Protein AF-A0A3M1SZU3-F1 (afdb_monomer)

Secondary structure (DSSP, 8-state):
--EEEETTTS-HHHHHHHHHHTT--EEEEEEETTEEEEEEEETTEEEEE-SS-SS-HHHHHHHTTSS-HHHHHHHHHHHHHSTT--HHHHHHHTTSS-HHHHHHHHHHHHHHHHHHHTT-SS-EEEEEET---HHHHHHTTS-STT-EEHHHHHHHHHHHHHHHHHHHHH---TT-EEEE--STTHHHHHHHHHHHTT-SS-HHHHSEEEEETTTHHHHHTS-HHHHHHHHHHHHHTTSEEEPPHHHHHHHHHHHHHH-HHHHHHHHHHHHH-GGGGGGHHHHHHHHHH-HHHHHHHHTT--EEEEE--HHHHHHHHHHHHHHT--EEEEEEETTEEEEEEE-SSEEEEEPPTTPPPP-HHHHHHHHS---HHHHHHHHHHHHHH---HHHHHTTTTSS-HHHHHHHHHHHHHHHHHHHHHHS--EEEEEE-GGGSPPPTTTSEEEE--HHHHHHHHHHHHHHHHHHHH---TT-EEEE-HHHHTT--STT-GGGGTEEEEEHHHHHHT-TT--HHHHHHHHHHHHHTTSEEEPPHHHHHHHHHHHHHTT-HHHHHHHHHHHHHTTSSHHHHHHHHHHHHHHHHHHHTTTS--EEEEETTTS-HHHHHHHHHHTT--EEEEEEEE-SS-EEEEEEEEETTEEEEETT-S-S-S-HHHHHHHHHHTTSS-HHHHHHHHHHHHHHHHHHHTT-TT-EEEEEET---GGGGS--GGGEEEE-HHHHHHHHHHHHHHHHHHHHH---TT-BEEES-HHHHHHHHHHH--HHHHTT--SSSBHHHHHHHHT--HHHHHHHHHHHHHTTSEEE--GGG--TTSSTTS---SS--EEE--SSHHHHHHHHHHHHHHHHTT--EEEEEE-SS-EEEEEEETTEEEESS-----------S--------HHHHHHHHHHSS-GGGS-TTTHHHHHHHHHHHHHHHHHHHHHHHHHSS--HHHHHHHHHHTS-GGGS-HHHHHHHHHHHHHHHHHHHHHHHHHHHHHHHHHHHHHHHHHHHHHHGGGGSTT-EEEEEET---GGGSSHHHHGGGB--HHHHHHHHHHHHHHHHHHHHH--TTSEEEESSTTHHHHHHTTSTT-GGGGGGTTSS--HHHHHHHTS-HHHHHHHHHHHHHTTSEEEEPPPPPTTS-S-------

Mean predicted aligned error: 22.35 Å

Foldseek 3Di:
DWWKFWCLQQNPLLVLVLCLVVQFWFWKWKDDPPDIWIWTRDRQFIFTDDPDFPADLLLLLVLVVQADPVLLVVLVVVPVVDPPDDSLVSCVVVVSHDPVSSLVSVLVSRLVVLLVSRPDNGMMMITDTPDDDPVVVVVPVPDPSNTDRSVVSSVVSVVLVVLVVLLCVQCVDQLWAKAFAPDPCLQVVLVVLLVVSSFQDRNCVRRVRQAGLNRRCVRGSHDNSSSSSSVSVSVVVVRMDTQDDVRLVVVLLVCLVPPVVSNQSSLQNLQADPNNQVCLLVSLCSQLVRPVNLVCLQVQNDKHKHFHAQLSVLSNVLSCLVSQFFKWKWWDDDPDIWIWTTGPWKIKTADDVPDAQDDLVVQLCVVAVDDPVNVVVLVVVCVVPVDASCCSCCVVVVDPPVSSLVSLLCSSVVVVCVRRAADGIIMMMTGYDVRHDDDPRGMRMRTCDVVNSVVSSVVSVVSSLLCVQDLHQQFQKAFDPQLVVPAPPPLRLCNVSHSPDGNVRSVVSDPDDDPVRSSSVVSVCVVVVRMDTDALVRLVVVLVVCVVVVVLVVNLSSLVNCCSVVRPNVVSVVVNVVSVVVVVVCVLQDDQIKIKDWCVSPPPLSVLQSCLVVQFFFKKKKWFDDPPDIDIDIWTGHRSWIKDFLPPPDPDDPCVVVVVVCVVVVVDPLVRVLVVSLVVVLVVVLVSSVRDGMMMMTGTNDDPPSVVDPPPRGIDTDPSVVSSVVSVVLVVLVVLLCVQVVDQQWQKAFPDPVLLVVLCVPVVLCLQSVPRHRPGGNVVSCVRSVDDSSVSSSSQSVCVVVVRMDGDDPVPDDPPVVPPPDDDPADQKDWQDADPVSLVVVLVSLQVCLVVQFWFWKWKDLPPDIDIWTGGRSFIFRLDADDDPDDPPDPDDPPPPPDDPLVVVLVVLVPDDLVPDPPVCSVVSVVSNVVSVVVVVVVVVVVVVVPDDDVLVVVLVVLVPDDLVPDDPVVSVVSVVSNVVSVVVVVVVVVVVVVVVLVVLQLVLLLVSLLVVLLSSLRPRMMMGTGTPDDNPQCVDPVSRSSRTHDPVSNSVNNSVNNNLNSLLNVQFDQQFAKAFQDPCLLVVLCVLLPPCSVLSVRHPPRDGLVRSLVVSVPNSSSSSSVSVCSVVVRIDTHHRDDDPDDDPPDDDDDD

Structure (mmCIF, N/CA/C/O backbone):
data_AF-A0A3M1SZU3-F1
#
_entry.id   AF-A0A3M1SZU3-F1
#
loop_
_atom_site.group_PDB
_atom_site.id
_atom_site.type_symbol
_atom_site.label_atom_id
_atom_site.label_alt_id
_atom_site.label_comp_id
_atom_site.label_asym_id
_atom_site.label_entity_id
_atom_site.label_seq_id
_atom_site.pdbx_PDB_ins_code
_atom_site.Cartn_x
_atom_site.Cartn_y
_atom_site.Cartn_z
_atom_site.occupancy
_atom_site.B_iso_or_equiv
_atom_site.auth_seq_id
_atom_site.auth_comp_id
_atom_site.auth_asym_id
_atom_site.auth_atom_id
_atom_site.pdbx_PDB_model_num
ATOM 1 N N . MET A 1 1 ? -16.114 15.194 6.927 1.00 52.69 1 MET A N 1
ATOM 2 C CA . MET A 1 1 ? -14.897 14.607 6.323 1.00 52.69 1 MET A CA 1
ATOM 3 C C . MET A 1 1 ? -14.739 13.181 6.834 1.00 52.69 1 MET A C 1
ATOM 5 O O . MET A 1 1 ? -15.475 12.809 7.739 1.00 52.69 1 MET A O 1
ATOM 9 N N . GLY A 1 2 ? -13.919 12.352 6.185 1.00 68.94 2 GLY A N 1
ATOM 10 C CA . GLY A 1 2 ? -14.044 10.893 6.243 1.00 68.94 2 GLY A CA 1
ATOM 11 C C . GLY A 1 2 ? -12.735 10.120 6.419 1.00 68.94 2 GLY A C 1
ATOM 12 O O . GLY A 1 2 ? -11.657 10.683 6.263 1.00 68.94 2 GLY A O 1
ATOM 13 N N . LEU A 1 3 ? -12.833 8.819 6.711 1.00 82.88 3 LEU A N 1
ATOM 14 C CA . LEU A 1 3 ? -11.688 7.900 6.800 1.00 82.88 3 LEU A CA 1
ATOM 15 C C . LEU A 1 3 ? -11.158 7.600 5.394 1.00 82.88 3 LEU A C 1
ATOM 17 O O . LEU A 1 3 ? -11.923 7.137 4.548 1.00 82.88 3 LEU A O 1
ATOM 21 N N . LYS A 1 4 ? -9.864 7.805 5.143 1.00 84.75 4 LYS A N 1
ATOM 22 C CA . LYS A 1 4 ? -9.240 7.551 3.834 1.00 84.75 4 LYS A CA 1
ATOM 23 C C . LYS A 1 4 ? -8.076 6.580 3.957 1.00 84.75 4 LYS A C 1
ATOM 25 O O . LYS A 1 4 ? -7.320 6.612 4.926 1.00 84.75 4 LYS A O 1
ATOM 30 N N . GLY A 1 5 ? -7.905 5.731 2.950 1.00 80.38 5 GLY A N 1
ATOM 31 C CA . GLY A 1 5 ? -6.787 4.793 2.920 1.00 80.38 5 GLY A CA 1
ATOM 32 C C . GLY A 1 5 ? -6.651 4.041 1.604 1.00 80.38 5 GLY A C 1
ATOM 33 O O . GLY A 1 5 ? -7.530 4.060 0.743 1.00 80.38 5 GLY A O 1
ATOM 34 N N . SER A 1 6 ? -5.517 3.364 1.439 1.00 75.50 6 SER A N 1
ATOM 35 C CA . SER A 1 6 ? -5.307 2.423 0.336 1.00 75.50 6 SER A CA 1
ATOM 36 C C . SER A 1 6 ? -5.769 1.021 0.734 1.00 75.50 6 SER A C 1
ATOM 38 O O . SER A 1 6 ? -5.505 0.578 1.848 1.00 75.50 6 SER A O 1
ATOM 40 N N . VAL A 1 7 ? -6.377 0.276 -0.191 1.00 78.44 7 VAL A N 1
ATOM 41 C CA . VAL A 1 7 ? -6.744 -1.137 0.018 1.00 78.44 7 VAL A CA 1
ATOM 42 C C . VAL A 1 7 ? -5.506 -2.020 0.232 1.00 78.44 7 VAL A C 1
ATOM 44 O O . VAL A 1 7 ? -5.590 -3.030 0.924 1.00 78.44 7 VAL A O 1
ATOM 47 N N . LYS A 1 8 ? -4.329 -1.618 -0.273 1.00 67.44 8 LYS A N 1
ATOM 48 C CA . LYS A 1 8 ? -3.057 -2.292 0.053 1.00 67.44 8 LYS A CA 1
ATOM 49 C C . LYS A 1 8 ? -2.685 -2.168 1.524 1.00 67.44 8 LYS A C 1
ATOM 51 O O . LYS A 1 8 ? -2.041 -3.059 2.066 1.00 67.44 8 LYS A O 1
ATOM 56 N N . ALA A 1 9 ? -3.044 -1.038 2.126 1.00 62.22 9 ALA A N 1
ATOM 57 C CA . ALA A 1 9 ? -2.696 -0.682 3.489 1.00 62.22 9 ALA A CA 1
ATOM 58 C C . ALA A 1 9 ? -3.666 -1.276 4.499 1.00 62.22 9 ALA A C 1
ATOM 60 O O . ALA A 1 9 ? -3.283 -1.934 5.463 1.00 62.22 9 ALA A O 1
ATOM 61 N N . PHE A 1 10 ? -4.941 -1.036 4.232 1.00 68.56 10 PHE A N 1
ATOM 62 C CA . PHE A 1 10 ? -6.050 -1.486 5.035 1.00 68.56 10 PHE A CA 1
ATOM 63 C C . PHE A 1 10 ? -7.023 -2.152 4.076 1.00 68.56 10 PHE A C 1
ATOM 65 O O . PHE A 1 10 ? -7.728 -1.487 3.314 1.00 68.56 10 PHE A O 1
ATOM 72 N N . SER A 1 11 ? -6.979 -3.483 4.033 1.00 76.19 11 SER A N 1
ATOM 73 C CA . SER A 1 11 ? -7.774 -4.241 3.073 1.00 76.19 11 SER A CA 1
ATOM 74 C C . SER A 1 11 ? -9.261 -3.994 3.305 1.00 76.19 11 SER A C 1
ATOM 76 O O . SER A 1 11 ? -9.701 -3.717 4.422 1.00 76.19 11 SER A O 1
ATOM 78 N N . LEU A 1 12 ? -10.066 -4.104 2.249 1.00 81.38 12 LEU A N 1
ATOM 79 C CA . LEU A 1 12 ? -11.485 -3.757 2.322 1.00 81.38 12 LEU A CA 1
ATOM 80 C C . LEU A 1 12 ? -12.243 -4.568 3.391 1.00 81.38 12 LEU A C 1
ATOM 82 O O . LEU A 1 12 ? -13.181 -4.063 4.007 1.00 81.38 12 LEU A O 1
ATOM 86 N N . ASP A 1 13 ? -11.815 -5.806 3.663 1.00 79.81 13 ASP A N 1
ATOM 87 C CA . ASP A 1 13 ? -12.358 -6.616 4.754 1.00 79.81 13 ASP A CA 1
ATOM 88 C C . ASP A 1 13 ? -12.041 -6.035 6.132 1.00 79.81 13 ASP A C 1
ATOM 90 O O . ASP A 1 13 ? -12.888 -6.094 7.018 1.00 79.81 13 ASP A O 1
ATOM 94 N N . GLN A 1 14 ? -10.872 -5.426 6.312 1.00 76.69 14 GLN A N 1
ATOM 95 C CA . GLN A 1 14 ? -10.496 -4.741 7.545 1.00 76.69 14 GLN A CA 1
ATOM 96 C C . GLN A 1 14 ? -11.270 -3.434 7.694 1.00 76.69 14 GLN A C 1
ATOM 98 O O . GLN A 1 14 ? -11.813 -3.190 8.768 1.00 76.69 14 GLN A O 1
ATOM 103 N N . THR A 1 15 ? -11.413 -2.653 6.616 1.00 82.19 15 THR A N 1
ATOM 104 C CA . THR A 1 15 ? -12.234 -1.431 6.597 1.00 82.19 15 THR A CA 1
ATOM 105 C C . THR A 1 15 ? -13.668 -1.728 7.004 1.00 82.19 15 THR A C 1
ATOM 107 O O . THR A 1 15 ? -14.202 -1.104 7.916 1.00 82.19 15 THR A O 1
ATOM 110 N N . LEU A 1 16 ? -14.290 -2.735 6.395 1.00 82.69 16 LEU A N 1
ATOM 111 C CA . LEU A 1 16 ? -15.663 -3.108 6.724 1.00 82.69 16 LEU A CA 1
ATOM 112 C C . LEU A 1 16 ? -15.787 -3.706 8.133 1.00 82.69 16 LEU A C 1
ATOM 114 O O . LEU A 1 16 ? -16.755 -3.397 8.827 1.00 82.69 16 LEU A O 1
ATOM 118 N N . LYS A 1 17 ? -14.807 -4.499 8.600 1.00 80.12 17 LYS A N 1
ATOM 119 C CA . LYS A 1 17 ? -14.748 -4.963 10.000 1.00 80.12 17 LYS A CA 1
ATOM 120 C C . LYS A 1 17 ? -14.693 -3.782 10.965 1.00 80.12 17 LYS A C 1
ATOM 122 O O . LYS A 1 17 ? -15.516 -3.740 11.873 1.00 80.12 17 LYS A O 1
ATOM 127 N N . PHE A 1 18 ? -13.796 -2.822 10.733 1.00 79.88 18 PHE A N 1
ATOM 128 C CA . PHE A 1 18 ? -13.636 -1.614 11.545 1.00 79.88 18 PHE A CA 1
ATOM 129 C C . PHE A 1 18 ? -14.938 -0.816 11.631 1.00 79.88 18 PHE A C 1
ATOM 131 O O . PHE A 1 18 ? -15.455 -0.581 12.721 1.00 79.88 18 PHE A O 1
ATOM 138 N N . LEU A 1 19 ? -15.526 -0.483 10.480 1.00 83.00 19 LEU A N 1
ATOM 139 C CA . LEU A 1 19 ? -16.761 0.296 10.434 1.00 83.00 19 LEU A CA 1
ATOM 140 C C . LEU A 1 19 ? -17.938 -0.445 11.091 1.00 83.00 19 LEU A C 1
ATOM 142 O O . LEU A 1 19 ? -18.744 0.171 11.788 1.00 83.00 19 LEU A O 1
ATOM 146 N N . SER A 1 20 ? -18.021 -1.770 10.919 1.00 79.50 20 SER A N 1
ATOM 147 C CA . SER A 1 20 ? -19.086 -2.582 11.523 1.00 79.50 20 SER A CA 1
ATOM 148 C C . SER A 1 20 ? -18.938 -2.770 13.037 1.00 79.50 20 SER A C 1
ATOM 150 O O . SER A 1 20 ? -19.947 -2.738 13.740 1.00 79.50 20 SER A O 1
ATOM 152 N N . ALA A 1 21 ? -17.712 -2.928 13.551 1.00 74.69 21 ALA A N 1
ATOM 153 C CA . ALA A 1 21 ? -17.445 -3.127 14.977 1.00 74.69 21 ALA A CA 1
ATOM 154 C C . ALA A 1 21 ? -17.828 -1.890 15.800 1.00 74.69 21 ALA A C 1
ATOM 156 O O . ALA A 1 21 ? -18.447 -2.018 16.855 1.00 74.69 21 ALA A O 1
ATOM 157 N N . SER A 1 22 ? -17.549 -0.701 15.267 1.00 71.00 22 SER A N 1
ATOM 158 C CA . SER A 1 22 ? -17.905 0.577 15.889 1.00 71.00 22 SER A CA 1
ATOM 159 C C . SER A 1 22 ? -19.323 1.057 15.538 1.00 71.00 22 SER A C 1
ATOM 161 O O . SER A 1 22 ? -19.704 2.166 15.891 1.00 71.00 22 SER A O 1
ATOM 163 N N . SER A 1 23 ? -20.132 0.237 14.848 1.00 76.75 23 SER A N 1
ATOM 164 C CA . SER A 1 23 ? -21.509 0.566 14.425 1.00 76.75 23 SER A CA 1
ATOM 165 C C . SER A 1 23 ? -21.648 1.872 13.623 1.00 76.75 23 SER A C 1
ATOM 167 O O . SER A 1 23 ? -22.714 2.494 13.628 1.00 76.75 23 SER A O 1
ATOM 169 N N . HIS A 1 24 ? -20.597 2.267 12.900 1.00 82.56 24 HIS A N 1
ATOM 170 C CA . HIS A 1 24 ? -20.600 3.465 12.068 1.00 82.56 24 HIS A CA 1
ATOM 171 C C . HIS A 1 24 ? -21.554 3.317 10.878 1.00 82.56 24 HIS A C 1
ATOM 173 O O . HIS A 1 24 ? -21.651 2.255 10.254 1.00 82.56 24 HIS A O 1
ATOM 179 N N . GLN A 1 25 ? -22.250 4.404 10.553 1.00 85.50 25 GLN A N 1
ATOM 180 C CA . GLN A 1 25 ? -23.119 4.510 9.384 1.00 85.50 25 GLN A CA 1
ATOM 181 C C . GLN A 1 25 ? -22.547 5.547 8.423 1.00 85.50 25 GLN A C 1
ATOM 183 O O . GLN A 1 25 ? -21.846 6.460 8.852 1.00 85.50 25 GLN A O 1
ATOM 188 N N . GLY A 1 26 ? -22.797 5.386 7.125 1.00 87.25 26 GLY A N 1
ATOM 189 C CA . GLY A 1 26 ? -22.259 6.296 6.117 1.00 87.25 26 GLY A CA 1
ATOM 190 C C . GLY A 1 26 ? -21.983 5.648 4.766 1.00 87.25 26 GLY A C 1
ATOM 191 O O . GLY A 1 26 ? -22.403 4.517 4.499 1.00 87.25 26 GLY A O 1
ATOM 192 N N . SER A 1 27 ? -21.256 6.376 3.922 1.00 89.00 27 SER A N 1
ATOM 193 C CA . SER A 1 27 ? -20.952 6.001 2.539 1.00 89.00 27 SER A CA 1
ATOM 194 C C . SER A 1 27 ? -19.467 5.681 2.373 1.00 89.00 27 SER A C 1
ATOM 196 O O . SER A 1 27 ? -18.618 6.545 2.552 1.00 89.00 27 SER A O 1
ATOM 198 N N . LEU A 1 28 ? -19.145 4.438 2.015 1.00 89.94 28 LEU A N 1
ATOM 199 C CA . LEU A 1 28 ? -17.804 3.974 1.664 1.00 89.94 28 LEU A CA 1
ATOM 200 C C . LEU A 1 28 ? -17.629 3.997 0.142 1.00 89.94 28 LEU A C 1
ATOM 202 O O . LEU A 1 28 ? -18.172 3.159 -0.577 1.00 89.94 28 LEU A O 1
ATOM 206 N N . HIS A 1 29 ? -16.840 4.938 -0.350 1.00 88.69 29 HIS A N 1
ATOM 207 C CA . HIS A 1 29 ? -16.441 5.051 -1.744 1.00 88.69 29 HIS A CA 1
ATOM 208 C C . HIS A 1 29 ? -15.130 4.308 -1.988 1.00 88.69 29 HIS A C 1
ATOM 210 O O . HIS A 1 29 ? -14.193 4.414 -1.205 1.00 88.69 29 HIS A O 1
ATOM 216 N N . ILE A 1 30 ? -15.060 3.565 -3.087 1.00 87.88 30 ILE A N 1
ATOM 217 C CA . ILE A 1 30 ? -13.883 2.820 -3.532 1.00 87.88 30 ILE A CA 1
ATOM 218 C C . ILE A 1 30 ? -13.540 3.290 -4.943 1.00 87.88 30 ILE A C 1
ATOM 220 O O . ILE A 1 30 ? -14.397 3.280 -5.832 1.00 87.88 30 ILE A O 1
ATOM 224 N N . PHE A 1 31 ? -12.286 3.671 -5.145 1.00 80.38 31 PHE A N 1
ATOM 225 C CA . PHE A 1 31 ? -11.748 4.215 -6.383 1.00 80.38 31 PHE A CA 1
ATOM 226 C C . PHE A 1 31 ? -10.690 3.272 -6.958 1.00 80.38 31 PHE A C 1
ATOM 228 O O . PHE A 1 31 ? -9.724 2.922 -6.278 1.00 80.38 31 PHE A O 1
ATOM 235 N N . GLN A 1 32 ? -10.860 2.884 -8.222 1.00 79.31 32 GLN A N 1
ATOM 236 C CA . GLN A 1 32 ? -9.873 2.142 -9.007 1.00 79.31 32 GLN A CA 1
ATOM 237 C C . GLN A 1 32 ? -9.762 2.782 -10.398 1.00 79.31 32 GLN A C 1
ATOM 239 O O . GLN A 1 32 ? -10.664 2.638 -11.229 1.00 79.31 32 GLN A O 1
ATOM 244 N N . GLY A 1 33 ? -8.663 3.497 -10.661 1.00 74.50 33 GLY A N 1
ATOM 245 C CA . GLY A 1 33 ? -8.521 4.308 -11.877 1.00 74.50 33 GLY A CA 1
ATOM 246 C C . GLY A 1 33 ? -9.655 5.334 -11.991 1.00 74.50 33 GLY A C 1
ATOM 247 O O . GLY A 1 33 ? -9.897 6.089 -11.056 1.00 74.50 33 GLY A O 1
ATOM 248 N N . GLU A 1 34 ? -10.390 5.319 -13.105 1.00 69.75 34 GLU A N 1
ATOM 249 C CA . GLU A 1 34 ? -11.572 6.174 -13.321 1.00 69.75 34 GLU A CA 1
ATOM 250 C C . GLU A 1 34 ? -12.875 5.592 -12.738 1.00 69.75 34 GLU A C 1
ATOM 252 O O . GLU A 1 34 ? -13.921 6.242 -12.759 1.00 69.75 34 GLU A O 1
ATOM 257 N N . THR A 1 35 ? -12.855 4.358 -12.223 1.00 73.31 35 THR A N 1
ATOM 258 C CA . THR A 1 35 ? -14.066 3.702 -11.713 1.00 73.31 35 THR A CA 1
ATOM 259 C C . THR A 1 35 ? -14.283 3.989 -10.229 1.00 73.31 35 THR A C 1
ATOM 261 O O . THR A 1 35 ? -13.411 3.727 -9.400 1.00 73.31 35 THR A O 1
ATOM 264 N N . ARG A 1 36 ? -15.476 4.495 -9.888 1.00 82.00 36 ARG A N 1
ATOM 265 C CA . ARG A 1 36 ? -15.950 4.709 -8.510 1.00 82.00 36 ARG A CA 1
ATOM 266 C C . ARG A 1 36 ? -17.075 3.728 -8.190 1.00 82.00 36 ARG A C 1
ATOM 268 O O . ARG A 1 36 ? -18.025 3.604 -8.962 1.00 82.00 36 ARG A O 1
ATOM 275 N N . ARG A 1 37 ? -16.985 3.055 -7.046 1.00 85.88 37 ARG A N 1
ATOM 276 C CA . ARG A 1 37 ? -18.027 2.166 -6.508 1.00 85.88 37 ARG A CA 1
ATOM 277 C C . ARG A 1 37 ? -18.370 2.593 -5.082 1.00 85.88 37 ARG A C 1
ATOM 279 O O . ARG A 1 37 ? -17.464 2.945 -4.335 1.00 85.88 37 ARG A O 1
ATOM 286 N N . THR A 1 38 ? -19.644 2.548 -4.700 1.00 87.19 38 THR A N 1
ATOM 287 C CA . THR A 1 38 ? -20.100 3.010 -3.378 1.00 87.19 38 THR A CA 1
ATOM 288 C C . THR A 1 38 ? -20.814 1.895 -2.618 1.00 87.19 38 THR A C 1
ATOM 290 O O . THR A 1 38 ? -21.712 1.236 -3.143 1.00 87.19 38 THR A O 1
ATOM 293 N N . LEU A 1 39 ? -20.426 1.700 -1.362 1.00 87.56 39 LEU A N 1
ATOM 294 C CA . LEU A 1 39 ? -21.086 0.851 -0.377 1.00 87.56 39 LEU A CA 1
ATOM 295 C C . LEU A 1 39 ? -21.707 1.744 0.701 1.00 87.56 39 LEU A C 1
ATOM 297 O O . LEU A 1 39 ? -21.039 2.633 1.213 1.00 87.56 39 LEU A O 1
ATOM 301 N N . TYR A 1 40 ? -22.949 1.491 1.097 1.00 87.62 40 TYR A N 1
ATOM 302 C CA . TYR A 1 40 ? -23.577 2.173 2.228 1.00 87.62 40 TYR A CA 1
ATOM 303 C C . TYR A 1 40 ? -23.635 1.251 3.436 1.00 87.62 40 TYR A C 1
ATOM 305 O O . TYR A 1 40 ? -24.065 0.099 3.335 1.00 87.62 40 TYR A O 1
ATOM 313 N N . LEU A 1 41 ? -23.244 1.775 4.592 1.00 86.19 41 LEU A N 1
ATOM 314 C CA . LEU A 1 41 ? -23.407 1.118 5.878 1.00 86.19 41 LEU A CA 1
ATOM 315 C C . LEU A 1 41 ? -24.563 1.787 6.618 1.00 86.19 41 LEU A C 1
ATOM 317 O O . LEU A 1 41 ? -24.518 2.979 6.912 1.00 86.19 41 LEU A O 1
ATOM 321 N N . TYR A 1 42 ? -25.610 1.020 6.918 1.00 85.12 42 TYR A N 1
ATOM 322 C CA . TYR A 1 42 ? -26.792 1.530 7.612 1.00 85.12 42 TYR A CA 1
ATOM 323 C C . TYR A 1 42 ? -27.402 0.464 8.525 1.00 85.12 42 TYR A C 1
ATOM 325 O O . TYR A 1 42 ? -27.680 -0.656 8.089 1.00 85.12 42 TYR A O 1
ATOM 333 N N . LYS A 1 43 ? -27.608 0.798 9.810 1.00 77.94 43 LYS A N 1
ATOM 334 C CA . LYS A 1 43 ? -28.153 -0.104 10.850 1.00 77.94 43 LYS A CA 1
ATOM 335 C C . LYS A 1 43 ? -27.491 -1.497 10.880 1.00 77.94 43 LYS A C 1
ATOM 337 O O . LYS A 1 43 ? -28.172 -2.514 10.993 1.00 77.94 43 LYS A O 1
ATOM 342 N N . GLY A 1 44 ? -26.165 -1.566 10.737 1.00 71.81 44 GLY A N 1
ATOM 343 C CA . GLY A 1 44 ? -25.408 -2.831 10.725 1.00 71.81 44 GLY A CA 1
ATOM 344 C C . GLY A 1 44 ? -25.628 -3.699 9.477 1.00 71.81 44 GLY A C 1
ATOM 345 O O . GLY A 1 44 ? -25.275 -4.875 9.471 1.00 71.81 44 GLY A O 1
ATOM 346 N N . GLY A 1 45 ? -26.260 -3.151 8.439 1.00 80.75 45 GLY A N 1
ATOM 347 C CA . GLY A 1 45 ? -26.376 -3.747 7.115 1.00 80.75 45 GLY A CA 1
ATOM 348 C C . GLY A 1 45 ? -25.462 -3.064 6.105 1.00 80.75 45 GLY A C 1
ATOM 349 O O . GLY A 1 45 ? -25.260 -1.851 6.172 1.00 80.75 45 GLY A O 1
ATOM 350 N N . LEU A 1 46 ? -24.948 -3.848 5.165 1.00 84.06 46 LEU A N 1
ATOM 351 C CA . LEU A 1 46 ? -24.232 -3.377 3.988 1.00 84.06 46 LEU A CA 1
ATOM 352 C C . LEU A 1 46 ? -25.205 -3.302 2.810 1.00 84.06 46 LEU A C 1
ATOM 354 O O . LEU A 1 46 ? -25.933 -4.259 2.550 1.00 84.06 46 LEU A O 1
ATOM 358 N N . TYR A 1 47 ? -25.191 -2.184 2.097 1.00 84.38 47 TYR A N 1
ATOM 359 C CA . TYR A 1 47 ? -25.932 -1.964 0.860 1.00 84.38 47 TYR A CA 1
ATOM 360 C C . TYR A 1 47 ? -24.942 -1.539 -0.219 1.00 84.38 47 TYR A C 1
ATOM 362 O O . TYR A 1 47 ? -23.939 -0.895 0.075 1.00 84.38 47 TYR A O 1
ATOM 370 N N . PHE A 1 48 ? -25.208 -1.885 -1.472 1.00 80.56 48 PHE A N 1
ATOM 371 C CA . PHE A 1 48 ? -24.304 -1.575 -2.575 1.00 80.56 48 PHE A CA 1
ATOM 372 C C . PHE A 1 48 ? -25.027 -0.748 -3.633 1.00 80.56 48 PHE A C 1
ATOM 374 O O . PHE A 1 48 ? -26.140 -1.083 -4.050 1.00 80.56 48 PHE A O 1
ATOM 381 N N . GLU A 1 49 ? -24.405 0.355 -4.038 1.00 73.69 49 GLU A N 1
ATOM 382 C CA . GLU A 1 49 ? -24.888 1.200 -5.121 1.00 73.69 49 GLU A CA 1
ATOM 383 C C . GLU A 1 49 ? -24.336 0.669 -6.445 1.00 73.69 49 GLU A C 1
ATOM 385 O O . GLU A 1 49 ? -23.129 0.706 -6.690 1.00 73.69 49 GLU A O 1
ATOM 390 N N . VAL A 1 50 ? -25.216 0.146 -7.303 1.00 64.50 50 VAL A N 1
ATOM 391 C CA . VAL A 1 50 ? -24.795 -0.464 -8.571 1.00 64.50 50 VAL A CA 1
ATOM 392 C C . VAL A 1 50 ? -25.208 0.405 -9.743 1.00 64.50 50 VAL A C 1
ATOM 394 O O . VAL A 1 50 ? -26.388 0.495 -10.072 1.00 64.50 50 VAL A O 1
ATOM 397 N N . SER A 1 51 ? -24.220 0.997 -10.410 1.00 58.06 51 SER A N 1
ATOM 398 C CA . SER A 1 51 ? -24.401 1.739 -11.661 1.00 58.06 51 SER A CA 1
ATOM 399 C C . SER A 1 51 ? -24.176 0.870 -12.905 1.00 58.06 51 SER A C 1
ATOM 401 O O . SER A 1 51 ? -24.691 1.172 -13.978 1.00 58.06 51 SER A O 1
ATOM 403 N N . THR A 1 52 ? -23.415 -0.227 -12.799 1.00 60.22 52 THR A N 1
ATOM 404 C CA . THR A 1 52 ? -23.129 -1.157 -13.906 1.00 60.22 52 THR A CA 1
ATOM 405 C C . THR A 1 52 ? -22.960 -2.583 -13.384 1.00 60.22 52 THR A C 1
ATOM 407 O O . THR A 1 52 ? -22.168 -2.824 -12.477 1.00 60.22 52 THR A O 1
ATOM 410 N N . TRP A 1 53 ? -23.685 -3.533 -13.977 1.00 66.88 53 TRP A N 1
ATOM 411 C CA . TRP A 1 53 ? -23.666 -4.948 -13.592 1.00 66.88 53 TRP A CA 1
ATOM 412 C C . TRP A 1 53 ? -22.729 -5.752 -14.493 1.00 66.88 53 TRP A C 1
ATOM 414 O O . TRP A 1 53 ? -22.877 -5.720 -15.716 1.00 66.88 53 TRP A O 1
ATOM 424 N N . SER A 1 54 ? -21.801 -6.517 -13.914 1.00 62.66 54 SER A N 1
ATOM 425 C CA . SER A 1 54 ? -20.943 -7.431 -14.680 1.00 62.66 54 SER A CA 1
ATOM 426 C C . SER A 1 54 ? -21.576 -8.810 -14.905 1.00 62.66 54 SER A C 1
ATOM 428 O O . SER A 1 54 ? -21.271 -9.472 -15.898 1.00 62.66 54 SER A O 1
ATOM 430 N N . PHE A 1 55 ? -22.509 -9.215 -14.040 1.00 65.50 55 PHE A N 1
ATOM 431 C CA . PHE A 1 55 ? -23.302 -10.442 -14.161 1.00 65.50 55 PHE A CA 1
ATOM 432 C C . PHE A 1 55 ? -24.738 -10.109 -14.596 1.00 65.50 55 PHE A C 1
ATOM 434 O O . PHE A 1 55 ? -25.331 -9.173 -14.064 1.00 65.50 55 PHE A O 1
ATOM 441 N N . ARG A 1 56 ? -25.324 -10.829 -15.566 1.00 75.56 56 ARG A N 1
ATOM 442 C CA . ARG A 1 56 ? -26.643 -10.483 -16.147 1.00 75.56 56 ARG A CA 1
ATOM 443 C C . ARG A 1 56 ? -27.808 -11.019 -15.303 1.00 75.56 56 ARG A C 1
ATOM 445 O O . ARG A 1 56 ? -27.728 -12.111 -14.752 1.00 75.56 56 ARG A O 1
ATOM 452 N N . LEU A 1 57 ? -28.936 -10.299 -15.273 1.00 79.50 57 LEU A N 1
ATOM 453 C CA . LEU A 1 57 ? -30.109 -10.682 -14.461 1.00 79.50 57 LEU A CA 1
ATOM 454 C C . LEU A 1 57 ? -30.740 -11.987 -14.957 1.00 79.50 57 LEU A C 1
ATOM 456 O O . LEU A 1 57 ? -31.072 -12.864 -14.163 1.00 79.50 57 LEU A O 1
ATOM 460 N N . GLY A 1 58 ? -30.838 -12.139 -16.281 1.00 77.62 58 GLY A N 1
ATOM 461 C CA . GLY A 1 58 ? -31.257 -13.396 -16.896 1.00 77.62 58 GLY A CA 1
ATOM 462 C C . GLY A 1 58 ? -30.358 -14.561 -16.481 1.00 77.62 58 GLY A C 1
ATOM 463 O O . GLY A 1 58 ? -30.857 -15.666 -16.284 1.00 77.62 58 GLY A O 1
ATOM 464 N N . ASP A 1 59 ? -29.059 -14.311 -16.257 1.00 74.06 59 ASP A N 1
ATOM 465 C CA . ASP A 1 59 ? -28.086 -15.305 -15.792 1.00 74.06 59 ASP A CA 1
ATOM 466 C C . ASP A 1 59 ? -28.363 -15.772 -14.351 1.00 74.06 59 ASP A C 1
ATOM 468 O O . ASP A 1 59 ? -28.476 -16.973 -14.076 1.00 74.06 59 ASP A O 1
ATOM 472 N N . ALA A 1 60 ? -28.641 -14.818 -13.465 1.00 75.56 60 ALA A N 1
ATOM 473 C CA . ALA A 1 60 ? -29.050 -15.087 -12.091 1.00 75.56 60 ALA A CA 1
ATOM 474 C C . ALA A 1 60 ? -30.384 -15.859 -11.990 1.00 75.56 60 ALA A C 1
ATOM 476 O O . ALA A 1 60 ? -30.497 -16.785 -11.183 1.00 75.56 60 ALA A O 1
ATOM 477 N N . LEU A 1 61 ? -31.380 -15.532 -12.822 1.00 80.06 61 LEU A N 1
ATOM 478 C CA . LEU A 1 61 ? -32.727 -16.114 -12.735 1.00 80.06 61 LEU A CA 1
ATOM 479 C C . LEU A 1 61 ? -32.798 -17.594 -13.144 1.00 80.06 61 LEU A C 1
ATOM 481 O O . LEU A 1 61 ? -33.411 -18.391 -12.428 1.00 80.06 61 LEU A O 1
ATOM 485 N N . VAL A 1 62 ? -32.147 -18.018 -14.236 1.00 76.44 62 VAL A N 1
ATOM 486 C CA . VAL A 1 62 ? -32.115 -19.468 -14.554 1.00 76.44 62 VAL A CA 1
ATOM 487 C C . VAL A 1 62 ? -31.226 -20.209 -13.557 1.00 76.44 62 VAL A C 1
ATOM 489 O O . VAL A 1 62 ? -31.531 -21.349 -13.227 1.00 76.44 62 VAL A O 1
ATOM 492 N N . ARG A 1 63 ? -30.162 -19.586 -13.015 1.00 68.38 63 ARG A N 1
ATOM 493 C CA . ARG A 1 63 ? -29.338 -20.209 -11.958 1.00 68.38 63 ARG A CA 1
ATOM 494 C C . ARG A 1 63 ? -30.175 -20.488 -10.710 1.00 68.38 63 ARG A C 1
ATOM 496 O O . ARG A 1 63 ? -30.052 -21.537 -10.084 1.00 68.38 63 ARG A O 1
ATOM 503 N N . ALA A 1 64 ? -31.082 -19.581 -10.364 1.00 72.00 64 ALA A N 1
ATOM 504 C CA . ALA A 1 64 ? -32.054 -19.802 -9.299 1.00 72.00 64 ALA A CA 1
ATOM 505 C C . ALA A 1 64 ? -33.122 -20.863 -9.661 1.00 72.00 64 ALA A C 1
ATOM 507 O O . ALA A 1 64 ? -33.867 -21.299 -8.782 1.00 72.00 64 ALA A O 1
ATOM 508 N N . GLY A 1 65 ? -33.159 -21.333 -10.914 1.00 71.12 65 GLY A N 1
ATOM 509 C CA . GLY A 1 65 ? -34.127 -22.298 -11.436 1.00 71.12 65 GLY A CA 1
ATOM 510 C C . GLY A 1 65 ? -35.516 -21.701 -11.650 1.00 71.12 65 GLY A C 1
ATOM 511 O O . GLY A 1 65 ? -36.492 -22.444 -11.632 1.00 71.12 65 GLY A O 1
ATOM 512 N N . LYS A 1 66 ? -35.612 -20.370 -11.771 1.00 81.19 66 LYS A N 1
ATOM 513 C CA . LYS A 1 66 ? -36.888 -19.639 -11.819 1.00 81.19 66 LYS A CA 1
ATOM 514 C C . LYS A 1 66 ? -37.433 -19.480 -13.228 1.00 81.19 66 LYS A C 1
ATOM 516 O O . LYS A 1 66 ? -38.629 -19.601 -13.435 1.00 81.19 66 LYS A O 1
ATOM 521 N N . VAL A 1 67 ? -36.538 -19.287 -14.188 1.00 82.62 67 VAL A N 1
ATOM 522 C CA . VAL A 1 67 ? -36.857 -19.164 -15.616 1.00 82.62 67 VAL A CA 1
ATOM 523 C C . VAL A 1 67 ? -35.979 -20.120 -16.416 1.00 82.62 67 VAL A C 1
ATOM 525 O O . VAL A 1 67 ? -34.889 -20.473 -15.967 1.00 82.62 67 VAL A O 1
ATOM 528 N N . SER A 1 68 ? -36.429 -20.551 -17.590 1.00 79.00 68 SER A N 1
ATOM 529 C CA . SER A 1 68 ? -35.615 -21.308 -18.543 1.00 79.00 68 SER A CA 1
ATOM 530 C C . SER A 1 68 ? -34.799 -20.369 -19.448 1.00 79.00 68 SER A C 1
ATOM 532 O O . SER A 1 68 ? -35.141 -19.193 -19.585 1.00 79.00 68 SER A O 1
ATOM 534 N N . PRO A 1 69 ? -33.721 -20.856 -20.092 1.00 73.56 69 PRO A N 1
ATOM 535 C CA . PRO A 1 69 ? -32.970 -20.067 -21.070 1.00 73.56 69 PRO A CA 1
ATOM 536 C C . PRO A 1 69 ? -33.854 -19.530 -22.206 1.00 73.56 69 PRO A C 1
ATOM 538 O O . PRO A 1 69 ? -33.775 -18.347 -22.526 1.00 73.56 69 PRO A O 1
ATOM 541 N N . ASP A 1 70 ? -34.751 -20.368 -22.734 1.00 77.75 70 ASP A N 1
ATOM 542 C CA . ASP A 1 70 ? -35.676 -20.003 -23.817 1.00 77.75 70 ASP A CA 1
ATOM 543 C C . ASP A 1 70 ? -36.636 -18.877 -23.389 1.00 77.75 70 ASP A C 1
ATOM 545 O O . ASP A 1 70 ? -36.901 -17.951 -24.151 1.00 77.75 70 ASP A O 1
ATOM 549 N N . GLN A 1 71 ? -37.103 -18.908 -22.135 1.00 83.69 71 GLN A N 1
ATOM 550 C CA . GLN A 1 71 ? -37.959 -17.863 -21.558 1.00 83.69 71 GLN A CA 1
ATOM 551 C C . GLN A 1 71 ? -37.227 -16.523 -21.411 1.00 83.69 71 GLN A C 1
ATOM 553 O O . GLN A 1 71 ? -37.832 -15.462 -21.568 1.00 83.69 71 GLN A O 1
ATOM 558 N N . VAL A 1 72 ? -35.921 -16.551 -21.118 1.00 83.38 72 VAL A N 1
ATOM 559 C CA . VAL A 1 72 ? -35.089 -15.338 -21.074 1.00 83.38 72 VAL A CA 1
ATOM 560 C C . VAL A 1 72 ? -34.885 -14.768 -22.475 1.00 83.38 72 VAL A C 1
ATOM 562 O O . VAL A 1 72 ? -34.932 -13.550 -22.637 1.00 83.38 72 VAL A O 1
ATOM 565 N N . GLU A 1 73 ? -34.672 -15.615 -23.482 1.00 81.81 73 GLU A N 1
ATOM 566 C CA . GLU A 1 73 ? -34.496 -15.176 -24.869 1.00 81.81 73 GLU A CA 1
ATOM 567 C C . GLU A 1 73 ? -35.773 -14.537 -25.430 1.00 81.81 73 GLU A C 1
ATOM 569 O O . GLU A 1 73 ? -35.712 -13.431 -25.968 1.00 81.81 73 GLU A O 1
ATOM 574 N N . GLU A 1 74 ? -36.937 -15.140 -25.186 1.00 84.62 74 GLU A N 1
ATOM 575 C CA . GLU A 1 74 ? -38.235 -14.560 -25.551 1.00 84.62 74 GLU A CA 1
ATOM 576 C C . GLU A 1 74 ? -38.475 -13.206 -24.858 1.00 84.62 74 GLU A C 1
ATOM 578 O O . GLU A 1 74 ? -38.866 -12.225 -25.495 1.00 84.62 74 GLU A O 1
ATOM 583 N N . ALA A 1 75 ? -38.159 -13.097 -23.563 1.00 85.06 75 ALA A N 1
ATOM 584 C CA . ALA A 1 75 ? -38.267 -11.829 -22.842 1.00 85.06 75 ALA A CA 1
ATOM 585 C C . ALA A 1 75 ? -37.291 -10.755 -23.361 1.00 85.06 75 ALA A C 1
ATOM 587 O O . ALA A 1 75 ? -37.632 -9.569 -23.382 1.00 85.06 75 ALA A O 1
ATOM 588 N N . LEU A 1 76 ? -36.094 -11.149 -23.815 1.00 84.12 76 LEU A N 1
ATOM 589 C CA . LEU A 1 76 ? -35.129 -10.255 -24.464 1.00 84.12 76 LEU A CA 1
ATOM 590 C C . LEU A 1 76 ? -35.615 -9.787 -25.841 1.00 84.12 76 LEU A C 1
ATOM 592 O O . LEU A 1 76 ? -35.370 -8.637 -26.204 1.00 84.12 76 LEU A O 1
ATOM 596 N N . GLU A 1 77 ? -36.301 -10.629 -26.613 1.00 84.12 77 GLU A N 1
ATOM 597 C CA . GLU A 1 77 ? -36.922 -10.222 -27.880 1.00 84.12 77 GLU A CA 1
ATOM 598 C C . GLU A 1 77 ? -38.028 -9.186 -27.652 1.00 84.12 77 GLU A C 1
ATOM 600 O O . GLU A 1 77 ? -38.048 -8.143 -28.315 1.00 84.12 77 GLU A O 1
ATOM 605 N N . VAL A 1 78 ? -38.881 -9.408 -26.646 1.00 82.56 78 VAL A N 1
ATOM 606 C CA . VAL A 1 78 ? -39.898 -8.435 -26.220 1.00 82.56 78 VAL A CA 1
ATOM 607 C C . VAL A 1 78 ? -39.240 -7.125 -25.780 1.00 82.56 78 VAL A C 1
ATOM 609 O O . VAL A 1 78 ? -39.663 -6.051 -26.216 1.00 82.56 78 VAL A O 1
ATOM 612 N N . GLN A 1 79 ? -38.153 -7.194 -25.008 1.00 84.44 79 GLN A N 1
ATOM 613 C CA . GLN A 1 79 ? -37.384 -6.017 -24.600 1.00 84.44 79 GLN A CA 1
ATOM 614 C C . GLN A 1 79 ? -36.787 -5.264 -25.800 1.00 84.44 79 GLN A C 1
ATOM 616 O O . GLN A 1 79 ? -36.883 -4.045 -25.865 1.00 84.44 79 GLN A O 1
ATOM 621 N N . ARG A 1 80 ? -36.202 -5.960 -26.785 1.00 82.31 80 ARG A N 1
ATOM 622 C CA . ARG A 1 80 ? -35.647 -5.322 -27.996 1.00 82.31 80 ARG A CA 1
ATOM 623 C C . ARG A 1 80 ? -36.721 -4.661 -28.857 1.00 82.31 80 ARG A C 1
ATOM 625 O O . ARG A 1 80 ? -36.430 -3.686 -29.541 1.00 82.31 80 ARG A O 1
ATOM 632 N N . SER A 1 81 ? -37.940 -5.196 -28.840 1.00 79.50 81 SER A N 1
ATOM 633 C CA . SER A 1 81 ? -39.081 -4.637 -29.575 1.00 79.50 81 SER A CA 1
ATOM 634 C C . SER A 1 81 ? -39.729 -3.423 -28.892 1.00 79.50 81 SER A C 1
ATOM 636 O O . SER A 1 81 ? -40.515 -2.722 -29.526 1.00 79.50 81 SER A O 1
ATOM 638 N N . SER A 1 82 ? -39.395 -3.158 -27.623 1.00 74.38 82 SER A N 1
ATOM 639 C CA . SER A 1 82 ? -39.988 -2.099 -26.801 1.00 74.38 82 SER A CA 1
ATOM 640 C C . SER A 1 82 ? -38.902 -1.229 -26.156 1.00 74.38 82 SER A C 1
ATOM 642 O O . SER A 1 82 ? -38.251 -1.646 -25.200 1.00 74.38 82 SER A O 1
ATOM 644 N N . GLU A 1 83 ? -38.710 0.000 -26.639 1.00 61.28 83 GLU A N 1
ATOM 645 C CA . GLU A 1 83 ? -37.706 0.915 -26.075 1.00 61.28 83 GLU A CA 1
ATOM 646 C C . GLU A 1 83 ? -37.982 1.245 -24.595 1.00 61.28 83 GLU A C 1
ATOM 648 O O . GLU A 1 83 ? -39.087 1.635 -24.221 1.00 61.28 83 GLU A O 1
ATOM 653 N N . GLY A 1 84 ? -36.952 1.099 -23.753 1.00 66.62 84 GLY A N 1
ATOM 654 C CA . GLY A 1 84 ? -36.955 1.530 -22.348 1.00 66.62 84 GLY A CA 1
ATOM 655 C C . GLY A 1 84 ? -37.470 0.519 -21.316 1.00 66.62 84 GLY A C 1
ATOM 656 O O . GLY A 1 84 ? -37.467 0.833 -20.129 1.00 66.62 84 GLY A O 1
ATOM 657 N N . ARG A 1 85 ? -37.886 -0.691 -21.716 1.00 78.38 85 ARG A N 1
ATOM 658 C CA . ARG A 1 85 ? -38.389 -1.711 -20.775 1.00 78.38 85 ARG A CA 1
ATOM 659 C C . ARG A 1 85 ? -37.265 -2.485 -20.073 1.00 78.38 85 ARG A C 1
ATOM 661 O O . ARG A 1 85 ? -36.244 -2.811 -20.686 1.00 78.38 85 ARG A O 1
ATOM 668 N N . LEU A 1 86 ? -37.459 -2.831 -18.797 1.00 82.12 86 LEU A N 1
ATOM 669 C CA . LEU A 1 86 ? -36.537 -3.686 -18.041 1.00 82.12 86 LEU A CA 1
ATOM 670 C C . LEU A 1 86 ? -36.844 -5.169 -18.299 1.00 82.12 86 LEU A C 1
ATOM 672 O O . LEU A 1 86 ? -38.001 -5.572 -18.371 1.00 82.12 86 LEU A O 1
ATOM 676 N N . LEU A 1 87 ? -35.800 -6.001 -18.387 1.00 83.31 87 LEU A N 1
ATOM 677 C CA . LEU A 1 87 ? -35.937 -7.450 -18.605 1.00 83.31 87 LEU A CA 1
ATOM 678 C C . LEU A 1 87 ? -36.789 -8.132 -17.518 1.00 83.31 87 LEU A C 1
ATOM 680 O O . LEU A 1 87 ? -37.522 -9.068 -17.819 1.00 83.31 87 LEU A O 1
ATOM 684 N N . GLY A 1 88 ? -36.697 -7.658 -16.271 1.00 82.50 88 GLY A N 1
ATOM 685 C CA . GLY A 1 88 ? -37.495 -8.170 -15.155 1.00 82.50 88 GLY A CA 1
ATOM 686 C C . GLY A 1 88 ? -38.996 -8.011 -15.401 1.00 82.50 88 GLY A C 1
ATOM 687 O O . GLY A 1 88 ? -39.726 -8.995 -15.348 1.00 82.50 88 GLY A O 1
ATOM 688 N N . ASP A 1 89 ? -39.435 -6.811 -15.776 1.00 83.88 89 ASP A N 1
ATOM 689 C CA . ASP A 1 89 ? -40.847 -6.513 -16.040 1.00 83.88 89 ASP A CA 1
ATOM 690 C C . ASP A 1 89 ? -41.385 -7.359 -17.201 1.00 83.88 89 ASP A C 1
ATOM 692 O O . ASP A 1 89 ? -42.493 -7.884 -17.134 1.00 83.88 89 ASP A O 1
ATOM 696 N N . CYS A 1 90 ? -40.575 -7.550 -18.251 1.00 84.81 90 CYS A N 1
ATOM 697 C CA . CYS A 1 90 ? -40.923 -8.442 -19.357 1.00 84.81 90 CYS A CA 1
ATOM 698 C C . CYS A 1 90 ? -41.128 -9.890 -18.877 1.00 84.81 90 CYS A C 1
ATOM 700 O O . CYS A 1 90 ? -42.082 -10.541 -19.293 1.00 84.81 90 CYS A O 1
ATOM 702 N N . LEU A 1 91 ? -40.266 -10.398 -17.990 1.00 85.81 91 LEU A N 1
ATOM 703 C CA . LEU A 1 91 ? -40.373 -11.764 -17.461 1.00 85.81 91 LEU A CA 1
ATOM 704 C C . LEU A 1 91 ? -41.589 -11.952 -16.537 1.00 85.81 91 LEU A C 1
ATOM 706 O O . LEU A 1 91 ? -42.180 -13.034 -16.537 1.00 85.81 91 LEU A O 1
ATOM 710 N N . VAL A 1 92 ? -41.983 -10.918 -15.783 1.00 88.00 92 VAL A N 1
ATOM 711 C CA . VAL A 1 92 ? -43.195 -10.939 -14.941 1.00 88.00 92 VAL A CA 1
ATOM 712 C C . VAL A 1 92 ? -44.455 -10.881 -15.794 1.00 88.00 92 VAL A C 1
ATOM 714 O O . VAL A 1 92 ? -45.368 -11.679 -15.593 1.00 88.00 92 VAL A O 1
ATOM 717 N N . GLU A 1 93 ? -44.508 -9.984 -16.781 1.00 85.81 93 GLU A N 1
ATOM 718 C CA . GLU A 1 93 ? -45.670 -9.850 -17.669 1.00 85.81 93 GLU A CA 1
ATOM 719 C C . GLU A 1 93 ? -45.921 -11.102 -18.513 1.00 85.81 93 GLU A C 1
ATOM 721 O O . GLU A 1 93 ? -47.074 -11.476 -18.732 1.00 85.81 93 GLU A O 1
ATOM 726 N N . LEU A 1 94 ? -44.853 -11.772 -18.956 1.00 87.25 94 LEU A N 1
ATOM 727 C CA . LEU A 1 94 ? -44.942 -13.056 -19.656 1.00 87.25 94 LEU A CA 1
ATOM 728 C C . LEU A 1 94 ? -45.334 -14.217 -18.722 1.00 87.25 94 LEU A C 1
ATOM 730 O O . LEU A 1 94 ? -45.609 -15.320 -19.190 1.00 87.25 94 LEU A O 1
ATOM 734 N N . GLY A 1 95 ? -45.396 -13.981 -17.406 1.00 85.31 95 GLY A N 1
ATOM 735 C CA . GLY A 1 95 ? -45.774 -14.976 -16.404 1.00 85.31 95 GLY A CA 1
ATOM 736 C C . GLY A 1 95 ? -44.699 -16.032 -16.142 1.00 85.31 95 GLY A C 1
ATOM 737 O O . GLY A 1 95 ? -45.019 -17.111 -15.644 1.00 85.31 95 GLY A O 1
ATOM 738 N N . TYR A 1 96 ? -43.440 -15.751 -16.493 1.00 86.62 96 TYR A N 1
ATOM 739 C CA . TYR A 1 96 ? -42.322 -16.687 -16.340 1.00 86.62 96 TYR A CA 1
ATOM 740 C C . TYR A 1 96 ? -41.662 -16.626 -14.963 1.00 86.62 96 TYR A C 1
ATOM 742 O O . TYR A 1 96 ? -41.080 -17.615 -14.534 1.00 86.62 96 TYR A O 1
ATOM 750 N N . THR A 1 97 ? -41.763 -15.499 -14.260 1.00 88.12 97 THR A N 1
ATOM 751 C CA . THR A 1 97 ? -41.207 -15.306 -12.913 1.00 88.12 97 THR A CA 1
ATOM 752 C C . THR A 1 97 ? -42.088 -14.352 -12.107 1.00 88.12 97 THR A C 1
ATOM 754 O O . THR A 1 97 ? -42.919 -13.645 -12.679 1.00 88.12 97 THR A O 1
ATOM 757 N N . THR A 1 98 ? -41.913 -14.305 -10.789 1.00 86.25 98 THR A N 1
ATOM 758 C CA . THR A 1 98 ? -42.531 -13.280 -9.932 1.00 86.25 98 THR A CA 1
ATOM 759 C C . THR A 1 98 ? -41.567 -12.131 -9.617 1.00 86.25 98 THR A C 1
ATOM 761 O O . THR A 1 98 ? -40.348 -12.268 -9.729 1.00 86.25 98 THR A O 1
ATOM 764 N N . GLU A 1 99 ? -42.099 -10.988 -9.172 1.00 81.12 99 GLU A N 1
ATOM 765 C CA . GLU A 1 99 ? -41.276 -9.872 -8.677 1.00 81.12 99 GLU A CA 1
ATOM 766 C C . GLU A 1 99 ? -40.357 -10.306 -7.519 1.00 81.12 99 GLU A C 1
ATOM 768 O O . GLU A 1 99 ? -39.176 -9.964 -7.511 1.00 81.12 99 GLU A O 1
ATOM 773 N N . GLU A 1 100 ? -40.847 -11.151 -6.604 1.00 79.62 100 GLU A N 1
ATOM 774 C CA . GLU A 1 100 ? -40.056 -11.720 -5.497 1.00 79.62 100 GLU A CA 1
ATOM 775 C C . GLU A 1 100 ? -38.835 -12.517 -5.990 1.00 79.62 100 GLU A C 1
ATOM 777 O O . GLU A 1 100 ? -37.746 -12.459 -5.416 1.00 79.62 100 GLU A O 1
ATOM 782 N N . GLU A 1 101 ? -38.991 -13.265 -7.082 1.00 81.25 101 GLU A N 1
ATOM 783 C CA . GLU A 1 101 ? -37.917 -14.067 -7.667 1.00 81.25 101 GLU A CA 1
ATOM 784 C C . GLU A 1 101 ? -36.884 -13.209 -8.399 1.00 81.25 101 GLU A C 1
ATOM 786 O O . GLU A 1 101 ? -35.685 -13.502 -8.344 1.00 81.25 101 GLU A O 1
ATOM 791 N N . ILE A 1 102 ? -37.327 -12.116 -9.023 1.00 82.50 102 ILE A N 1
ATOM 792 C CA . ILE A 1 102 ? -36.439 -11.096 -9.586 1.00 82.50 102 ILE A CA 1
ATOM 793 C C . ILE A 1 102 ? -35.638 -10.415 -8.486 1.00 82.50 102 ILE A C 1
ATOM 795 O O . ILE A 1 102 ? -34.430 -10.232 -8.650 1.00 82.50 102 ILE A O 1
ATOM 799 N N . LEU A 1 103 ? -36.268 -10.075 -7.363 1.00 79.56 103 LEU A N 1
ATOM 800 C CA . LEU A 1 103 ? -35.590 -9.482 -6.212 1.00 79.56 103 LEU A CA 1
ATOM 801 C C . LEU A 1 103 ? -34.525 -10.430 -5.644 1.00 79.56 103 LEU A C 1
ATOM 803 O O . LEU A 1 103 ? -33.376 -10.024 -5.459 1.00 79.56 103 LEU A O 1
ATOM 807 N N . ALA A 1 104 ? -34.848 -11.716 -5.475 1.00 77.88 104 ALA A N 1
ATOM 808 C CA . ALA A 1 104 ? -33.882 -12.726 -5.039 1.00 77.88 104 ALA A CA 1
ATOM 809 C C . ALA A 1 104 ? -32.703 -12.885 -6.021 1.00 77.88 104 ALA A C 1
ATOM 811 O O . ALA A 1 104 ? -31.548 -13.002 -5.605 1.00 77.88 104 ALA A O 1
ATOM 812 N N . ALA A 1 105 ? -32.966 -12.853 -7.331 1.00 78.88 105 ALA A N 1
ATOM 813 C CA . ALA A 1 105 ? -31.919 -12.906 -8.348 1.00 78.88 105 ALA A CA 1
ATOM 814 C C . ALA A 1 105 ? -31.039 -11.646 -8.350 1.00 78.88 105 ALA A C 1
ATOM 816 O O . ALA A 1 105 ? -29.819 -11.758 -8.464 1.00 78.88 105 ALA A O 1
ATOM 817 N N . ARG A 1 106 ? -31.628 -10.459 -8.161 1.00 79.44 106 ARG A N 1
ATOM 818 C CA . ARG A 1 106 ? -30.880 -9.203 -7.999 1.00 79.44 106 ARG A CA 1
ATOM 819 C C . ARG A 1 106 ? -29.994 -9.232 -6.762 1.00 79.44 106 ARG A C 1
ATOM 821 O O . ARG A 1 106 ? -28.851 -8.803 -6.845 1.00 79.44 106 ARG A O 1
ATOM 828 N N . ARG A 1 107 ? -30.473 -9.783 -5.643 1.00 79.25 107 ARG A N 1
ATOM 829 C CA . ARG A 1 107 ? -29.675 -9.940 -4.419 1.00 79.25 107 ARG A CA 1
ATOM 830 C C . ARG A 1 107 ? -28.390 -10.730 -4.686 1.00 79.25 107 ARG A C 1
ATOM 832 O O . ARG A 1 107 ? -27.312 -10.272 -4.325 1.00 79.25 107 ARG A O 1
ATOM 839 N N . LEU A 1 108 ? -28.499 -11.849 -5.404 1.00 77.06 108 LEU A N 1
ATOM 840 C CA . LEU A 1 108 ? -27.347 -12.655 -5.821 1.00 77.06 108 LEU A CA 1
ATOM 841 C C . LEU A 1 108 ? -26.387 -11.894 -6.751 1.00 77.06 108 LEU A C 1
ATOM 843 O O . LEU A 1 108 ? -25.176 -12.054 -6.633 1.00 77.06 108 LEU A O 1
ATOM 847 N N . GLN A 1 109 ? -26.900 -11.072 -7.676 1.00 78.31 109 GLN A N 1
ATOM 848 C CA . GLN A 1 109 ? -26.035 -10.220 -8.502 1.00 78.31 109 GLN A CA 1
ATOM 849 C C . GLN A 1 109 ? -25.256 -9.220 -7.641 1.00 78.31 109 GLN A C 1
ATOM 851 O O . GLN A 1 109 ? -24.073 -8.993 -7.888 1.00 78.31 109 GLN A O 1
ATOM 856 N N . THR A 1 110 ? -25.913 -8.624 -6.642 1.00 80.25 110 THR A N 1
ATOM 857 C CA . THR A 1 110 ? -25.289 -7.651 -5.741 1.00 80.25 110 THR A CA 1
ATOM 858 C C . THR A 1 110 ? -24.181 -8.298 -4.915 1.00 80.25 110 THR A C 1
ATOM 860 O O . THR A 1 110 ? -23.111 -7.712 -4.788 1.00 80.25 110 THR A O 1
ATOM 863 N N . GLU A 1 111 ? -24.393 -9.517 -4.409 1.00 80.38 111 GLU A N 1
ATOM 864 C CA . GLU A 1 111 ? -23.368 -10.273 -3.672 1.00 80.38 111 GLU A CA 1
ATOM 865 C C . GLU A 1 111 ? -22.120 -10.525 -4.524 1.00 80.38 111 GLU A C 1
ATOM 867 O O . GLU A 1 111 ? -21.010 -10.257 -4.070 1.00 80.38 111 GLU A O 1
ATOM 872 N N . GLU A 1 112 ? -22.279 -10.963 -5.778 1.00 77.81 112 GLU A N 1
ATOM 873 C CA . GLU A 1 112 ? -21.141 -11.181 -6.683 1.00 77.81 112 GLU A CA 1
ATOM 874 C C . GLU A 1 112 ? -20.344 -9.893 -6.949 1.00 77.81 112 GLU A C 1
ATOM 876 O O . GLU A 1 112 ? -19.111 -9.926 -6.985 1.00 77.81 112 GLU A O 1
ATOM 881 N N . GLU A 1 113 ? -21.019 -8.748 -7.094 1.00 79.94 113 GLU A N 1
ATOM 882 C CA . GLU A 1 113 ? -20.331 -7.462 -7.245 1.00 79.94 113 GLU A CA 1
ATOM 883 C C . GLU A 1 113 ? -19.605 -7.031 -5.970 1.00 79.94 113 GLU A C 1
ATOM 885 O O . GLU A 1 113 ? -18.488 -6.520 -6.059 1.00 79.94 113 GLU A O 1
ATOM 890 N N . ILE A 1 114 ? -20.203 -7.264 -4.797 1.00 83.62 114 ILE A N 1
ATOM 891 C CA . ILE A 1 114 ? -19.566 -6.994 -3.506 1.00 83.62 114 ILE A CA 1
ATOM 892 C C . ILE A 1 114 ? -18.309 -7.858 -3.356 1.00 83.62 114 ILE A C 1
ATOM 894 O O . ILE A 1 114 ? -17.243 -7.325 -3.057 1.00 83.62 114 ILE A O 1
ATOM 898 N N . TYR A 1 115 ? -18.383 -9.168 -3.620 1.00 81.62 115 TYR A N 1
ATOM 899 C CA . TYR A 1 115 ? -17.226 -10.067 -3.510 1.00 81.62 115 TYR A CA 1
ATOM 900 C C . TYR A 1 115 ? -16.087 -9.683 -4.449 1.00 81.62 115 TYR A C 1
ATOM 902 O O . TYR A 1 115 ? -14.917 -9.802 -4.087 1.00 81.62 115 TYR A O 1
ATOM 910 N N . ARG A 1 116 ? -16.411 -9.160 -5.633 1.00 77.62 116 ARG A N 1
ATOM 911 C CA . ARG A 1 116 ? -15.416 -8.670 -6.588 1.00 77.62 116 ARG A CA 1
ATOM 912 C C . ARG A 1 116 ? -14.584 -7.506 -6.039 1.00 77.62 116 ARG A C 1
ATOM 914 O O . ARG A 1 116 ? -13.414 -7.399 -6.401 1.00 77.62 116 ARG A O 1
ATOM 921 N N . LEU A 1 117 ? -15.146 -6.666 -5.163 1.00 82.25 117 LEU A N 1
ATOM 922 C CA . LEU A 1 117 ? -14.428 -5.542 -4.542 1.00 82.25 117 LEU A CA 1
ATOM 923 C C . LEU A 1 117 ? -13.254 -5.998 -3.667 1.00 82.25 117 LEU A C 1
ATOM 925 O O . LEU A 1 117 ? -12.261 -5.285 -3.558 1.00 82.25 117 LEU A O 1
ATOM 929 N N . PHE A 1 118 ? -13.343 -7.183 -3.061 1.00 79.38 118 PHE A N 1
ATOM 930 C CA . PHE A 1 118 ? -12.295 -7.711 -2.182 1.00 79.38 118 PHE A CA 1
ATOM 931 C C . PHE A 1 118 ? -11.068 -8.233 -2.941 1.00 79.38 118 PHE A C 1
ATOM 933 O O . PHE A 1 118 ? -10.033 -8.462 -2.327 1.00 79.38 118 PHE A O 1
ATOM 940 N N . GLY A 1 119 ? -11.161 -8.407 -4.264 1.00 71.88 119 GLY A N 1
ATOM 941 C CA . GLY A 1 119 ? -10.034 -8.793 -5.121 1.00 71.88 119 GLY A CA 1
ATOM 942 C C . GLY A 1 119 ? -9.242 -7.613 -5.697 1.00 71.88 119 GLY A C 1
ATOM 943 O O . GLY A 1 119 ? -8.437 -7.815 -6.602 1.00 71.88 119 GLY A O 1
ATOM 944 N N . LEU A 1 120 ? -9.510 -6.380 -5.257 1.00 73.62 120 LEU A N 1
ATOM 945 C CA . LEU A 1 120 ? -8.840 -5.183 -5.763 1.00 73.62 120 LEU A CA 1
ATOM 946 C C . LEU A 1 120 ? -7.499 -4.967 -5.047 1.00 73.62 120 LEU A C 1
ATOM 948 O O . LEU A 1 120 ? -7.477 -4.716 -3.847 1.00 73.62 120 LEU A O 1
ATOM 952 N N . GLU A 1 121 ? -6.388 -5.023 -5.786 1.00 62.88 121 GLU A N 1
ATOM 953 C CA . GLU A 1 121 ? -5.042 -4.796 -5.230 1.00 62.88 121 GLU A CA 1
ATOM 954 C C . GLU A 1 121 ? -4.605 -3.320 -5.302 1.00 62.88 121 GLU A C 1
ATOM 956 O O . GLU A 1 121 ? -3.905 -2.851 -4.415 1.00 62.88 121 GLU A O 1
ATOM 961 N N . ASP A 1 122 ? -5.046 -2.559 -6.310 1.00 69.94 122 ASP A N 1
ATOM 962 C CA . ASP A 1 122 ? -4.684 -1.146 -6.535 1.00 69.94 122 ASP A CA 1
ATOM 963 C C . ASP A 1 122 ? -5.910 -0.225 -6.418 1.00 69.94 122 ASP A C 1
ATOM 965 O O . ASP A 1 122 ? -6.359 0.368 -7.402 1.00 69.94 122 ASP A O 1
ATOM 969 N N . ALA A 1 123 ? -6.500 -0.140 -5.226 1.00 77.25 123 ALA A N 1
ATOM 970 C CA . ALA A 1 123 ? -7.664 0.710 -4.975 1.00 77.25 123 ALA A CA 1
ATOM 971 C C . ALA A 1 123 ? -7.473 1.617 -3.753 1.00 77.25 123 ALA A C 1
ATOM 973 O O . ALA A 1 123 ? -6.751 1.282 -2.811 1.00 77.25 123 ALA A O 1
ATOM 974 N N . PHE A 1 124 ? -8.149 2.763 -3.772 1.00 80.19 124 PHE A N 1
ATOM 975 C CA . PHE A 1 124 ? -8.255 3.694 -2.648 1.00 80.19 124 PHE A CA 1
ATOM 976 C C . PHE A 1 124 ? -9.689 3.710 -2.139 1.00 80.19 124 PHE A C 1
ATOM 978 O O . PHE A 1 124 ? -10.620 3.543 -2.926 1.00 80.19 124 PHE A O 1
ATOM 985 N N . PHE A 1 125 ? -9.878 3.915 -0.842 1.00 87.25 125 PHE A N 1
ATOM 986 C CA . PHE A 1 125 ? -11.199 4.067 -0.256 1.00 87.25 125 PHE A CA 1
ATOM 987 C C . PHE A 1 125 ? -11.319 5.370 0.535 1.00 87.25 125 PHE A C 1
ATOM 989 O O . PHE A 1 125 ? -10.347 5.866 1.104 1.00 87.25 125 PHE A O 1
ATOM 996 N N . GLU A 1 126 ? -12.536 5.898 0.575 1.00 87.31 126 GLU A N 1
ATOM 997 C CA . GLU A 1 126 ? -12.939 7.064 1.354 1.00 87.31 126 GLU A CA 1
ATOM 998 C C . GLU A 1 126 ? -14.294 6.772 1.992 1.00 87.31 126 GLU A C 1
ATOM 1000 O O . GLU A 1 126 ? -15.245 6.426 1.296 1.00 87.31 126 GLU A O 1
ATOM 1005 N N . PHE A 1 127 ? -14.389 6.878 3.311 1.00 88.00 127 PHE A N 1
ATOM 1006 C CA . PHE A 1 127 ? -15.626 6.667 4.048 1.00 88.00 127 PHE A CA 1
ATOM 1007 C C . PHE A 1 127 ? -16.122 7.965 4.663 1.00 88.00 127 PHE A C 1
ATOM 1009 O O . PHE A 1 127 ? -15.485 8.512 5.558 1.00 88.00 127 PHE A O 1
ATOM 1016 N N . GLU A 1 128 ? -17.296 8.408 4.241 1.00 86.50 128 GLU A N 1
ATOM 1017 C CA . GLU A 1 128 ? -17.982 9.567 4.794 1.00 86.50 128 GLU A CA 1
ATOM 1018 C C . GLU A 1 128 ? -18.957 9.125 5.891 1.00 86.50 128 GLU A C 1
ATOM 1020 O O . GLU A 1 128 ? -19.972 8.478 5.614 1.00 86.50 128 GLU A O 1
ATOM 1025 N N . LYS A 1 129 ? -18.642 9.470 7.146 1.00 83.06 129 LYS A N 1
ATOM 1026 C CA . LYS A 1 129 ? -19.465 9.153 8.320 1.00 83.06 129 LYS A CA 1
ATOM 1027 C C . LYS A 1 129 ? -20.774 9.942 8.298 1.00 83.06 129 LYS A C 1
ATOM 1029 O O . LYS A 1 129 ? -20.774 11.133 8.011 1.00 83.06 129 LYS A O 1
ATOM 1034 N N . ASP A 1 130 ? -21.874 9.257 8.594 1.00 82.06 130 ASP A N 1
ATOM 1035 C CA . ASP A 1 130 ? -23.245 9.777 8.684 1.00 82.06 130 ASP A CA 1
ATOM 1036 C C . ASP A 1 130 ? -23.770 10.484 7.416 1.00 82.06 130 ASP A C 1
ATOM 1038 O O . ASP A 1 130 ? -24.871 11.037 7.411 1.00 82.06 130 ASP A O 1
ATOM 1042 N N . VAL A 1 131 ? -23.035 10.399 6.302 1.00 83.50 131 VAL A N 1
ATOM 1043 C CA . VAL A 1 131 ? -23.478 10.869 4.989 1.00 83.50 131 VAL A CA 1
ATOM 1044 C C . VAL A 1 131 ? -24.126 9.709 4.247 1.00 83.50 131 VAL A C 1
ATOM 1046 O O . VAL A 1 131 ? -23.471 8.741 3.857 1.00 83.50 131 VAL A O 1
ATOM 1049 N N . LEU A 1 132 ? -25.436 9.812 4.044 1.00 82.31 132 LEU A N 1
ATOM 1050 C CA . LEU A 1 132 ? -26.230 8.889 3.241 1.00 82.31 132 LEU A CA 1
ATOM 1051 C C . LEU A 1 132 ? -27.083 9.714 2.267 1.00 82.31 132 LEU A C 1
ATOM 1053 O O . LEU A 1 132 ? -27.714 10.681 2.703 1.00 82.31 132 LEU A O 1
ATOM 1057 N N . PRO A 1 133 ? -27.136 9.367 0.970 1.00 80.94 133 PRO A N 1
ATOM 1058 C CA . PRO A 1 133 ? -27.954 10.105 0.014 1.00 80.94 133 PRO A CA 1
ATOM 1059 C C . PRO A 1 133 ? -29.438 10.134 0.429 1.00 80.94 133 PRO A C 1
ATOM 1061 O O . PRO A 1 133 ? -29.961 9.104 0.866 1.00 80.94 133 PRO A O 1
ATOM 1064 N N . PRO A 1 134 ? -30.159 11.258 0.249 1.00 75.00 134 PRO A N 1
ATOM 1065 C CA . PRO A 1 134 ? -31.592 11.336 0.553 1.00 75.00 134 PRO A CA 1
ATOM 1066 C C . PRO A 1 134 ? -32.409 10.264 -0.182 1.00 75.00 134 PRO A C 1
ATOM 1068 O O . PRO A 1 134 ? -33.252 9.602 0.416 1.00 75.00 134 PRO A O 1
ATOM 1071 N N . GLU A 1 135 ? -32.065 10.010 -1.448 1.00 72.38 135 GLU A N 1
ATOM 1072 C CA . GLU A 1 135 ? -32.655 8.964 -2.296 1.00 72.38 135 GLU A CA 1
ATOM 1073 C C . GLU A 1 135 ? -32.480 7.554 -1.701 1.00 72.38 135 GLU A C 1
ATOM 1075 O O . GLU A 1 135 ? -33.353 6.694 -1.828 1.00 72.38 135 GLU A O 1
ATOM 1080 N N . PHE A 1 136 ? -31.360 7.303 -1.010 1.00 73.75 136 PHE A N 1
ATOM 1081 C CA . PHE A 1 136 ? -31.132 6.045 -0.302 1.00 73.75 136 PHE A CA 1
ATOM 1082 C C . PHE A 1 136 ? -32.053 5.926 0.919 1.00 73.75 136 PHE A C 1
ATOM 1084 O O . PHE A 1 136 ? -32.672 4.880 1.101 1.00 73.75 136 PHE A O 1
ATOM 1091 N N . LEU A 1 137 ? -32.190 6.984 1.725 1.00 71.19 137 LEU A N 1
ATOM 1092 C CA . LEU A 1 137 ? -33.051 6.984 2.917 1.00 71.19 137 LEU A CA 1
ATOM 1093 C C . LEU A 1 137 ? -34.538 6.817 2.571 1.00 71.19 137 LEU A C 1
ATOM 1095 O O . LEU A 1 137 ? -35.251 6.122 3.295 1.00 71.19 137 LEU A O 1
ATOM 1099 N N . GLU A 1 138 ? -34.989 7.390 1.454 1.00 67.06 138 GLU A N 1
ATOM 1100 C CA . GLU A 1 138 ? -36.345 7.191 0.926 1.00 67.06 138 GLU A CA 1
ATOM 1101 C C . GLU A 1 138 ? -36.583 5.734 0.501 1.00 67.06 138 GLU A C 1
ATOM 1103 O O . GLU A 1 138 ? -37.624 5.158 0.815 1.00 67.06 138 GLU A O 1
ATOM 1108 N N . ARG A 1 139 ? -35.588 5.101 -0.135 1.00 64.88 139 ARG A N 1
ATOM 1109 C CA . ARG A 1 139 ? -35.662 3.703 -0.587 1.00 64.88 139 ARG A CA 1
ATOM 1110 C C . ARG A 1 139 ? -35.600 2.685 0.555 1.00 64.88 139 ARG A C 1
ATOM 1112 O O . ARG A 1 139 ? -36.225 1.639 0.463 1.00 64.88 139 ARG A O 1
ATOM 1119 N N . VAL A 1 140 ? -34.875 2.986 1.634 1.00 58.75 140 VAL A N 1
ATOM 1120 C CA . VAL A 1 140 ? -34.765 2.130 2.836 1.00 58.75 140 VAL A CA 1
ATOM 1121 C C . VAL A 1 140 ? -36.074 2.077 3.646 1.00 58.75 140 VAL A C 1
ATOM 1123 O O . VAL A 1 140 ? -36.232 1.217 4.514 1.00 58.75 140 VAL A O 1
ATOM 1126 N N . GLY A 1 141 ? -37.029 2.976 3.369 1.00 53.25 141 GLY A N 1
ATOM 1127 C CA . GLY A 1 141 ? -38.397 2.909 3.895 1.00 53.25 141 GLY A CA 1
ATOM 1128 C C . GLY A 1 141 ? -39.199 1.699 3.393 1.00 53.25 141 GLY A C 1
ATOM 1129 O O . GLY A 1 141 ? -40.126 1.265 4.079 1.00 53.25 141 GLY A O 1
ATOM 1130 N N . GLU A 1 142 ? -38.811 1.122 2.253 1.00 49.19 142 GLU A N 1
ATOM 1131 C CA . GLU A 1 142 ? -39.240 -0.197 1.777 1.00 49.19 142 GLU A CA 1
ATOM 1132 C C . GLU A 1 142 ? -38.148 -1.242 2.124 1.00 49.19 142 GLU A C 1
ATOM 1134 O O . GLU A 1 142 ? -36.970 -0.899 2.220 1.00 49.19 142 GLU A O 1
ATOM 1139 N N . PRO A 1 143 ? -38.532 -2.486 2.461 1.00 49.41 143 PRO A N 1
ATOM 1140 C CA . PRO A 1 143 ? -37.922 -3.287 3.527 1.00 49.41 143 PRO A CA 1
ATOM 1141 C C . PRO A 1 143 ? -36.527 -3.858 3.206 1.00 49.41 143 PRO A C 1
ATOM 1143 O O . PRO A 1 143 ? -35.969 -3.674 2.135 1.00 49.41 143 PRO A O 1
ATOM 1146 N N . GLU A 1 144 ? -35.981 -4.585 4.185 1.00 54.84 144 GLU A N 1
ATOM 1147 C CA . GLU A 1 144 ? -34.713 -5.332 4.339 1.00 54.84 144 GLU A CA 1
ATOM 1148 C C . GLU A 1 144 ? -34.151 -6.148 3.134 1.00 54.84 144 GLU A C 1
ATOM 1150 O O . GLU A 1 144 ? -33.198 -6.917 3.287 1.00 54.84 144 GLU A O 1
ATOM 1155 N N . GLU A 1 145 ? -34.690 -5.996 1.927 1.00 59.81 145 GLU A N 1
ATOM 1156 C CA . GLU A 1 145 ? -34.477 -6.824 0.735 1.00 59.81 145 GLU A CA 1
ATOM 1157 C C . GLU A 1 145 ? -33.025 -6.850 0.236 1.00 59.81 145 GLU A C 1
ATOM 1159 O O . GLU A 1 145 ? -32.530 -7.908 -0.168 1.00 59.81 145 GLU A O 1
ATOM 1164 N N . PHE A 1 146 ? -32.303 -5.729 0.346 1.00 68.88 146 PHE A N 1
ATOM 1165 C CA . PHE A 1 146 ? -30.889 -5.604 -0.046 1.00 68.88 146 PHE A CA 1
ATOM 1166 C C . PHE A 1 146 ? -29.940 -5.399 1.136 1.00 68.88 146 PHE A C 1
ATOM 1168 O O . PHE A 1 146 ? -28.810 -4.946 0.958 1.00 68.88 146 PHE A O 1
ATOM 1175 N N . ARG A 1 147 ? -30.383 -5.744 2.350 1.00 78.19 147 ARG A N 1
ATOM 1176 C CA . ARG A 1 147 ? -29.520 -5.727 3.527 1.00 78.19 147 ARG A CA 1
ATOM 1177 C C . ARG A 1 147 ? -28.616 -6.959 3.519 1.00 78.19 147 ARG A C 1
ATOM 1179 O O . ARG A 1 147 ? -29.089 -8.083 3.717 1.00 78.19 147 ARG A O 1
ATOM 1186 N N . PHE A 1 148 ? -27.316 -6.748 3.339 1.00 82.25 148 PHE A N 1
ATOM 1187 C CA . PHE A 1 148 ? -26.306 -7.791 3.504 1.00 82.25 148 PHE A CA 1
ATOM 1188 C C . PHE A 1 148 ? -25.694 -7.717 4.899 1.00 82.25 148 PHE A C 1
ATOM 1190 O O . PHE A 1 148 ? -25.311 -6.647 5.373 1.00 82.25 148 PHE A O 1
ATOM 1197 N N . GLU A 1 149 ? -25.601 -8.858 5.577 1.00 83.56 149 GLU A N 1
ATOM 1198 C CA . GLU A 1 149 ? -24.885 -8.937 6.847 1.00 83.56 149 GLU A CA 1
ATOM 1199 C C . GLU A 1 149 ? -23.382 -8.879 6.583 1.00 83.56 149 GLU A C 1
ATOM 1201 O O . GLU A 1 149 ? -22.832 -9.735 5.885 1.00 83.56 149 GLU A O 1
ATOM 1206 N N . VAL A 1 150 ? -22.716 -7.882 7.170 1.00 83.50 150 VAL A N 1
ATOM 1207 C CA . VAL A 1 150 ? -21.281 -7.636 6.965 1.00 83.50 150 VAL A CA 1
ATOM 1208 C C . VAL A 1 150 ? -20.462 -8.893 7.285 1.00 83.50 150 VAL A C 1
ATOM 1210 O O . VAL A 1 150 ? -19.601 -9.277 6.501 1.00 83.50 150 VAL A O 1
ATOM 1213 N N . GLY A 1 151 ? -20.778 -9.599 8.377 1.00 81.88 151 GLY A N 1
ATOM 1214 C CA . GLY A 1 151 ? -20.076 -10.826 8.774 1.00 81.88 151 GLY A CA 1
ATOM 1215 C C . GLY A 1 151 ? -20.110 -11.938 7.717 1.00 81.88 151 GLY A C 1
ATOM 1216 O O . GLY A 1 151 ? -19.073 -12.536 7.429 1.00 81.88 151 GLY A O 1
ATOM 1217 N N . ASN A 1 152 ? -21.265 -12.175 7.087 1.00 84.19 152 ASN A N 1
ATOM 1218 C CA . ASN A 1 152 ? -21.408 -13.205 6.050 1.00 84.19 152 ASN A CA 1
ATOM 1219 C C . ASN A 1 152 ? -20.638 -12.824 4.784 1.00 84.19 152 ASN A C 1
ATOM 1221 O O . ASN A 1 152 ? -19.969 -13.668 4.188 1.00 84.19 152 ASN A O 1
ATOM 1225 N N . VAL A 1 153 ? -20.689 -11.542 4.407 1.00 84.19 153 VAL A N 1
ATOM 1226 C CA . VAL A 1 153 ? -19.927 -11.019 3.269 1.00 84.19 153 VAL A CA 1
ATOM 1227 C C . VAL A 1 153 ? -18.427 -11.208 3.495 1.00 84.19 153 VAL A C 1
ATOM 1229 O O . VAL A 1 153 ? -17.733 -11.707 2.614 1.00 84.19 153 VAL A O 1
ATOM 1232 N N . LEU A 1 154 ? -17.932 -10.864 4.685 1.00 82.56 154 LEU A N 1
ATOM 1233 C CA . LEU A 1 154 ? -16.517 -10.983 5.036 1.00 82.56 154 LEU A CA 1
ATOM 1234 C C . LEU A 1 154 ? -16.030 -12.436 5.047 1.00 82.56 154 LEU A C 1
ATOM 1236 O O . LEU A 1 154 ? -14.940 -12.720 4.553 1.00 82.56 154 LEU A O 1
ATOM 1240 N N . MET A 1 155 ? -16.824 -13.354 5.602 1.00 80.12 155 MET A N 1
ATOM 1241 C CA . MET A 1 155 ? -16.473 -14.775 5.657 1.00 80.12 155 MET A CA 1
ATOM 1242 C C . MET A 1 155 ? -16.386 -15.385 4.253 1.00 80.12 155 MET A C 1
ATOM 1244 O O . MET A 1 155 ? -15.432 -16.097 3.942 1.00 80.12 155 MET A O 1
ATOM 1248 N N . GLU A 1 156 ? -17.358 -15.082 3.393 1.00 80.06 156 GLU A N 1
ATOM 1249 C CA . GLU A 1 156 ? -17.371 -15.581 2.019 1.00 80.06 156 GLU A CA 1
ATOM 1250 C C . GLU A 1 156 ? -16.272 -14.931 1.163 1.00 80.06 156 GLU A C 1
ATOM 1252 O O . GLU A 1 156 ? -15.618 -15.624 0.384 1.00 80.06 156 GLU A O 1
ATOM 1257 N N . ALA A 1 157 ? -15.987 -13.639 1.356 1.00 77.06 157 ALA A N 1
ATOM 1258 C CA . ALA A 1 157 ? -14.869 -12.963 0.700 1.00 77.06 157 ALA A CA 1
ATOM 1259 C C . ALA A 1 157 ? -13.518 -13.614 1.048 1.00 77.06 157 ALA A C 1
ATOM 1261 O O . ALA A 1 157 ? -12.744 -13.926 0.145 1.00 77.06 157 ALA A O 1
ATOM 1262 N N . ALA A 1 158 ? -13.262 -13.896 2.332 1.00 73.00 158 ALA A N 1
ATOM 1263 C CA . ALA A 1 158 ? -12.038 -14.570 2.773 1.00 73.00 158 ALA A CA 1
ATOM 1264 C C . ALA A 1 158 ? -11.893 -15.967 2.145 1.00 73.00 158 ALA A C 1
ATOM 1266 O O . ALA A 1 158 ? -10.847 -16.299 1.587 1.00 73.00 158 ALA A O 1
ATOM 1267 N N . ARG A 1 159 ? -12.977 -16.756 2.143 1.00 80.50 159 ARG A N 1
ATOM 1268 C CA . ARG A 1 159 ? -13.007 -18.083 1.510 1.00 80.50 159 ARG A CA 1
ATOM 1269 C C . ARG A 1 159 ? -12.651 -18.016 0.021 1.00 80.50 159 ARG A C 1
ATOM 1271 O O . ARG A 1 159 ? -11.896 -18.858 -0.463 1.00 80.50 159 ARG A O 1
ATOM 1278 N N . ARG A 1 160 ? -13.188 -17.028 -0.704 1.00 77.94 160 ARG A N 1
ATOM 1279 C CA . ARG A 1 160 ? -12.932 -16.844 -2.141 1.00 77.94 160 ARG A CA 1
ATOM 1280 C C . ARG A 1 160 ? -11.493 -16.425 -2.430 1.00 77.94 160 ARG A C 1
ATOM 1282 O O . ARG A 1 160 ? -10.928 -16.922 -3.398 1.00 77.94 160 ARG A O 1
ATOM 1289 N N . ILE A 1 161 ? -10.898 -15.566 -1.601 1.00 71.62 161 ILE A N 1
ATOM 1290 C CA . ILE A 1 161 ? -9.490 -15.157 -1.739 1.00 71.62 161 ILE A CA 1
ATOM 1291 C C . ILE A 1 161 ? -8.564 -16.377 -1.622 1.00 71.62 161 ILE A C 1
ATOM 1293 O O . ILE A 1 161 ? -7.738 -16.610 -2.507 1.00 71.62 161 ILE A O 1
ATOM 1297 N N . ASP A 1 162 ? -8.757 -17.209 -0.596 1.00 72.06 162 ASP A N 1
ATOM 1298 C CA . ASP A 1 162 ? -7.947 -18.417 -0.382 1.00 72.06 162 ASP A CA 1
ATOM 1299 C C . ASP A 1 162 ? -8.119 -19.451 -1.508 1.00 72.06 162 ASP A C 1
ATOM 1301 O O . ASP A 1 162 ? -7.169 -20.120 -1.929 1.00 72.06 162 ASP A O 1
ATOM 1305 N N . GLU A 1 163 ? -9.348 -19.610 -2.003 1.00 77.56 163 GLU A N 1
ATOM 1306 C CA . GLU A 1 163 ? -9.665 -20.536 -3.091 1.00 77.56 163 GLU A CA 1
ATOM 1307 C C . GLU A 1 163 ? -9.100 -20.040 -4.434 1.00 77.56 163 GLU A C 1
ATOM 1309 O O . GLU A 1 163 ? -8.609 -20.843 -5.229 1.00 77.56 163 GLU A O 1
ATOM 1314 N N . TRP A 1 164 ? -9.069 -18.725 -4.665 1.00 77.06 164 TRP A N 1
ATOM 1315 C CA . TRP A 1 164 ? -8.557 -18.127 -5.899 1.00 77.06 164 TRP A CA 1
ATOM 1316 C C . TRP A 1 164 ? -7.080 -18.441 -6.150 1.00 77.06 164 TRP A C 1
ATOM 1318 O O . TRP A 1 164 ? -6.709 -18.794 -7.271 1.00 77.06 164 TRP A O 1
ATOM 1328 N N . ALA A 1 165 ? -6.244 -18.399 -5.110 1.00 68.75 165 ALA A N 1
ATOM 1329 C CA . ALA A 1 165 ? -4.824 -18.735 -5.229 1.00 68.75 165 ALA A CA 1
ATOM 1330 C C . ALA A 1 165 ? -4.604 -20.187 -5.702 1.00 68.75 165 ALA A C 1
ATOM 1332 O O . ALA A 1 165 ? -3.714 -20.458 -6.513 1.00 68.75 165 ALA A O 1
ATOM 1333 N N . LYS A 1 166 ? -5.448 -21.122 -5.242 1.00 75.88 166 LYS A N 1
ATOM 1334 C CA . LYS A 1 166 ? -5.425 -22.533 -5.672 1.00 75.88 166 LYS A CA 1
ATOM 1335 C C . LYS A 1 166 ? -5.964 -22.703 -7.090 1.00 75.88 166 LYS A C 1
ATOM 1337 O O . LYS A 1 166 ? -5.407 -23.456 -7.881 1.00 75.88 166 LYS A O 1
ATOM 1342 N N . ILE A 1 167 ? -7.027 -21.980 -7.435 1.00 80.62 167 ILE A N 1
ATOM 1343 C CA . ILE A 1 167 ? -7.594 -21.994 -8.786 1.00 80.62 167 ILE A CA 1
ATOM 1344 C C . ILE A 1 167 ? -6.553 -21.514 -9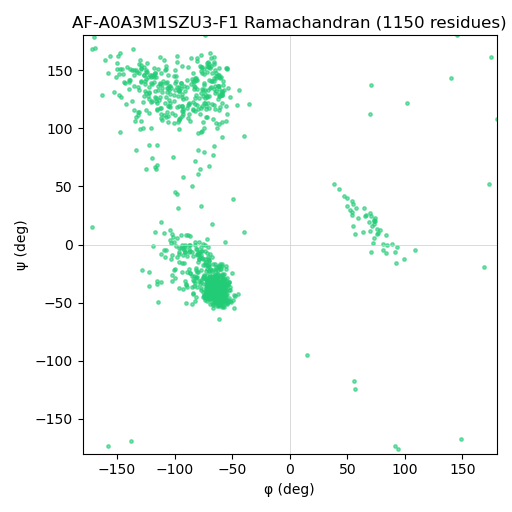.805 1.00 80.62 167 ILE A C 1
ATOM 1346 O O . ILE A 1 167 ? -6.365 -22.164 -10.831 1.00 80.62 167 ILE A O 1
ATOM 1350 N N . GLN A 1 168 ? -5.834 -20.425 -9.518 1.00 77.06 168 GLN A N 1
ATOM 1351 C CA . GLN A 1 168 ? -4.830 -19.871 -10.430 1.00 77.06 168 GLN A CA 1
ATOM 1352 C C . GLN A 1 168 ? -3.635 -20.802 -10.667 1.00 77.06 168 GLN A C 1
ATOM 1354 O O . GLN A 1 168 ? -3.084 -20.805 -11.770 1.00 77.06 168 GLN A O 1
ATOM 1359 N N . SER A 1 169 ? -3.236 -21.608 -9.677 1.00 75.38 169 SER A N 1
ATOM 1360 C CA . SER A 1 169 ? -2.146 -22.575 -9.867 1.00 75.38 169 SER A CA 1
ATOM 1361 C C . SER A 1 169 ? -2.549 -23.727 -10.798 1.00 75.38 169 SER A C 1
ATOM 1363 O O . SER A 1 169 ? -1.726 -24.211 -11.574 1.00 75.38 169 SER A O 1
ATOM 1365 N N . LEU A 1 170 ? -3.823 -24.128 -10.782 1.00 81.44 170 LEU A N 1
ATOM 1366 C CA . LEU A 1 170 ? -4.372 -25.177 -11.649 1.00 81.44 170 LEU A CA 1
ATOM 1367 C C . LEU A 1 170 ? -4.788 -24.661 -13.035 1.00 81.44 170 LEU A C 1
ATOM 1369 O O . LEU A 1 170 ? -4.738 -25.400 -14.023 1.00 81.44 170 LEU A O 1
ATOM 1373 N N . LEU A 1 171 ? -5.209 -23.397 -13.113 1.00 85.88 171 LEU A N 1
ATOM 1374 C CA . LEU A 1 171 ? -5.728 -22.733 -14.309 1.00 85.88 171 LEU A CA 1
ATOM 1375 C C . LEU A 1 171 ? -4.848 -21.525 -14.680 1.00 85.88 171 LEU A C 1
ATOM 1377 O O . LEU A 1 171 ? -5.257 -20.378 -14.501 1.00 85.88 171 LEU A O 1
ATOM 1381 N N . PRO A 1 172 ? -3.646 -21.752 -15.240 1.00 71.69 172 PRO A N 1
ATOM 1382 C CA . PRO A 1 172 ? -2.661 -20.689 -15.449 1.00 71.69 172 PRO A CA 1
ATOM 1383 C C . PRO A 1 172 ? -3.027 -19.693 -16.561 1.00 71.69 172 PRO A C 1
ATOM 1385 O O . PRO A 1 172 ? -2.435 -18.618 -16.634 1.00 71.69 172 PRO A O 1
ATOM 1388 N N . SER A 1 173 ? -3.959 -20.043 -17.456 1.00 83.19 173 SER A N 1
ATOM 1389 C CA . SER A 1 173 ? -4.367 -19.193 -18.580 1.00 83.19 173 SER A CA 1
ATOM 1390 C C . SER A 1 173 ? -5.885 -19.249 -18.805 1.00 83.19 173 SER A C 1
ATOM 1392 O O . SER A 1 173 ? -6.447 -20.347 -18.889 1.00 83.19 173 SER A O 1
ATOM 1394 N N . PRO A 1 174 ? -6.547 -18.089 -18.988 1.00 84.88 174 PRO A N 1
ATOM 1395 C CA . PRO A 1 174 ? -7.966 -18.016 -19.339 1.00 84.88 174 PRO A CA 1
ATOM 1396 C C . PRO A 1 174 ? -8.247 -18.487 -20.777 1.00 84.88 174 PRO A C 1
ATOM 1398 O O . PRO A 1 174 ? -9.374 -18.857 -21.105 1.00 84.88 174 PRO A O 1
ATOM 1401 N N . LYS A 1 175 ? -7.229 -18.545 -21.644 1.00 89.31 175 LYS A N 1
ATOM 1402 C CA . LYS A 1 175 ? -7.367 -18.983 -23.043 1.00 89.31 175 LYS A CA 1
ATOM 1403 C C . LYS A 1 175 ? -7.221 -20.488 -23.232 1.00 89.31 175 LYS A C 1
ATOM 1405 O O . LYS A 1 175 ? -7.321 -20.992 -24.352 1.00 89.31 175 LYS A O 1
ATOM 1410 N N . ARG A 1 176 ? -6.983 -21.231 -22.150 1.00 89.44 176 ARG A N 1
ATOM 1411 C CA . ARG A 1 176 ? -6.768 -22.674 -22.217 1.00 89.44 176 ARG A CA 1
ATOM 1412 C C . ARG A 1 176 ? -8.058 -23.420 -22.570 1.00 89.44 176 ARG A C 1
ATOM 1414 O O . ARG A 1 176 ? -9.152 -23.066 -22.130 1.00 89.44 176 ARG A O 1
ATOM 1421 N N . LEU A 1 177 ? -7.909 -24.460 -23.391 1.00 91.50 177 LEU A N 1
ATOM 1422 C CA . LEU A 1 177 ? -8.993 -25.311 -23.886 1.00 91.50 177 LEU A CA 1
ATOM 1423 C C . LEU A 1 177 ? -8.993 -26.659 -23.159 1.00 91.50 177 LEU A C 1
ATOM 1425 O O . LEU A 1 177 ? -7.942 -27.293 -23.010 1.00 91.50 177 LEU A O 1
ATOM 1429 N N . TYR A 1 178 ? -10.181 -27.125 -22.774 1.00 91.56 178 TYR A N 1
ATOM 1430 C CA . TYR A 1 178 ? -10.357 -28.349 -21.991 1.00 91.56 178 TYR A CA 1
ATOM 1431 C C . TYR A 1 178 ? -11.192 -29.394 -22.731 1.00 91.56 178 TYR A C 1
ATOM 1433 O O . TYR A 1 178 ? -12.103 -29.079 -23.500 1.00 91.56 178 TYR A O 1
ATOM 1441 N N . LEU A 1 179 ? -10.847 -30.658 -22.498 1.00 92.00 179 LEU A N 1
ATOM 1442 C CA . LEU A 1 179 ? -11.514 -31.840 -23.021 1.00 92.00 179 LEU A CA 1
ATOM 1443 C C . LEU A 1 179 ? -11.995 -32.726 -21.882 1.00 92.00 179 LEU A C 1
ATOM 1445 O O . LEU A 1 179 ? -11.309 -32.881 -20.870 1.00 92.00 179 LEU A O 1
ATOM 1449 N N . MET A 1 180 ? -13.127 -33.387 -22.097 1.00 90.88 180 MET A N 1
ATOM 1450 C CA . MET A 1 180 ? -13.567 -34.446 -21.201 1.00 90.88 180 MET A CA 1
ATOM 1451 C C . MET A 1 180 ? -12.551 -35.598 -21.208 1.00 90.88 180 MET A C 1
ATOM 1453 O O . MET A 1 180 ? -12.037 -36.012 -22.256 1.00 90.88 180 MET A O 1
ATOM 1457 N N . SER A 1 181 ? -12.240 -36.112 -20.021 1.00 88.44 181 SER A N 1
ATOM 1458 C CA . SER A 1 181 ? -11.338 -37.243 -19.861 1.00 88.44 181 SER A CA 1
ATOM 1459 C C . SER A 1 181 ? -11.980 -38.535 -20.372 1.00 88.44 181 SER A C 1
ATOM 1461 O O . SER A 1 181 ? -13.200 -38.696 -20.390 1.00 88.44 181 SER A O 1
ATOM 1463 N N . ARG A 1 182 ? -11.146 -39.487 -20.806 1.00 81.75 182 ARG A N 1
ATOM 1464 C CA . ARG A 1 182 ? -11.601 -40.805 -21.294 1.00 81.75 182 ARG A CA 1
ATOM 1465 C C . ARG A 1 182 ? -11.723 -41.836 -20.166 1.00 81.75 182 ARG A C 1
ATOM 1467 O O . ARG A 1 182 ? -11.892 -43.020 -20.446 1.00 81.75 182 ARG A O 1
ATOM 1474 N N . THR A 1 183 ? -11.579 -41.404 -18.915 1.00 81.56 183 THR A N 1
ATOM 1475 C CA . THR A 1 183 ? -11.726 -42.233 -17.717 1.00 81.56 183 THR A CA 1
ATOM 1476 C C . THR A 1 183 ? -13.167 -42.708 -17.553 1.00 81.56 183 THR A C 1
ATOM 1478 O O . THR A 1 183 ? -14.128 -41.995 -17.856 1.00 81.56 183 THR A O 1
ATOM 1481 N N . ASP A 1 184 ? -13.329 -43.943 -17.074 1.00 75.31 184 ASP A N 1
ATOM 1482 C CA . ASP A 1 184 ? -14.653 -44.541 -16.939 1.00 75.31 184 ASP A CA 1
ATOM 1483 C C . ASP A 1 184 ? -15.500 -43.765 -15.911 1.00 75.31 184 ASP A C 1
ATOM 1485 O O . ASP A 1 184 ? -15.043 -43.380 -14.825 1.00 75.31 184 ASP A O 1
ATOM 1489 N N . GLY A 1 185 ? -16.736 -43.458 -16.294 1.00 80.69 185 GLY A N 1
ATOM 1490 C CA . GLY A 1 185 ? -17.657 -42.638 -15.506 1.00 80.69 185 GLY A CA 1
ATOM 1491 C C . GLY A 1 185 ? -17.352 -41.133 -15.417 1.00 80.69 185 GLY A C 1
ATOM 1492 O O . GLY A 1 185 ? -18.143 -40.448 -14.772 1.00 80.69 185 GLY A O 1
ATOM 1493 N N . ALA A 1 186 ? -16.301 -40.599 -16.061 1.00 85.06 186 ALA A N 1
ATOM 1494 C CA . ALA A 1 186 ? -15.977 -39.161 -16.015 1.00 85.06 186 ALA A CA 1
ATOM 1495 C C . ALA A 1 186 ? -17.143 -38.296 -16.489 1.00 85.06 186 ALA A C 1
ATOM 1497 O O . ALA A 1 186 ? -17.584 -37.402 -15.780 1.00 85.06 186 ALA A O 1
ATOM 1498 N N . ARG A 1 187 ? -17.743 -38.660 -17.628 1.00 87.19 187 ARG A N 1
ATOM 1499 C CA . ARG A 1 187 ? -18.943 -37.999 -18.153 1.00 87.19 187 ARG A CA 1
ATOM 1500 C C . ARG A 1 187 ? -20.052 -37.878 -17.110 1.00 87.19 187 ARG A C 1
ATOM 1502 O O . ARG A 1 187 ? -20.578 -36.796 -16.909 1.00 87.19 187 ARG A O 1
ATOM 1509 N N . LYS A 1 188 ? -20.384 -38.974 -16.421 1.00 86.25 188 LYS A N 1
ATOM 1510 C CA . LYS A 1 188 ? -21.459 -38.984 -15.418 1.00 86.25 188 LYS A CA 1
ATOM 1511 C C . LYS A 1 188 ? -21.121 -38.122 -14.201 1.00 86.25 188 LYS A C 1
ATOM 1513 O O . LYS A 1 188 ? -22.021 -37.532 -13.616 1.00 86.25 188 LYS A O 1
ATOM 1518 N N . ARG A 1 189 ? -19.845 -38.071 -13.802 1.00 87.94 189 ARG A N 1
ATOM 1519 C CA . ARG A 1 189 ? -19.384 -37.205 -12.708 1.00 87.94 189 ARG A CA 1
ATOM 1520 C C . ARG A 1 189 ? -19.450 -35.735 -13.110 1.00 87.94 189 ARG A C 1
ATOM 1522 O O . ARG A 1 189 ? -20.037 -34.963 -12.369 1.00 87.94 189 ARG A O 1
ATOM 1529 N N . VAL A 1 190 ? -18.987 -35.384 -14.310 1.00 87.19 190 VAL A N 1
ATOM 1530 C CA . VAL A 1 190 ? -19.117 -34.023 -14.855 1.00 87.19 190 VAL A CA 1
ATOM 1531 C C . VAL A 1 190 ? -20.590 -33.619 -14.991 1.00 87.19 190 VAL A C 1
ATOM 1533 O O . VAL A 1 190 ? -20.949 -32.525 -14.581 1.00 87.19 190 VAL A O 1
ATOM 1536 N N . GLU A 1 191 ? -21.462 -34.496 -15.505 1.00 87.62 191 GLU A N 1
ATOM 1537 C CA . GLU A 1 191 ? -22.915 -34.251 -15.574 1.00 87.62 191 GLU A CA 1
ATOM 1538 C C . GLU A 1 191 ? -23.510 -33.983 -14.188 1.00 87.62 191 GLU A C 1
ATOM 1540 O O . GLU A 1 191 ? -24.329 -33.080 -14.036 1.00 87.62 191 GLU A O 1
ATOM 1545 N N . ARG A 1 192 ? -23.079 -34.736 -13.169 1.00 87.00 192 ARG A N 1
ATOM 1546 C CA . ARG A 1 192 ? -23.514 -34.530 -11.785 1.00 87.00 192 ARG A CA 1
ATOM 1547 C C . ARG A 1 192 ? -23.028 -33.190 -11.231 1.00 87.00 192 ARG A C 1
ATOM 1549 O O . ARG A 1 192 ? -23.845 -32.447 -10.708 1.00 87.00 192 ARG A O 1
ATOM 1556 N N . GLU A 1 193 ? -21.745 -32.869 -11.373 1.00 86.00 193 GLU A N 1
ATOM 1557 C CA . GLU A 1 193 ? -21.163 -31.609 -10.883 1.00 86.00 193 GLU A CA 1
ATOM 1558 C C . GLU A 1 193 ? -21.791 -30.388 -11.578 1.00 86.00 193 GLU A C 1
ATOM 1560 O O . GLU A 1 193 ? -22.120 -29.399 -10.928 1.00 86.00 193 GLU A O 1
ATOM 1565 N N . LEU A 1 194 ? -22.040 -30.468 -12.892 1.00 86.12 194 LEU A N 1
ATOM 1566 C CA . LEU A 1 194 ? -22.754 -29.426 -13.640 1.00 86.12 194 LEU A CA 1
ATOM 1567 C C . LEU A 1 194 ? -24.208 -29.277 -13.170 1.00 86.12 194 LEU A C 1
ATOM 1569 O O . LEU A 1 194 ? -24.697 -28.154 -13.057 1.00 86.12 194 LEU A O 1
ATOM 1573 N N . ALA A 1 195 ? -24.895 -30.385 -12.875 1.00 83.69 195 ALA A N 1
ATOM 1574 C CA . ALA A 1 195 ? -26.259 -30.359 -12.352 1.00 83.69 195 ALA A CA 1
ATOM 1575 C C . ALA A 1 195 ? -26.325 -29.780 -10.929 1.00 83.69 195 ALA A C 1
ATOM 1577 O O . ALA A 1 195 ? -27.219 -28.987 -10.636 1.00 83.69 195 ALA A O 1
ATOM 1578 N N . GLU A 1 196 ? -25.367 -30.124 -10.064 1.00 84.75 196 GLU A N 1
ATOM 1579 C CA . GLU A 1 196 ? -25.225 -29.552 -8.719 1.00 84.75 196 GLU A CA 1
ATOM 1580 C C . GLU A 1 196 ? -24.951 -28.042 -8.781 1.00 84.75 196 GLU A C 1
ATOM 1582 O O . GLU A 1 196 ? -25.560 -27.273 -8.036 1.00 84.75 196 GLU A O 1
ATOM 1587 N N . ALA A 1 197 ? -24.120 -27.605 -9.731 1.00 78.12 197 ALA A N 1
ATOM 1588 C CA . ALA A 1 197 ? -23.843 -26.195 -9.997 1.00 78.12 197 ALA A CA 1
ATOM 1589 C C . ALA A 1 197 ? -24.967 -25.464 -10.761 1.00 78.12 197 ALA A C 1
ATOM 1591 O O . ALA A 1 197 ? -24.878 -24.253 -10.953 1.00 78.12 197 ALA A O 1
ATOM 1592 N N . LYS A 1 198 ? -26.022 -26.166 -11.203 1.00 77.00 198 LYS A N 1
ATOM 1593 C CA . LYS A 1 198 ? -27.120 -25.625 -12.033 1.00 77.00 198 LYS A CA 1
ATOM 1594 C C . LYS A 1 198 ? -26.634 -24.938 -13.322 1.00 77.00 198 LYS A C 1
ATOM 1596 O O . LYS A 1 198 ? -27.181 -23.920 -13.746 1.00 77.00 198 LYS A O 1
ATOM 1601 N N . ALA A 1 199 ? -25.599 -25.500 -13.940 1.00 77.88 199 ALA A N 1
ATOM 1602 C CA . ALA A 1 199 ? -24.992 -24.986 -15.161 1.00 77.88 199 ALA A CA 1
ATOM 1603 C C . ALA A 1 199 ? -25.867 -25.187 -16.415 1.00 77.88 199 ALA A C 1
ATOM 1605 O O . ALA A 1 199 ? -26.573 -26.187 -16.548 1.00 77.88 199 ALA A O 1
ATOM 1606 N N . ARG A 1 200 ? -25.761 -24.264 -17.380 1.00 71.62 200 ARG A N 1
ATOM 1607 C CA . ARG A 1 200 ? -26.564 -24.210 -18.621 1.00 71.62 200 ARG A CA 1
ATOM 1608 C C . ARG A 1 200 ? -25.901 -24.830 -19.856 1.00 71.62 200 ARG A C 1
ATOM 1610 O O . ARG A 1 200 ? -26.133 -24.376 -20.971 1.00 71.62 200 ARG A O 1
ATOM 1617 N N . ALA A 1 201 ? -25.073 -25.853 -19.681 1.00 76.44 201 ALA A N 1
ATOM 1618 C CA . ALA A 1 201 ? -24.392 -26.491 -20.804 1.00 76.44 201 ALA A CA 1
ATOM 1619 C C . ALA A 1 201 ? -24.242 -27.993 -20.586 1.00 76.44 201 ALA A C 1
ATOM 1621 O O . ALA A 1 201 ? -24.042 -28.455 -19.460 1.00 76.44 201 ALA A O 1
ATOM 1622 N N . GLN A 1 202 ? -24.291 -28.760 -21.676 1.00 81.50 202 GLN A N 1
ATOM 1623 C CA . GLN A 1 202 ? -23.926 -30.169 -21.608 1.00 81.50 202 GLN A CA 1
ATOM 1624 C C . GLN A 1 202 ? -22.399 -30.327 -21.505 1.00 81.50 202 GLN A C 1
ATOM 1626 O O . GLN A 1 202 ? -21.658 -29.562 -22.131 1.00 81.50 202 GLN A O 1
ATOM 1631 N N . PRO A 1 203 ? -21.901 -31.358 -20.791 1.00 84.38 203 PRO A N 1
ATOM 1632 C CA . PRO A 1 203 ? -20.466 -31.626 -20.697 1.00 84.38 203 PRO A CA 1
ATOM 1633 C C . PRO A 1 203 ? -19.773 -31.715 -22.059 1.00 84.38 203 PRO A C 1
ATOM 1635 O O . PRO A 1 203 ? -18.659 -31.220 -22.215 1.00 84.38 203 PRO A O 1
ATOM 1638 N N . ASP A 1 204 ? -20.435 -32.331 -23.045 1.00 83.06 204 ASP A N 1
ATOM 1639 C CA . ASP A 1 204 ? -19.881 -32.535 -24.386 1.00 83.06 204 ASP A CA 1
ATOM 1640 C C . ASP A 1 204 ? -19.750 -31.228 -25.177 1.00 83.06 204 ASP A C 1
ATOM 1642 O O . ASP A 1 204 ? -18.882 -31.130 -26.036 1.00 83.06 204 ASP A O 1
ATOM 1646 N N . GLU A 1 205 ? -20.594 -30.230 -24.910 1.00 83.94 205 GLU A N 1
ATOM 1647 C CA . GLU A 1 205 ? -20.557 -28.920 -25.573 1.00 83.94 205 GLU A CA 1
ATOM 1648 C C . GLU A 1 205 ? -19.508 -28.004 -24.938 1.00 83.94 205 GLU A C 1
ATOM 1650 O O . GLU A 1 205 ? -18.861 -27.212 -25.624 1.00 83.94 205 GLU A O 1
ATOM 1655 N N . LEU A 1 206 ? -19.306 -28.142 -23.629 1.00 84.88 206 LEU A N 1
ATOM 1656 C CA . LEU A 1 206 ? -18.376 -27.325 -22.865 1.00 84.88 206 LEU A CA 1
ATOM 1657 C C . LEU A 1 206 ? -16.933 -27.833 -22.975 1.00 84.88 206 LEU A C 1
ATOM 1659 O O . LEU A 1 206 ? -16.017 -27.070 -23.276 1.00 84.88 206 LEU A O 1
ATOM 1663 N N . PHE A 1 207 ? -16.731 -29.139 -22.781 1.00 89.94 207 PHE A N 1
ATOM 1664 C CA . PHE A 1 207 ? -15.420 -29.791 -22.781 1.00 89.94 207 PHE A CA 1
ATOM 1665 C C . PHE A 1 207 ? -15.129 -30.485 -24.121 1.00 89.94 207 PHE A C 1
ATOM 1667 O O . PHE A 1 207 ? -14.662 -31.628 -24.177 1.00 89.94 207 PHE A O 1
ATOM 1674 N N . ASN A 1 208 ? -15.405 -29.779 -25.222 1.00 87.06 208 ASN A N 1
ATOM 1675 C CA . ASN A 1 208 ? -15.144 -30.215 -26.602 1.00 87.06 208 ASN A CA 1
ATOM 1676 C C . ASN A 1 208 ? -13.767 -29.791 -27.141 1.00 87.06 208 ASN A C 1
ATOM 1678 O O . ASN A 1 208 ? -13.382 -30.196 -28.246 1.00 87.06 208 ASN A O 1
ATOM 1682 N N . GLY A 1 209 ? -13.015 -28.977 -26.394 1.00 87.81 209 GLY A N 1
ATOM 1683 C CA . GLY A 1 209 ? -11.755 -28.378 -26.833 1.00 87.81 209 GLY A CA 1
ATOM 1684 C C . GLY A 1 209 ? -11.918 -27.229 -27.836 1.00 87.81 209 GLY A C 1
ATOM 1685 O O . GLY A 1 209 ? -10.991 -26.983 -28.609 1.00 87.81 209 GLY A O 1
ATOM 1686 N N . ARG A 1 210 ? -13.085 -26.570 -27.873 1.00 89.12 210 ARG A N 1
ATOM 1687 C CA . ARG A 1 210 ? -13.374 -25.340 -28.641 1.00 89.12 210 ARG A CA 1
ATOM 1688 C C . ARG A 1 210 ? -13.680 -24.142 -27.743 1.00 89.12 210 ARG A C 1
ATOM 1690 O O . ARG A 1 210 ? -13.305 -23.021 -28.084 1.00 89.12 210 ARG A O 1
ATOM 1697 N N . THR A 1 211 ? -14.323 -24.386 -26.606 1.00 88.00 211 THR A N 1
ATOM 1698 C CA . THR A 1 211 ? -14.665 -23.356 -25.620 1.00 88.00 211 THR A CA 1
ATOM 1699 C C . THR A 1 211 ? -13.459 -23.062 -24.727 1.00 88.00 211 THR A C 1
ATOM 1701 O O . THR A 1 211 ? -12.922 -23.972 -24.089 1.00 88.00 211 THR A O 1
ATOM 1704 N N . THR A 1 212 ? -13.002 -21.808 -24.713 1.00 89.50 212 THR A N 1
ATOM 1705 C CA . THR A 1 212 ? -11.928 -21.327 -23.827 1.00 89.50 212 THR A CA 1
ATOM 1706 C C . THR A 1 212 ? -12.466 -21.129 -22.419 1.00 89.50 212 THR A C 1
ATOM 1708 O O . THR A 1 212 ? -13.651 -20.850 -22.247 1.00 89.50 212 THR A O 1
ATOM 1711 N N . LEU A 1 213 ? -11.603 -21.243 -21.407 1.00 89.12 213 LEU A N 1
ATOM 1712 C CA . LEU A 1 213 ? -11.983 -20.996 -20.012 1.00 89.12 213 LEU A CA 1
ATOM 1713 C C . LEU A 1 213 ? -12.599 -19.599 -19.800 1.00 89.12 213 LEU A C 1
ATOM 1715 O O . LEU A 1 213 ? -13.489 -19.453 -18.973 1.00 89.12 213 LEU A O 1
ATOM 1719 N N . GLU A 1 214 ? -12.178 -18.600 -20.574 1.00 85.75 214 GLU A N 1
ATOM 1720 C CA . GLU A 1 214 ? -12.746 -17.244 -20.595 1.00 85.75 214 GLU A CA 1
ATOM 1721 C C . GLU A 1 214 ? -14.201 -17.187 -21.093 1.00 85.75 214 GLU A C 1
ATOM 1723 O O . GLU A 1 214 ? -14.994 -16.384 -20.603 1.00 85.75 214 GLU A O 1
ATOM 1728 N N . ASP A 1 215 ? -14.569 -18.055 -22.038 1.00 85.81 215 ASP A N 1
ATOM 1729 C CA . ASP A 1 215 ? -15.916 -18.110 -22.615 1.00 85.81 215 ASP A CA 1
ATOM 1730 C C . ASP A 1 215 ? -16.870 -19.008 -21.812 1.00 85.81 215 ASP A C 1
ATOM 1732 O O . ASP A 1 215 ? -18.094 -18.855 -21.893 1.00 85.81 215 ASP A O 1
ATOM 1736 N N . MET A 1 216 ? -16.328 -19.932 -21.011 1.00 87.81 216 MET A N 1
ATOM 1737 C CA . MET A 1 216 ? -17.112 -20.878 -20.211 1.00 87.81 216 MET A CA 1
ATOM 1738 C C . MET A 1 216 ? -18.130 -20.222 -19.262 1.00 87.81 216 MET A C 1
ATOM 1740 O O . MET A 1 216 ? -19.231 -20.761 -19.186 1.00 87.81 216 MET A O 1
ATOM 1744 N N . PRO A 1 217 ? -17.869 -19.081 -18.589 1.00 83.75 217 PRO A N 1
ATOM 1745 C CA . PRO A 1 217 ? -18.844 -18.465 -17.688 1.00 83.75 217 PRO A CA 1
ATOM 1746 C C . PRO A 1 217 ? -20.157 -18.112 -18.385 1.00 83.75 217 PRO A C 1
ATOM 1748 O O . PRO A 1 217 ? -21.235 -18.394 -17.864 1.00 83.75 217 PRO A O 1
ATOM 1751 N N . LYS A 1 218 ? -20.077 -17.580 -19.612 1.00 77.62 218 LYS A N 1
ATOM 1752 C CA . LYS A 1 218 ? -21.260 -17.248 -20.422 1.00 77.62 218 LYS A CA 1
ATOM 1753 C C . LYS A 1 218 ? -22.022 -18.502 -20.844 1.00 77.62 218 LYS A C 1
ATOM 1755 O O . LYS A 1 218 ? -23.246 -18.500 -20.806 1.00 77.62 218 LYS A O 1
ATOM 1760 N N . ALA A 1 219 ? -21.308 -19.560 -21.228 1.00 80.94 219 ALA A N 1
ATOM 1761 C CA . ALA A 1 219 ? -21.921 -20.829 -21.619 1.00 80.94 219 ALA A CA 1
ATOM 1762 C C . ALA A 1 219 ? -22.569 -21.555 -20.426 1.00 80.94 219 ALA A C 1
ATOM 1764 O O . ALA A 1 219 ? -23.634 -22.148 -20.554 1.00 80.94 219 ALA A O 1
ATOM 1765 N N . LEU A 1 220 ? -21.939 -21.492 -19.252 1.00 80.44 220 LEU A N 1
ATOM 1766 C CA . LEU A 1 220 ? -22.411 -22.125 -18.024 1.00 80.44 220 LEU A CA 1
ATOM 1767 C C . LEU A 1 220 ? -23.513 -21.320 -17.321 1.00 80.44 220 LEU A C 1
ATOM 1769 O O . LEU A 1 220 ? -24.288 -21.907 -16.568 1.00 80.44 220 LEU A O 1
ATOM 1773 N N . GLY A 1 221 ? -23.596 -20.005 -17.550 1.00 73.38 221 GLY A N 1
ATOM 1774 C CA . GLY A 1 221 ? -24.461 -19.103 -16.782 1.00 73.38 221 GLY A CA 1
ATOM 1775 C C . GLY A 1 221 ? -23.984 -18.905 -15.337 1.00 73.38 221 GLY A C 1
ATOM 1776 O O . GLY A 1 221 ? -24.801 -18.656 -14.452 1.00 73.38 221 GLY A O 1
ATOM 1777 N N . LEU A 1 222 ? -22.679 -19.060 -15.099 1.00 78.94 222 LEU A N 1
ATOM 1778 C CA . LEU A 1 222 ? -22.030 -18.970 -13.788 1.00 78.94 222 LEU A CA 1
ATOM 1779 C C . LEU A 1 222 ? -21.111 -17.749 -13.727 1.00 78.94 222 LEU A C 1
ATOM 1781 O O . LEU A 1 222 ? -20.702 -17.215 -14.763 1.00 78.94 222 LEU A O 1
ATOM 1785 N N . SER A 1 223 ? -20.748 -17.312 -12.519 1.00 76.38 223 SER A N 1
ATOM 1786 C CA . SER A 1 223 ? -19.726 -16.272 -12.376 1.00 76.38 223 SER A CA 1
ATOM 1787 C C . SER A 1 223 ? -18.355 -16.782 -12.851 1.00 76.38 223 SER A C 1
ATOM 1789 O O . SER A 1 223 ? -18.116 -17.990 -12.971 1.00 76.38 223 SER A O 1
ATOM 1791 N N . SER A 1 224 ? -17.430 -15.860 -13.149 1.00 80.19 224 SER A N 1
ATOM 1792 C CA . SER A 1 224 ? -16.063 -16.227 -13.561 1.00 80.19 224 SER A CA 1
ATOM 1793 C C . SER A 1 224 ? -15.373 -17.084 -12.493 1.00 80.19 224 SER A C 1
ATOM 1795 O O . SER A 1 224 ? -14.782 -18.117 -12.805 1.00 80.19 224 SER A O 1
ATOM 1797 N N . PHE A 1 225 ? -15.539 -16.705 -11.223 1.00 82.00 225 PHE A N 1
ATOM 1798 C CA . PHE A 1 225 ? -15.002 -17.441 -10.084 1.00 82.00 225 PHE A CA 1
ATOM 1799 C C . PHE A 1 225 ? -15.599 -18.849 -9.981 1.00 82.00 225 PHE A C 1
ATOM 1801 O O . PHE A 1 225 ? -14.859 -19.827 -9.939 1.00 82.00 225 PHE A O 1
ATOM 1808 N N . GLU A 1 226 ? -16.930 -18.968 -10.009 1.00 81.31 226 GLU A N 1
ATOM 1809 C CA . GLU A 1 226 ? -17.627 -20.258 -9.912 1.00 81.31 226 GLU A CA 1
ATOM 1810 C C . GLU A 1 226 ? -17.235 -21.209 -11.047 1.00 81.31 226 GLU A C 1
ATOM 1812 O O . GLU A 1 226 ? -17.002 -22.397 -10.826 1.00 81.31 226 GLU A O 1
ATOM 1817 N N . THR A 1 227 ? -17.122 -20.672 -12.262 1.00 87.38 227 THR A N 1
ATOM 1818 C CA . THR A 1 227 ? -16.700 -21.427 -13.444 1.00 87.38 227 THR A CA 1
ATOM 1819 C C . THR A 1 227 ? -15.296 -21.984 -13.269 1.00 87.38 227 THR A C 1
ATOM 1821 O O . THR A 1 227 ? -15.065 -23.173 -13.481 1.00 87.38 227 THR A O 1
ATOM 1824 N N . GLN A 1 228 ? -14.352 -21.139 -12.861 1.00 89.12 228 GLN A N 1
ATOM 1825 C CA . GLN A 1 228 ? -12.970 -21.556 -12.674 1.00 89.12 228 GLN A CA 1
ATOM 1826 C C . GLN A 1 228 ? -12.828 -22.528 -11.496 1.00 89.12 228 GLN A C 1
ATOM 1828 O O . GLN A 1 228 ? -12.122 -23.524 -11.627 1.00 89.12 228 GLN A O 1
ATOM 1833 N N . ALA A 1 229 ? -13.562 -22.327 -10.399 1.00 88.31 229 ALA A N 1
ATOM 1834 C CA . ALA A 1 229 ? -13.609 -23.264 -9.276 1.00 88.31 229 ALA A CA 1
ATOM 1835 C C . ALA A 1 229 ? -14.133 -24.645 -9.705 1.00 88.31 229 ALA A C 1
ATOM 1837 O O . ALA A 1 229 ? -13.538 -25.673 -9.379 1.00 88.31 229 ALA A O 1
ATOM 1838 N N . LEU A 1 230 ? -15.216 -24.681 -10.489 1.00 89.81 230 LEU A N 1
ATOM 1839 C CA . LEU A 1 230 ? -15.776 -25.918 -11.030 1.00 89.81 230 LEU A CA 1
ATOM 1840 C C . LEU A 1 230 ? -14.768 -26.640 -11.934 1.00 89.81 230 LEU A C 1
ATOM 1842 O O . LEU A 1 230 ? -14.518 -27.830 -11.752 1.00 89.81 230 LEU A O 1
ATOM 1846 N N . VAL A 1 231 ? -14.164 -25.928 -12.891 1.00 91.06 231 VAL A N 1
ATOM 1847 C CA . VAL A 1 231 ? -13.188 -26.518 -13.821 1.00 91.06 231 VAL A CA 1
ATOM 1848 C C . VAL A 1 231 ? -11.933 -26.992 -13.080 1.00 91.06 231 VAL A C 1
ATOM 1850 O O . VAL A 1 231 ? -11.424 -28.067 -13.395 1.00 91.06 231 VAL A O 1
ATOM 1853 N N . ALA A 1 232 ? -11.466 -26.252 -12.070 1.00 89.88 232 ALA A N 1
ATOM 1854 C CA . ALA A 1 232 ? -10.341 -26.645 -11.223 1.00 89.88 232 ALA A CA 1
ATOM 1855 C C . ALA A 1 232 ? -10.626 -27.957 -10.472 1.00 89.88 232 ALA A C 1
ATOM 1857 O O . ALA A 1 232 ? -9.829 -28.890 -10.567 1.00 89.88 232 ALA A O 1
ATOM 1858 N N . ARG A 1 233 ? -11.796 -28.088 -9.826 1.00 90.25 233 ARG A N 1
ATOM 1859 C CA . ARG A 1 233 ? -12.203 -29.343 -9.164 1.00 90.25 233 ARG A CA 1
ATOM 1860 C C . ARG A 1 233 ? -12.264 -30.517 -10.142 1.00 90.25 233 ARG A C 1
ATOM 1862 O O . ARG A 1 233 ? -11.760 -31.598 -9.843 1.00 90.25 233 ARG A O 1
ATOM 1869 N N . LEU A 1 234 ? -12.841 -30.312 -11.328 1.00 91.62 234 LEU A N 1
ATOM 1870 C CA . LEU A 1 234 ? -12.926 -31.351 -12.361 1.00 91.62 234 LEU A CA 1
ATOM 1871 C C . LEU A 1 234 ? -11.543 -31.768 -12.898 1.00 91.62 234 LEU A C 1
ATOM 1873 O O . LEU A 1 234 ? -11.354 -32.930 -13.272 1.00 91.62 234 LEU A O 1
ATOM 1877 N N . LEU A 1 235 ? -10.580 -30.840 -12.950 1.00 91.00 235 LEU A N 1
ATOM 1878 C CA . LEU A 1 235 ? -9.189 -31.122 -13.320 1.00 91.00 235 LEU A CA 1
ATOM 1879 C C . LEU A 1 235 ? -8.472 -31.941 -12.252 1.00 91.00 235 LEU A C 1
ATOM 1881 O O . LEU A 1 235 ? -7.829 -32.932 -12.593 1.00 91.00 235 LEU A O 1
ATOM 1885 N N . GLU A 1 236 ? -8.598 -31.561 -10.979 1.00 89.44 236 GLU A N 1
ATOM 1886 C CA . GLU A 1 236 ? -8.004 -32.297 -9.854 1.00 89.44 236 GLU A CA 1
ATOM 1887 C C . GLU A 1 236 ? -8.537 -33.732 -9.772 1.00 89.44 236 GLU A C 1
ATOM 1889 O O . GLU A 1 236 ? -7.779 -34.673 -9.541 1.00 89.44 236 GLU A O 1
ATOM 1894 N N . GLN A 1 237 ? -9.836 -33.916 -10.026 1.00 88.94 237 GLN A N 1
ATOM 1895 C CA . GLN A 1 237 ? -10.478 -35.232 -10.085 1.00 88.94 237 GLN A CA 1
ATOM 1896 C C . GLN A 1 237 ? -10.081 -36.047 -11.334 1.00 88.94 237 GLN A C 1
ATOM 1898 O O . GLN A 1 237 ? -10.347 -37.249 -11.398 1.00 88.94 237 GLN A O 1
ATOM 1903 N N . GLY A 1 238 ? -9.445 -35.421 -12.331 1.00 88.12 238 GLY A N 1
ATOM 1904 C CA . GLY A 1 238 ? -9.044 -36.056 -13.590 1.00 88.12 238 GLY A CA 1
ATOM 1905 C C . GLY A 1 238 ?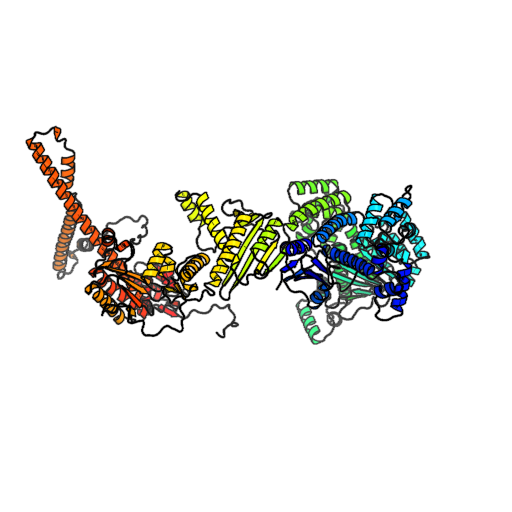 -10.205 -36.352 -14.549 1.00 88.12 238 GLY A C 1
ATOM 1906 O O . GLY A 1 238 ? -10.057 -37.168 -15.468 1.00 88.12 238 GLY A O 1
ATOM 1907 N N . ASP A 1 239 ? -11.357 -35.712 -14.338 1.00 90.75 239 ASP A N 1
ATOM 1908 C CA . ASP A 1 239 ? -12.572 -35.872 -15.142 1.00 90.75 239 ASP A CA 1
ATOM 1909 C C . ASP A 1 239 ? -12.572 -34.984 -16.389 1.00 90.75 239 ASP A C 1
ATOM 1911 O O . ASP A 1 239 ? -13.131 -35.352 -17.428 1.00 90.75 239 ASP A O 1
ATOM 1915 N N . VAL A 1 240 ? -11.857 -33.863 -16.328 1.00 92.31 240 VAL A N 1
ATOM 1916 C CA . VAL A 1 240 ? -11.494 -33.052 -17.491 1.00 92.31 240 VAL A CA 1
ATOM 1917 C C . VAL A 1 240 ? -9.980 -32.893 -17.544 1.00 92.31 240 VAL A C 1
ATOM 1919 O O . VAL A 1 240 ? -9.277 -33.045 -16.549 1.00 92.31 240 VAL A O 1
ATOM 1922 N N . ARG A 1 241 ? -9.452 -32.624 -18.734 1.00 91.06 241 ARG A N 1
ATOM 1923 C CA . ARG A 1 241 ? -8.019 -32.437 -18.967 1.00 91.06 241 ARG A CA 1
ATOM 1924 C C . ARG A 1 241 ? -7.782 -31.319 -19.975 1.00 91.06 241 ARG A C 1
ATOM 1926 O O . ARG A 1 241 ? -8.627 -31.103 -20.845 1.00 91.06 241 ARG A O 1
ATOM 1933 N N . PRO A 1 242 ? -6.635 -30.633 -19.930 1.00 91.19 242 PRO A N 1
ATOM 1934 C CA . PRO A 1 242 ? -6.286 -29.695 -20.984 1.00 91.19 242 PRO A CA 1
ATOM 1935 C C . PRO A 1 242 ? -6.056 -30.418 -22.320 1.00 91.19 242 PRO A C 1
ATOM 1937 O O . PRO A 1 242 ? -5.707 -31.606 -22.370 1.00 91.19 242 PRO A O 1
ATOM 1940 N N . LEU A 1 243 ? -6.233 -29.682 -23.416 1.00 90.12 243 LEU A N 1
ATOM 1941 C CA . LEU A 1 243 ? -5.889 -30.146 -24.757 1.00 90.12 243 LEU A CA 1
ATOM 1942 C C . LEU A 1 243 ? -4.379 -30.416 -24.847 1.00 90.12 243 LEU A C 1
ATOM 1944 O O . LEU A 1 243 ? -3.562 -29.544 -24.548 1.00 90.12 243 LEU A O 1
ATOM 1948 N N . TYR A 1 244 ? -3.993 -31.626 -25.259 1.00 88.62 244 TYR A N 1
ATOM 1949 C CA . TYR A 1 244 ? -2.578 -31.978 -25.367 1.00 88.62 244 TYR A CA 1
ATOM 1950 C C . TYR A 1 244 ? -1.957 -31.461 -26.657 1.00 88.62 244 TYR A C 1
ATOM 1952 O O . TYR A 1 244 ? -2.631 -31.235 -27.664 1.00 88.62 244 TYR A O 1
ATOM 1960 N N . ARG A 1 245 ? -0.624 -31.371 -26.657 1.00 84.88 245 ARG A N 1
ATOM 1961 C CA . ARG A 1 245 ? 0.124 -30.775 -27.760 1.00 84.88 245 ARG A CA 1
ATOM 1962 C C . ARG A 1 245 ? -0.169 -31.372 -29.135 1.00 84.88 245 ARG A C 1
ATOM 1964 O O . ARG A 1 245 ? -0.446 -30.635 -30.075 1.00 84.88 245 ARG A O 1
ATOM 1971 N N . GLY A 1 246 ? -0.124 -32.699 -29.251 1.00 84.62 246 GLY A N 1
ATOM 1972 C CA . GLY A 1 246 ? -0.387 -33.376 -30.525 1.00 84.62 246 GLY A CA 1
ATOM 1973 C C . GLY A 1 246 ? -1.821 -33.183 -31.027 1.00 84.62 246 GLY A C 1
ATOM 1974 O O . GLY A 1 246 ? -2.042 -33.089 -32.232 1.00 84.62 246 GLY A O 1
ATOM 1975 N N . GLU A 1 247 ? -2.786 -33.077 -30.109 1.00 88.94 247 GLU A N 1
ATOM 1976 C CA . GLU A 1 247 ? -4.198 -32.864 -30.438 1.00 88.94 247 GLU A CA 1
ATOM 1977 C C . GLU A 1 247 ? -4.443 -31.430 -30.918 1.00 88.94 247 GLU A C 1
ATOM 1979 O O . GLU A 1 247 ? -5.117 -31.244 -31.930 1.00 88.94 247 GLU A O 1
ATOM 1984 N N . LEU A 1 248 ? -3.853 -30.433 -30.246 1.00 90.56 248 LEU A N 1
ATOM 1985 C CA . LEU A 1 248 ? -3.922 -29.033 -30.670 1.00 90.56 248 LEU A CA 1
ATOM 1986 C C . LEU A 1 248 ? -3.291 -28.853 -32.049 1.00 90.56 248 LEU A C 1
ATOM 1988 O O . LEU A 1 248 ? -3.933 -28.289 -32.925 1.00 90.56 248 LEU A O 1
ATOM 1992 N N . GLU A 1 249 ? -2.078 -29.372 -32.279 1.00 87.44 249 GLU A N 1
ATOM 1993 C CA . GLU A 1 249 ? -1.396 -29.247 -33.577 1.00 87.44 249 GLU A CA 1
ATOM 1994 C C . GLU A 1 249 ? -2.212 -29.867 -34.727 1.00 87.44 249 GLU A C 1
ATOM 1996 O O . GLU A 1 249 ? -2.244 -29.312 -35.828 1.00 87.44 249 GLU A O 1
ATOM 2001 N N . SER A 1 250 ? -2.875 -31.004 -34.482 1.00 88.38 250 SER A N 1
ATOM 2002 C CA . SER A 1 250 ? -3.755 -31.637 -35.471 1.00 88.38 250 SER A CA 1
ATOM 2003 C C . SER A 1 250 ? -4.984 -30.775 -35.745 1.00 88.38 250 SER A C 1
ATOM 2005 O O . SER A 1 250 ? -5.217 -30.394 -36.888 1.00 88.38 250 SER A O 1
ATOM 2007 N N . ARG A 1 251 ? -5.727 -30.409 -34.693 1.00 91.38 251 ARG A N 1
ATOM 2008 C CA . ARG A 1 251 ? -6.959 -29.616 -34.814 1.00 91.38 251 ARG A CA 1
ATOM 2009 C C . ARG A 1 251 ? -6.707 -28.238 -35.405 1.00 91.38 251 ARG A C 1
ATOM 2011 O O . ARG A 1 251 ? -7.532 -27.750 -36.159 1.00 91.38 251 ARG A O 1
ATOM 2018 N N . PHE A 1 252 ? -5.567 -27.630 -35.095 1.00 90.06 252 PHE A N 1
ATOM 2019 C CA . PHE A 1 252 ? -5.161 -26.338 -35.634 1.00 90.06 252 PHE A CA 1
ATOM 2020 C C . PHE A 1 252 ? -4.953 -26.397 -37.148 1.00 90.06 252 PHE A C 1
ATOM 2022 O O . PHE A 1 252 ? -5.397 -25.508 -37.871 1.00 90.06 252 PHE A O 1
ATOM 2029 N N . ARG A 1 253 ? -4.326 -27.470 -37.646 1.00 86.50 253 ARG A N 1
ATOM 2030 C CA . ARG A 1 253 ? -4.148 -27.677 -39.088 1.00 86.50 253 ARG A CA 1
ATOM 2031 C C . ARG A 1 253 ? -5.486 -27.841 -39.805 1.00 86.50 253 ARG A C 1
ATOM 2033 O O . ARG A 1 253 ? -5.651 -27.270 -40.878 1.00 86.50 253 ARG A O 1
ATOM 2040 N N . ASP A 1 254 ? -6.406 -28.592 -39.208 1.00 88.75 254 ASP A N 1
ATOM 2041 C CA . ASP A 1 254 ? -7.736 -28.828 -39.774 1.00 88.75 254 ASP A CA 1
ATOM 2042 C C . ASP A 1 254 ? -8.580 -27.536 -39.734 1.00 88.75 254 ASP A C 1
ATOM 2044 O O . ASP A 1 254 ? -9.151 -27.122 -40.741 1.00 88.75 254 ASP A O 1
ATOM 2048 N N . ALA A 1 255 ? -8.569 -26.819 -38.605 1.00 90.31 255 ALA A N 1
ATOM 2049 C CA . ALA A 1 255 ? -9.297 -25.563 -38.420 1.00 90.31 255 ALA A CA 1
ATOM 2050 C C . ALA A 1 255 ? -8.829 -24.457 -39.376 1.00 90.31 255 ALA A C 1
ATOM 2052 O O . ALA A 1 255 ? -9.652 -23.730 -39.915 1.00 90.31 255 ALA A O 1
ATOM 2053 N N . LEU A 1 256 ? -7.531 -24.361 -39.681 1.00 87.38 256 LEU A N 1
ATOM 2054 C CA . LEU A 1 256 ? -7.030 -23.383 -40.657 1.00 87.38 256 LEU A CA 1
ATOM 2055 C C . LEU A 1 256 ? -7.652 -23.532 -42.055 1.00 87.38 256 LEU A C 1
ATOM 2057 O O . LEU A 1 256 ? -7.680 -22.561 -42.817 1.00 87.38 256 LEU A O 1
ATOM 2061 N N . ALA A 1 257 ? -8.118 -24.734 -42.406 1.00 83.38 257 ALA A N 1
ATOM 2062 C CA . ALA A 1 257 ? -8.809 -24.983 -43.661 1.00 83.38 257 ALA A CA 1
ATOM 2063 C C . ALA A 1 257 ? -10.307 -24.662 -43.574 1.00 83.38 257 ALA A C 1
ATOM 2065 O O . ALA A 1 257 ? -10.844 -24.126 -44.543 1.00 83.38 257 ALA A O 1
ATOM 2066 N N . ASP A 1 258 ? -10.960 -24.921 -42.441 1.00 85.31 258 ASP A N 1
ATOM 2067 C CA . ASP A 1 258 ? -12.427 -24.966 -42.362 1.00 85.31 258 ASP A CA 1
ATOM 2068 C C . ASP A 1 258 ? -13.062 -23.879 -41.472 1.00 85.31 258 ASP A C 1
ATOM 2070 O O . ASP A 1 258 ? -14.159 -23.417 -41.778 1.00 85.31 258 ASP A O 1
ATOM 2074 N N . ASP A 1 259 ? -12.386 -23.441 -40.406 1.00 89.56 259 ASP A N 1
ATOM 2075 C CA . ASP A 1 259 ? -12.917 -22.565 -39.350 1.00 89.56 259 ASP A CA 1
ATOM 2076 C C . ASP A 1 259 ? -11.812 -21.639 -38.795 1.00 89.56 259 ASP A C 1
ATOM 2078 O O . ASP A 1 259 ? -11.005 -22.026 -37.940 1.00 89.56 259 ASP A O 1
ATOM 2082 N N . LEU A 1 260 ? -11.765 -20.405 -39.312 1.00 87.62 260 LEU A N 1
ATOM 2083 C CA . LEU A 1 260 ? -10.735 -19.420 -38.965 1.00 87.62 260 LEU A CA 1
ATOM 2084 C C . LEU A 1 260 ? -10.827 -18.958 -37.506 1.00 87.62 260 LEU A C 1
ATOM 2086 O O . LEU A 1 260 ? -9.788 -18.846 -36.856 1.00 87.62 260 LEU A O 1
ATOM 2090 N N . ASP A 1 261 ? -12.032 -18.759 -36.971 1.00 87.44 261 ASP A N 1
ATOM 2091 C CA . ASP A 1 261 ? -12.228 -18.323 -35.583 1.00 87.44 261 ASP A CA 1
ATOM 2092 C C . ASP A 1 261 ? -11.722 -19.386 -34.606 1.00 87.44 261 ASP A C 1
ATOM 2094 O O . ASP A 1 261 ? -11.034 -19.086 -33.625 1.00 87.44 261 ASP A O 1
ATOM 2098 N N . TYR A 1 262 ? -11.992 -20.662 -34.899 1.00 91.12 262 TYR A N 1
ATOM 2099 C CA . TYR A 1 262 ? -11.451 -21.751 -34.097 1.00 91.12 262 TYR A CA 1
ATOM 2100 C C . TYR A 1 262 ? -9.928 -21.879 -34.233 1.00 91.12 262 TYR A C 1
ATOM 2102 O O . TYR A 1 262 ? -9.242 -22.138 -33.240 1.00 91.12 262 TYR A O 1
ATOM 2110 N N . ALA A 1 263 ? -9.376 -21.653 -35.428 1.00 91.25 263 ALA A N 1
ATOM 2111 C CA . ALA A 1 263 ? -7.929 -21.634 -35.631 1.00 91.25 263 ALA A CA 1
ATOM 2112 C C . ALA A 1 263 ? -7.250 -20.519 -34.817 1.00 91.25 263 ALA A C 1
ATOM 2114 O O . ALA A 1 263 ? -6.203 -20.766 -34.216 1.00 91.25 263 ALA A O 1
ATOM 2115 N N . VAL A 1 264 ? -7.858 -19.328 -34.744 1.00 90.69 264 VAL A N 1
ATOM 2116 C CA . VAL A 1 264 ? -7.387 -18.212 -33.908 1.00 90.69 264 VAL A CA 1
ATOM 2117 C C . VAL A 1 264 ? -7.403 -18.601 -32.429 1.00 90.69 264 VAL A C 1
ATOM 2119 O O . VAL A 1 264 ? -6.374 -18.490 -31.770 1.00 90.69 264 VAL A O 1
ATOM 2122 N N . ARG A 1 265 ? -8.508 -19.159 -31.916 1.00 90.56 265 ARG A N 1
ATOM 2123 C CA . ARG A 1 265 ? -8.609 -19.615 -30.512 1.00 90.56 265 ARG A CA 1
ATOM 2124 C C . ARG A 1 265 ? -7.541 -20.652 -30.147 1.00 90.56 265 ARG A C 1
ATOM 2126 O O . ARG A 1 265 ? -6.927 -20.576 -29.085 1.00 90.56 265 ARG A O 1
ATOM 2133 N N . LEU A 1 266 ? -7.291 -21.622 -31.031 1.00 90.88 266 LEU A N 1
ATOM 2134 C CA . LEU A 1 266 ? -6.230 -22.620 -30.841 1.00 90.88 266 LEU A CA 1
ATOM 2135 C C . LEU A 1 266 ? -4.836 -21.984 -30.848 1.00 90.88 266 LEU A C 1
ATOM 2137 O O . LEU A 1 266 ? -3.965 -22.409 -30.087 1.00 90.88 266 LEU A O 1
ATOM 2141 N N . TYR A 1 267 ? -4.624 -20.975 -31.694 1.00 90.94 267 TYR A N 1
ATOM 2142 C CA . TYR A 1 267 ? -3.372 -20.232 -31.753 1.00 90.94 267 TYR A CA 1
ATOM 2143 C C . TYR A 1 267 ? -3.134 -19.421 -30.475 1.00 90.94 267 TYR A C 1
ATOM 2145 O O . TYR A 1 267 ? -2.053 -19.510 -29.899 1.00 90.94 267 TYR A O 1
ATOM 2153 N N . GLU A 1 268 ? -4.149 -18.720 -29.969 1.00 90.31 268 GLU A N 1
ATOM 2154 C CA . GLU A 1 268 ? -4.073 -17.993 -28.698 1.00 90.31 268 GLU A CA 1
ATOM 2155 C C . GLU A 1 268 ? -3.811 -18.921 -27.507 1.00 90.31 268 GLU A C 1
ATOM 2157 O O . GLU A 1 268 ? -2.934 -18.648 -26.687 1.00 90.31 268 GLU A O 1
ATOM 2162 N N . CYS A 1 269 ? -4.503 -20.065 -27.451 1.00 89.94 269 CYS A N 1
ATOM 2163 C CA . CYS A 1 269 ? -4.240 -21.094 -26.447 1.00 89.94 269 CYS A CA 1
ATOM 2164 C C . CYS A 1 269 ? -2.773 -21.546 -26.495 1.00 89.94 269 CYS A C 1
ATOM 2166 O O . CYS A 1 269 ? -2.148 -21.697 -25.448 1.00 89.94 269 CYS A O 1
ATOM 2168 N N . ALA A 1 270 ? -2.211 -21.759 -27.689 1.00 89.19 270 ALA A N 1
ATOM 2169 C CA . ALA A 1 270 ? -0.815 -22.160 -27.847 1.00 89.19 270 ALA A CA 1
ATOM 2170 C C . ALA A 1 270 ? 0.181 -21.043 -27.493 1.00 89.19 270 ALA A C 1
ATOM 2172 O O . ALA A 1 270 ? 1.298 -21.343 -27.086 1.00 89.19 270 ALA A O 1
ATOM 2173 N N . LEU A 1 271 ? -0.200 -19.772 -27.644 1.00 87.62 271 LEU A N 1
ATOM 2174 C CA . LEU A 1 271 ? 0.641 -18.628 -27.294 1.00 87.62 271 LEU A CA 1
ATOM 2175 C C . LEU A 1 271 ? 0.780 -18.433 -25.778 1.00 87.62 271 LEU A C 1
ATOM 2177 O O . LEU A 1 271 ? 1.866 -18.094 -25.320 1.00 87.62 271 LEU A O 1
ATOM 2181 N N . GLU A 1 272 ? -0.281 -18.671 -25.003 1.00 84.38 272 GLU A N 1
ATOM 2182 C CA . GLU A 1 272 ? -0.252 -18.519 -23.535 1.00 84.38 272 GLU A CA 1
ATOM 2183 C C . GLU A 1 272 ? 0.206 -19.776 -22.787 1.00 84.38 272 GLU A C 1
ATOM 2185 O O . GLU A 1 272 ? 0.327 -19.773 -21.560 1.00 84.38 272 GLU A O 1
ATOM 2190 N N . THR A 1 273 ? 0.445 -20.867 -23.513 1.00 81.94 273 THR A N 1
ATOM 2191 C CA . THR A 1 273 ? 0.701 -22.175 -22.922 1.00 81.94 273 THR A CA 1
ATOM 2192 C C . THR A 1 273 ? 2.156 -22.613 -23.163 1.00 81.94 273 THR A C 1
ATOM 2194 O O . THR A 1 273 ? 2.498 -22.980 -24.293 1.00 81.94 273 THR A O 1
ATOM 2197 N N . PRO A 1 274 ? 3.017 -22.641 -22.123 1.00 75.50 274 PRO A N 1
ATOM 2198 C CA . PRO A 1 274 ? 4.453 -22.917 -22.266 1.00 75.50 274 PRO A CA 1
ATOM 2199 C C . PRO A 1 274 ? 4.786 -24.252 -22.949 1.00 75.50 274 PRO A C 1
ATOM 2201 O O . PRO A 1 274 ? 5.796 -24.376 -23.641 1.00 75.50 274 PRO A O 1
ATOM 2204 N N . GLU A 1 275 ? 3.922 -25.265 -22.820 1.00 77.25 275 GLU A N 1
ATOM 2205 C CA . GLU A 1 275 ? 4.099 -26.584 -23.444 1.00 77.25 275 GLU A CA 1
ATOM 2206 C C . GLU A 1 275 ? 4.217 -26.524 -24.984 1.00 77.25 275 GLU A C 1
ATOM 2208 O O . GLU A 1 275 ? 4.717 -27.468 -25.615 1.00 77.25 275 GLU A O 1
ATOM 2213 N N . PHE A 1 276 ? 3.778 -25.422 -25.602 1.00 80.88 276 PHE A N 1
ATOM 2214 C CA . PHE A 1 276 ? 3.798 -25.208 -27.049 1.00 80.88 276 PHE A CA 1
ATOM 2215 C C . PHE A 1 276 ? 4.987 -24.379 -27.551 1.00 80.88 276 PHE A C 1
ATOM 2217 O O . PHE A 1 276 ? 5.258 -24.393 -28.758 1.00 80.88 276 PHE A O 1
ATOM 2224 N N . ASP A 1 277 ? 5.761 -23.743 -26.667 1.00 78.00 277 ASP A N 1
ATOM 2225 C CA . ASP A 1 277 ? 6.844 -22.820 -27.043 1.00 78.00 277 ASP A CA 1
ATOM 2226 C C . ASP A 1 277 ? 7.906 -23.478 -27.931 1.00 78.00 277 ASP A C 1
ATOM 2228 O O . ASP A 1 277 ? 8.357 -22.901 -28.925 1.00 78.00 277 ASP A O 1
ATOM 2232 N N . ALA A 1 278 ? 8.246 -24.742 -27.652 1.00 74.62 278 ALA A N 1
ATOM 2233 C CA . ALA A 1 278 ? 9.232 -25.505 -28.420 1.00 74.62 278 ALA A CA 1
ATOM 2234 C C . ALA A 1 278 ? 8.896 -25.612 -29.923 1.00 74.62 278 ALA A C 1
ATOM 2236 O O . ALA A 1 278 ? 9.792 -25.801 -30.750 1.00 74.62 278 ALA A O 1
ATOM 2237 N N . ARG A 1 279 ? 7.612 -25.505 -30.297 1.00 76.06 279 ARG A N 1
ATOM 2238 C CA . ARG A 1 279 ? 7.145 -25.495 -31.695 1.00 76.06 279 ARG A CA 1
ATOM 2239 C C . ARG A 1 279 ? 6.453 -24.202 -32.107 1.00 76.06 279 ARG A C 1
ATOM 2241 O O . ARG A 1 279 ? 5.952 -24.142 -33.231 1.00 76.06 279 ARG A O 1
ATOM 2248 N N . GLY A 1 280 ? 6.516 -23.155 -31.290 1.00 82.06 280 GLY A N 1
ATOM 2249 C CA . GLY A 1 280 ? 5.890 -21.866 -31.570 1.00 82.06 280 GLY A CA 1
ATOM 2250 C C . GLY A 1 280 ? 6.215 -21.328 -32.969 1.00 82.06 280 GLY A C 1
ATOM 2251 O O . GLY A 1 280 ? 5.312 -21.047 -33.746 1.00 82.06 280 GLY A O 1
ATOM 2252 N N . ARG A 1 281 ? 7.495 -21.346 -33.374 1.00 83.12 281 ARG A N 1
ATOM 2253 C CA . ARG A 1 281 ? 7.929 -20.924 -34.727 1.00 83.12 281 ARG A CA 1
ATOM 2254 C C . ARG A 1 281 ? 7.261 -21.695 -35.875 1.00 83.12 281 ARG A C 1
ATOM 2256 O O . ARG A 1 281 ? 7.133 -21.166 -36.980 1.00 83.12 281 ARG A O 1
ATOM 2263 N N . ILE A 1 282 ? 6.928 -22.970 -35.662 1.00 83.94 282 ILE A N 1
ATOM 2264 C CA . ILE A 1 282 ? 6.234 -23.789 -36.665 1.00 83.94 282 ILE A CA 1
ATOM 2265 C C . ILE A 1 282 ? 4.775 -23.352 -36.738 1.00 83.94 282 ILE A C 1
ATOM 2267 O O . ILE A 1 282 ? 4.282 -23.138 -37.842 1.00 83.94 282 ILE A O 1
ATOM 2271 N N . LEU A 1 283 ? 4.122 -23.175 -35.586 1.00 85.56 283 LEU A N 1
ATOM 2272 C CA . LEU A 1 283 ? 2.748 -22.680 -35.513 1.00 85.56 283 LEU A CA 1
ATOM 2273 C C . LEU A 1 283 ? 2.623 -21.301 -36.168 1.00 85.56 283 LEU A C 1
ATOM 2275 O O . LEU A 1 283 ? 1.771 -21.141 -37.032 1.00 85.56 283 LEU A O 1
ATOM 2279 N N . ASP A 1 284 ? 3.535 -20.367 -35.882 1.00 88.62 284 ASP A N 1
ATOM 2280 C CA . ASP A 1 284 ? 3.551 -19.031 -36.501 1.00 88.62 284 ASP A CA 1
ATOM 2281 C C . ASP A 1 284 ? 3.659 -19.113 -38.022 1.00 88.62 284 ASP A C 1
ATOM 2283 O O . ASP A 1 284 ? 2.915 -18.474 -38.763 1.00 88.62 284 ASP A O 1
ATOM 2287 N N . ARG A 1 285 ? 4.593 -19.936 -38.512 1.00 85.06 285 ARG A N 1
ATOM 2288 C CA . ARG A 1 285 ? 4.804 -20.111 -39.950 1.00 85.06 285 ARG A CA 1
ATOM 2289 C C . ARG A 1 285 ? 3.566 -20.685 -40.630 1.00 85.06 285 ARG A C 1
ATOM 2291 O O . ARG A 1 285 ? 3.266 -20.286 -41.749 1.00 85.06 285 ARG A O 1
ATOM 2298 N N . VAL A 1 286 ? 2.899 -21.639 -39.988 1.00 86.88 286 VAL A N 1
ATOM 2299 C CA . VAL A 1 286 ? 1.692 -22.277 -40.521 1.00 86.88 286 VAL A CA 1
ATOM 2300 C C . VAL A 1 286 ? 0.506 -21.309 -40.474 1.00 86.88 286 VAL A C 1
ATOM 2302 O O . VAL A 1 286 ? -0.208 -21.205 -41.466 1.00 86.88 286 VAL A O 1
ATOM 2305 N N . PHE A 1 287 ? 0.348 -20.555 -39.382 1.00 88.69 287 PHE A N 1
ATOM 2306 C CA . PHE A 1 287 ? -0.706 -19.555 -39.207 1.00 88.69 287 PHE A CA 1
ATOM 2307 C C . PHE A 1 287 ? -0.594 -18.439 -40.251 1.00 88.69 287 PHE A C 1
ATOM 2309 O O . PHE A 1 287 ? -1.434 -18.326 -41.141 1.00 88.69 287 PHE A O 1
ATOM 2316 N N . PHE A 1 288 ? 0.501 -17.674 -40.224 1.00 86.25 288 PHE A N 1
ATOM 2317 C CA . PHE A 1 288 ? 0.699 -16.535 -41.125 1.00 86.25 288 PHE A CA 1
ATOM 2318 C C . PHE A 1 288 ? 1.012 -16.949 -42.568 1.00 86.25 288 PHE A C 1
ATOM 2320 O O . PHE A 1 288 ? 0.911 -16.141 -43.488 1.00 86.25 288 PHE A O 1
ATOM 2327 N N . GLY A 1 289 ? 1.425 -18.200 -42.787 1.00 83.62 289 GLY A N 1
ATOM 2328 C CA . GLY A 1 289 ? 1.641 -18.760 -44.119 1.00 83.62 289 GLY A CA 1
ATOM 2329 C C . GLY A 1 289 ? 0.356 -19.203 -44.822 1.00 83.62 289 GLY A C 1
ATOM 2330 O O . GLY A 1 289 ? 0.395 -19.424 -46.032 1.00 83.62 289 GLY A O 1
ATOM 2331 N N . SER A 1 290 ? -0.764 -19.334 -44.101 1.00 87.31 290 SER A N 1
ATOM 2332 C CA . SER A 1 290 ? -2.044 -19.757 -44.676 1.00 87.31 290 SER A CA 1
ATOM 2333 C C . SER A 1 290 ? -2.631 -18.667 -45.585 1.00 87.31 290 SER A C 1
ATOM 2335 O O . SER A 1 290 ? -2.792 -17.534 -45.130 1.00 87.31 290 SER A O 1
ATOM 2337 N N . PRO A 1 291 ? -3.010 -18.974 -46.843 1.00 84.75 291 PRO A N 1
ATOM 2338 C CA . PRO A 1 291 ? -3.580 -17.982 -47.756 1.00 84.75 291 PRO A CA 1
ATOM 2339 C C . PRO A 1 291 ? -4.876 -17.367 -47.211 1.00 84.75 291 PRO A C 1
ATOM 2341 O O . PRO A 1 291 ? -5.056 -16.159 -47.313 1.00 84.75 291 PRO A O 1
ATOM 2344 N N . LYS A 1 292 ? -5.721 -18.158 -46.532 1.00 85.25 292 LYS A N 1
ATOM 2345 C CA . LYS A 1 292 ? -6.953 -17.659 -45.901 1.00 85.25 292 LYS A CA 1
ATOM 2346 C C . LYS A 1 292 ? -6.681 -16.626 -44.808 1.00 85.25 292 LYS A C 1
ATOM 2348 O O . LYS A 1 292 ? -7.397 -15.638 -44.718 1.00 85.25 292 LYS A O 1
ATOM 2353 N N . ILE A 1 293 ? -5.637 -16.838 -44.001 1.00 85.62 293 ILE A N 1
ATOM 2354 C CA . ILE A 1 293 ? -5.239 -15.884 -42.957 1.00 85.62 293 ILE A CA 1
ATOM 2355 C C . ILE A 1 293 ? -4.709 -14.598 -43.585 1.00 85.62 293 ILE A C 1
ATOM 2357 O O . ILE A 1 293 ? -5.032 -13.523 -43.096 1.00 85.62 293 ILE A O 1
ATOM 2361 N N . LYS A 1 294 ? -3.946 -14.683 -44.682 1.00 83.50 294 LYS A N 1
ATOM 2362 C CA . LYS A 1 294 ? -3.469 -13.488 -45.394 1.00 83.50 294 LYS A CA 1
ATOM 2363 C C . LYS A 1 294 ? -4.628 -12.666 -45.959 1.00 83.50 294 LYS A C 1
ATOM 2365 O O . LYS A 1 294 ? -4.699 -11.472 -45.697 1.00 83.50 294 LYS A O 1
ATOM 2370 N N . GLU A 1 295 ? -5.566 -13.313 -46.647 1.00 84.31 295 GLU A N 1
ATOM 2371 C CA . GLU A 1 295 ? -6.755 -12.652 -47.203 1.00 84.31 295 GLU A CA 1
ATOM 2372 C C . GLU A 1 295 ? -7.664 -12.045 -46.120 1.00 84.31 295 GLU A C 1
ATOM 2374 O O . GLU A 1 295 ? -8.226 -10.968 -46.321 1.00 84.31 295 GLU A O 1
ATOM 2379 N N . ALA A 1 296 ? -7.829 -12.726 -44.981 1.00 84.44 296 ALA A N 1
ATOM 2380 C CA . ALA A 1 296 ? -8.599 -12.217 -43.845 1.00 84.44 296 ALA A CA 1
ATOM 2381 C C . ALA A 1 296 ? -7.869 -11.060 -43.138 1.00 84.44 296 ALA A C 1
ATOM 2383 O O . ALA A 1 296 ? -8.491 -10.076 -42.740 1.00 84.44 296 ALA A O 1
ATOM 2384 N N . ALA A 1 297 ? -6.539 -11.131 -43.029 1.00 81.94 297 ALA A N 1
ATOM 2385 C CA . ALA A 1 297 ? -5.724 -10.073 -42.442 1.00 81.94 297 ALA A CA 1
ATOM 2386 C C . ALA A 1 297 ? -5.717 -8.794 -43.298 1.00 81.94 297 ALA A C 1
ATOM 2388 O O . ALA A 1 297 ? -5.801 -7.693 -42.759 1.00 81.94 297 ALA A O 1
ATOM 2389 N N . GLU A 1 298 ? -5.690 -8.913 -44.628 1.00 79.75 298 GLU A N 1
ATOM 2390 C CA . GLU A 1 298 ? -5.836 -7.767 -45.541 1.00 79.75 298 GLU A CA 1
ATOM 2391 C C . GLU A 1 298 ? -7.186 -7.052 -45.364 1.00 79.75 298 GLU A C 1
ATOM 2393 O O . GLU A 1 298 ? -7.259 -5.825 -45.465 1.00 79.75 298 GLU A O 1
ATOM 2398 N N . ARG A 1 299 ? -8.242 -7.805 -45.031 1.00 81.62 299 ARG A N 1
ATOM 2399 C CA . ARG A 1 299 ? -9.580 -7.283 -44.710 1.00 81.62 299 ARG A CA 1
ATOM 2400 C C . ARG A 1 299 ? -9.723 -6.765 -43.276 1.00 81.62 299 ARG A C 1
ATOM 2402 O O . ARG A 1 299 ? -10.732 -6.142 -42.962 1.00 81.62 299 ARG A O 1
ATOM 2409 N N . GLY A 1 300 ? -8.720 -6.974 -42.422 1.00 80.19 300 GLY A N 1
ATOM 2410 C CA . GLY A 1 300 ? -8.750 -6.590 -41.010 1.00 80.19 300 GLY A CA 1
ATOM 2411 C C . GLY A 1 300 ? -9.633 -7.481 -40.130 1.00 80.19 300 GLY A C 1
ATOM 2412 O O . GLY A 1 300 ? -10.039 -7.059 -39.051 1.00 80.19 300 GLY A O 1
ATOM 2413 N N . GLU A 1 301 ? -9.939 -8.699 -40.583 1.00 82.81 301 GLU A N 1
ATOM 2414 C CA . GLU A 1 301 ? -10.825 -9.658 -39.904 1.00 82.81 301 GLU A CA 1
ATOM 2415 C C . GLU A 1 301 ? -10.077 -10.529 -38.875 1.00 82.81 301 GLU A C 1
ATOM 2417 O O . GLU A 1 301 ? -10.695 -11.301 -38.150 1.00 82.81 301 GLU A O 1
ATOM 2422 N N . VAL A 1 302 ? -8.744 -10.423 -38.791 1.00 84.12 302 VAL A N 1
ATOM 2423 C CA . VAL A 1 302 ? -7.921 -11.223 -37.869 1.00 84.12 302 VAL A CA 1
ATOM 2424 C C . VAL A 1 302 ? -7.437 -10.365 -36.705 1.00 84.12 302 VAL A C 1
ATOM 2426 O O . VAL A 1 302 ? -6.667 -9.414 -36.896 1.00 84.12 302 VAL A O 1
ATOM 2429 N N . SER A 1 303 ? -7.834 -10.747 -35.495 1.00 87.44 303 SER A N 1
ATOM 2430 C CA . SER A 1 303 ? -7.305 -10.219 -34.239 1.00 87.44 303 SER A CA 1
ATOM 2431 C C . SER A 1 303 ? -7.043 -11.353 -33.264 1.00 87.44 303 SER A C 1
ATOM 2433 O O . SER A 1 303 ? -7.881 -12.242 -33.125 1.00 87.44 303 SER A O 1
ATOM 2435 N N . PHE A 1 304 ? -5.908 -11.309 -32.579 1.00 89.31 304 PHE A N 1
ATOM 2436 C CA . PHE A 1 304 ? -5.604 -12.241 -31.502 1.00 89.31 304 PHE A CA 1
ATOM 2437 C C . PHE A 1 304 ? -4.750 -11.562 -30.436 1.00 89.31 304 PHE A C 1
ATOM 2439 O O . PHE A 1 304 ? -3.969 -10.660 -30.736 1.00 89.31 304 PHE A O 1
ATOM 2446 N N . GLY A 1 305 ? -4.879 -12.011 -29.194 1.00 87.12 305 GLY A N 1
ATOM 2447 C CA . GLY A 1 305 ? -4.093 -11.520 -28.069 1.00 87.12 305 GLY A CA 1
ATOM 2448 C C . GLY A 1 305 ? -3.574 -12.651 -27.195 1.00 87.12 305 GLY A C 1
ATOM 2449 O O . GLY A 1 305 ? -4.201 -13.703 -27.092 1.00 87.12 305 GLY A O 1
ATOM 2450 N N . ALA A 1 306 ? -2.425 -12.455 -26.566 1.00 85.25 306 ALA A N 1
ATOM 2451 C CA . ALA A 1 306 ? -1.858 -13.412 -25.629 1.00 85.25 306 ALA A CA 1
ATOM 2452 C C . ALA A 1 306 ? -0.879 -12.733 -24.671 1.00 85.25 306 ALA A C 1
ATOM 2454 O O . ALA A 1 306 ? -0.156 -11.809 -25.044 1.00 85.25 306 ALA A O 1
ATOM 2455 N N . ARG A 1 307 ? -0.802 -13.227 -23.435 1.00 82.38 307 ARG A N 1
ATOM 2456 C CA . ARG A 1 307 ? 0.315 -12.901 -22.535 1.00 82.38 307 ARG A CA 1
ATOM 2457 C C . ARG A 1 307 ? 1.553 -13.701 -22.931 1.00 82.38 307 ARG A C 1
ATOM 2459 O O . ARG A 1 307 ? 1.541 -14.928 -22.879 1.00 82.38 307 ARG A O 1
ATOM 2466 N N . LEU A 1 308 ? 2.620 -13.004 -23.320 1.00 77.56 308 LEU A N 1
ATOM 2467 C CA . LEU A 1 308 ? 3.840 -13.616 -23.853 1.00 77.56 308 LEU A CA 1
ATOM 2468 C C . LEU A 1 308 ? 5.053 -13.312 -22.974 1.00 77.56 308 LEU A C 1
ATOM 2470 O O . LEU A 1 308 ? 5.130 -12.270 -22.332 1.00 77.56 308 LEU A O 1
ATOM 2474 N N . ARG A 1 309 ? 6.033 -14.223 -22.979 1.00 68.88 309 ARG A N 1
ATOM 2475 C CA . ARG A 1 309 ? 7.338 -14.023 -22.329 1.00 68.88 309 ARG A CA 1
ATOM 2476 C C . ARG A 1 309 ? 8.435 -13.811 -23.371 1.00 68.88 309 ARG A C 1
ATOM 2478 O O . ARG A 1 309 ? 8.464 -14.540 -24.366 1.00 68.88 309 ARG A O 1
ATOM 2485 N N . GLY A 1 310 ? 9.345 -12.867 -23.106 1.00 70.75 310 GLY A N 1
ATOM 2486 C CA . GLY A 1 310 ? 10.605 -12.595 -23.817 1.00 70.75 310 GLY A CA 1
ATOM 2487 C C . GLY A 1 310 ? 10.760 -13.236 -25.197 1.00 70.75 310 GLY A C 1
ATOM 2488 O O . GLY A 1 310 ? 10.284 -12.712 -26.207 1.00 70.75 310 GLY A O 1
ATOM 2489 N N . LYS A 1 311 ? 11.412 -14.405 -25.242 1.00 77.56 311 LYS A N 1
ATOM 2490 C CA . LYS A 1 311 ? 11.735 -15.144 -26.475 1.00 77.56 311 LYS A CA 1
ATOM 2491 C C . LYS A 1 311 ? 10.532 -15.373 -27.396 1.00 77.56 311 LYS A C 1
ATOM 2493 O O . LYS A 1 311 ? 10.669 -15.284 -28.618 1.00 77.56 311 LYS A O 1
ATOM 2498 N N . ARG A 1 312 ? 9.352 -15.676 -26.843 1.00 82.56 312 ARG A N 1
ATOM 2499 C CA . ARG A 1 312 ? 8.146 -15.967 -27.630 1.00 82.56 312 ARG A CA 1
ATOM 2500 C C . ARG A 1 312 ? 7.573 -14.708 -28.282 1.00 82.56 312 ARG A C 1
ATOM 2502 O O . ARG A 1 312 ? 7.160 -14.775 -29.439 1.00 82.56 312 ARG A O 1
ATOM 2509 N N . ALA A 1 313 ? 7.629 -13.565 -27.596 1.00 80.81 313 ALA A N 1
ATOM 2510 C CA . ALA A 1 313 ? 7.220 -12.276 -28.154 1.00 80.81 313 ALA A CA 1
ATOM 2511 C C . ALA A 1 313 ? 8.094 -11.881 -29.357 1.00 80.81 313 ALA A C 1
ATOM 2513 O O . ALA A 1 313 ? 7.569 -11.567 -30.426 1.00 80.81 313 ALA A O 1
ATOM 2514 N N . PHE A 1 314 ? 9.423 -12.014 -29.245 1.00 82.31 314 PHE A N 1
ATOM 2515 C CA . PHE A 1 314 ? 10.337 -11.763 -30.369 1.00 82.31 314 PHE A CA 1
ATOM 2516 C C . PHE A 1 314 ? 10.143 -12.745 -31.532 1.00 82.31 314 PHE A C 1
ATOM 2518 O O . PHE A 1 314 ? 10.249 -12.351 -32.694 1.00 82.31 314 PHE A O 1
ATOM 2525 N N . GLN A 1 315 ? 9.822 -14.013 -31.256 1.00 85.19 315 GLN A N 1
ATOM 2526 C CA . GLN A 1 315 ? 9.479 -14.985 -32.301 1.00 85.19 315 GLN A CA 1
ATOM 2527 C C . GLN A 1 315 ? 8.222 -14.598 -33.072 1.00 85.19 315 GLN A C 1
ATOM 2529 O O . GLN A 1 315 ? 8.231 -14.668 -34.304 1.00 85.19 315 GLN A O 1
ATOM 2534 N N . LEU A 1 316 ? 7.174 -14.191 -32.354 1.00 86.38 316 LEU A N 1
ATOM 2535 C CA . LEU A 1 316 ? 5.923 -13.732 -32.942 1.00 86.38 316 LEU A CA 1
ATOM 2536 C C . LEU A 1 316 ? 6.162 -12.489 -33.806 1.00 86.38 316 LEU A C 1
ATOM 2538 O O . LEU A 1 316 ? 5.805 -12.489 -34.983 1.00 86.38 316 LEU A O 1
ATOM 2542 N N . LEU A 1 317 ? 6.849 -11.480 -33.264 1.00 82.44 317 LEU A N 1
ATOM 2543 C CA . LEU A 1 317 ? 7.232 -10.262 -33.986 1.00 82.44 317 LEU A CA 1
ATOM 2544 C C . LEU A 1 317 ? 8.036 -10.569 -35.251 1.00 82.44 317 LEU A C 1
ATOM 2546 O O . LEU A 1 317 ? 7.747 -10.046 -36.323 1.00 82.44 317 LEU A O 1
ATOM 2550 N N . LEU A 1 318 ? 9.021 -11.462 -35.162 1.00 84.50 318 LEU A N 1
ATOM 2551 C CA . LEU A 1 318 ? 9.826 -11.858 -36.313 1.00 84.50 318 LEU A CA 1
ATOM 2552 C C . LEU A 1 318 ? 9.004 -12.622 -37.362 1.00 84.50 318 LEU A C 1
ATOM 2554 O O . LEU A 1 318 ? 9.290 -12.523 -38.557 1.00 84.50 318 LEU A O 1
ATOM 2558 N N . ALA A 1 319 ? 8.021 -13.419 -36.941 1.00 85.00 319 ALA A N 1
ATOM 2559 C CA . ALA A 1 319 ? 7.128 -14.127 -37.851 1.00 85.00 319 ALA A CA 1
ATOM 2560 C C . ALA A 1 319 ? 6.195 -13.161 -38.590 1.00 85.00 319 ALA A C 1
ATOM 2562 O O . ALA A 1 319 ? 6.065 -13.268 -39.809 1.00 85.00 319 ALA A O 1
ATOM 2563 N N . LEU A 1 320 ? 5.633 -12.197 -37.863 1.00 81.75 320 LEU A N 1
ATOM 2564 C CA . LEU A 1 320 ? 4.831 -11.095 -38.378 1.00 81.75 320 LEU A CA 1
ATOM 2565 C C . LEU A 1 320 ? 5.621 -10.259 -39.402 1.00 81.75 320 LEU A C 1
ATOM 2567 O O . LEU A 1 320 ? 5.223 -10.162 -40.565 1.00 81.75 320 LEU A O 1
ATOM 2571 N N . PHE A 1 321 ? 6.815 -9.794 -39.019 1.00 77.31 321 PHE A N 1
ATOM 2572 C CA . PHE A 1 321 ? 7.706 -8.997 -39.868 1.00 77.31 321 PHE A CA 1
ATOM 2573 C C . PHE A 1 321 ? 8.110 -9.729 -41.155 1.00 77.31 321 PHE A C 1
ATOM 2575 O O . PHE A 1 321 ? 8.077 -9.166 -42.244 1.00 77.31 321 PHE A O 1
ATOM 2582 N N . ARG A 1 322 ? 8.437 -11.027 -41.067 1.00 79.44 322 ARG A N 1
ATOM 2583 C CA . ARG A 1 322 ? 8.805 -11.839 -42.244 1.00 79.44 322 ARG A CA 1
ATOM 2584 C C . ARG A 1 322 ? 7.676 -12.010 -43.254 1.00 79.44 322 ARG A C 1
ATOM 2586 O O . ARG A 1 322 ? 7.965 -12.285 -44.415 1.00 79.44 322 ARG A O 1
ATOM 2593 N N . GLN A 1 323 ? 6.424 -11.965 -42.811 1.00 78.81 323 GLN A N 1
ATOM 2594 C CA . GLN A 1 323 ? 5.269 -12.203 -43.677 1.00 78.81 323 GLN A CA 1
ATOM 2595 C C . GLN A 1 323 ? 4.721 -10.911 -44.284 1.00 78.81 323 GLN A C 1
ATOM 2597 O O . GLN A 1 323 ? 3.989 -11.001 -45.268 1.00 78.81 323 GLN A O 1
ATOM 2602 N N . GLY A 1 324 ? 5.101 -9.746 -43.742 1.00 72.88 324 GLY A N 1
ATOM 2603 C CA . GLY A 1 324 ? 4.738 -8.431 -44.275 1.00 72.88 324 GLY A CA 1
ATOM 2604 C C . GLY A 1 324 ? 3.240 -8.124 -44.205 1.00 72.88 324 GLY A C 1
ATOM 2605 O O . GLY A 1 324 ? 2.745 -7.354 -45.022 1.00 72.88 324 GLY A O 1
ATOM 2606 N N . LEU A 1 325 ? 2.510 -8.762 -43.284 1.00 76.81 325 LEU A N 1
ATOM 2607 C CA . LEU A 1 325 ? 1.075 -8.539 -43.108 1.00 76.81 325 LEU A CA 1
ATOM 2608 C C . LEU A 1 325 ? 0.832 -7.178 -42.446 1.00 76.81 325 LEU A C 1
ATOM 2610 O O . LEU A 1 325 ? 1.421 -6.944 -41.399 1.00 76.81 325 LEU A O 1
ATOM 2614 N N . PRO A 1 326 ? -0.040 -6.309 -42.985 1.00 80.88 326 PRO A N 1
ATOM 2615 C CA . PRO A 1 326 ? -0.345 -5.038 -42.345 1.00 80.88 326 PRO A CA 1
ATOM 2616 C C . PRO A 1 326 ? -1.085 -5.286 -41.028 1.00 80.88 326 PRO A C 1
ATOM 2618 O O . PRO A 1 326 ? -2.256 -5.691 -41.031 1.00 80.88 326 PRO A O 1
ATOM 2621 N N . CYS A 1 327 ? -0.421 -5.064 -39.896 1.00 85.69 327 CYS A N 1
ATOM 2622 C CA . CYS A 1 327 ? -1.082 -5.129 -38.602 1.00 85.69 327 CYS A CA 1
ATOM 2623 C C . CYS A 1 327 ? -0.489 -4.190 -37.553 1.00 85.69 327 CYS A C 1
ATOM 2625 O O . CYS A 1 327 ? 0.604 -3.644 -37.675 1.00 85.69 327 CYS A O 1
ATOM 2627 N N . GLU A 1 328 ? -1.300 -3.971 -36.528 1.00 87.44 328 GLU A N 1
ATOM 2628 C CA . GLU A 1 328 ? -0.965 -3.239 -35.324 1.00 87.44 328 GLU A CA 1
ATOM 2629 C C . GLU A 1 328 ? -0.646 -4.246 -34.235 1.00 87.44 328 GLU A C 1
ATOM 2631 O O . GLU A 1 328 ? -1.443 -5.134 -33.930 1.00 87.44 328 GLU A O 1
ATOM 2636 N N . PHE A 1 329 ? 0.545 -4.108 -33.687 1.00 86.12 329 PHE A N 1
ATOM 2637 C CA . PHE A 1 329 ? 1.048 -4.849 -32.560 1.00 86.12 329 PHE A CA 1
ATOM 2638 C C . PHE A 1 329 ? 1.015 -3.914 -31.352 1.00 86.12 329 PHE A C 1
ATOM 2640 O O . PHE A 1 329 ? 1.684 -2.881 -31.340 1.00 86.12 329 PHE A O 1
ATOM 2647 N N . THR A 1 330 ? 0.258 -4.285 -30.331 1.00 86.31 330 THR A N 1
ATOM 2648 C CA . THR A 1 330 ? 0.142 -3.542 -29.080 1.00 86.31 330 THR A CA 1
ATOM 2649 C C . THR A 1 330 ? 0.685 -4.405 -27.953 1.00 86.31 330 THR A C 1
ATOM 2651 O O . THR A 1 330 ? 0.210 -5.518 -27.759 1.00 86.31 330 THR A O 1
ATOM 2654 N N . ALA A 1 331 ? 1.666 -3.911 -27.204 1.00 83.50 331 ALA A N 1
ATOM 2655 C CA . ALA A 1 331 ? 2.112 -4.519 -25.952 1.00 83.50 331 ALA A CA 1
ATOM 2656 C C . ALA A 1 331 ? 1.761 -3.598 -24.784 1.00 83.50 331 ALA A C 1
ATOM 2658 O O . ALA A 1 331 ? 2.123 -2.425 -24.816 1.00 83.50 331 ALA A O 1
ATOM 2659 N N . THR A 1 332 ? 1.076 -4.118 -23.765 1.00 79.06 332 THR A N 1
ATOM 2660 C CA . THR A 1 332 ? 0.689 -3.360 -22.565 1.00 79.06 332 THR A CA 1
ATOM 2661 C C . THR A 1 332 ? 1.154 -4.039 -21.285 1.00 79.06 332 THR A C 1
ATOM 2663 O O . THR A 1 332 ? 1.051 -5.262 -21.141 1.00 79.06 332 THR A O 1
ATOM 2666 N N . GLU A 1 333 ? 1.653 -3.233 -20.343 1.00 69.38 333 GLU A N 1
ATOM 2667 C CA . GLU A 1 333 ? 2.052 -3.684 -19.010 1.00 69.38 333 GLU A CA 1
ATOM 2668 C C . GLU A 1 333 ? 2.194 -2.530 -18.004 1.00 69.38 333 GLU A C 1
ATOM 2670 O O . GLU A 1 333 ? 2.906 -1.569 -18.276 1.00 69.38 333 GLU A O 1
ATOM 2675 N N . GLU A 1 334 ? 1.553 -2.640 -16.829 1.00 60.72 334 GLU A N 1
ATOM 2676 C CA . GLU A 1 334 ? 1.665 -1.689 -15.698 1.00 60.72 334 GLU A CA 1
ATOM 2677 C C . GLU A 1 334 ? 1.640 -0.200 -16.114 1.00 60.72 334 GLU A C 1
ATOM 2679 O O . GLU A 1 334 ? 2.497 0.591 -15.726 1.00 60.72 334 GLU A O 1
ATOM 2684 N N . GLY A 1 335 ? 0.675 0.182 -16.958 1.00 58.72 335 GLY A N 1
ATOM 2685 C CA . GLY A 1 335 ? 0.494 1.569 -17.403 1.00 58.72 335 GLY A CA 1
ATOM 2686 C C . GLY A 1 335 ? 1.420 2.028 -18.535 1.00 58.72 335 GLY A C 1
ATOM 2687 O O . GLY A 1 335 ? 1.227 3.125 -19.040 1.00 58.72 335 GLY A O 1
ATOM 2688 N N . ARG A 1 336 ? 2.376 1.205 -18.988 1.00 67.88 336 ARG A N 1
ATOM 2689 C CA . ARG A 1 336 ? 3.137 1.455 -20.222 1.00 67.88 336 ARG A CA 1
ATOM 2690 C C . ARG A 1 336 ? 2.521 0.691 -21.385 1.00 67.88 336 ARG A C 1
ATOM 2692 O O . ARG A 1 336 ? 2.217 -0.501 -21.269 1.00 67.88 336 ARG A O 1
ATOM 2699 N N . SER A 1 337 ? 2.380 1.358 -22.522 1.00 77.12 337 SER A N 1
ATOM 2700 C CA . SER A 1 337 ? 1.881 0.756 -23.751 1.00 77.12 337 SER A CA 1
ATOM 2701 C C . SER A 1 337 ? 2.826 1.055 -24.917 1.00 77.12 337 SER A C 1
ATOM 2703 O O . SER A 1 337 ? 3.403 2.132 -25.042 1.00 77.12 337 SER A O 1
ATOM 2705 N N . LEU A 1 338 ? 3.018 0.068 -25.785 1.00 82.31 338 LEU A N 1
ATOM 2706 C CA . LEU A 1 338 ? 3.773 0.212 -27.020 1.00 82.31 338 LEU A CA 1
ATOM 2707 C C . LEU A 1 338 ? 2.897 -0.229 -28.175 1.00 82.31 338 LEU A C 1
ATOM 2709 O O . LEU A 1 338 ? 2.535 -1.402 -28.268 1.00 82.31 338 LEU A O 1
ATOM 2713 N N . ARG A 1 339 ? 2.582 0.713 -29.064 1.00 86.56 339 ARG A N 1
ATOM 2714 C CA . ARG A 1 339 ? 1.766 0.478 -30.256 1.00 86.56 339 ARG A CA 1
ATOM 2715 C C . ARG A 1 339 ? 2.610 0.627 -31.510 1.00 86.56 339 ARG A C 1
ATOM 2717 O O . ARG A 1 339 ? 3.062 1.720 -31.848 1.00 86.56 339 ARG A O 1
ATOM 2724 N N . LEU A 1 340 ? 2.812 -0.485 -32.206 1.00 86.06 340 LEU A N 1
ATOM 2725 C CA . LEU A 1 340 ? 3.590 -0.575 -33.433 1.00 86.06 340 LEU A CA 1
ATOM 2726 C C . LEU A 1 340 ? 2.677 -0.966 -34.591 1.00 86.06 340 LEU A C 1
ATOM 2728 O O . LEU A 1 340 ? 2.150 -2.073 -34.622 1.00 86.06 340 LEU A O 1
ATOM 2732 N N . GLY A 1 341 ? 2.517 -0.088 -35.570 1.00 85.56 341 GLY A N 1
ATOM 2733 C CA . GLY A 1 341 ? 2.011 -0.467 -36.883 1.00 85.56 341 GLY A CA 1
ATOM 2734 C C . GLY A 1 341 ? 3.159 -1.003 -37.727 1.00 85.56 341 GLY A C 1
ATOM 2735 O O . GLY A 1 341 ? 4.218 -0.383 -37.781 1.00 85.56 341 GLY A O 1
ATOM 2736 N N . PHE A 1 342 ? 2.979 -2.129 -38.407 1.00 81.00 342 PHE A N 1
ATOM 2737 C CA . PHE A 1 342 ? 3.944 -2.565 -39.412 1.00 81.00 342 PHE A CA 1
ATOM 2738 C C . PHE A 1 342 ? 3.249 -3.054 -40.678 1.00 81.00 342 PHE A C 1
ATOM 2740 O O . PHE A 1 342 ? 2.180 -3.663 -40.626 1.00 81.00 342 PHE A O 1
ATOM 2747 N N . ASP A 1 343 ? 3.894 -2.815 -41.815 1.00 78.94 343 ASP A N 1
ATOM 2748 C CA . ASP A 1 343 ? 3.585 -3.433 -43.099 1.00 78.94 343 ASP A CA 1
ATOM 2749 C C . ASP A 1 343 ? 4.887 -3.827 -43.823 1.00 78.94 343 ASP A C 1
ATOM 2751 O O . ASP A 1 343 ? 5.970 -3.851 -43.237 1.00 78.94 343 ASP A O 1
ATOM 2755 N N . ALA A 1 344 ? 4.800 -4.196 -45.102 1.00 74.62 344 ALA A N 1
ATOM 2756 C CA . ALA A 1 344 ? 5.973 -4.566 -45.896 1.00 74.62 344 ALA A CA 1
ATOM 2757 C C . ALA A 1 344 ? 6.942 -3.393 -46.183 1.00 74.62 344 ALA A C 1
ATOM 2759 O O . ALA A 1 344 ? 8.033 -3.620 -46.706 1.00 74.62 344 ALA A O 1
ATOM 2760 N N . THR A 1 345 ? 6.545 -2.154 -45.894 1.00 79.12 345 THR A N 1
ATOM 2761 C CA . THR A 1 345 ? 7.194 -0.907 -46.324 1.00 79.12 345 THR A CA 1
ATOM 2762 C C . THR A 1 345 ? 7.504 0.080 -45.198 1.00 79.12 345 THR A C 1
ATOM 2764 O O . THR A 1 345 ? 8.421 0.886 -45.362 1.00 79.12 345 THR A O 1
ATOM 2767 N N . SER A 1 346 ? 6.833 0.007 -44.052 1.00 83.69 346 SER A N 1
ATOM 2768 C CA . SER A 1 346 ? 7.044 0.887 -42.903 1.00 83.69 346 SER A CA 1
ATOM 2769 C C . SER A 1 346 ? 6.843 0.164 -41.568 1.00 83.69 346 SER A C 1
ATOM 2771 O O . SER A 1 346 ? 6.092 -0.807 -41.442 1.00 83.69 346 SER A O 1
ATOM 2773 N N . LEU A 1 347 ? 7.566 0.650 -40.561 1.00 86.00 347 LEU A N 1
ATOM 2774 C CA . LEU A 1 347 ? 7.407 0.321 -39.151 1.00 86.00 347 LEU A CA 1
ATOM 2775 C C . LEU A 1 347 ? 7.144 1.634 -38.417 1.00 86.00 347 LEU A C 1
ATOM 2777 O O . LEU A 1 347 ? 8.016 2.494 -38.341 1.00 86.00 347 LEU A O 1
ATOM 2781 N N . VAL A 1 348 ? 5.944 1.780 -37.878 1.00 86.12 348 VAL A N 1
ATOM 2782 C CA . VAL A 1 348 ? 5.464 3.010 -37.260 1.00 86.12 348 VAL A CA 1
ATOM 2783 C C . VAL A 1 348 ? 5.228 2.777 -35.783 1.00 86.12 348 VAL A C 1
ATOM 2785 O O . VAL A 1 348 ? 4.391 1.960 -35.410 1.00 86.12 348 VAL A O 1
ATOM 2788 N N . TRP A 1 349 ? 5.902 3.539 -34.933 1.00 87.00 349 TRP A N 1
ATOM 2789 C CA . TRP A 1 349 ? 5.518 3.641 -33.532 1.00 87.00 349 TRP A CA 1
ATOM 2790 C C . TRP A 1 349 ? 4.503 4.769 -33.351 1.00 87.00 349 TRP A C 1
ATOM 2792 O O . TRP A 1 349 ? 4.802 5.940 -33.592 1.00 87.00 349 TRP A O 1
ATOM 2802 N N . ARG A 1 350 ? 3.303 4.394 -32.901 1.00 84.38 350 ARG A N 1
ATOM 2803 C CA . ARG A 1 350 ? 2.230 5.298 -32.486 1.00 84.38 350 ARG A CA 1
ATOM 2804 C C . ARG A 1 350 ? 2.338 5.693 -31.016 1.00 84.38 350 ARG A C 1
ATOM 2806 O O . ARG A 1 350 ? 2.277 4.835 -30.137 1.00 84.38 350 ARG A O 1
ATOM 2813 N N . VAL A 1 351 ? 2.432 6.994 -30.770 1.00 80.12 351 VAL A N 1
ATOM 2814 C CA . VAL A 1 351 ? 2.444 7.570 -29.415 1.00 80.12 351 VAL A CA 1
ATOM 2815 C C . VAL A 1 351 ? 1.011 7.709 -28.896 1.00 80.12 351 VAL A C 1
ATOM 2817 O O . VAL A 1 351 ? 0.101 8.028 -29.669 1.00 80.12 351 VAL A O 1
ATOM 2820 N N . GLU A 1 352 ? 0.769 7.454 -27.610 1.00 74.25 352 GLU A N 1
ATOM 2821 C CA . GLU A 1 352 ? -0.558 7.672 -27.022 1.00 74.25 352 GLU A CA 1
ATOM 2822 C C . GLU A 1 352 ? -0.927 9.156 -26.935 1.00 74.25 352 GLU A C 1
ATOM 2824 O O . GLU A 1 352 ? -0.067 10.034 -26.935 1.00 74.25 352 GLU A O 1
ATOM 2829 N N . GLU A 1 353 ? -2.228 9.458 -26.944 1.00 63.84 353 GLU A N 1
ATOM 2830 C CA . GLU A 1 353 ? -2.687 10.843 -26.810 1.00 63.84 353 GLU A CA 1
ATOM 2831 C C . GLU A 1 353 ? -2.316 11.367 -25.417 1.00 63.84 353 GLU A C 1
ATOM 2833 O O . GLU A 1 353 ? -2.733 10.801 -24.414 1.00 63.84 353 GLU A O 1
ATOM 2838 N N . GLY A 1 354 ? -1.510 12.433 -25.366 1.00 58.66 354 GLY A N 1
ATOM 2839 C CA . GLY A 1 354 ? -1.005 13.022 -24.119 1.00 58.66 354 GLY A CA 1
ATOM 2840 C C . GLY A 1 354 ? 0.422 12.609 -23.739 1.00 58.66 354 GLY A C 1
ATOM 2841 O O . GLY A 1 354 ? 1.025 13.270 -22.897 1.00 58.66 354 GLY A O 1
ATOM 2842 N N . GLU A 1 355 ? 1.003 11.595 -24.386 1.00 65.12 355 GLU A N 1
ATOM 2843 C CA . GLU A 1 355 ? 2.399 11.200 -24.166 1.00 65.12 355 GLU A CA 1
ATOM 2844 C C . GLU A 1 355 ? 3.362 11.873 -25.157 1.00 65.12 355 GLU A C 1
ATOM 2846 O O . GLU A 1 355 ? 2.998 12.236 -26.279 1.00 65.12 355 GLU A O 1
ATOM 2851 N N . THR A 1 356 ? 4.625 12.042 -24.750 1.00 61.62 356 THR A N 1
ATOM 2852 C CA . THR A 1 356 ? 5.676 12.583 -25.627 1.00 61.62 356 THR A CA 1
ATOM 2853 C C . THR A 1 356 ? 6.459 11.449 -26.299 1.00 61.62 356 THR A C 1
ATOM 2855 O O . THR A 1 356 ? 6.839 10.494 -25.619 1.00 61.62 356 THR A O 1
ATOM 2858 N N . PRO A 1 357 ? 6.732 11.519 -27.620 1.00 66.25 357 PRO A N 1
ATOM 2859 C CA . PRO A 1 357 ? 7.550 10.517 -28.294 1.00 66.25 357 PRO A CA 1
ATOM 2860 C C . PRO A 1 357 ? 8.951 10.451 -27.674 1.00 66.25 357 PRO A C 1
ATOM 2862 O O . PRO A 1 357 ? 9.535 11.495 -27.356 1.00 66.25 357 PRO A O 1
ATOM 2865 N N . PRO A 1 358 ? 9.555 9.257 -27.581 1.00 70.31 358 PRO A N 1
ATOM 2866 C CA . PRO A 1 358 ? 10.923 9.135 -27.116 1.00 70.31 358 PRO A CA 1
ATOM 2867 C C . PRO A 1 358 ? 11.896 9.868 -28.034 1.00 70.31 358 PRO A C 1
ATOM 2869 O O . PRO A 1 358 ? 11.746 9.951 -29.257 1.00 70.31 358 PRO A O 1
ATOM 2872 N N . SER A 1 359 ? 12.938 10.412 -27.413 1.00 74.88 359 SER A N 1
ATOM 2873 C CA . SER A 1 359 ? 13.886 11.281 -28.094 1.00 74.88 359 SER A CA 1
ATOM 2874 C C . SER A 1 359 ? 14.788 10.503 -29.057 1.00 74.88 359 SER A C 1
ATOM 2876 O O . SER A 1 359 ? 15.728 9.817 -28.649 1.00 74.88 359 SER A O 1
ATOM 2878 N N . ILE A 1 360 ? 14.574 10.713 -30.359 1.00 78.69 360 ILE A N 1
ATOM 2879 C CA . ILE A 1 360 ? 15.475 10.249 -31.432 1.00 78.69 360 ILE A CA 1
ATOM 2880 C C . ILE A 1 360 ? 16.877 10.874 -31.278 1.00 78.69 360 ILE A C 1
ATOM 2882 O O . ILE A 1 360 ? 17.884 10.277 -31.660 1.00 78.69 360 ILE A O 1
ATOM 2886 N N . VAL A 1 361 ? 16.967 12.062 -30.662 1.00 74.62 361 VAL A N 1
ATOM 2887 C CA . VAL A 1 361 ? 18.210 12.840 -30.518 1.00 74.62 361 VAL A CA 1
ATOM 2888 C C . VAL A 1 361 ? 19.285 12.066 -29.755 1.00 74.62 361 VAL A C 1
ATOM 2890 O O . VAL A 1 361 ? 20.453 12.149 -30.122 1.00 74.62 361 VAL A O 1
ATOM 2893 N N . LYS A 1 362 ? 18.905 11.261 -28.752 1.00 76.75 362 LYS A N 1
ATOM 2894 C CA . LYS A 1 362 ? 19.851 10.437 -27.980 1.00 76.75 362 LYS A CA 1
ATOM 2895 C C . LYS A 1 362 ? 20.615 9.458 -28.881 1.00 76.75 362 LYS A C 1
ATOM 2897 O O . LYS A 1 362 ? 21.840 9.395 -28.831 1.00 76.75 362 LYS A O 1
ATOM 2902 N N . HIS A 1 363 ? 19.897 8.730 -29.734 1.00 76.50 363 HIS A N 1
ATOM 2903 C CA . HIS A 1 363 ? 20.487 7.749 -30.652 1.00 76.50 363 HIS A CA 1
ATOM 2904 C C . HIS A 1 363 ? 21.190 8.415 -31.837 1.00 76.50 363 HIS A C 1
ATOM 2906 O O . HIS A 1 363 ? 22.164 7.891 -32.376 1.00 76.50 363 HIS A O 1
ATOM 2912 N N . LEU A 1 364 ? 20.729 9.603 -32.219 1.00 78.19 364 LEU A N 1
ATOM 2913 C CA . LEU A 1 364 ? 21.340 10.396 -33.271 1.00 78.19 364 LEU A CA 1
ATOM 2914 C C . LEU A 1 364 ? 22.699 10.974 -32.841 1.00 78.19 364 LEU A C 1
ATOM 2916 O O . LEU A 1 364 ? 23.648 10.875 -33.613 1.00 78.19 364 LEU A O 1
ATOM 2920 N N . LEU A 1 365 ? 22.821 11.478 -31.607 1.00 71.56 365 LEU A N 1
ATOM 2921 C CA . LEU A 1 365 ? 24.081 11.946 -31.010 1.00 71.56 365 LEU A CA 1
ATOM 2922 C C . LEU A 1 365 ? 25.134 10.837 -30.906 1.00 71.56 365 LEU A C 1
ATOM 2924 O O . LEU A 1 365 ? 26.310 11.076 -31.166 1.00 71.56 365 LEU A O 1
ATOM 2928 N N . ALA A 1 366 ? 24.708 9.613 -30.583 1.00 68.94 366 ALA A N 1
ATOM 2929 C CA . ALA A 1 366 ? 25.597 8.453 -30.543 1.00 68.94 366 ALA A CA 1
ATOM 2930 C C . ALA A 1 366 ? 26.164 8.082 -31.930 1.00 68.94 366 ALA A C 1
ATOM 2932 O O . ALA A 1 366 ? 27.241 7.499 -32.025 1.00 68.94 366 ALA A O 1
ATOM 2933 N N . ARG A 1 367 ? 25.448 8.410 -33.018 1.00 68.19 367 ARG A N 1
ATOM 2934 C CA . ARG A 1 367 ? 25.815 8.038 -34.398 1.00 68.19 367 ARG A CA 1
ATOM 2935 C C . ARG A 1 367 ? 26.433 9.167 -35.214 1.00 68.19 367 ARG A C 1
ATOM 2937 O O . ARG A 1 367 ? 27.147 8.896 -36.178 1.00 68.19 367 ARG A O 1
ATOM 2944 N N . SER A 1 368 ? 26.122 10.412 -34.878 1.00 65.94 368 SER A N 1
ATOM 2945 C CA . SER A 1 368 ? 26.565 11.601 -35.593 1.00 65.94 368 SER A CA 1
ATOM 2946 C C . SER A 1 368 ? 26.866 12.697 -34.574 1.00 65.94 368 SER A C 1
ATOM 2948 O O . SER A 1 368 ? 25.958 13.087 -33.838 1.00 65.94 368 SER A O 1
ATOM 2950 N N . PRO A 1 369 ? 28.099 13.230 -34.524 1.00 62.56 369 PRO A N 1
ATOM 2951 C CA . PRO A 1 369 ? 28.450 14.300 -33.604 1.00 62.56 369 PRO A CA 1
ATOM 2952 C C . PRO A 1 369 ? 27.845 15.617 -34.105 1.00 62.56 369 PRO A C 1
ATOM 2954 O O . PRO A 1 369 ? 28.512 16.427 -34.741 1.00 62.56 369 PRO A O 1
ATOM 2957 N N . VAL A 1 370 ? 26.552 15.820 -33.862 1.00 66.06 370 VAL A N 1
ATOM 2958 C CA . VAL A 1 370 ? 25.954 17.157 -33.898 1.00 66.06 370 VAL A CA 1
ATOM 2959 C C . VAL A 1 370 ? 26.392 17.848 -32.610 1.00 66.06 370 VAL A C 1
ATOM 2961 O O . VAL A 1 370 ? 26.254 17.269 -31.531 1.00 66.06 370 VAL A O 1
ATOM 2964 N N . SER A 1 371 ? 26.968 19.049 -32.697 1.00 68.62 371 SER A N 1
ATOM 2965 C CA . SER A 1 371 ? 27.414 19.749 -31.492 1.00 68.62 371 SER A CA 1
ATOM 2966 C C . SER A 1 371 ? 26.213 20.096 -30.600 1.00 68.62 371 SER A C 1
ATOM 2968 O O . SER A 1 371 ? 25.119 20.374 -31.097 1.00 68.62 371 SER A O 1
ATOM 2970 N N . ALA A 1 372 ? 26.403 20.102 -29.277 1.00 65.12 372 ALA A N 1
ATOM 2971 C CA . ALA A 1 372 ? 25.346 20.490 -28.339 1.00 65.12 372 ALA A CA 1
ATOM 2972 C C . ALA A 1 372 ? 24.809 21.905 -28.644 1.00 65.12 372 ALA A C 1
ATOM 2974 O O . ALA A 1 372 ? 23.605 22.135 -28.570 1.00 65.12 372 ALA A O 1
ATOM 2975 N N . SER A 1 373 ? 25.682 22.815 -29.092 1.00 67.88 373 SER A N 1
ATOM 2976 C CA . SER A 1 373 ? 25.322 24.156 -29.569 1.00 67.88 373 SER A CA 1
ATOM 2977 C C . SER A 1 373 ? 24.440 24.151 -30.821 1.00 67.88 373 SER A C 1
ATOM 2979 O O . SER A 1 373 ? 23.499 24.938 -30.905 1.00 67.88 373 SER A O 1
ATOM 2981 N N . ASP A 1 374 ? 24.689 23.255 -31.780 1.00 72.62 374 ASP A N 1
ATOM 2982 C CA . ASP A 1 374 ? 23.866 23.153 -32.992 1.00 72.62 374 ASP A CA 1
ATOM 2983 C C . ASP A 1 374 ? 22.481 22.570 -32.682 1.00 72.62 374 ASP A C 1
ATOM 2985 O O . ASP A 1 374 ? 21.492 22.985 -33.281 1.00 72.62 374 ASP A O 1
ATOM 2989 N N . LEU A 1 375 ? 22.377 21.656 -31.711 1.00 72.31 375 LEU A N 1
ATOM 2990 C CA . LEU A 1 375 ? 21.088 21.118 -31.261 1.00 72.31 375 LEU A CA 1
ATOM 2991 C C . LEU A 1 375 ? 20.227 22.159 -30.538 1.00 72.31 375 LEU A C 1
ATOM 2993 O O . LEU A 1 375 ? 19.013 22.177 -30.749 1.00 72.31 375 LEU A O 1
ATOM 2997 N N . VAL A 1 376 ? 20.835 23.025 -29.718 1.00 75.62 376 VAL A N 1
ATOM 2998 C CA . VAL A 1 376 ? 20.132 24.154 -29.079 1.00 75.62 376 VAL A CA 1
ATOM 2999 C C . VAL A 1 376 ? 19.592 25.097 -30.152 1.00 75.62 376 VAL A C 1
ATOM 3001 O O . VAL A 1 376 ? 18.394 25.368 -30.182 1.00 75.62 376 VAL A O 1
ATOM 3004 N N . ARG A 1 377 ? 20.433 25.472 -31.120 1.00 72.94 377 ARG A N 1
ATOM 3005 C CA . ARG A 1 377 ? 20.047 26.345 -32.234 1.00 72.94 377 ARG A CA 1
ATOM 3006 C C . ARG A 1 377 ? 18.934 25.751 -33.102 1.00 72.94 377 ARG A C 1
ATOM 3008 O O . ARG A 1 377 ? 18.031 26.455 -33.537 1.00 72.94 377 ARG A O 1
ATOM 3015 N N . VAL A 1 378 ? 18.964 24.441 -33.345 1.00 76.00 378 VAL A N 1
ATOM 3016 C CA . VAL A 1 378 ? 17.905 23.741 -34.088 1.00 76.00 378 VAL A CA 1
ATOM 3017 C C . VAL A 1 378 ? 16.589 23.701 -33.303 1.00 76.00 378 VAL A C 1
ATOM 3019 O O . VAL A 1 378 ? 15.530 23.809 -33.918 1.00 76.00 378 VAL A O 1
ATOM 3022 N N . ARG A 1 379 ? 16.628 23.581 -31.968 1.00 75.31 379 ARG A N 1
ATOM 3023 C CA . ARG A 1 379 ? 15.427 23.654 -31.115 1.00 75.31 379 ARG A CA 1
ATOM 3024 C C . ARG A 1 379 ? 14.825 25.059 -31.079 1.00 75.31 379 ARG A C 1
ATOM 3026 O O . ARG A 1 379 ? 13.607 25.181 -31.170 1.00 75.31 379 ARG A O 1
ATOM 3033 N N . GLU A 1 380 ? 15.654 26.098 -31.028 1.00 75.94 380 GLU A N 1
ATOM 3034 C CA . GLU A 1 380 ? 15.213 27.495 -31.167 1.00 75.94 380 GLU A CA 1
ATOM 3035 C C . GLU A 1 380 ? 14.543 27.718 -32.533 1.00 75.94 380 GLU A C 1
ATOM 3037 O O . GLU A 1 380 ? 13.401 28.167 -32.610 1.00 75.94 380 GLU A O 1
ATOM 3042 N N . MET A 1 381 ? 15.178 27.263 -33.620 1.00 71.88 381 MET A N 1
ATOM 3043 C CA . MET A 1 381 ? 14.596 27.328 -34.966 1.00 71.88 381 MET A CA 1
ATOM 3044 C C . MET A 1 381 ? 13.303 26.510 -35.103 1.00 71.88 381 MET A C 1
ATOM 3046 O O . MET A 1 381 ? 12.426 26.874 -35.888 1.00 71.88 381 MET A O 1
ATOM 3050 N N . GLN A 1 382 ? 13.163 25.399 -34.377 1.00 78.31 382 GLN A N 1
ATOM 3051 C CA . GLN A 1 382 ? 11.934 24.605 -34.344 1.00 78.31 382 GLN A CA 1
ATOM 3052 C C . GLN A 1 382 ? 10.787 25.379 -33.687 1.00 78.31 382 GLN A C 1
ATOM 3054 O O . GLN A 1 382 ? 9.689 25.400 -34.246 1.00 78.31 382 GLN A O 1
ATOM 3059 N N . ALA A 1 383 ? 11.053 26.041 -32.557 1.00 73.88 383 ALA A N 1
ATOM 3060 C CA . ALA A 1 383 ? 10.080 26.880 -31.862 1.00 73.88 383 ALA A CA 1
ATOM 3061 C C . ALA A 1 383 ? 9.634 28.080 -32.719 1.00 73.88 383 ALA A C 1
ATOM 3063 O O . ALA A 1 383 ? 8.458 28.431 -32.723 1.00 73.88 383 ALA A O 1
ATOM 3064 N N . GLU A 1 384 ? 10.546 28.660 -33.505 1.00 75.19 384 GLU A N 1
ATOM 3065 C CA . GLU A 1 384 ? 10.259 29.816 -34.366 1.00 75.19 384 GLU A CA 1
ATOM 3066 C C . GLU A 1 384 ? 9.569 29.460 -35.694 1.00 75.19 384 GLU A C 1
ATOM 3068 O O . GLU A 1 384 ? 8.737 30.220 -36.190 1.00 75.19 384 GLU A O 1
ATOM 3073 N N . THR A 1 385 ? 9.920 28.326 -36.316 1.00 72.56 385 THR A N 1
ATOM 3074 C CA . THR A 1 385 ? 9.474 27.992 -37.687 1.00 72.56 385 THR A CA 1
ATOM 3075 C C . THR A 1 385 ? 8.356 26.955 -37.757 1.00 72.56 385 THR A C 1
ATOM 3077 O O . THR A 1 385 ? 7.796 26.750 -38.837 1.00 72.56 385 THR A O 1
ATOM 3080 N N . GLY A 1 386 ? 8.057 26.260 -36.653 1.00 68.38 386 GLY A N 1
ATOM 3081 C CA . GLY A 1 386 ? 7.074 25.171 -36.605 1.00 68.38 386 GLY A CA 1
ATOM 3082 C C . GLY A 1 386 ? 7.431 23.952 -37.471 1.00 68.38 386 GLY A C 1
ATOM 3083 O O . GLY A 1 386 ? 6.591 23.082 -37.696 1.00 68.38 386 GLY A O 1
ATOM 3084 N N . ARG A 1 387 ? 8.660 23.883 -38.003 1.00 75.75 387 ARG A N 1
ATOM 3085 C CA . ARG A 1 387 ? 9.149 22.764 -38.825 1.00 75.75 387 ARG A CA 1
ATOM 3086 C C . ARG A 1 387 ? 9.513 21.565 -37.957 1.00 75.75 387 ARG A C 1
ATOM 3088 O O . ARG A 1 387 ? 9.912 21.718 -36.809 1.00 75.75 387 ARG A O 1
ATOM 3095 N N . THR A 1 388 ? 9.426 20.356 -38.506 1.00 75.69 388 THR A N 1
ATOM 3096 C CA . THR A 1 388 ? 9.794 19.149 -37.749 1.00 75.69 388 THR A CA 1
ATOM 3097 C C . THR A 1 388 ? 11.310 19.044 -37.562 1.00 75.69 388 THR A C 1
ATOM 3099 O O . THR A 1 388 ? 12.093 19.521 -38.388 1.00 75.69 388 THR A O 1
ATOM 3102 N N . LEU A 1 389 ? 11.742 18.358 -36.498 1.00 74.81 389 LEU A N 1
ATOM 3103 C CA . LEU A 1 389 ? 13.164 18.139 -36.200 1.00 74.81 389 LEU A CA 1
ATOM 3104 C C . LEU A 1 389 ? 13.912 17.487 -37.384 1.00 74.81 389 LEU A C 1
ATOM 3106 O O . LEU A 1 389 ? 15.043 17.857 -37.689 1.00 74.81 389 LEU A O 1
ATOM 3110 N N . GLN A 1 390 ? 13.243 16.581 -38.108 1.00 78.69 390 GLN A N 1
ATOM 3111 C CA . GLN A 1 390 ? 13.752 15.966 -39.339 1.00 78.69 390 GLN A CA 1
ATOM 3112 C C . GLN A 1 390 ? 14.020 17.005 -40.438 1.00 78.69 390 GLN A C 1
ATOM 3114 O O . GLN A 1 390 ? 15.072 16.976 -41.076 1.00 78.69 390 GLN A O 1
ATOM 3119 N N . GLN A 1 391 ? 13.084 17.935 -40.665 1.00 78.25 391 GLN A N 1
ATOM 3120 C CA . GLN A 1 391 ? 13.213 18.969 -41.696 1.00 78.25 391 GLN A CA 1
ATOM 3121 C C . GLN A 1 391 ? 14.368 19.930 -41.403 1.00 78.25 391 GLN A C 1
ATOM 3123 O O . GLN A 1 391 ? 15.025 20.384 -42.337 1.00 78.25 391 GLN A O 1
ATOM 3128 N N . LEU A 1 392 ? 14.633 20.227 -40.129 1.00 79.31 392 LEU A N 1
ATOM 3129 C CA . LEU A 1 392 ? 15.706 21.136 -39.724 1.00 79.31 392 LEU A CA 1
ATOM 3130 C C . LEU A 1 392 ? 17.078 20.448 -39.706 1.00 79.31 392 LEU A C 1
ATOM 3132 O O . LEU A 1 392 ? 18.032 20.988 -40.260 1.00 79.31 392 LEU A O 1
ATOM 3136 N N . LEU A 1 393 ? 17.181 19.240 -39.142 1.00 78.25 393 LEU A N 1
ATOM 3137 C CA . LEU A 1 393 ? 18.458 18.523 -39.038 1.00 78.25 393 LEU A CA 1
ATOM 3138 C C . LEU A 1 393 ? 18.916 17.939 -40.372 1.00 78.25 393 LEU A C 1
ATOM 3140 O O . LEU A 1 393 ? 20.086 18.070 -40.733 1.00 78.25 393 LEU A O 1
ATOM 3144 N N . VAL A 1 394 ? 18.004 17.319 -41.123 1.00 79.81 394 VAL A N 1
ATOM 3145 C CA . VAL A 1 394 ? 18.354 16.716 -42.412 1.00 79.81 394 VAL A CA 1
ATOM 3146 C C . VAL A 1 394 ? 18.327 17.758 -43.527 1.00 79.81 394 VAL A C 1
ATOM 3148 O O . VAL A 1 394 ? 19.253 17.825 -44.333 1.00 79.81 394 VAL A O 1
ATOM 3151 N N . GLY A 1 395 ? 17.314 18.630 -43.547 1.00 76.19 395 GLY A N 1
ATOM 3152 C CA . GLY A 1 395 ? 17.230 19.715 -44.530 1.00 76.19 395 GLY A CA 1
ATOM 3153 C C . GLY A 1 395 ? 18.316 20.783 -44.355 1.00 76.19 395 GLY A C 1
ATOM 3154 O O . GLY A 1 395 ? 18.728 21.386 -45.343 1.00 76.19 395 GLY A O 1
ATOM 3155 N N . GLY A 1 396 ? 18.817 20.980 -43.130 1.00 73.19 396 GLY A N 1
ATOM 3156 C CA . GLY A 1 396 ? 19.957 21.851 -42.824 1.00 73.19 396 GLY A CA 1
ATOM 3157 C C . GLY A 1 396 ? 21.333 21.217 -43.064 1.00 73.19 396 GLY A C 1
ATOM 3158 O O . GLY A 1 396 ? 22.341 21.899 -42.913 1.00 73.19 396 GLY A O 1
ATOM 3159 N N . GLY A 1 397 ? 21.397 19.934 -43.443 1.00 74.06 397 GLY A N 1
ATOM 3160 C CA . GLY A 1 397 ? 22.652 19.227 -43.730 1.00 74.06 397 GLY A CA 1
ATOM 3161 C C . GLY A 1 397 ? 23.469 18.817 -42.499 1.00 74.06 397 GLY A C 1
ATOM 3162 O O . GLY A 1 397 ? 24.595 18.351 -42.658 1.00 74.06 397 GLY A O 1
ATOM 3163 N N . TYR A 1 398 ? 22.917 18.952 -41.290 1.00 74.81 398 TYR A N 1
ATOM 3164 C CA . TYR A 1 398 ? 23.566 18.541 -40.040 1.00 74.81 398 TYR A CA 1
ATOM 3165 C C . TYR A 1 398 ? 23.637 17.013 -39.895 1.00 74.81 398 TYR A C 1
ATOM 3167 O O . TYR A 1 398 ? 24.550 16.490 -39.258 1.00 74.81 398 TYR A O 1
ATOM 3175 N N . VAL A 1 399 ? 22.675 16.288 -40.480 1.00 81.06 399 VAL A N 1
ATOM 3176 C CA . VAL A 1 399 ? 22.574 14.822 -40.405 1.00 81.06 399 VAL A CA 1
ATOM 3177 C C . VAL A 1 399 ? 22.151 14.249 -41.758 1.00 81.06 399 VAL A C 1
ATOM 3179 O O . VAL A 1 399 ? 21.301 14.811 -42.445 1.00 81.06 399 VAL A O 1
ATOM 3182 N N . THR A 1 400 ? 22.712 13.102 -42.147 1.00 84.81 400 THR A N 1
ATOM 3183 C CA . THR A 1 400 ? 22.273 12.370 -43.346 1.00 84.81 400 THR A CA 1
ATOM 3184 C C . THR A 1 400 ? 20.937 11.656 -43.111 1.00 84.81 400 THR A C 1
ATOM 3186 O O . THR A 1 400 ? 20.645 11.216 -41.998 1.00 84.81 400 THR A O 1
ATOM 3189 N N . MET A 1 401 ? 20.139 11.469 -44.170 1.00 83.38 401 MET A N 1
ATOM 3190 C CA . MET A 1 401 ? 18.888 10.692 -44.085 1.00 83.38 401 MET A CA 1
ATOM 3191 C C . MET A 1 401 ? 19.117 9.261 -43.567 1.00 83.38 401 MET A C 1
ATOM 3193 O O . MET A 1 401 ? 18.318 8.764 -42.780 1.00 83.38 401 MET A O 1
ATOM 3197 N N . ASP A 1 402 ? 20.228 8.617 -43.934 1.00 84.00 402 ASP A N 1
ATOM 3198 C CA . ASP A 1 402 ? 20.546 7.258 -43.472 1.00 84.00 402 ASP A CA 1
ATOM 3199 C C . ASP A 1 402 ? 20.807 7.201 -41.957 1.00 84.00 402 ASP A C 1
ATOM 3201 O O . ASP A 1 402 ? 20.338 6.285 -41.277 1.00 84.00 402 ASP A O 1
ATOM 3205 N N . ASN A 1 403 ? 21.522 8.192 -41.407 1.00 83.56 403 ASN A N 1
ATOM 3206 C CA . ASN A 1 403 ? 21.756 8.288 -39.963 1.00 83.56 403 ASN A CA 1
ATOM 3207 C C . ASN A 1 403 ? 20.465 8.619 -39.207 1.00 83.56 403 ASN A C 1
ATOM 3209 O O . ASN A 1 403 ? 20.257 8.097 -38.113 1.00 83.56 403 ASN A O 1
ATOM 3213 N N . TRP A 1 404 ? 19.585 9.427 -39.805 1.00 85.25 404 TRP A N 1
ATOM 3214 C CA . TRP A 1 404 ? 18.254 9.704 -39.269 1.00 85.25 404 TRP A CA 1
ATOM 3215 C C . TRP A 1 404 ? 17.406 8.427 -39.171 1.00 85.25 404 TRP A C 1
ATOM 3217 O O . TRP A 1 404 ? 16.916 8.102 -38.091 1.00 85.25 404 TRP A O 1
ATOM 3227 N N . PHE A 1 405 ? 17.308 7.649 -40.255 1.00 86.00 405 PHE A N 1
ATOM 3228 C CA . PHE A 1 405 ? 16.547 6.393 -40.259 1.00 86.00 405 PHE A CA 1
ATOM 3229 C C . PHE A 1 405 ? 17.103 5.357 -39.279 1.00 86.00 405 PHE A C 1
ATOM 3231 O O . PHE A 1 405 ? 16.333 4.677 -38.600 1.00 86.00 405 PHE A O 1
ATOM 3238 N N . ARG A 1 406 ? 18.431 5.252 -39.145 1.00 84.25 406 ARG A N 1
ATOM 3239 C CA . ARG A 1 406 ? 19.047 4.380 -38.132 1.00 84.25 406 ARG A CA 1
ATOM 3240 C C . ARG A 1 406 ? 18.764 4.838 -36.705 1.00 84.25 406 ARG A C 1
ATOM 3242 O O . ARG A 1 406 ? 18.519 3.988 -35.859 1.00 84.25 406 ARG A O 1
ATOM 3249 N N . ALA A 1 407 ? 18.761 6.144 -36.443 1.00 83.31 407 ALA A N 1
ATOM 3250 C CA . ALA A 1 407 ? 18.409 6.671 -35.128 1.00 83.31 407 ALA A CA 1
ATOM 3251 C C . ALA A 1 407 ? 16.940 6.380 -34.781 1.00 83.31 407 ALA A C 1
ATOM 3253 O O . ALA A 1 407 ? 16.669 5.903 -33.685 1.00 83.31 407 ALA A O 1
ATOM 3254 N N . GLN A 1 408 ? 16.007 6.570 -35.725 1.00 85.88 408 GLN A N 1
ATOM 3255 C CA . GLN A 1 408 ? 14.598 6.201 -35.527 1.00 85.88 408 GLN A CA 1
ATOM 3256 C C . GLN A 1 408 ? 14.433 4.697 -35.264 1.00 85.88 408 GLN A C 1
ATOM 3258 O O . GLN A 1 408 ? 13.731 4.310 -34.332 1.00 85.88 408 GLN A O 1
ATOM 3263 N N . LYS A 1 409 ? 15.121 3.850 -36.047 1.00 86.81 409 LYS A N 1
ATOM 3264 C CA . LYS A 1 409 ? 15.164 2.396 -35.833 1.00 86.81 409 LYS A CA 1
ATOM 3265 C C . LYS A 1 409 ? 15.621 2.057 -34.412 1.00 86.81 409 LYS A C 1
ATOM 3267 O O . LYS A 1 409 ? 14.966 1.265 -33.742 1.00 86.81 409 LYS A O 1
ATOM 3272 N N . ASP A 1 410 ? 16.740 2.627 -33.967 1.00 83.69 410 ASP A N 1
ATOM 3273 C CA . ASP A 1 410 ? 17.306 2.333 -32.648 1.00 83.69 410 ASP A CA 1
ATOM 3274 C C . ASP A 1 410 ? 16.373 2.763 -31.515 1.00 83.69 410 ASP A C 1
ATOM 3276 O O . ASP A 1 410 ? 16.237 2.024 -30.545 1.00 83.69 410 ASP A O 1
ATOM 3280 N N . THR A 1 411 ? 15.697 3.909 -31.654 1.00 84.38 411 THR A N 1
ATOM 3281 C CA . THR A 1 411 ? 14.698 4.374 -30.683 1.00 84.38 411 THR A CA 1
ATOM 3282 C C . THR A 1 411 ? 13.548 3.377 -30.547 1.00 84.38 411 THR A C 1
ATOM 3284 O O . THR A 1 411 ? 13.217 2.979 -29.434 1.00 84.38 411 THR A O 1
ATOM 3287 N N . VAL A 1 412 ? 12.970 2.925 -31.668 1.00 81.69 412 VAL A N 1
ATOM 3288 C CA . VAL A 1 412 ? 11.866 1.947 -31.653 1.00 81.69 412 VAL A CA 1
ATOM 3289 C C . VAL A 1 412 ? 12.324 0.613 -31.056 1.00 81.69 412 VAL A C 1
ATOM 3291 O O . VAL A 1 412 ? 11.651 0.048 -30.197 1.00 81.69 412 VAL A O 1
ATOM 3294 N N . LEU A 1 413 ? 13.489 0.108 -31.474 1.00 80.19 413 LEU A N 1
ATOM 3295 C CA . LEU A 1 413 ? 13.991 -1.182 -31.002 1.00 80.19 413 LEU A CA 1
ATOM 3296 C C . LEU A 1 413 ? 14.398 -1.152 -29.526 1.00 80.19 413 LEU A C 1
ATOM 3298 O O . LEU A 1 413 ? 14.142 -2.129 -28.829 1.00 80.19 413 LEU A O 1
ATOM 3302 N N . ALA A 1 414 ? 14.989 -0.062 -29.030 1.00 78.31 414 ALA A N 1
ATOM 3303 C CA . ALA A 1 414 ? 15.365 0.066 -27.621 1.00 78.31 414 ALA A CA 1
ATOM 3304 C C . ALA A 1 414 ? 14.161 -0.091 -26.683 1.00 78.31 414 ALA A C 1
ATOM 3306 O O . ALA A 1 414 ? 14.241 -0.804 -25.683 1.00 78.31 414 ALA A O 1
ATOM 3307 N N . GLU A 1 415 ? 13.039 0.510 -27.053 1.00 77.25 415 GLU A N 1
ATOM 3308 C CA . GLU A 1 415 ? 11.810 0.512 -26.260 1.00 77.25 415 GLU A CA 1
ATOM 3309 C C . GLU A 1 415 ? 11.072 -0.827 -26.360 1.00 77.25 415 GLU A C 1
ATOM 3311 O O . GLU A 1 415 ? 10.621 -1.373 -25.351 1.00 77.25 415 GLU A O 1
ATOM 3316 N N . MET A 1 416 ? 11.082 -1.452 -27.544 1.00 77.75 416 MET A N 1
ATOM 3317 C CA . MET A 1 416 ? 10.670 -2.851 -27.697 1.00 77.75 416 MET A CA 1
ATOM 3318 C C . MET A 1 416 ? 11.467 -3.782 -26.777 1.00 77.75 416 MET A C 1
ATOM 3320 O O . MET A 1 416 ? 10.888 -4.625 -26.094 1.00 77.75 416 MET A O 1
ATOM 3324 N N . ILE A 1 417 ? 12.796 -3.646 -26.747 1.00 75.06 417 ILE A N 1
ATOM 3325 C CA . ILE A 1 417 ? 13.662 -4.492 -25.916 1.00 75.06 417 ILE A CA 1
ATOM 3326 C C . ILE A 1 417 ? 13.330 -4.297 -24.442 1.00 75.06 417 ILE A C 1
ATOM 3328 O O . ILE A 1 417 ? 13.166 -5.285 -23.736 1.00 75.06 417 ILE A O 1
ATOM 3332 N N . HIS A 1 418 ? 13.174 -3.055 -23.989 1.00 72.56 418 HIS A N 1
ATOM 3333 C CA . HIS A 1 418 ? 12.833 -2.772 -22.600 1.00 72.56 418 HIS A CA 1
ATOM 3334 C C . HIS A 1 418 ? 11.528 -3.470 -22.173 1.00 72.56 418 HIS A C 1
ATOM 3336 O O . HIS A 1 418 ? 11.489 -4.109 -21.123 1.00 72.56 418 HIS A O 1
ATOM 3342 N N . LEU A 1 419 ? 10.475 -3.403 -22.995 1.00 71.81 419 LEU A N 1
ATOM 3343 C CA . LEU A 1 419 ? 9.179 -4.027 -22.697 1.00 71.81 419 LEU A CA 1
ATOM 3344 C C . LEU A 1 419 ? 9.209 -5.561 -22.740 1.00 71.81 419 LEU A C 1
ATOM 3346 O O . LEU A 1 419 ? 8.669 -6.206 -21.847 1.00 71.81 419 LEU A O 1
ATOM 3350 N N . PHE A 1 420 ? 9.844 -6.172 -23.746 1.00 70.56 420 PHE A N 1
ATOM 3351 C CA . PHE A 1 420 ? 9.835 -7.637 -23.876 1.00 70.56 420 PHE A CA 1
ATOM 3352 C C . PHE A 1 420 ? 10.887 -8.349 -23.028 1.00 70.56 420 PHE A C 1
ATOM 3354 O O . PHE A 1 420 ? 10.706 -9.524 -22.715 1.00 70.56 420 PHE A O 1
ATOM 3361 N N . PHE A 1 421 ? 12.005 -7.694 -22.708 1.00 65.88 421 PHE A N 1
ATOM 3362 C CA . PHE A 1 421 ? 13.122 -8.332 -22.008 1.00 65.88 421 PHE A CA 1
ATOM 3363 C C . PHE A 1 421 ? 12.930 -8.365 -20.491 1.00 65.88 421 PHE A C 1
ATOM 3365 O O . PHE A 1 421 ? 13.393 -9.295 -19.839 1.00 65.88 421 PHE A O 1
ATOM 3372 N N . LEU A 1 422 ? 12.247 -7.367 -19.924 1.00 57.19 422 LEU A N 1
ATOM 3373 C CA . LEU A 1 422 ? 12.158 -7.210 -18.473 1.00 57.19 422 LEU A CA 1
ATOM 3374 C C . LEU A 1 422 ? 10.914 -7.866 -17.858 1.00 57.19 422 LEU A C 1
ATOM 3376 O O . LEU A 1 422 ? 10.864 -7.993 -16.636 1.00 57.19 422 LEU A O 1
ATOM 3380 N N . ARG A 1 423 ? 9.891 -8.224 -18.654 1.00 62.34 423 ARG A N 1
ATOM 3381 C CA . ARG A 1 423 ? 8.539 -8.448 -18.115 1.00 62.34 423 ARG A CA 1
ATOM 3382 C C . ARG A 1 423 ? 7.607 -9.352 -18.973 1.00 62.34 423 ARG A C 1
ATOM 3384 O O . ARG A 1 423 ? 8.070 -9.989 -19.922 1.00 62.34 423 ARG A O 1
ATOM 3391 N N . ARG A 1 424 ? 6.312 -9.498 -18.612 1.00 67.06 424 ARG A N 1
ATOM 3392 C CA . ARG A 1 424 ? 5.306 -10.374 -19.278 1.00 67.06 424 ARG A CA 1
ATOM 3393 C C . ARG A 1 424 ? 4.166 -9.549 -19.905 1.00 67.06 424 ARG A C 1
ATOM 3395 O O . ARG A 1 424 ? 3.018 -9.662 -19.455 1.00 67.06 424 ARG A O 1
ATOM 3402 N N . PRO A 1 425 ? 4.437 -8.769 -20.962 1.00 73.69 425 PRO A N 1
ATOM 3403 C CA . PRO A 1 425 ? 3.429 -7.892 -21.536 1.00 73.69 425 PRO A CA 1
ATOM 3404 C C . PRO A 1 425 ? 2.253 -8.682 -22.118 1.00 73.69 425 PRO A C 1
ATOM 3406 O O . PRO A 1 425 ? 2.410 -9.768 -22.697 1.00 73.69 425 PRO A O 1
ATOM 3409 N N . HIS A 1 426 ? 1.055 -8.109 -21.997 1.00 80.62 426 HIS A N 1
ATOM 3410 C CA . HIS A 1 426 ? -0.080 -8.562 -22.786 1.00 80.62 426 HIS A CA 1
ATOM 3411 C C . HIS A 1 426 ? 0.084 -8.029 -24.206 1.00 80.62 426 HIS A C 1
ATOM 3413 O O . HIS A 1 426 ? 0.169 -6.821 -24.418 1.00 80.62 426 HIS A O 1
ATOM 3419 N N . VAL A 1 427 ? 0.179 -8.941 -25.167 1.00 83.81 427 VAL A N 1
ATOM 3420 C CA . VAL A 1 427 ? 0.375 -8.614 -26.574 1.00 83.81 427 VAL A CA 1
ATOM 3421 C C . VAL A 1 427 ? -0.932 -8.820 -27.312 1.00 83.81 427 VAL A C 1
ATOM 3423 O O . VAL A 1 427 ? -1.473 -9.921 -27.313 1.00 83.81 427 VAL A O 1
ATOM 3426 N N . GLU A 1 428 ? -1.402 -7.787 -27.993 1.00 85.50 428 GLU A N 1
ATOM 3427 C CA . GLU A 1 428 ? -2.551 -7.834 -28.884 1.00 85.50 428 GLU A CA 1
ATOM 3428 C C . GLU A 1 428 ? -2.111 -7.503 -30.312 1.00 85.50 428 GLU A C 1
ATOM 3430 O O . GLU A 1 428 ? -1.400 -6.530 -30.552 1.00 85.50 428 GLU A O 1
ATOM 3435 N N . VAL A 1 429 ? -2.530 -8.319 -31.275 1.00 85.00 429 VAL A N 1
ATOM 3436 C CA . VAL A 1 429 ? -2.228 -8.140 -32.695 1.00 85.00 429 VAL A CA 1
ATOM 3437 C C . VAL A 1 429 ? -3.534 -7.995 -33.459 1.00 85.00 429 VAL A C 1
ATOM 3439 O O . VAL A 1 429 ? -4.387 -8.883 -33.426 1.00 85.00 429 VAL A O 1
ATOM 3442 N N . ARG A 1 430 ? -3.687 -6.884 -34.182 1.00 84.62 430 ARG A N 1
ATOM 3443 C CA . ARG A 1 430 ? -4.889 -6.564 -34.964 1.00 84.62 430 ARG A CA 1
ATOM 3444 C C . ARG A 1 430 ? -4.530 -6.220 -36.403 1.00 84.62 430 ARG A C 1
ATOM 3446 O O . ARG A 1 430 ? -3.773 -5.287 -36.649 1.00 84.62 430 ARG A O 1
ATOM 3453 N N . SER A 1 431 ? -5.084 -6.944 -37.366 1.00 83.06 431 SER A N 1
ATOM 3454 C CA . SER A 1 431 ? -4.810 -6.731 -38.796 1.00 83.06 431 SER A CA 1
ATOM 3455 C C . SER A 1 431 ? -5.604 -5.566 -39.419 1.00 83.06 431 SER A C 1
ATOM 3457 O O . SER A 1 431 ? -6.636 -5.148 -38.884 1.00 83.06 431 SER A O 1
ATOM 3459 N N . GLY A 1 432 ? -5.108 -5.008 -40.534 1.00 74.62 432 GLY A N 1
ATOM 3460 C CA . GLY A 1 432 ? -5.840 -4.060 -41.391 1.00 74.62 432 GLY A CA 1
ATOM 3461 C C . GLY A 1 432 ? -5.013 -2.884 -41.940 1.00 74.62 432 GLY A C 1
ATOM 3462 O O . GLY A 1 432 ? -4.182 -2.303 -41.244 1.00 74.62 432 GLY A O 1
ATOM 3463 N N . ALA A 1 433 ? -5.295 -2.474 -43.184 1.00 57.41 433 ALA A N 1
ATOM 3464 C CA . ALA A 1 433 ? -4.506 -1.492 -43.948 1.00 57.41 433 ALA A CA 1
ATOM 3465 C C . ALA A 1 433 ? -4.445 -0.065 -43.350 1.00 57.41 433 ALA A C 1
ATOM 3467 O O . ALA A 1 433 ? -3.446 0.628 -43.513 1.00 57.41 433 ALA A O 1
ATOM 3468 N N . GLY A 1 434 ? -5.479 0.389 -42.628 1.00 61.47 434 GLY A N 1
ATOM 3469 C CA . GLY A 1 434 ? -5.500 1.723 -41.993 1.00 61.47 434 GLY A CA 1
ATOM 3470 C C . GLY A 1 434 ? -4.677 1.830 -40.702 1.00 61.47 434 GLY A C 1
ATOM 3471 O O . GLY A 1 434 ? -4.542 2.909 -40.123 1.00 61.47 434 GLY A O 1
ATOM 3472 N N . ARG A 1 435 ? -4.131 0.713 -40.210 1.00 65.19 435 ARG A N 1
ATOM 3473 C CA . ARG A 1 435 ? -3.465 0.660 -38.904 1.00 65.19 435 ARG A CA 1
ATOM 3474 C C . ARG A 1 435 ? -1.960 0.950 -38.944 1.00 65.19 435 ARG A C 1
ATOM 3476 O O . ARG A 1 435 ? -1.336 0.997 -37.893 1.00 65.19 435 ARG A O 1
ATOM 3483 N N . VAL A 1 436 ? -1.391 1.181 -40.126 1.00 65.88 436 VAL A N 1
ATOM 3484 C CA . VAL A 1 436 ? 0.064 1.362 -40.309 1.00 65.88 436 VAL A CA 1
ATOM 3485 C C . VAL A 1 436 ? 0.434 2.795 -40.716 1.00 65.88 436 VAL A C 1
ATOM 3487 O O . VAL A 1 436 ? 1.595 3.175 -40.696 1.00 65.88 436 VAL A O 1
ATOM 3490 N N . THR A 1 437 ? -0.540 3.657 -41.019 1.00 74.31 437 THR A N 1
ATOM 3491 C CA . THR A 1 437 ? -0.262 5.059 -41.369 1.00 74.31 437 THR A CA 1
ATOM 3492 C C . THR A 1 437 ? 0.176 5.869 -40.143 1.00 74.31 437 THR A C 1
ATOM 3494 O O . THR A 1 437 ? -0.542 5.875 -39.135 1.00 74.31 437 THR A O 1
ATOM 3497 N N . ALA A 1 438 ? 1.316 6.563 -40.249 1.00 75.06 438 ALA A N 1
ATOM 3498 C CA . ALA A 1 438 ? 1.873 7.444 -39.218 1.00 75.06 438 ALA A CA 1
ATOM 3499 C C . ALA A 1 438 ? 1.223 8.836 -39.213 1.00 75.06 438 ALA A C 1
ATOM 3501 O O . ALA A 1 438 ? 0.980 9.418 -40.275 1.00 75.06 438 ALA A O 1
ATOM 3502 N N . ARG A 1 439 ? 0.997 9.408 -38.023 1.00 76.38 439 ARG A N 1
ATOM 3503 C CA . ARG A 1 439 ? 0.638 10.822 -37.839 1.00 76.38 439 ARG A CA 1
ATOM 3504 C C . ARG A 1 439 ? 1.901 11.690 -37.922 1.00 76.38 439 ARG A C 1
ATOM 3506 O O . ARG A 1 439 ? 2.783 11.556 -37.068 1.00 76.38 439 ARG A O 1
ATOM 3513 N N . PRO A 1 440 ? 2.011 12.596 -38.912 1.00 65.19 440 PRO A N 1
ATOM 3514 C CA . PRO A 1 440 ? 3.203 13.421 -39.086 1.00 65.19 440 PRO A CA 1
ATOM 3515 C C . PRO A 1 440 ? 3.502 14.270 -37.844 1.00 65.19 440 PRO A C 1
ATOM 3517 O O . PRO A 1 440 ? 2.634 14.993 -37.364 1.00 65.19 440 PRO A O 1
ATOM 3520 N N . GLY A 1 441 ? 4.740 14.208 -37.349 1.00 63.28 441 GLY A N 1
ATOM 3521 C CA . GLY A 1 441 ? 5.213 15.030 -36.227 1.00 63.28 441 GLY A CA 1
ATOM 3522 C C . GLY A 1 441 ? 4.890 14.495 -34.829 1.00 63.28 441 GLY A C 1
ATOM 3523 O O . GLY A 1 441 ? 5.419 15.040 -33.865 1.00 63.28 441 GLY A O 1
ATOM 3524 N N . VAL A 1 442 ? 4.086 13.432 -34.722 1.00 72.62 442 VAL A N 1
ATOM 3525 C CA . VAL A 1 442 ? 3.737 12.773 -33.451 1.00 72.62 442 VAL A CA 1
ATOM 3526 C C . VAL A 1 442 ? 4.294 11.352 -33.413 1.00 72.62 442 VAL A C 1
ATOM 3528 O O . VAL A 1 442 ? 4.975 10.983 -32.462 1.00 72.62 442 VAL A O 1
ATOM 3531 N N . ASP A 1 443 ? 4.059 10.574 -34.471 1.00 81.31 443 ASP A N 1
ATOM 3532 C CA . ASP A 1 443 ? 4.485 9.176 -34.551 1.00 81.31 443 ASP A CA 1
ATOM 3533 C C . ASP A 1 443 ? 5.913 9.056 -35.126 1.00 81.31 443 ASP A C 1
ATOM 3535 O O . ASP A 1 443 ? 6.362 9.893 -35.919 1.00 81.31 443 ASP A O 1
ATOM 3539 N N . ILE A 1 444 ? 6.630 7.989 -34.759 1.00 82.38 444 ILE A N 1
ATOM 3540 C CA . ILE A 1 444 ? 7.956 7.679 -35.315 1.00 82.38 444 ILE A CA 1
ATOM 3541 C C . ILE A 1 444 ? 7.780 6.692 -36.470 1.00 82.38 444 ILE A C 1
ATOM 3543 O O . ILE A 1 444 ? 7.475 5.524 -36.246 1.00 82.38 444 ILE A O 1
ATOM 3547 N N . ASP A 1 445 ? 7.998 7.156 -37.701 1.00 85.75 445 ASP A N 1
ATOM 3548 C CA . ASP A 1 445 ? 7.949 6.330 -38.914 1.00 85.75 445 ASP A CA 1
ATOM 3549 C C . ASP A 1 445 ? 9.358 5.899 -39.349 1.00 85.75 445 ASP A C 1
ATOM 3551 O O . ASP A 1 445 ? 10.212 6.739 -39.653 1.00 85.75 445 ASP A O 1
ATOM 3555 N N . VAL A 1 446 ? 9.595 4.586 -39.358 1.00 85.38 446 VAL A N 1
ATOM 3556 C CA . VAL A 1 446 ? 10.821 3.934 -39.821 1.00 85.38 446 VAL A CA 1
ATOM 3557 C C . VAL A 1 446 ? 10.539 3.273 -41.179 1.00 85.38 446 VAL A C 1
ATOM 3559 O O . VAL A 1 446 ? 9.918 2.206 -41.227 1.00 85.38 446 VAL A O 1
ATOM 3562 N N . PRO A 1 447 ? 11.022 3.836 -42.303 1.00 84.19 447 PRO A N 1
ATOM 3563 C CA . PRO A 1 447 ? 10.771 3.262 -43.621 1.00 84.19 447 PRO A CA 1
ATOM 3564 C C . PRO A 1 447 ? 11.584 1.980 -43.820 1.00 84.19 447 PRO A C 1
ATOM 3566 O O . PRO A 1 447 ? 12.816 2.001 -43.828 1.00 84.19 447 PRO A O 1
ATOM 3569 N N . LEU A 1 448 ? 10.912 0.853 -44.045 1.00 81.88 448 LEU A N 1
ATOM 3570 C CA . LEU A 1 448 ? 11.519 -0.474 -44.179 1.00 81.88 448 LEU A CA 1
ATOM 3571 C C . LEU A 1 448 ? 12.128 -0.698 -45.573 1.00 81.88 448 LEU A C 1
ATOM 3573 O O . LEU A 1 448 ? 11.781 -1.629 -46.299 1.00 81.88 448 LEU A O 1
ATOM 3577 N N . LEU A 1 449 ? 13.101 0.140 -45.942 1.00 86.19 449 LEU A N 1
ATOM 3578 C CA . LEU A 1 449 ? 13.954 -0.078 -47.113 1.00 86.19 449 LEU A CA 1
ATOM 3579 C C . LEU A 1 449 ? 14.638 -1.459 -47.028 1.00 86.19 449 LEU A C 1
ATOM 3581 O O . LEU A 1 449 ? 14.934 -1.909 -45.921 1.00 86.19 449 LEU A O 1
ATOM 3585 N N . PRO A 1 450 ? 14.990 -2.122 -48.151 1.00 83.44 450 PRO A N 1
ATOM 3586 C CA . PRO A 1 450 ? 15.512 -3.496 -48.125 1.00 83.44 450 PRO A CA 1
ATOM 3587 C C . PRO A 1 450 ? 16.694 -3.727 -47.168 1.00 83.44 450 PRO A C 1
ATOM 3589 O O . PRO A 1 450 ? 16.782 -4.776 -46.530 1.00 83.44 450 PRO A O 1
ATOM 3592 N N . TRP A 1 451 ? 17.593 -2.744 -47.041 1.00 86.62 451 TRP A N 1
ATOM 3593 C CA . TRP A 1 451 ? 18.727 -2.814 -46.119 1.00 86.62 451 TRP A CA 1
ATOM 3594 C C . TRP A 1 451 ? 18.316 -2.586 -44.655 1.00 86.62 451 TRP A C 1
ATOM 3596 O O . TRP A 1 451 ? 18.785 -3.318 -43.787 1.00 86.62 451 TRP A O 1
ATOM 3606 N N . LEU A 1 452 ? 17.410 -1.639 -44.379 1.00 84.00 452 LEU A N 1
ATOM 3607 C CA . LEU A 1 452 ? 16.940 -1.332 -43.024 1.00 84.00 452 LEU A CA 1
ATOM 3608 C C . LEU A 1 452 ? 16.048 -2.458 -42.492 1.00 84.00 452 LEU A C 1
ATOM 3610 O O . LEU A 1 452 ? 16.191 -2.878 -41.349 1.00 84.00 452 LEU A O 1
ATOM 3614 N N . HIS A 1 453 ? 15.215 -3.038 -43.357 1.00 84.81 453 HIS A N 1
ATOM 3615 C CA . HIS A 1 453 ? 14.461 -4.254 -43.077 1.00 84.81 453 HIS A CA 1
ATOM 3616 C C . HIS A 1 453 ? 15.393 -5.419 -42.700 1.00 84.81 453 HIS A C 1
ATOM 3618 O O . HIS A 1 453 ? 15.128 -6.150 -41.743 1.00 84.81 453 HIS A O 1
ATOM 3624 N N . ALA A 1 454 ? 16.502 -5.604 -43.428 1.00 84.44 454 ALA A N 1
ATOM 3625 C CA . ALA A 1 454 ? 17.496 -6.625 -43.099 1.00 84.44 454 ALA A CA 1
ATOM 3626 C C . ALA A 1 454 ? 18.195 -6.353 -41.753 1.00 84.44 454 ALA A C 1
ATOM 3628 O O . ALA A 1 454 ? 18.438 -7.303 -41.006 1.00 84.44 454 ALA A O 1
ATOM 3629 N N . GLU A 1 455 ? 18.474 -5.087 -41.432 1.00 84.81 455 GLU A N 1
ATOM 3630 C CA . GLU A 1 455 ? 19.076 -4.647 -40.165 1.00 84.81 455 GLU A CA 1
ATOM 3631 C C . GLU A 1 455 ? 18.129 -4.898 -38.976 1.00 84.81 455 GLU A C 1
ATOM 3633 O O . GLU A 1 455 ? 18.498 -5.624 -38.054 1.00 84.81 455 GLU A O 1
ATOM 3638 N N . VAL A 1 456 ? 16.868 -4.453 -39.059 1.00 83.75 456 VAL A N 1
ATOM 3639 C CA . VAL A 1 456 ? 15.810 -4.726 -38.062 1.00 83.75 456 VAL A CA 1
ATOM 3640 C C . VAL A 1 456 ? 15.616 -6.229 -37.857 1.00 83.75 456 VAL A C 1
ATOM 3642 O O . VAL A 1 456 ? 15.652 -6.730 -36.735 1.00 83.75 456 VAL A O 1
ATOM 3645 N N . SER A 1 457 ? 15.487 -6.991 -38.948 1.00 84.00 457 SER A N 1
ATOM 3646 C CA . SER A 1 457 ? 15.372 -8.454 -38.893 1.00 84.00 457 SER A CA 1
ATOM 3647 C C . SER A 1 457 ? 16.566 -9.135 -38.227 1.00 84.00 457 SER A C 1
ATOM 3649 O O . SER A 1 457 ? 16.406 -10.213 -37.646 1.00 84.00 457 SER A O 1
ATOM 3651 N N . LYS A 1 458 ? 17.772 -8.585 -38.394 1.00 85.38 458 LYS A N 1
ATOM 3652 C CA . LYS A 1 458 ? 18.998 -9.122 -37.801 1.00 85.38 458 LYS A CA 1
ATOM 3653 C C . LYS A 1 458 ? 19.026 -8.835 -36.304 1.00 85.38 458 LYS A C 1
ATOM 3655 O O . LYS A 1 458 ? 19.300 -9.756 -35.543 1.00 85.38 458 LYS A O 1
ATOM 3660 N N . GLU A 1 459 ? 18.692 -7.616 -35.895 1.00 83.50 459 GLU A N 1
ATOM 3661 C CA . GLU A 1 459 ? 18.668 -7.220 -34.486 1.00 83.50 459 GLU A CA 1
ATOM 3662 C C . GLU A 1 459 ? 17.576 -7.955 -33.709 1.00 83.50 459 GLU A C 1
ATOM 3664 O O . GLU A 1 459 ? 17.875 -8.544 -32.677 1.00 83.50 459 GLU A O 1
ATOM 3669 N N . ILE A 1 460 ? 16.353 -8.067 -34.240 1.00 83.00 460 ILE A N 1
ATOM 3670 C CA . ILE A 1 460 ? 15.290 -8.866 -33.603 1.00 83.00 460 ILE A CA 1
ATOM 3671 C C . ILE A 1 460 ? 15.732 -10.329 -33.427 1.00 83.00 460 ILE A C 1
ATOM 3673 O O . ILE A 1 460 ? 15.485 -10.924 -32.383 1.00 83.00 460 ILE A O 1
ATOM 3677 N N . ARG A 1 461 ? 16.425 -10.924 -34.413 1.00 84.81 461 ARG A N 1
ATOM 3678 C CA . ARG A 1 461 ? 16.980 -12.290 -34.283 1.00 84.81 461 ARG A CA 1
ATOM 3679 C C . ARG A 1 461 ? 18.078 -12.383 -33.235 1.00 84.81 461 ARG A C 1
ATOM 3681 O O . ARG A 1 461 ? 18.179 -13.405 -32.564 1.00 84.81 461 ARG A O 1
ATOM 3688 N N . GLN A 1 462 ? 18.918 -11.361 -33.143 1.00 81.81 462 GLN A N 1
ATOM 3689 C CA . GLN A 1 462 ? 19.970 -11.290 -32.143 1.00 81.81 462 GLN A CA 1
ATOM 3690 C C . GLN A 1 462 ? 19.353 -11.231 -30.744 1.00 81.81 462 GLN A C 1
ATOM 3692 O O . GLN A 1 462 ? 19.731 -12.023 -29.892 1.00 81.81 462 GLN A O 1
ATOM 3697 N N . TRP A 1 463 ? 18.316 -10.417 -30.543 1.00 79.25 463 TRP A N 1
ATOM 3698 C CA . TRP A 1 463 ? 17.551 -10.370 -29.295 1.00 79.25 463 TRP A CA 1
ATOM 3699 C C . TRP A 1 463 ? 16.772 -11.654 -29.006 1.00 79.25 463 TRP A C 1
ATOM 3701 O O . TRP A 1 463 ? 16.702 -12.083 -27.857 1.00 79.25 463 TRP A O 1
ATOM 3711 N N . GLU A 1 464 ? 16.268 -12.340 -30.033 1.00 81.56 464 GLU A N 1
ATOM 3712 C CA . GLU A 1 464 ? 15.687 -13.680 -29.889 1.00 81.56 464 GLU A CA 1
ATOM 3713 C C . GLU A 1 464 ? 16.718 -14.716 -29.392 1.00 81.56 464 GLU A C 1
ATOM 3715 O O . GLU A 1 464 ? 16.375 -15.632 -28.644 1.00 81.56 464 GLU A O 1
ATOM 3720 N N . ALA A 1 465 ? 17.982 -14.593 -29.813 1.00 81.12 465 ALA A N 1
ATOM 3721 C CA . ALA A 1 465 ? 19.075 -15.445 -29.343 1.00 81.12 465 ALA A CA 1
ATOM 3722 C C . ALA A 1 465 ? 19.502 -15.074 -27.915 1.00 81.12 465 ALA A C 1
ATOM 3724 O O . ALA A 1 465 ? 19.624 -15.964 -27.073 1.00 81.12 465 ALA A O 1
ATOM 3725 N N . ILE A 1 466 ? 19.619 -13.772 -27.623 1.00 78.69 466 ILE A N 1
ATOM 3726 C CA . ILE A 1 466 ? 19.940 -13.243 -26.290 1.00 78.69 466 ILE A CA 1
ATOM 3727 C C . ILE A 1 466 ? 18.898 -13.695 -25.270 1.00 78.69 466 ILE A C 1
ATOM 3729 O O . ILE A 1 466 ? 19.263 -14.361 -24.312 1.00 78.69 466 ILE A O 1
ATOM 3733 N N . THR A 1 467 ? 17.607 -13.459 -25.519 1.00 73.12 467 THR A N 1
ATOM 3734 C CA . THR A 1 467 ? 16.502 -13.947 -24.662 1.00 73.12 467 THR A CA 1
ATOM 3735 C C . THR A 1 467 ? 16.415 -15.469 -24.574 1.00 73.12 467 THR A C 1
ATOM 3737 O O . THR A 1 467 ? 15.760 -16.012 -23.689 1.00 73.12 467 THR A O 1
ATOM 3740 N N . GLY A 1 468 ? 17.041 -16.182 -25.513 1.00 72.69 468 GLY A N 1
ATOM 3741 C CA . GLY A 1 468 ? 17.131 -17.633 -25.493 1.00 72.69 468 GLY A CA 1
ATOM 3742 C C . GLY A 1 468 ? 18.168 -18.182 -24.515 1.00 72.69 468 GLY A C 1
ATOM 3743 O O . GLY A 1 468 ? 17.958 -19.289 -24.026 1.00 72.69 468 GLY A O 1
ATOM 3744 N N . LEU A 1 469 ? 19.256 -17.447 -24.264 1.00 75.25 469 LEU A N 1
ATOM 3745 C CA . LEU A 1 469 ? 20.336 -17.824 -23.338 1.00 75.25 469 LEU A CA 1
ATOM 3746 C C . LEU A 1 469 ? 20.250 -17.083 -21.999 1.00 75.25 469 LEU A C 1
ATOM 3748 O O . LEU A 1 469 ? 20.622 -17.635 -20.970 1.00 75.25 469 LEU A O 1
ATOM 3752 N N . ILE A 1 470 ? 19.748 -15.850 -22.023 1.00 76.12 470 ILE A N 1
ATOM 3753 C CA . ILE A 1 470 ? 19.514 -14.985 -20.870 1.00 76.12 470 ILE A CA 1
ATOM 3754 C C . ILE A 1 470 ? 18.000 -14.766 -20.789 1.00 76.12 470 ILE A C 1
ATOM 3756 O O . ILE A 1 470 ? 17.477 -13.818 -21.378 1.00 76.12 470 ILE A O 1
ATOM 3760 N N . PRO A 1 471 ? 17.269 -15.677 -20.131 1.00 63.19 471 PRO A N 1
ATOM 3761 C CA . PRO A 1 471 ? 15.815 -15.590 -20.041 1.00 63.19 471 PRO A CA 1
ATOM 3762 C C . PRO A 1 471 ? 15.346 -14.461 -19.111 1.00 63.19 471 PRO A C 1
ATOM 3764 O O . PRO A 1 471 ? 14.212 -14.010 -19.247 1.00 63.19 471 PRO A O 1
ATOM 3767 N N . SER A 1 472 ? 16.207 -13.999 -18.195 1.00 72.81 472 SER A N 1
ATOM 3768 C CA . SER A 1 472 ? 15.921 -12.923 -17.241 1.00 72.81 472 SER A CA 1
ATOM 3769 C C . SER A 1 472 ? 17.176 -12.135 -16.860 1.00 72.81 472 SER A C 1
ATOM 3771 O O . SER A 1 472 ? 18.275 -12.688 -16.809 1.00 72.81 472 SER A O 1
ATOM 3773 N N . VAL A 1 473 ? 16.997 -10.853 -16.520 1.00 73.12 473 VAL A N 1
ATOM 3774 C CA . VAL A 1 473 ? 18.023 -10.003 -15.884 1.00 73.12 473 VAL A CA 1
ATOM 3775 C C . VAL A 1 473 ? 18.380 -10.448 -14.466 1.00 73.12 473 VAL A C 1
ATOM 3777 O O . VAL A 1 473 ? 19.431 -10.084 -13.955 1.00 73.12 473 VAL A O 1
ATOM 3780 N N . ARG A 1 474 ? 17.542 -11.272 -13.836 1.00 74.50 474 ARG A N 1
ATOM 3781 C CA . ARG A 1 474 ? 17.807 -11.850 -12.514 1.00 74.50 474 ARG A CA 1
ATOM 3782 C C . ARG A 1 474 ? 18.614 -13.144 -12.582 1.00 74.50 474 ARG A C 1
ATOM 3784 O O . ARG A 1 474 ? 18.888 -13.742 -11.550 1.00 74.50 474 ARG A O 1
ATOM 3791 N N . ALA A 1 475 ? 18.980 -13.602 -13.780 1.00 78.31 475 ALA A N 1
ATOM 3792 C CA . ALA A 1 475 ? 19.750 -14.825 -13.945 1.00 78.31 475 ALA A CA 1
ATOM 3793 C C . ALA A 1 475 ? 21.125 -14.717 -13.263 1.00 78.31 475 ALA A C 1
ATOM 3795 O O . ALA A 1 475 ? 21.829 -13.718 -13.417 1.00 78.31 475 ALA A O 1
ATOM 3796 N N . PHE A 1 476 ? 21.514 -15.776 -12.552 1.00 84.00 476 PHE A N 1
ATOM 3797 C CA . PHE A 1 476 ? 22.836 -15.916 -11.943 1.00 84.00 476 PHE A CA 1
ATOM 3798 C C . PHE A 1 476 ? 23.764 -16.676 -12.893 1.00 84.00 476 PHE A C 1
ATOM 3800 O O . PHE A 1 476 ? 23.429 -17.769 -13.366 1.00 84.00 476 PHE A O 1
ATOM 3807 N N . LEU A 1 477 ? 24.931 -16.096 -13.175 1.00 85.88 477 LEU A N 1
ATOM 3808 C CA . LEU A 1 477 ? 25.935 -16.659 -14.079 1.00 85.88 477 LEU A CA 1
ATOM 3809 C C . LEU A 1 477 ? 27.294 -16.747 -13.379 1.00 85.88 477 LEU A C 1
ATOM 3811 O O . LEU A 1 477 ? 27.654 -15.873 -12.594 1.00 85.88 477 LEU A O 1
ATOM 3815 N N . VAL A 1 478 ? 28.068 -17.778 -13.718 1.00 87.06 478 VAL A N 1
ATOM 3816 C CA . VAL A 1 478 ? 29.393 -18.061 -13.152 1.00 87.06 478 VAL A CA 1
ATOM 3817 C C . VAL A 1 478 ? 30.455 -18.058 -14.247 1.00 87.06 478 VAL A C 1
ATOM 3819 O O . VAL A 1 478 ? 30.276 -18.629 -15.330 1.00 87.06 478 VAL A O 1
ATOM 3822 N N . LEU A 1 479 ? 31.609 -17.462 -13.950 1.00 87.75 479 LEU A N 1
ATOM 3823 C CA . LEU A 1 479 ? 32.812 -17.555 -14.768 1.00 87.75 479 LEU A CA 1
ATOM 3824 C C . LEU A 1 479 ? 33.394 -18.970 -14.767 1.00 87.75 479 LEU A C 1
ATOM 3826 O O . LEU A 1 479 ? 33.862 -19.490 -13.750 1.00 87.75 479 LEU A O 1
ATOM 3830 N N . THR A 1 480 ? 33.483 -19.542 -15.963 1.00 86.94 480 THR A N 1
ATOM 3831 C CA . THR A 1 480 ? 34.251 -20.765 -16.220 1.00 86.94 480 THR A CA 1
ATOM 3832 C C . THR A 1 480 ? 35.758 -20.507 -16.096 1.00 86.94 480 THR A C 1
ATOM 3834 O O . THR A 1 480 ? 36.218 -19.364 -16.183 1.00 86.94 480 THR A O 1
ATOM 3837 N N . GLU A 1 481 ? 36.572 -21.565 -15.997 1.00 81.56 481 GLU A N 1
ATOM 3838 C CA . GLU A 1 481 ? 38.041 -21.434 -16.005 1.00 81.56 481 GLU A CA 1
ATOM 3839 C C . GLU A 1 481 ? 38.573 -20.665 -17.224 1.00 81.56 481 GLU A C 1
ATOM 3841 O O . GLU A 1 481 ? 39.563 -19.939 -17.129 1.00 81.56 481 GLU A O 1
ATOM 3846 N N . LYS A 1 482 ? 37.909 -20.807 -18.378 1.00 85.06 482 LYS A N 1
ATOM 3847 C CA . LYS A 1 482 ? 38.256 -20.096 -19.612 1.00 85.06 482 LYS A CA 1
ATOM 3848 C C . LYS A 1 482 ? 37.959 -18.600 -19.499 1.00 85.06 482 LYS A C 1
ATOM 3850 O O . LYS A 1 482 ? 38.764 -17.801 -19.960 1.00 85.06 482 LYS A O 1
ATOM 3855 N N . GLY A 1 483 ? 36.840 -18.234 -18.870 1.00 83.00 483 GLY A N 1
ATOM 3856 C CA . GLY A 1 483 ? 36.467 -16.842 -18.613 1.00 83.00 483 GLY A CA 1
ATOM 3857 C C . GLY A 1 483 ? 37.402 -16.153 -17.618 1.00 83.00 483 GLY A C 1
ATOM 3858 O O . GLY A 1 483 ? 37.854 -15.044 -17.884 1.00 83.00 483 GLY A O 1
ATOM 3859 N N . ARG A 1 484 ? 37.783 -16.835 -16.526 1.00 83.19 484 ARG A N 1
ATOM 3860 C CA . ARG A 1 484 ? 38.699 -16.276 -15.508 1.00 83.19 484 ARG A CA 1
ATOM 3861 C C . ARG A 1 484 ? 40.075 -15.906 -16.071 1.00 83.19 484 ARG A C 1
ATOM 3863 O O . ARG A 1 484 ? 40.681 -14.946 -15.616 1.00 83.19 484 ARG A O 1
ATOM 3870 N N . ARG A 1 485 ? 40.567 -16.642 -17.076 1.00 81.88 485 ARG A N 1
ATOM 3871 C CA . ARG A 1 485 ? 41.863 -16.374 -17.732 1.00 81.88 485 ARG A CA 1
ATOM 3872 C C . ARG A 1 485 ? 41.861 -15.149 -18.652 1.00 81.88 485 ARG A C 1
ATOM 3874 O O . ARG A 1 485 ? 42.935 -14.705 -19.040 1.00 81.88 485 ARG A O 1
ATOM 3881 N N . GLU A 1 486 ? 40.691 -14.641 -19.034 1.00 80.38 486 GLU A N 1
ATOM 3882 C CA . GLU A 1 486 ? 40.545 -13.499 -19.947 1.00 80.38 486 GLU A CA 1
ATOM 3883 C C . GLU A 1 486 ? 40.183 -12.185 -19.232 1.00 80.38 486 GLU A C 1
ATOM 3885 O O . GLU A 1 486 ? 40.030 -11.163 -19.902 1.00 80.38 486 GLU A O 1
ATOM 3890 N N . LEU A 1 487 ? 40.058 -12.194 -17.898 1.00 81.00 487 LEU A N 1
ATOM 3891 C CA . LEU A 1 487 ? 39.807 -10.982 -17.116 1.00 81.00 487 LEU A CA 1
ATOM 3892 C C . LEU A 1 487 ? 40.957 -9.983 -17.293 1.00 81.00 487 LEU A C 1
ATOM 3894 O O . LEU A 1 487 ? 42.136 -10.345 -17.220 1.00 81.00 487 LEU A O 1
ATOM 3898 N N . ARG A 1 488 ? 40.622 -8.712 -17.526 1.00 73.81 488 ARG A N 1
ATOM 3899 C CA . ARG A 1 488 ? 41.591 -7.628 -17.760 1.00 73.81 488 ARG A CA 1
ATOM 3900 C C . ARG A 1 488 ? 42.105 -7.011 -16.452 1.00 73.81 488 ARG A C 1
ATOM 3902 O O . ARG A 1 488 ? 42.119 -5.794 -16.310 1.00 73.81 488 ARG A O 1
ATOM 3909 N N . GLY A 1 489 ? 42.563 -7.850 -15.525 1.00 71.69 489 GLY A N 1
ATOM 3910 C CA . GLY A 1 489 ? 43.029 -7.432 -14.197 1.00 71.69 489 GLY A CA 1
ATOM 3911 C C . GLY A 1 489 ? 41.929 -7.443 -13.130 1.00 71.69 489 GLY A C 1
ATOM 3912 O O . GLY A 1 489 ? 40.821 -7.914 -13.383 1.00 71.69 489 GLY A O 1
ATOM 3913 N N . ASP A 1 490 ? 42.259 -6.946 -11.934 1.00 66.00 490 ASP A N 1
ATOM 3914 C CA . ASP A 1 490 ? 41.384 -7.023 -10.753 1.00 66.00 490 ASP A CA 1
ATOM 3915 C C . ASP A 1 490 ? 40.148 -6.111 -10.841 1.00 66.00 490 ASP A C 1
ATOM 3917 O O . ASP A 1 490 ? 39.162 -6.388 -10.162 1.00 66.00 490 ASP A O 1
ATOM 3921 N N . ASP A 1 491 ? 40.163 -5.102 -11.718 1.00 65.75 491 ASP A N 1
ATOM 3922 C CA . ASP A 1 491 ? 39.078 -4.124 -11.908 1.00 65.75 491 ASP A CA 1
ATOM 3923 C C . ASP A 1 491 ? 38.097 -4.495 -13.043 1.00 65.75 491 ASP A C 1
ATOM 3925 O O . ASP A 1 491 ? 37.255 -3.687 -13.429 1.00 65.75 491 ASP A O 1
ATOM 3929 N N . ASP A 1 492 ? 38.187 -5.700 -13.623 1.00 76.69 492 ASP A N 1
ATOM 3930 C CA . ASP A 1 492 ? 37.259 -6.127 -14.680 1.00 76.69 492 ASP A CA 1
ATOM 3931 C C . ASP A 1 492 ? 35.848 -6.372 -14.092 1.00 76.69 492 ASP A C 1
ATOM 3933 O O . ASP A 1 492 ? 35.685 -7.279 -13.268 1.00 76.69 492 ASP A O 1
ATOM 3937 N N . PRO A 1 493 ? 34.804 -5.629 -14.514 1.00 73.69 493 PRO A N 1
ATOM 3938 C CA . PRO A 1 493 ? 33.458 -5.738 -13.945 1.00 73.69 493 PRO A CA 1
ATOM 3939 C C . PRO A 1 493 ? 32.819 -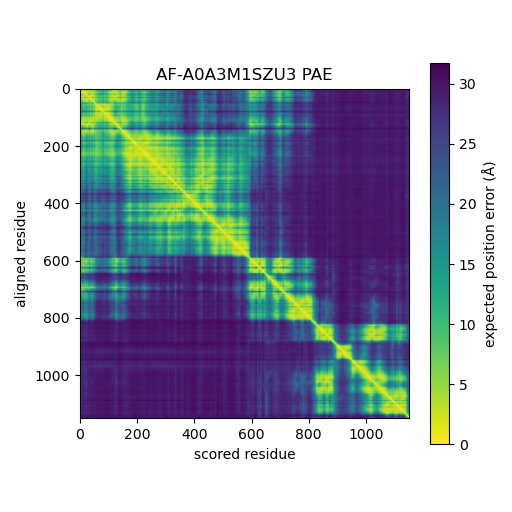7.115 -14.180 1.00 73.69 493 PRO A C 1
ATOM 3941 O O . PRO A 1 493 ? 31.939 -7.536 -13.434 1.00 73.69 493 PRO A O 1
ATOM 3944 N N . PHE A 1 494 ? 33.299 -7.894 -15.154 1.00 80.69 494 PHE A N 1
ATOM 3945 C CA . PHE A 1 494 ? 32.808 -9.254 -15.372 1.00 80.69 494 PHE A CA 1
ATOM 3946 C C . PHE A 1 494 ? 33.304 -10.253 -14.313 1.00 80.69 494 PHE A C 1
ATOM 3948 O O . PHE A 1 494 ? 32.853 -11.399 -14.323 1.00 80.69 494 PHE A O 1
ATOM 3955 N N . ARG A 1 495 ? 34.200 -9.858 -13.392 1.00 81.06 495 ARG A N 1
ATOM 3956 C CA . ARG A 1 495 ? 34.631 -10.694 -12.254 1.00 81.06 495 ARG A CA 1
ATOM 3957 C C . ARG A 1 495 ? 33.490 -11.025 -11.292 1.00 81.06 495 ARG A C 1
ATOM 3959 O O . ARG A 1 495 ? 33.517 -12.088 -10.684 1.00 81.06 495 ARG A O 1
ATOM 3966 N N . TYR A 1 496 ? 32.497 -10.137 -11.208 1.00 82.75 496 TYR A N 1
ATOM 3967 C CA . TYR A 1 496 ? 31.322 -10.274 -10.346 1.00 82.75 496 TYR A CA 1
ATOM 3968 C C . TYR A 1 496 ? 30.325 -11.327 -10.858 1.00 82.75 496 TYR A C 1
ATOM 3970 O O . TYR A 1 496 ? 29.325 -11.594 -10.210 1.00 82.75 496 TYR A O 1
ATOM 3978 N N . PHE A 1 497 ? 30.597 -11.981 -11.996 1.00 83.50 497 PHE A N 1
ATOM 3979 C CA . PHE A 1 497 ? 29.927 -13.228 -12.380 1.00 83.50 497 PHE A CA 1
ATOM 3980 C C . PHE A 1 497 ? 30.512 -14.420 -11.604 1.00 83.50 497 PHE A C 1
ATOM 3982 O O . PHE A 1 497 ? 31.148 -15.324 -12.158 1.00 83.50 497 PHE A O 1
ATOM 3989 N N . ASP A 1 498 ? 30.321 -14.393 -10.294 1.00 78.50 498 ASP A N 1
ATOM 3990 C CA . ASP A 1 498 ? 30.739 -15.396 -9.311 1.00 78.50 498 ASP A CA 1
ATOM 3991 C C . ASP A 1 498 ? 29.622 -16.394 -8.967 1.00 78.50 498 ASP A C 1
ATOM 3993 O O . ASP A 1 498 ? 29.873 -17.395 -8.298 1.00 78.50 498 ASP A O 1
ATOM 3997 N N . GLY A 1 499 ? 28.411 -16.159 -9.481 1.00 75.12 499 GLY A N 1
ATOM 3998 C CA . GLY A 1 499 ? 27.198 -16.876 -9.096 1.00 75.12 499 GLY A CA 1
ATOM 3999 C C . GLY A 1 499 ? 26.530 -16.308 -7.845 1.00 75.12 499 GLY A C 1
ATOM 4000 O O . GLY A 1 499 ? 25.479 -16.814 -7.452 1.00 75.12 499 GLY A O 1
ATOM 4001 N N . GLU A 1 500 ? 27.109 -15.265 -7.245 1.00 74.19 500 GLU A N 1
ATOM 4002 C CA . GLU A 1 500 ? 26.547 -14.520 -6.125 1.00 74.19 500 GLU A CA 1
ATOM 4003 C C . GLU A 1 500 ? 25.733 -13.313 -6.567 1.00 74.19 500 GLU A C 1
ATOM 4005 O O . GLU A 1 500 ? 24.660 -13.074 -6.014 1.00 74.19 500 GLU A O 1
ATOM 4010 N N . HIS A 1 501 ? 26.180 -12.623 -7.607 1.00 80.94 501 HIS A N 1
ATOM 4011 C CA . HIS A 1 501 ? 25.480 -11.455 -8.119 1.00 80.94 501 HIS A CA 1
ATOM 4012 C C . HIS A 1 501 ? 24.539 -11.822 -9.267 1.00 80.94 501 HIS A C 1
ATOM 4014 O O . HIS A 1 501 ? 24.871 -12.620 -10.156 1.00 80.94 501 HIS A O 1
ATOM 4020 N N . SER A 1 502 ? 23.348 -11.226 -9.262 1.00 82.44 502 SER A N 1
ATOM 4021 C CA . SER A 1 502 ? 22.431 -11.325 -10.399 1.00 82.44 502 SER A CA 1
ATOM 4022 C C . SER A 1 502 ? 22.959 -10.520 -11.591 1.00 82.44 502 SER A C 1
ATOM 4024 O O . SER A 1 502 ? 23.741 -9.580 -11.441 1.00 82.44 502 SER A O 1
ATOM 4026 N N . LEU A 1 503 ? 22.528 -10.858 -12.807 1.00 82.06 503 LEU A N 1
ATOM 4027 C CA . LEU A 1 503 ? 22.951 -10.134 -14.008 1.00 82.06 503 LEU A CA 1
ATOM 4028 C C . LEU A 1 503 ? 22.601 -8.629 -13.957 1.00 82.06 503 LEU A C 1
ATOM 4030 O O . LEU A 1 503 ? 23.352 -7.811 -14.488 1.00 82.06 503 LEU A O 1
ATOM 4034 N N . GLU A 1 504 ? 21.517 -8.253 -13.275 1.00 79.88 504 GLU A N 1
ATOM 4035 C CA . GLU A 1 504 ? 21.143 -6.863 -12.992 1.00 79.88 504 GLU A CA 1
ATOM 4036 C C . GLU A 1 504 ? 22.120 -6.169 -12.026 1.00 79.88 504 GLU A C 1
ATOM 4038 O O . GLU A 1 504 ? 22.496 -5.019 -12.249 1.00 79.88 504 GLU A O 1
ATOM 4043 N N . GLU A 1 505 ? 22.554 -6.849 -10.964 1.00 79.44 505 GLU A N 1
ATOM 4044 C CA . GLU A 1 505 ? 23.539 -6.313 -10.014 1.00 79.44 505 GLU A CA 1
ATOM 4045 C C . GLU A 1 505 ? 24.897 -6.116 -10.679 1.00 79.44 505 GLU A C 1
ATOM 4047 O O . GLU A 1 505 ? 25.491 -5.046 -10.557 1.00 79.44 505 GLU A O 1
ATOM 4052 N N . VAL A 1 506 ? 25.350 -7.097 -11.464 1.00 82.38 506 VAL A N 1
ATOM 4053 C CA . VAL A 1 506 ? 26.595 -6.966 -12.230 1.00 82.38 506 VAL A CA 1
ATOM 4054 C C . VAL A 1 506 ? 26.498 -5.808 -13.225 1.00 82.38 506 VAL A C 1
ATOM 4056 O O . VAL A 1 506 ? 27.462 -5.060 -13.385 1.00 82.38 506 VAL A O 1
ATOM 4059 N N . PHE A 1 507 ? 25.334 -5.594 -13.851 1.00 79.81 507 PHE A N 1
ATOM 4060 C CA . PHE A 1 507 ? 25.121 -4.433 -14.716 1.00 79.81 507 PHE A CA 1
ATOM 4061 C C . PHE A 1 507 ? 25.260 -3.108 -13.952 1.00 79.81 507 PHE A C 1
ATOM 4063 O O . PHE A 1 507 ? 25.953 -2.214 -14.427 1.00 79.81 507 PHE A O 1
ATOM 4070 N N . LYS A 1 508 ? 24.663 -2.987 -12.757 1.00 78.75 508 LYS A N 1
ATOM 4071 C CA . LYS A 1 508 ? 24.770 -1.777 -11.915 1.00 78.75 508 LYS A CA 1
ATOM 4072 C C . LYS A 1 508 ? 26.206 -1.487 -11.479 1.00 78.75 508 LYS A C 1
ATOM 4074 O O . LYS A 1 508 ? 26.580 -0.325 -11.374 1.00 78.75 508 LYS A O 1
ATOM 4079 N N . LEU A 1 509 ? 27.001 -2.531 -11.253 1.00 77.62 509 LEU A N 1
ATOM 4080 C CA . LEU A 1 509 ? 28.423 -2.429 -10.914 1.00 77.62 509 LEU A CA 1
ATOM 4081 C C . LEU A 1 509 ? 29.312 -2.124 -12.133 1.00 77.62 509 LEU A C 1
ATOM 4083 O O . LEU A 1 509 ? 30.503 -1.860 -11.978 1.00 77.62 509 LEU A O 1
ATOM 4087 N N . THR A 1 510 ? 28.758 -2.172 -13.347 1.00 75.31 510 THR A N 1
ATOM 4088 C CA . THR A 1 510 ? 29.493 -1.924 -14.588 1.00 75.31 510 THR A CA 1
ATOM 4089 C C . THR A 1 510 ? 29.307 -0.475 -15.036 1.00 75.31 510 THR A C 1
ATOM 4091 O O . THR A 1 510 ? 28.316 -0.125 -15.676 1.00 75.31 510 THR A O 1
ATOM 4094 N N . GLU A 1 511 ? 30.282 0.386 -14.745 1.00 65.44 511 GLU A N 1
ATOM 4095 C CA . GLU A 1 511 ? 30.249 1.778 -15.199 1.00 65.44 511 GLU A CA 1
ATOM 4096 C C . GLU A 1 511 ? 30.539 1.901 -16.709 1.00 65.44 511 GLU A C 1
ATOM 4098 O O . GLU A 1 511 ? 31.500 1.337 -17.235 1.00 65.44 511 GLU A O 1
ATOM 4103 N N . GLY A 1 512 ? 29.713 2.676 -17.422 1.00 64.06 512 GLY A N 1
ATOM 4104 C CA . GLY A 1 512 ? 30.004 3.143 -18.785 1.00 64.06 512 GLY A CA 1
ATOM 4105 C C . GLY A 1 512 ? 29.478 2.299 -19.956 1.00 64.06 512 GLY A C 1
ATOM 4106 O O . GLY A 1 512 ? 29.647 2.725 -21.097 1.00 64.06 512 GLY A O 1
ATOM 4107 N N . LEU A 1 513 ? 28.814 1.159 -19.722 1.00 69.12 513 LEU A N 1
ATOM 4108 C CA . LEU A 1 513 ? 28.148 0.381 -20.781 1.00 69.12 513 LEU A CA 1
ATOM 4109 C C . LEU A 1 513 ? 26.640 0.652 -20.819 1.00 69.12 513 LEU A C 1
ATOM 4111 O O . LEU A 1 513 ? 25.975 0.702 -19.786 1.00 69.12 513 LEU A O 1
ATOM 4115 N N . SER A 1 514 ? 26.066 0.773 -22.019 1.00 67.81 514 SER A N 1
ATOM 4116 C CA . SER A 1 514 ? 24.606 0.771 -22.156 1.00 67.81 514 SER A CA 1
ATOM 4117 C C . SER A 1 514 ? 24.025 -0.627 -21.862 1.00 67.81 514 SER A C 1
ATOM 4119 O O . SER A 1 514 ? 24.712 -1.631 -22.078 1.00 67.81 514 SER A O 1
ATOM 4121 N N . PRO A 1 515 ? 22.745 -0.742 -21.439 1.00 69.12 515 PRO A N 1
ATOM 4122 C CA . PRO A 1 515 ? 22.117 -2.043 -21.173 1.00 69.12 515 PRO A CA 1
ATOM 4123 C C . PRO A 1 515 ? 22.221 -3.020 -22.352 1.00 69.12 515 PRO A C 1
ATOM 4125 O O . PRO A 1 515 ? 22.390 -4.224 -22.174 1.00 69.12 515 PRO A O 1
ATOM 4128 N N . GLN A 1 516 ? 22.150 -2.493 -23.577 1.00 69.38 516 GLN A N 1
ATOM 4129 C CA . GLN A 1 516 ? 22.248 -3.287 -24.797 1.00 69.38 516 GLN A CA 1
ATOM 4130 C C . GLN A 1 516 ? 23.660 -3.835 -25.015 1.00 69.38 516 GLN A C 1
ATOM 4132 O O . GLN A 1 516 ? 23.816 -5.019 -25.308 1.00 69.38 516 GLN A O 1
ATOM 4137 N N . GLU A 1 517 ? 24.685 -2.997 -24.856 1.00 73.50 517 GLU A N 1
ATOM 4138 C CA . GLU A 1 517 ? 26.087 -3.400 -25.014 1.00 73.50 517 GLU A CA 1
ATOM 4139 C C . GLU A 1 517 ? 26.500 -4.418 -23.952 1.00 73.50 517 GLU A C 1
ATOM 4141 O O . GLU A 1 517 ? 27.157 -5.408 -24.274 1.00 73.50 517 GLU A O 1
ATOM 4146 N N . PHE A 1 518 ? 26.052 -4.226 -22.710 1.00 80.94 518 PHE A N 1
ATOM 4147 C CA . PHE A 1 518 ? 26.295 -5.172 -21.627 1.00 80.94 518 PHE A CA 1
ATOM 4148 C C . PHE A 1 518 ? 25.692 -6.552 -21.924 1.00 80.94 518 PHE A C 1
ATOM 4150 O O . PHE A 1 518 ? 26.401 -7.557 -21.893 1.00 80.94 518 PHE A O 1
ATOM 4157 N N . LEU A 1 519 ? 24.406 -6.616 -22.290 1.00 78.06 519 LEU A N 1
ATOM 4158 C CA . LEU A 1 519 ? 23.735 -7.884 -22.608 1.00 78.06 519 LEU A CA 1
ATOM 4159 C C . LEU A 1 519 ? 24.363 -8.599 -23.812 1.00 78.06 519 LEU A C 1
ATOM 4161 O O . LEU A 1 519 ? 24.436 -9.829 -23.832 1.00 78.06 519 LEU A O 1
ATOM 4165 N N . LEU A 1 520 ? 24.844 -7.841 -24.801 1.00 79.31 520 LEU A N 1
ATOM 4166 C CA . LEU A 1 520 ? 25.564 -8.382 -25.953 1.00 79.31 520 LEU A CA 1
ATOM 4167 C C . LEU A 1 520 ? 26.891 -9.036 -25.558 1.00 79.31 520 LEU A C 1
ATOM 4169 O O . LEU A 1 520 ? 27.190 -10.135 -26.031 1.00 79.31 520 LEU A O 1
ATOM 4173 N N . GLU A 1 521 ? 27.661 -8.393 -24.684 1.00 81.06 521 GLU A N 1
ATOM 4174 C CA . GLU A 1 521 ? 28.929 -8.926 -24.178 1.00 81.06 521 GLU A CA 1
ATOM 4175 C C . GLU A 1 521 ? 28.702 -10.166 -23.298 1.00 81.06 521 GLU A C 1
ATOM 4177 O O . GLU A 1 521 ? 29.397 -11.174 -23.450 1.00 81.06 521 GLU A O 1
ATOM 4182 N N . VAL A 1 522 ? 27.679 -10.151 -22.435 1.00 84.19 522 VAL A N 1
ATOM 4183 C CA . VAL A 1 522 ? 27.304 -11.330 -21.638 1.00 84.19 522 VAL A CA 1
ATOM 4184 C C . VAL A 1 522 ? 26.890 -12.495 -22.541 1.00 84.19 522 VAL A C 1
ATOM 4186 O O . VAL A 1 522 ? 27.355 -13.620 -22.345 1.00 84.19 522 VAL A O 1
ATOM 4189 N N . HIS A 1 523 ? 26.067 -12.241 -23.563 1.00 84.81 523 HIS A N 1
ATOM 4190 C CA . HIS A 1 523 ? 25.666 -13.260 -24.533 1.00 84.81 523 HIS A CA 1
ATOM 4191 C C . HIS A 1 523 ? 26.869 -13.855 -25.282 1.00 84.81 523 HIS A C 1
ATOM 4193 O O . HIS A 1 523 ? 26.970 -15.075 -25.394 1.00 84.81 523 HIS A O 1
ATOM 4199 N N . ASP A 1 524 ? 27.803 -13.029 -25.770 1.00 84.06 524 ASP A N 1
ATOM 4200 C CA . ASP A 1 524 ? 29.023 -13.505 -26.443 1.00 84.06 524 ASP A CA 1
ATOM 4201 C C . ASP A 1 524 ? 29.877 -14.394 -25.524 1.00 84.06 524 ASP A C 1
ATOM 4203 O O . ASP A 1 524 ? 30.403 -15.432 -25.941 1.00 84.06 524 ASP A O 1
ATOM 4207 N N . ARG A 1 525 ? 29.977 -14.028 -24.242 1.00 86.81 525 ARG A N 1
ATOM 4208 C CA . ARG A 1 525 ? 30.689 -14.822 -23.236 1.00 86.81 525 ARG A CA 1
ATOM 4209 C C . ARG A 1 525 ? 29.980 -16.137 -22.913 1.00 86.81 525 ARG A C 1
ATOM 4211 O O . ARG A 1 525 ? 30.674 -17.139 -22.731 1.00 86.81 525 ARG A O 1
ATOM 4218 N N . LEU A 1 526 ? 28.650 -16.170 -22.874 1.00 84.38 526 LEU A N 1
ATOM 4219 C CA . LEU A 1 526 ? 27.877 -17.409 -22.721 1.00 84.38 526 LEU A CA 1
ATOM 4220 C C . LEU A 1 526 ? 28.061 -18.336 -23.930 1.00 84.38 526 LEU A C 1
ATOM 4222 O O . LEU A 1 526 ? 28.410 -19.502 -23.758 1.00 84.38 526 LEU A O 1
ATOM 4226 N N . ASP A 1 527 ? 27.925 -17.810 -25.150 1.00 82.38 527 ASP A N 1
ATOM 4227 C CA . ASP A 1 527 ? 28.061 -18.585 -26.393 1.00 82.38 527 ASP A CA 1
ATOM 4228 C C . ASP A 1 527 ? 29.474 -19.179 -26.555 1.00 82.38 527 ASP A C 1
ATOM 4230 O O . ASP A 1 527 ? 29.652 -20.336 -26.941 1.00 82.38 527 ASP A O 1
ATOM 4234 N N . LYS A 1 528 ? 30.513 -18.432 -26.154 1.00 85.62 528 LYS A N 1
ATOM 4235 C CA . LYS A 1 528 ? 31.914 -18.902 -26.166 1.00 85.62 528 LYS A CA 1
ATOM 4236 C C . LYS A 1 528 ? 32.284 -19.820 -24.995 1.00 85.62 528 LYS A C 1
ATOM 4238 O O . LYS A 1 528 ? 33.460 -20.217 -24.896 1.00 85.62 528 LYS A O 1
ATOM 4243 N N . GLY A 1 529 ? 31.327 -20.138 -24.118 1.00 82.94 529 GLY A N 1
ATOM 4244 C CA . GLY A 1 529 ? 31.507 -20.979 -22.934 1.00 82.94 529 GLY A CA 1
ATOM 4245 C C . GLY A 1 529 ? 32.451 -20.373 -21.896 1.00 82.94 529 GLY A C 1
ATOM 4246 O O . GLY A 1 529 ? 33.207 -21.101 -21.260 1.00 82.94 529 GLY A O 1
ATOM 4247 N N . ARG A 1 530 ? 32.492 -19.040 -21.796 1.00 86.12 530 ARG A N 1
ATOM 4248 C CA . ARG A 1 530 ? 33.271 -18.289 -20.796 1.00 86.12 530 ARG A CA 1
ATOM 4249 C C . ARG A 1 530 ? 32.446 -18.032 -19.539 1.00 86.12 530 ARG A C 1
ATOM 4251 O O . ARG A 1 530 ? 33.003 -18.083 -18.444 1.00 86.12 530 ARG A O 1
ATOM 4258 N N . LEU A 1 531 ? 31.144 -17.822 -19.707 1.00 87.81 531 LEU A N 1
ATOM 4259 C CA . LEU A 1 531 ? 30.142 -17.813 -18.645 1.00 87.81 531 LEU A CA 1
ATOM 4260 C C . LEU A 1 531 ? 29.281 -19.075 -18.740 1.00 87.81 531 LEU A C 1
ATOM 4262 O O . LEU A 1 531 ? 29.132 -19.650 -19.820 1.00 87.81 531 LEU A O 1
ATOM 4266 N N . LYS A 1 532 ? 28.715 -19.493 -17.612 1.00 86.50 532 LYS A N 1
ATOM 4267 C CA . LYS A 1 532 ? 27.778 -20.613 -17.506 1.00 86.50 532 LYS A CA 1
ATOM 4268 C C . LYS A 1 532 ? 26.646 -20.225 -16.549 1.00 86.50 532 LYS A C 1
ATOM 4270 O O . LYS A 1 532 ? 26.912 -19.564 -15.551 1.00 86.50 532 LYS A O 1
ATOM 4275 N N . ALA A 1 533 ? 25.409 -20.623 -16.840 1.00 83.19 533 ALA A N 1
ATOM 4276 C CA . ALA A 1 533 ? 24.317 -20.535 -15.868 1.00 83.19 533 ALA A CA 1
ATOM 4277 C C . ALA A 1 533 ? 24.523 -21.544 -14.722 1.00 83.19 533 ALA A C 1
ATOM 4279 O O . ALA A 1 533 ? 25.141 -22.591 -14.939 1.00 83.19 533 ALA A O 1
ATOM 4280 N N . LEU A 1 534 ? 24.013 -21.235 -13.526 1.00 83.25 534 LEU A N 1
ATOM 4281 C CA . LEU A 1 534 ? 24.030 -22.178 -12.402 1.00 83.25 534 LEU A CA 1
ATOM 4282 C C . LEU A 1 534 ? 23.251 -23.453 -12.735 1.00 83.25 534 LEU A C 1
ATOM 4284 O O . LEU A 1 534 ? 22.202 -23.404 -13.383 1.00 83.25 534 LEU A O 1
ATOM 4288 N N . GLU A 1 535 ? 23.748 -24.586 -12.249 1.00 83.12 535 GLU A N 1
ATOM 4289 C CA . GLU A 1 535 ? 23.004 -25.843 -12.305 1.00 83.12 535 GLU A CA 1
ATOM 4290 C C . GLU A 1 535 ? 21.829 -25.841 -11.309 1.00 83.12 535 GLU A C 1
ATOM 4292 O O . GLU A 1 535 ? 21.876 -25.141 -10.291 1.00 83.12 535 GLU A O 1
ATOM 4297 N N . PRO A 1 536 ? 20.776 -26.651 -11.544 1.00 81.31 536 PRO A N 1
ATOM 4298 C CA . PRO A 1 536 ? 19.622 -26.713 -10.648 1.00 81.31 536 PRO A CA 1
ATOM 4299 C C . PRO A 1 536 ? 19.990 -27.052 -9.196 1.00 81.31 536 PRO A C 1
ATOM 4301 O O . PRO A 1 536 ? 19.413 -26.484 -8.274 1.00 81.31 536 PRO A O 1
ATOM 4304 N N . GLU A 1 537 ? 20.961 -27.947 -8.977 1.00 80.25 537 GLU A N 1
ATOM 4305 C CA . GLU A 1 537 ? 21.422 -28.320 -7.629 1.00 80.25 537 GLU A CA 1
ATOM 4306 C C . GLU A 1 537 ? 22.155 -27.165 -6.931 1.00 80.25 537 GLU A C 1
ATOM 4308 O O . GLU A 1 537 ? 21.824 -26.845 -5.793 1.00 80.25 537 GLU A O 1
ATOM 4313 N N . GLU A 1 538 ? 23.048 -26.467 -7.639 1.00 83.62 538 GLU A N 1
ATOM 4314 C CA . GLU A 1 538 ? 23.766 -25.286 -7.128 1.00 83.62 538 GLU A CA 1
ATOM 4315 C C . GLU A 1 538 ? 22.783 -24.166 -6.741 1.00 83.62 538 GLU A C 1
ATOM 4317 O O . GLU A 1 538 ? 22.941 -23.492 -5.723 1.00 83.62 538 GLU A O 1
ATOM 4322 N N . MET A 1 539 ? 21.717 -23.991 -7.529 1.00 82.44 539 MET A N 1
ATOM 4323 C CA . MET A 1 539 ? 20.668 -23.006 -7.263 1.00 82.44 539 MET A CA 1
ATOM 4324 C C . MET A 1 539 ? 19.812 -23.376 -6.040 1.00 82.44 539 MET A C 1
ATOM 4326 O O . MET A 1 539 ? 19.391 -22.489 -5.294 1.00 82.44 539 MET A O 1
ATOM 4330 N N . ARG A 1 540 ? 19.577 -24.675 -5.792 1.00 84.56 540 ARG A N 1
ATOM 4331 C CA . ARG A 1 540 ? 18.894 -25.151 -4.575 1.00 84.56 540 ARG A CA 1
ATOM 4332 C C . ARG A 1 540 ? 19.759 -24.974 -3.332 1.00 84.56 540 ARG A C 1
ATOM 4334 O O . ARG A 1 540 ? 19.258 -24.446 -2.344 1.00 84.56 540 ARG A O 1
ATOM 4341 N N . GLU A 1 541 ? 21.031 -25.364 -3.388 1.00 84.62 541 GLU A N 1
ATOM 4342 C CA . GLU A 1 541 ? 21.977 -25.175 -2.277 1.00 84.62 541 GLU A CA 1
ATOM 4343 C C . GLU A 1 541 ? 22.090 -23.695 -1.899 1.00 84.62 541 GLU A C 1
ATOM 4345 O O . GLU A 1 541 ? 22.048 -23.339 -0.722 1.00 84.62 541 GLU A O 1
ATOM 4350 N N . ARG A 1 542 ? 22.133 -22.813 -2.903 1.00 82.00 542 ARG A N 1
ATOM 4351 C CA . ARG A 1 542 ? 22.120 -21.362 -2.706 1.00 82.00 542 ARG A CA 1
ATOM 4352 C C . ARG A 1 542 ? 20.846 -20.875 -2.023 1.00 82.00 542 ARG A C 1
ATOM 4354 O O . ARG A 1 542 ? 20.928 -20.089 -1.082 1.00 82.00 542 ARG A O 1
ATOM 4361 N N . LEU A 1 543 ? 19.679 -21.332 -2.481 1.00 84.81 543 LEU A N 1
ATOM 4362 C CA . LEU A 1 543 ? 18.408 -20.995 -1.842 1.00 84.81 543 LEU A CA 1
ATOM 4363 C C . LEU A 1 543 ? 18.418 -21.413 -0.364 1.00 84.81 543 LEU A C 1
ATOM 4365 O O . LEU A 1 543 ? 18.048 -20.620 0.495 1.00 84.81 543 LEU A O 1
ATOM 4369 N N . GLU A 1 544 ? 18.875 -22.626 -0.053 1.00 85.06 544 GLU A N 1
ATOM 4370 C CA . GLU A 1 544 ? 18.972 -23.106 1.329 1.00 85.06 544 GLU A CA 1
ATOM 4371 C C . GLU A 1 544 ? 19.961 -22.286 2.169 1.00 85.06 544 GLU A C 1
ATOM 4373 O O . GLU A 1 544 ? 19.646 -21.942 3.309 1.00 85.06 544 GLU A O 1
ATOM 4378 N N . ALA A 1 545 ? 21.108 -21.902 1.604 1.00 82.88 545 ALA A N 1
ATOM 4379 C CA . ALA A 1 545 ? 22.085 -21.042 2.269 1.00 82.88 545 ALA A CA 1
ATOM 4380 C C . ALA A 1 545 ? 21.516 -19.646 2.591 1.00 82.88 545 ALA A C 1
ATOM 4382 O O . ALA A 1 545 ? 21.663 -19.176 3.719 1.00 82.88 545 ALA A O 1
ATOM 4383 N N . MET A 1 546 ? 20.802 -19.014 1.650 1.00 81.56 546 MET A N 1
ATOM 4384 C CA . MET A 1 546 ? 20.127 -17.722 1.866 1.00 81.56 546 MET A CA 1
ATOM 4385 C C . MET A 1 546 ? 19.047 -17.813 2.948 1.00 81.56 546 MET A C 1
ATOM 4387 O O . MET A 1 546 ? 18.916 -16.920 3.787 1.00 81.56 546 MET A O 1
ATOM 4391 N N . LEU A 1 547 ? 18.285 -18.911 2.962 1.00 80.62 547 LEU A N 1
ATOM 4392 C CA . LEU A 1 547 ? 17.277 -19.159 3.993 1.00 80.62 547 LEU A CA 1
ATOM 4393 C C . LEU A 1 547 ? 17.912 -19.370 5.371 1.00 80.62 547 LEU A C 1
ATOM 4395 O O . LEU A 1 547 ? 17.393 -18.845 6.356 1.00 80.62 547 LEU A O 1
ATOM 4399 N N . ALA A 1 548 ? 19.044 -20.076 5.445 1.00 77.38 548 ALA A N 1
ATOM 4400 C CA . ALA A 1 548 ? 19.801 -20.262 6.681 1.00 77.38 548 ALA A CA 1
ATOM 4401 C C . ALA A 1 548 ? 20.422 -18.951 7.199 1.00 77.38 548 ALA A C 1
ATOM 4403 O O . ALA A 1 548 ? 20.477 -18.739 8.409 1.00 77.38 548 ALA A O 1
ATOM 4404 N N . ALA A 1 549 ? 20.840 -18.058 6.296 1.00 76.31 549 ALA A N 1
ATOM 4405 C CA . ALA A 1 549 ? 21.355 -16.725 6.617 1.00 76.31 549 ALA A CA 1
ATOM 4406 C C . ALA A 1 549 ? 20.254 -15.693 6.944 1.00 76.31 549 ALA A C 1
ATOM 4408 O O . ALA A 1 549 ? 20.560 -14.572 7.342 1.00 76.31 549 ALA A O 1
ATOM 4409 N N . GLY A 1 550 ? 18.973 -16.045 6.781 1.00 75.25 550 GLY A N 1
ATOM 4410 C CA . GLY A 1 550 ? 17.843 -15.141 7.019 1.00 75.25 550 GLY A CA 1
ATOM 4411 C C . GLY A 1 550 ? 17.596 -14.107 5.910 1.00 75.25 550 GLY A C 1
ATOM 4412 O O . GLY A 1 550 ? 16.754 -13.225 6.080 1.00 75.25 550 GLY A O 1
ATOM 4413 N N . GLN A 1 551 ? 18.264 -14.217 4.758 1.00 77.25 551 GLN A N 1
ATOM 4414 C CA . GLN A 1 551 ? 18.159 -13.288 3.625 1.00 77.25 551 GLN A CA 1
ATOM 4415 C C . GLN A 1 551 ? 16.938 -13.606 2.743 1.00 77.25 551 GLN A C 1
ATOM 4417 O O . GLN A 1 551 ? 17.041 -14.117 1.626 1.00 77.25 551 GLN A O 1
ATOM 4422 N N . ARG A 1 552 ? 15.735 -13.316 3.251 1.00 75.44 552 ARG A N 1
ATOM 4423 C CA . ARG A 1 552 ? 14.464 -13.681 2.591 1.00 75.44 552 ARG A CA 1
ATOM 4424 C C . ARG A 1 552 ? 14.251 -13.005 1.234 1.00 75.44 552 ARG A C 1
ATOM 4426 O O . ARG A 1 552 ? 13.802 -13.663 0.299 1.00 75.44 552 ARG A O 1
ATOM 4433 N N . THR A 1 553 ? 14.587 -11.724 1.106 1.00 73.44 553 THR A N 1
ATOM 4434 C CA . THR A 1 553 ? 14.430 -10.970 -0.152 1.00 73.44 553 THR A CA 1
ATOM 4435 C C . THR A 1 553 ? 15.302 -11.555 -1.262 1.00 73.44 553 THR A C 1
ATOM 4437 O O . THR A 1 553 ? 14.850 -11.741 -2.391 1.00 73.44 553 THR A O 1
ATOM 4440 N N . GLU A 1 554 ? 16.539 -11.920 -0.927 1.00 75.56 554 GLU A N 1
ATOM 4441 C CA . GLU A 1 554 ? 17.466 -12.570 -1.855 1.00 75.56 554 GLU A CA 1
ATOM 4442 C C . GLU A 1 554 ? 16.989 -13.982 -2.220 1.00 75.56 554 GLU A C 1
ATOM 4444 O O . GLU A 1 554 ? 17.028 -14.354 -3.391 1.00 75.56 554 GLU A O 1
ATOM 4449 N N . ALA A 1 555 ? 16.422 -14.731 -1.265 1.00 80.44 555 ALA A N 1
ATOM 4450 C CA . ALA A 1 555 ? 15.809 -16.036 -1.521 1.00 80.44 555 ALA A CA 1
ATOM 4451 C C . ALA A 1 555 ? 14.601 -15.950 -2.479 1.00 80.44 555 ALA A C 1
ATOM 4453 O O . ALA A 1 555 ? 14.445 -16.798 -3.362 1.00 80.44 555 ALA A O 1
ATOM 4454 N N . ILE A 1 556 ? 13.765 -14.911 -2.359 1.00 77.69 556 ILE A N 1
ATOM 4455 C CA . ILE A 1 556 ? 12.647 -14.649 -3.282 1.00 77.69 556 ILE A CA 1
ATOM 4456 C C . ILE A 1 556 ? 13.166 -14.310 -4.675 1.00 77.69 556 ILE A C 1
ATOM 4458 O O . ILE A 1 556 ? 12.685 -14.873 -5.661 1.00 77.69 556 ILE A O 1
ATOM 4462 N N . ASN A 1 557 ? 14.168 -13.435 -4.766 1.00 73.56 557 ASN A N 1
ATOM 4463 C CA . ASN A 1 557 ? 14.802 -13.091 -6.036 1.00 73.56 557 ASN A CA 1
ATOM 4464 C C . ASN A 1 557 ? 15.460 -14.317 -6.686 1.00 73.56 557 ASN A C 1
ATOM 4466 O O . ASN A 1 557 ? 15.331 -14.496 -7.894 1.00 73.56 557 ASN A O 1
ATOM 4470 N N . CYS A 1 558 ? 16.068 -15.203 -5.893 1.00 81.06 558 CYS A N 1
ATOM 4471 C CA . CYS A 1 558 ? 16.607 -16.485 -6.345 1.00 81.06 558 CYS A CA 1
ATOM 4472 C C . CYS A 1 558 ? 15.510 -17.400 -6.914 1.00 81.06 558 CYS A C 1
ATOM 4474 O O . CYS A 1 558 ? 15.651 -17.920 -8.021 1.00 81.06 558 CYS A O 1
ATOM 4476 N N . CYS A 1 559 ? 14.368 -17.530 -6.228 1.00 79.00 559 CYS A N 1
ATOM 4477 C CA . CYS A 1 559 ? 13.238 -18.312 -6.735 1.00 79.00 559 CYS A CA 1
ATOM 4478 C C . CYS A 1 559 ? 12.652 -17.719 -8.025 1.00 79.00 559 CYS A C 1
ATOM 4480 O O . CYS A 1 559 ? 12.354 -18.455 -8.964 1.00 79.00 559 CYS A O 1
ATOM 4482 N N . LEU A 1 560 ? 12.507 -16.393 -8.102 1.00 72.38 560 LEU A N 1
ATOM 4483 C CA . LEU A 1 560 ? 12.034 -15.712 -9.309 1.00 72.38 560 LEU A CA 1
ATOM 4484 C C . LEU A 1 560 ? 13.004 -15.906 -10.475 1.00 72.38 560 LEU A C 1
ATOM 4486 O O . LEU A 1 560 ? 12.566 -16.268 -11.566 1.00 72.38 560 LEU A O 1
ATOM 4490 N N . ALA A 1 561 ? 14.308 -15.763 -10.230 1.00 75.50 561 ALA A N 1
ATOM 4491 C CA . ALA A 1 561 ? 15.349 -16.029 -11.216 1.00 75.50 561 ALA A CA 1
ATOM 4492 C C . ALA A 1 561 ? 15.284 -17.471 -11.742 1.00 75.50 561 ALA A C 1
ATOM 4494 O O . ALA A 1 561 ? 15.379 -17.686 -12.952 1.00 75.50 561 ALA A O 1
ATOM 4495 N N . ALA A 1 562 ? 15.071 -18.451 -10.858 1.00 77.25 562 ALA A N 1
ATOM 4496 C CA . ALA A 1 562 ? 14.938 -19.861 -11.214 1.00 77.25 562 ALA A CA 1
ATOM 4497 C C . ALA A 1 562 ? 13.704 -20.129 -12.093 1.00 77.25 562 ALA A C 1
ATOM 4499 O O . ALA A 1 562 ? 13.807 -20.759 -13.147 1.00 77.25 562 ALA A O 1
ATOM 4500 N N . ILE A 1 563 ? 12.543 -19.594 -11.696 1.00 70.56 563 ILE A N 1
ATOM 4501 C CA . ILE A 1 563 ? 11.267 -19.754 -12.412 1.00 70.56 563 ILE A CA 1
ATOM 4502 C C . ILE A 1 563 ? 11.325 -19.086 -13.786 1.00 70.56 563 ILE A C 1
ATOM 4504 O O . ILE A 1 563 ? 10.893 -19.670 -14.783 1.00 70.56 563 ILE A O 1
ATOM 4508 N N . GLU A 1 564 ? 11.858 -17.866 -13.854 1.00 68.38 564 GLU A N 1
ATOM 4509 C CA . GLU A 1 564 ? 12.033 -17.133 -15.108 1.00 68.38 564 GLU A CA 1
ATOM 4510 C C . GLU A 1 564 ? 13.038 -17.835 -16.027 1.00 68.38 564 GLU A C 1
ATOM 4512 O O . GLU A 1 564 ? 12.837 -17.869 -17.241 1.00 68.38 564 GLU A O 1
ATOM 4517 N N . SER A 1 565 ? 14.053 -18.483 -15.451 1.00 70.12 565 SER A N 1
ATOM 4518 C CA . SER A 1 565 ? 15.029 -19.294 -16.186 1.00 70.12 565 SER A CA 1
ATOM 4519 C C . SER A 1 565 ? 14.558 -20.717 -16.504 1.00 70.12 565 SER A C 1
ATOM 4521 O O . SER A 1 565 ? 15.305 -21.480 -17.113 1.00 70.12 565 SER A O 1
ATOM 4523 N N . HIS A 1 566 ? 13.320 -21.074 -16.144 1.00 68.69 566 HIS A N 1
ATOM 4524 C CA . HIS A 1 566 ? 12.735 -22.406 -16.328 1.00 68.69 566 HIS A CA 1
ATOM 4525 C C . HIS A 1 566 ? 13.527 -23.555 -15.666 1.00 68.69 566 HIS A C 1
ATOM 4527 O O . HIS A 1 566 ? 13.502 -24.691 -16.144 1.00 68.69 566 HIS A O 1
ATOM 4533 N N . VAL A 1 567 ? 14.197 -23.278 -14.546 1.00 71.12 567 VAL A N 1
ATOM 4534 C CA . VAL A 1 567 ? 14.952 -24.256 -13.749 1.00 71.12 567 VAL A CA 1
ATOM 4535 C C . VAL A 1 567 ? 14.042 -24.823 -12.661 1.00 71.12 567 VAL A C 1
ATOM 4537 O O . VAL A 1 567 ? 13.570 -24.067 -11.822 1.00 71.12 567 VAL A O 1
ATOM 4540 N N . ASP A 1 568 ? 13.763 -26.136 -12.691 1.00 72.38 568 ASP A N 1
ATOM 4541 C CA . ASP A 1 568 ? 12.924 -26.853 -11.706 1.00 72.38 568 ASP A CA 1
ATOM 4542 C C . ASP A 1 568 ? 11.701 -26.063 -11.217 1.00 72.38 568 ASP A C 1
ATOM 4544 O O . ASP A 1 568 ? 11.459 -25.899 -10.020 1.00 72.38 568 ASP A O 1
ATOM 4548 N N . VAL A 1 569 ? 10.917 -25.575 -12.181 1.00 70.25 569 VAL A N 1
ATOM 4549 C CA . VAL A 1 569 ? 9.818 -24.621 -11.970 1.00 70.25 569 VAL A CA 1
ATOM 4550 C C . VAL A 1 569 ? 8.903 -25.030 -10.813 1.00 70.25 569 VAL A C 1
ATOM 4552 O O . VAL A 1 569 ? 8.623 -24.212 -9.949 1.00 70.25 569 VAL A O 1
ATOM 4555 N N . SER A 1 570 ? 8.523 -26.308 -10.721 1.00 69.19 570 SER A N 1
ATOM 4556 C CA . SER A 1 570 ? 7.643 -26.800 -9.652 1.00 69.19 570 SER A CA 1
ATOM 4557 C C . SER A 1 570 ? 8.239 -26.670 -8.243 1.00 69.19 570 SER A C 1
ATOM 4559 O O . SER A 1 570 ? 7.494 -26.399 -7.304 1.00 69.19 570 SER A O 1
ATOM 4561 N N . TYR A 1 571 ? 9.551 -26.865 -8.074 1.00 77.88 571 TYR A N 1
ATOM 4562 C CA . TYR A 1 571 ? 10.206 -26.748 -6.767 1.00 77.88 571 TYR A CA 1
ATOM 4563 C C . TYR A 1 571 ? 10.277 -25.283 -6.328 1.00 77.88 571 TYR A C 1
ATOM 4565 O O . TYR A 1 571 ? 9.880 -24.940 -5.213 1.00 77.88 571 TYR A O 1
ATOM 4573 N N . PHE A 1 572 ? 10.743 -24.410 -7.224 1.00 80.19 572 PHE A N 1
ATOM 4574 C CA . PHE A 1 572 ? 10.899 -22.990 -6.924 1.00 80.19 572 PHE A CA 1
ATOM 4575 C C . PHE A 1 572 ? 9.561 -22.248 -6.856 1.00 80.19 572 PHE A C 1
ATOM 4577 O O . PHE A 1 572 ? 9.458 -21.314 -6.074 1.00 80.19 572 PHE A O 1
ATOM 4584 N N . GLU A 1 573 ? 8.519 -22.666 -7.586 1.00 72.69 573 GLU A N 1
ATOM 4585 C CA . GLU A 1 573 ? 7.157 -22.135 -7.411 1.00 72.69 573 GLU A CA 1
ATOM 4586 C C . GLU A 1 573 ? 6.593 -22.484 -6.030 1.00 72.69 573 GLU A C 1
ATOM 4588 O O . GLU A 1 573 ? 6.051 -21.603 -5.364 1.00 72.69 573 GLU A O 1
ATOM 4593 N N . GLY A 1 574 ? 6.784 -23.725 -5.563 1.00 69.75 574 GLY A N 1
ATOM 4594 C CA . GLY A 1 574 ? 6.393 -24.131 -4.210 1.00 69.75 574 GLY A CA 1
ATOM 4595 C C . GLY A 1 574 ? 7.120 -23.320 -3.134 1.00 69.75 574 GLY A C 1
ATOM 4596 O O . GLY A 1 574 ? 6.486 -22.734 -2.258 1.00 69.75 574 GLY A O 1
ATOM 4597 N N . ARG A 1 575 ? 8.449 -23.188 -3.245 1.00 81.06 575 ARG A N 1
ATOM 4598 C CA . ARG A 1 575 ? 9.240 -22.370 -2.310 1.00 81.06 575 ARG A CA 1
ATOM 4599 C C . ARG A 1 575 ? 8.936 -20.880 -2.398 1.00 81.06 575 ARG A C 1
ATOM 4601 O O . ARG A 1 575 ? 8.908 -20.213 -1.370 1.00 81.06 575 ARG A O 1
ATOM 4608 N N . LEU A 1 576 ? 8.671 -20.348 -3.588 1.00 77.62 576 LEU A N 1
ATOM 4609 C CA . LEU A 1 576 ? 8.257 -18.959 -3.761 1.00 77.62 576 LEU A CA 1
ATOM 4610 C C . LEU A 1 576 ? 6.896 -18.707 -3.114 1.00 77.62 576 LEU A C 1
ATOM 4612 O O . LEU A 1 576 ? 6.716 -17.646 -2.533 1.00 77.62 576 LEU A O 1
ATOM 4616 N N . GLN A 1 577 ? 5.948 -19.645 -3.198 1.00 69.94 577 GLN A N 1
ATOM 4617 C CA . GLN A 1 577 ? 4.667 -19.528 -2.498 1.00 69.94 577 GLN A CA 1
ATOM 4618 C C . GLN A 1 577 ? 4.855 -19.508 -0.980 1.00 69.94 577 GLN A C 1
ATOM 4620 O O . GLN A 1 577 ? 4.294 -18.637 -0.325 1.00 69.94 577 GLN A O 1
ATOM 4625 N N . GLU A 1 578 ? 5.681 -20.396 -0.427 1.00 73.88 578 GLU A N 1
ATOM 4626 C CA . GLU A 1 578 ? 6.004 -20.399 1.008 1.00 73.88 578 GLU A CA 1
ATOM 4627 C C . GLU A 1 578 ? 6.694 -19.100 1.441 1.00 73.88 578 GLU A C 1
ATOM 4629 O O . GLU A 1 578 ? 6.317 -18.492 2.442 1.00 73.88 578 GLU A O 1
ATOM 4634 N N . LEU A 1 579 ? 7.674 -18.636 0.659 1.00 76.81 579 LEU A N 1
ATOM 4635 C CA . LEU A 1 579 ? 8.395 -17.400 0.940 1.00 76.81 579 LEU A CA 1
ATOM 4636 C C . LEU A 1 579 ? 7.527 -16.169 0.760 1.00 76.81 579 LEU A C 1
ATOM 4638 O O . LEU A 1 579 ? 7.684 -15.242 1.533 1.00 76.81 579 LEU A O 1
ATOM 4642 N N . ARG A 1 580 ? 6.608 -16.149 -0.208 1.00 67.31 580 ARG A N 1
ATOM 4643 C CA . ARG A 1 580 ? 5.632 -15.068 -0.377 1.00 67.31 580 ARG A CA 1
ATOM 4644 C C . ARG A 1 580 ? 4.542 -15.106 0.674 1.00 67.31 580 ARG A C 1
ATOM 4646 O O . ARG A 1 580 ? 4.047 -14.046 0.998 1.00 67.31 580 ARG A O 1
ATOM 4653 N N . ALA A 1 581 ? 4.169 -16.264 1.209 1.00 59.16 581 ALA A N 1
ATOM 4654 C CA . ALA A 1 581 ? 3.270 -16.333 2.356 1.00 59.16 581 ALA A CA 1
ATOM 4655 C C . ALA A 1 581 ? 3.961 -15.745 3.596 1.00 59.16 581 ALA A C 1
ATOM 4657 O O . ALA A 1 581 ? 3.416 -14.852 4.237 1.00 59.16 581 ALA A O 1
ATOM 4658 N N . ALA A 1 582 ? 5.211 -16.144 3.850 1.00 60.09 582 ALA A N 1
ATOM 4659 C CA . ALA A 1 582 ? 6.029 -15.583 4.923 1.00 60.09 582 ALA A CA 1
ATOM 4660 C C . ALA A 1 582 ? 6.388 -14.102 4.689 1.00 60.09 582 ALA A C 1
ATOM 4662 O O . ALA A 1 582 ? 6.473 -13.327 5.632 1.00 60.09 582 ALA A O 1
ATOM 4663 N N . GLU A 1 583 ? 6.608 -13.685 3.439 1.00 54.59 583 GLU A N 1
ATOM 4664 C CA . GLU A 1 583 ? 6.863 -12.291 3.077 1.00 54.59 583 GLU A CA 1
ATOM 4665 C C . GLU A 1 583 ? 5.569 -11.491 3.076 1.00 54.59 583 GLU A C 1
ATOM 4667 O O . GLU A 1 583 ? 5.630 -10.342 3.433 1.00 54.59 583 GLU A O 1
ATOM 4672 N N . ALA A 1 584 ? 4.401 -12.042 2.752 1.00 49.28 584 ALA A N 1
ATOM 4673 C CA . ALA A 1 584 ? 3.119 -11.357 2.905 1.00 49.28 584 ALA A CA 1
ATOM 4674 C C . ALA A 1 584 ? 2.806 -11.129 4.386 1.00 49.28 584 ALA A C 1
ATOM 4676 O O . ALA A 1 584 ? 2.362 -10.042 4.737 1.00 49.28 584 ALA A O 1
ATOM 4677 N N . GLU A 1 585 ? 3.135 -12.084 5.261 1.00 49.47 585 GLU A N 1
ATOM 4678 C CA . GLU A 1 585 ? 3.131 -11.874 6.715 1.00 49.47 585 GLU A CA 1
ATOM 4679 C C . GLU A 1 585 ? 4.113 -10.763 7.144 1.00 49.47 585 GLU A C 1
ATOM 4681 O O . GLU A 1 585 ? 3.822 -10.028 8.082 1.00 49.47 585 GLU A O 1
ATOM 4686 N N . VAL A 1 586 ? 5.239 -10.588 6.435 1.00 44.03 586 VAL A N 1
ATOM 4687 C CA . VAL A 1 586 ? 6.295 -9.591 6.731 1.00 44.03 586 VAL A CA 1
ATOM 4688 C C . VAL A 1 586 ? 6.172 -8.271 5.927 1.00 44.03 586 VAL A C 1
ATOM 4690 O O . VAL A 1 586 ? 6.780 -7.270 6.273 1.00 44.03 586 VAL A O 1
ATOM 4693 N N . LYS A 1 587 ? 5.379 -8.216 4.853 1.00 39.06 587 LYS A N 1
ATOM 4694 C CA . LYS A 1 587 ? 5.089 -7.040 4.002 1.00 39.06 587 LYS A CA 1
ATOM 4695 C C . LYS A 1 587 ? 3.768 -6.404 4.364 1.00 39.06 587 LYS A C 1
ATOM 4697 O O . LYS A 1 587 ? 3.662 -5.185 4.232 1.00 39.06 587 LYS A O 1
ATOM 4702 N N . ALA A 1 588 ? 2.821 -7.204 4.872 1.00 42.16 588 ALA A N 1
ATOM 4703 C CA . ALA A 1 588 ? 1.906 -6.699 5.886 1.00 42.16 588 ALA A CA 1
ATOM 4704 C C . ALA A 1 588 ? 2.739 -5.913 6.904 1.00 42.16 588 ALA A C 1
ATOM 4706 O O . ALA A 1 588 ? 2.412 -4.759 7.126 1.00 42.16 588 ALA A O 1
ATOM 4707 N N . GLN A 1 589 ? 3.913 -6.462 7.278 1.00 41.31 589 GLN A N 1
ATOM 4708 C CA . GLN A 1 589 ? 4.930 -5.805 8.098 1.00 41.31 589 GLN A CA 1
ATOM 4709 C C . GLN A 1 589 ? 5.785 -4.651 7.534 1.00 41.31 589 GLN A C 1
ATOM 4711 O O . GLN A 1 589 ? 6.663 -4.191 8.252 1.00 41.31 589 GLN A O 1
ATOM 4716 N N . GLY A 1 590 ? 5.590 -4.120 6.317 1.00 38.25 590 GLY A N 1
ATOM 4717 C CA . GLY A 1 590 ? 6.559 -3.108 5.850 1.00 38.25 590 GLY A CA 1
ATOM 4718 C C . GLY A 1 590 ? 6.300 -2.319 4.570 1.00 38.25 590 GLY A C 1
ATOM 4719 O O . GLY A 1 590 ? 7.230 -1.696 4.057 1.00 38.25 590 GLY A O 1
ATOM 4720 N N . THR A 1 591 ? 5.090 -2.299 4.017 1.00 39.56 591 THR A N 1
ATOM 4721 C CA . THR A 1 591 ? 4.785 -1.379 2.902 1.00 39.56 591 THR A CA 1
ATOM 4722 C C . THR A 1 591 ? 4.189 -0.105 3.491 1.00 39.56 591 THR A C 1
ATOM 4724 O O . THR A 1 591 ? 3.269 -0.233 4.279 1.00 39.56 591 THR A O 1
ATOM 4727 N N . ARG A 1 592 ? 4.677 1.103 3.150 1.00 54.00 592 ARG A N 1
ATOM 4728 C CA . ARG A 1 592 ? 4.128 2.385 3.657 1.00 54.00 592 ARG A CA 1
ATOM 4729 C C . ARG A 1 592 ? 2.654 2.527 3.280 1.00 54.00 592 ARG A C 1
ATOM 4731 O O . ARG A 1 592 ? 2.295 2.969 2.192 1.00 54.00 592 ARG A O 1
ATOM 4738 N N . ALA A 1 593 ? 1.836 2.086 4.212 1.00 56.16 593 ALA A N 1
ATOM 4739 C CA . ALA A 1 593 ? 0.426 1.835 4.111 1.00 56.16 593 ALA A CA 1
ATOM 4740 C C . ALA A 1 593 ? -0.230 2.735 5.148 1.00 56.16 593 ALA A C 1
ATOM 4742 O O . ALA A 1 593 ? -0.170 2.435 6.339 1.00 56.16 593 ALA A O 1
ATOM 4743 N N . THR A 1 594 ? -0.772 3.867 4.706 1.00 65.06 594 THR A N 1
ATOM 4744 C CA . THR A 1 594 ? -1.263 4.895 5.620 1.00 65.06 594 THR A CA 1
ATOM 4745 C C . THR A 1 594 ? -2.786 4.875 5.696 1.00 65.06 594 THR A C 1
ATOM 4747 O O . THR A 1 594 ? -3.484 4.838 4.677 1.00 65.06 594 THR A O 1
ATOM 4750 N N . LEU A 1 595 ? -3.305 4.837 6.920 1.00 78.12 595 LEU A N 1
ATOM 4751 C CA . LEU A 1 595 ? -4.710 5.076 7.234 1.00 78.12 595 LEU A CA 1
ATOM 4752 C C . LEU A 1 595 ? -4.798 6.475 7.834 1.00 78.12 595 LEU A C 1
ATOM 4754 O O . LEU A 1 595 ? -4.144 6.734 8.841 1.00 78.12 595 LEU A O 1
ATOM 4758 N N . ARG A 1 596 ? -5.588 7.357 7.221 1.00 82.62 596 ARG A N 1
ATOM 4759 C CA . ARG A 1 596 ? -5.752 8.740 7.680 1.00 82.62 596 ARG A CA 1
ATOM 4760 C C . ARG A 1 596 ? -7.202 9.039 8.027 1.00 82.62 596 ARG A C 1
ATOM 4762 O O . ARG A 1 596 ? -8.120 8.550 7.357 1.00 82.62 596 ARG A O 1
ATOM 4769 N N . GLY A 1 597 ? -7.407 9.856 9.048 1.00 82.81 597 GLY A N 1
ATOM 4770 C CA . GLY A 1 597 ? -8.729 10.316 9.450 1.00 82.81 597 GLY A CA 1
ATOM 4771 C C . GLY A 1 597 ? -8.672 11.429 10.489 1.00 82.81 597 GLY A C 1
ATOM 4772 O O . GLY A 1 597 ? -7.605 11.825 10.937 1.00 82.81 597 GLY A O 1
ATOM 4773 N N . ASP A 1 598 ? -9.848 11.913 10.865 1.00 82.38 598 ASP A N 1
ATOM 4774 C CA . ASP A 1 598 ? -10.045 13.005 11.819 1.00 82.38 598 ASP A CA 1
ATOM 4775 C C . ASP A 1 598 ? -10.578 12.440 13.148 1.00 82.38 598 ASP A C 1
ATOM 4777 O O . ASP A 1 598 ? -11.501 11.609 13.145 1.00 82.38 598 ASP A O 1
ATOM 4781 N N . LEU A 1 599 ? -10.009 12.893 14.271 1.00 81.12 599 LEU A N 1
ATOM 4782 C CA . LEU A 1 599 ? -10.413 12.490 15.616 1.00 81.12 599 LEU A CA 1
ATOM 4783 C C . LEU A 1 599 ? -11.819 12.967 16.015 1.00 81.12 599 LEU A C 1
ATOM 4785 O O . LEU A 1 599 ? -12.462 12.327 16.850 1.00 81.12 599 LEU A O 1
ATOM 4789 N N . ALA A 1 600 ? -12.354 14.012 15.378 1.00 73.62 600 ALA A N 1
ATOM 4790 C CA . ALA A 1 600 ? -13.740 14.447 15.550 1.00 73.62 600 ALA A CA 1
ATOM 4791 C C . ALA A 1 600 ? -14.741 13.415 15.003 1.00 73.62 600 ALA A C 1
ATOM 4793 O O . ALA A 1 600 ? -15.846 13.258 15.523 1.00 73.62 600 ALA A O 1
ATOM 4794 N N . SER A 1 601 ? -14.360 12.695 13.942 1.00 72.00 601 SER A N 1
ATOM 4795 C CA . SER A 1 601 ? -15.200 11.652 13.343 1.00 72.00 601 SER A CA 1
ATOM 4796 C C . SER A 1 601 ? -14.953 10.276 13.961 1.00 72.00 601 SER A C 1
ATOM 4798 O O . SER A 1 601 ? -15.902 9.497 14.081 1.00 72.00 601 SER A O 1
ATOM 4800 N N . PHE A 1 602 ? -13.715 9.977 14.359 1.00 76.75 602 PHE A N 1
ATOM 4801 C CA . PHE A 1 602 ? -13.299 8.696 14.934 1.00 76.75 602 PHE A CA 1
ATOM 4802 C C . PHE A 1 602 ? -12.475 8.935 16.195 1.00 76.75 602 PHE A C 1
ATOM 4804 O O . PHE A 1 602 ? -11.341 9.389 16.097 1.00 76.75 602 PHE A O 1
ATOM 4811 N N . SER A 1 603 ? -12.997 8.594 17.376 1.00 77.75 603 SER A N 1
ATOM 4812 C CA . SER A 1 603 ? -12.259 8.858 18.616 1.00 77.75 603 SER A CA 1
ATOM 4813 C C . SER A 1 603 ? -10.918 8.110 18.646 1.00 77.75 603 SER A C 1
ATOM 4815 O O . SER A 1 603 ? -10.816 6.963 18.198 1.00 77.75 603 SER A O 1
ATOM 4817 N N . LEU A 1 604 ? -9.881 8.726 19.226 1.00 81.56 604 LEU A N 1
ATOM 4818 C CA . LEU A 1 604 ? -8.555 8.101 19.340 1.00 81.56 604 LEU A CA 1
ATOM 4819 C C . LEU A 1 604 ? -8.645 6.748 20.068 1.00 81.56 604 LEU A C 1
ATOM 4821 O O . LEU A 1 604 ? -7.948 5.798 19.718 1.00 81.56 604 LEU A O 1
ATOM 4825 N N . ALA A 1 605 ? -9.573 6.624 21.022 1.00 77.12 605 ALA A N 1
ATOM 4826 C CA . ALA A 1 605 ? -9.819 5.389 21.760 1.00 77.12 605 ALA A CA 1
ATOM 4827 C C . ALA A 1 605 ? -10.309 4.261 20.841 1.00 77.12 605 ALA A C 1
ATOM 4829 O O . ALA A 1 605 ? -9.810 3.139 20.931 1.00 77.12 605 ALA A O 1
ATOM 4830 N N . GLU A 1 606 ? -11.240 4.556 19.931 1.00 76.44 606 GLU A N 1
ATOM 4831 C CA . GLU A 1 606 ? -11.745 3.593 18.946 1.00 76.44 606 GLU A CA 1
ATOM 4832 C C . GLU A 1 606 ? -10.661 3.169 17.953 1.00 76.44 606 GLU A C 1
ATOM 4834 O O . GLU A 1 606 ? -10.551 1.980 17.627 1.00 76.44 606 GLU A O 1
ATOM 4839 N N . VAL A 1 607 ? -9.839 4.120 17.496 1.00 81.69 607 VAL A N 1
ATOM 4840 C CA . VAL A 1 607 ? -8.709 3.850 16.596 1.00 81.69 607 VAL A CA 1
ATOM 4841 C C . VAL A 1 607 ? -7.710 2.917 17.286 1.00 81.69 607 VAL A C 1
ATOM 4843 O O . VAL A 1 607 ? -7.412 1.838 16.770 1.00 81.69 607 VAL A O 1
ATOM 4846 N N . MET A 1 608 ? -7.261 3.264 18.495 1.00 80.50 608 MET A N 1
ATOM 4847 C CA . MET A 1 608 ? -6.305 2.461 19.262 1.00 80.50 608 MET A CA 1
ATOM 4848 C C . MET A 1 608 ? -6.852 1.073 19.623 1.00 80.50 608 MET A C 1
ATOM 4850 O O . MET A 1 608 ? -6.142 0.073 19.489 1.00 80.50 608 MET A O 1
ATOM 4854 N N . GLN A 1 609 ? -8.120 0.979 20.037 1.00 79.50 609 GLN A N 1
ATOM 4855 C CA . GLN A 1 609 ? -8.763 -0.300 20.344 1.00 79.50 609 GLN A CA 1
ATOM 4856 C C . GLN A 1 609 ? -8.821 -1.202 19.110 1.00 79.50 609 GLN A C 1
ATOM 4858 O O . GLN A 1 609 ? -8.528 -2.394 19.200 1.00 79.50 609 GLN A O 1
ATOM 4863 N N . THR A 1 610 ? -9.163 -0.643 17.950 1.00 76.88 610 THR A N 1
ATOM 4864 C CA . THR A 1 610 ? -9.231 -1.399 16.695 1.00 76.88 610 THR A CA 1
ATOM 4865 C C . THR A 1 610 ? -7.860 -1.920 16.288 1.00 76.88 610 THR A C 1
ATOM 4867 O O . THR A 1 610 ? -7.730 -3.102 15.960 1.00 76.88 610 THR A O 1
ATOM 4870 N N . LEU A 1 611 ? -6.833 -1.066 16.330 1.00 80.50 611 LEU A N 1
ATOM 4871 C CA . LEU A 1 611 ? -5.460 -1.456 16.004 1.00 80.50 611 LEU A CA 1
ATOM 4872 C C . LEU A 1 611 ? -4.956 -2.559 16.950 1.00 80.50 611 LEU A C 1
ATOM 4874 O O . LEU A 1 611 ? -4.346 -3.531 16.494 1.00 80.50 611 LEU A O 1
ATOM 4878 N N . SER A 1 612 ? -5.299 -2.469 18.241 1.00 77.50 612 SER A N 1
ATOM 4879 C CA . SER A 1 612 ? -4.953 -3.477 19.248 1.00 77.50 612 SER A CA 1
ATOM 4880 C C . SER A 1 612 ? -5.677 -4.814 19.035 1.00 77.50 612 SER A C 1
ATOM 4882 O O . SER A 1 612 ? -5.033 -5.861 18.943 1.00 77.50 612 SER A O 1
ATOM 4884 N N . VAL A 1 613 ? -7.006 -4.805 18.864 1.00 76.12 613 VAL A N 1
ATOM 4885 C CA . VAL A 1 613 ? -7.806 -6.018 18.589 1.00 76.12 613 VAL A CA 1
ATOM 4886 C C . VAL A 1 613 ? -7.374 -6.676 17.277 1.00 76.12 613 VAL A C 1
ATOM 4888 O O . VAL A 1 613 ? -7.316 -7.904 17.181 1.00 76.12 613 VAL A O 1
ATOM 4891 N N . GLY A 1 614 ? -7.021 -5.865 16.279 1.00 68.88 614 GLY A N 1
ATOM 4892 C CA . GLY A 1 614 ? -6.471 -6.311 15.003 1.00 68.88 614 GLY A CA 1
ATOM 4893 C C . GLY A 1 614 ? -5.041 -6.852 15.077 1.00 68.88 614 GLY A C 1
ATOM 4894 O O . GLY A 1 614 ? -4.536 -7.289 14.044 1.00 68.88 614 GLY A O 1
ATOM 4895 N N . LYS A 1 615 ? -4.399 -6.830 16.257 1.00 76.25 615 LYS A N 1
ATOM 4896 C CA . LYS A 1 615 ? -3.000 -7.219 16.497 1.00 76.25 615 LYS A CA 1
ATOM 4897 C C . LYS A 1 615 ? -2.018 -6.571 15.521 1.00 76.25 615 LYS A C 1
ATOM 4899 O O . LYS A 1 615 ? -1.101 -7.231 15.033 1.00 76.25 615 LYS A O 1
ATOM 4904 N N . ARG A 1 616 ? -2.236 -5.294 15.201 1.00 75.44 616 ARG A N 1
ATOM 4905 C CA . ARG A 1 616 ? -1.400 -4.568 14.242 1.00 75.44 616 ARG A CA 1
ATOM 4906 C C . ARG A 1 616 ? -0.080 -4.154 14.868 1.00 75.44 616 ARG A C 1
ATOM 4908 O O . ARG A 1 616 ? -0.017 -3.902 16.071 1.00 75.44 616 ARG A O 1
ATOM 4915 N N . SER A 1 617 ? 0.946 -4.089 14.029 1.00 80.31 617 SER A N 1
ATOM 4916 C CA . SER A 1 617 ? 2.200 -3.414 14.343 1.00 80.31 617 SER A CA 1
ATOM 4917 C C . SER A 1 617 ? 2.278 -2.132 13.507 1.00 80.31 617 SER A C 1
ATOM 4919 O O . SER A 1 617 ? 1.700 -2.090 12.429 1.00 80.31 617 SER A O 1
ATOM 4921 N N . GLY A 1 618 ? 2.936 -1.075 13.972 1.00 79.31 618 GLY A N 1
ATOM 4922 C CA . GLY A 1 618 ? 3.082 0.175 13.214 1.00 79.31 618 GLY A CA 1
ATOM 4923 C C . GLY A 1 618 ? 3.084 1.429 14.081 1.00 79.31 618 GLY A C 1
ATOM 4924 O O . GLY A 1 618 ? 2.930 1.348 15.298 1.00 79.31 618 GLY A O 1
ATOM 4925 N N . THR A 1 619 ? 3.215 2.590 13.447 1.00 83.94 619 THR A N 1
ATOM 4926 C CA . THR A 1 619 ? 3.248 3.889 14.132 1.00 83.94 619 THR A CA 1
ATOM 4927 C C . THR A 1 619 ? 1.956 4.648 13.868 1.00 83.94 619 THR A C 1
ATOM 4929 O O . THR A 1 619 ? 1.624 4.937 12.719 1.00 83.94 619 THR A O 1
ATOM 4932 N N . LEU A 1 620 ? 1.237 4.997 14.932 1.00 86.25 620 LEU A N 1
ATOM 4933 C CA . LEU A 1 620 ? 0.111 5.923 14.917 1.00 86.25 620 LEU A CA 1
ATOM 4934 C C . LEU A 1 620 ? 0.619 7.322 15.253 1.00 86.25 620 LEU A C 1
ATOM 4936 O O . LEU A 1 620 ? 1.058 7.560 16.372 1.00 86.25 620 LEU A O 1
ATOM 4940 N N . ARG A 1 621 ? 0.533 8.247 14.306 1.00 85.62 621 ARG A N 1
ATOM 4941 C CA . ARG A 1 621 ? 0.779 9.666 14.535 1.00 85.62 621 ARG A CA 1
ATOM 4942 C C . ARG A 1 621 ? -0.544 10.400 14.715 1.00 85.62 621 ARG A C 1
ATOM 4944 O O . ARG A 1 621 ? -1.501 10.104 14.005 1.00 85.62 621 ARG A O 1
ATOM 4951 N N . VAL A 1 622 ? -0.588 11.348 15.642 1.00 85.06 622 VAL A N 1
ATOM 4952 C CA . VAL A 1 622 ? -1.698 12.292 15.810 1.00 85.06 622 VAL A CA 1
ATOM 4953 C C . VAL A 1 622 ? -1.125 13.701 15.760 1.00 85.06 622 VAL A C 1
ATOM 4955 O O . VAL A 1 622 ? -0.151 13.984 16.458 1.00 85.06 622 VAL A O 1
ATOM 4958 N N . GLU A 1 623 ? -1.719 14.561 14.942 1.00 82.50 623 GLU A N 1
ATOM 4959 C CA . GLU A 1 623 ? -1.292 15.944 14.726 1.00 82.50 623 GLU A CA 1
ATOM 4960 C C . GLU A 1 623 ? -2.478 16.891 14.964 1.00 82.50 623 GLU A C 1
ATOM 4962 O O . GLU A 1 623 ? -3.557 16.709 14.398 1.00 82.50 623 GLU A O 1
ATOM 4967 N N . ALA A 1 624 ? -2.286 17.906 15.807 1.00 80.81 624 ALA A N 1
ATOM 4968 C CA . ALA A 1 624 ? -3.236 18.990 16.033 1.00 80.81 624 ALA A CA 1
ATOM 4969 C C . ALA A 1 624 ? -2.641 20.306 15.524 1.00 80.81 624 ALA A C 1
ATOM 4971 O O . ALA A 1 624 ? -1.556 20.709 15.946 1.00 80.81 624 ALA A O 1
ATOM 4972 N N . HIS A 1 625 ? -3.369 20.976 14.633 1.00 70.31 625 HIS A N 1
ATOM 4973 C CA . HIS A 1 625 ? -2.958 22.243 14.038 1.00 70.31 625 HIS A CA 1
ATOM 4974 C C . HIS A 1 625 ? -3.672 23.392 14.766 1.00 70.31 625 HIS A C 1
ATOM 4976 O O . HIS A 1 625 ? -4.891 23.518 14.655 1.00 70.31 625 HIS A O 1
ATOM 4982 N N . SER A 1 626 ? -2.931 24.213 15.516 1.00 59.50 626 SER A N 1
ATOM 4983 C CA . SER A 1 626 ? -3.419 25.468 16.110 1.00 59.50 626 SER A CA 1
ATOM 4984 C C . SER A 1 626 ? -2.790 26.673 15.396 1.00 59.50 626 SER A C 1
ATOM 4986 O O . SER A 1 626 ? -1.740 26.542 14.773 1.00 59.50 626 SER A O 1
ATOM 4988 N N . GLU A 1 627 ? -3.411 27.854 15.491 1.00 49.41 627 GLU A N 1
ATOM 4989 C CA . GLU A 1 627 ? -2.970 29.095 14.822 1.00 49.41 627 GLU A CA 1
ATOM 4990 C C . GLU A 1 627 ? -1.556 29.563 15.234 1.00 49.41 627 GLU A C 1
ATOM 4992 O O . GLU A 1 627 ? -0.958 30.370 14.527 1.00 49.41 627 GLU A O 1
ATOM 4997 N N . GLN A 1 628 ? -1.010 29.059 16.350 1.00 47.81 628 GLN A N 1
ATOM 4998 C CA . GLN A 1 628 ? 0.287 29.476 16.908 1.00 47.81 628 GLN A CA 1
ATOM 4999 C C . GLN A 1 628 ? 1.312 28.333 17.072 1.00 47.81 628 GLN A C 1
ATOM 5001 O O . GLN A 1 628 ? 2.506 28.612 17.053 1.00 47.81 628 GLN A O 1
ATOM 5006 N N . GLU A 1 629 ? 0.889 27.062 17.175 1.00 53.84 629 GLU A N 1
ATOM 5007 C CA . GLU A 1 629 ? 1.771 25.889 17.359 1.00 53.84 629 GLU A CA 1
ATOM 5008 C C . GLU A 1 629 ? 1.154 24.611 16.746 1.00 53.84 629 GLU A C 1
ATOM 5010 O O . GLU A 1 629 ? -0.060 24.398 16.809 1.00 53.84 629 GLU A O 1
ATOM 5015 N N . SER A 1 630 ? 1.988 23.730 16.177 1.00 57.94 630 SER A N 1
ATOM 5016 C CA . SER A 1 630 ? 1.578 22.412 15.664 1.00 57.94 630 SER A CA 1
ATOM 5017 C C . SER A 1 630 ? 2.082 21.312 16.594 1.00 57.94 630 SER A C 1
ATOM 5019 O O . SER A 1 630 ? 3.275 21.012 16.614 1.00 57.94 630 SER A O 1
ATOM 5021 N N . ASN A 1 631 ? 1.169 20.669 17.323 1.00 72.19 631 ASN A N 1
ATOM 5022 C CA . ASN A 1 631 ? 1.506 19.574 18.230 1.00 72.19 631 ASN A CA 1
ATOM 5023 C C . ASN A 1 631 ? 1.359 18.229 17.510 1.00 72.19 631 ASN A C 1
ATOM 5025 O O . ASN A 1 631 ? 0.267 17.861 17.084 1.00 72.19 631 ASN A O 1
ATOM 5029 N N . SER A 1 632 ? 2.454 17.474 17.397 1.00 78.94 632 SER A N 1
ATOM 5030 C CA . SER A 1 632 ? 2.486 16.137 16.791 1.00 78.94 632 SER A CA 1
ATOM 5031 C C . SER A 1 632 ? 3.023 15.118 17.788 1.00 78.94 632 SER A C 1
ATOM 5033 O O . SER A 1 632 ? 4.046 15.358 18.423 1.00 78.94 632 SER A O 1
ATOM 5035 N N . ARG A 1 633 ? 2.382 13.949 17.893 1.00 80.56 633 ARG A N 1
ATOM 5036 C CA . ARG A 1 633 ? 2.845 12.843 18.750 1.00 80.56 633 ARG A CA 1
ATOM 5037 C C . ARG A 1 633 ? 2.706 11.482 18.088 1.00 80.56 633 ARG A C 1
ATOM 5039 O O . ARG A 1 633 ? 1.803 11.276 17.275 1.00 80.56 633 ARG A O 1
ATOM 5046 N N . GLN A 1 634 ? 3.583 10.545 18.459 1.00 83.75 634 GLN A N 1
ATOM 5047 C CA . GLN A 1 634 ? 3.600 9.184 17.921 1.00 83.75 634 GLN A CA 1
ATOM 5048 C C . GLN A 1 634 ? 3.342 8.127 19.004 1.00 83.75 634 GLN A C 1
ATOM 5050 O O . GLN A 1 634 ? 3.825 8.203 20.130 1.00 83.75 634 GLN A O 1
ATOM 5055 N N . ILE A 1 635 ? 2.563 7.109 18.644 1.00 85.50 635 ILE A N 1
ATOM 5056 C CA . ILE A 1 635 ? 2.241 5.944 19.467 1.00 85.50 635 ILE A CA 1
ATOM 5057 C C . ILE A 1 635 ? 2.596 4.696 18.668 1.00 85.50 635 ILE A C 1
ATOM 5059 O O . ILE A 1 635 ? 2.209 4.554 17.507 1.00 85.50 635 ILE A O 1
ATOM 5063 N N . TYR A 1 636 ? 3.298 3.759 19.294 1.00 85.50 636 TYR A N 1
ATOM 5064 C CA . TYR A 1 636 ? 3.810 2.575 18.619 1.00 85.50 636 TYR A CA 1
ATOM 5065 C C . TYR A 1 636 ? 2.972 1.351 18.964 1.00 85.50 636 TYR A C 1
ATOM 5067 O O . TYR A 1 636 ? 2.627 1.117 20.118 1.00 85.50 636 TYR A O 1
ATOM 5075 N N . PHE A 1 637 ? 2.660 0.544 17.960 1.00 84.06 637 PHE A N 1
ATOM 5076 C CA . PHE A 1 637 ? 1.953 -0.719 18.109 1.00 84.06 637 PHE A CA 1
ATOM 5077 C C . PHE A 1 637 ? 2.891 -1.857 17.714 1.00 84.06 637 PHE A C 1
ATOM 5079 O O . PHE A 1 637 ? 3.511 -1.803 16.652 1.00 84.06 637 PHE A O 1
ATOM 5086 N N . ASP A 1 638 ? 2.971 -2.911 18.523 1.00 81.25 638 ASP A N 1
ATOM 5087 C CA . ASP A 1 638 ? 3.580 -4.179 18.114 1.00 81.25 638 ASP A CA 1
ATOM 5088 C C . ASP A 1 638 ? 2.661 -5.346 18.484 1.00 81.25 638 ASP A C 1
ATOM 5090 O O . ASP A 1 638 ? 2.389 -5.605 19.652 1.00 81.25 638 ASP A O 1
ATOM 5094 N N . ARG A 1 639 ? 2.130 -6.043 17.472 1.00 77.50 639 ARG A N 1
ATOM 5095 C CA . ARG A 1 639 ? 1.214 -7.192 17.611 1.00 77.50 639 ARG A CA 1
ATOM 5096 C C . ARG A 1 639 ? -0.002 -6.923 18.507 1.00 77.50 639 ARG A C 1
ATOM 5098 O O . ARG A 1 639 ? -0.566 -7.852 19.088 1.00 77.50 639 ARG A O 1
ATOM 5105 N N . GLY A 1 640 ? -0.448 -5.669 18.544 1.00 67.75 640 GLY A N 1
ATOM 5106 C CA . GLY A 1 640 ? -1.583 -5.192 19.333 1.00 67.75 640 GLY A CA 1
ATOM 5107 C C . GLY A 1 640 ? -1.245 -4.671 20.731 1.00 67.75 640 GLY A C 1
ATOM 5108 O O . GLY A 1 640 ? -2.133 -4.111 21.381 1.00 67.75 640 GLY A O 1
ATOM 5109 N N . ASP A 1 641 ? 0.005 -4.803 21.168 1.00 77.88 641 ASP A N 1
ATOM 5110 C CA . ASP A 1 641 ? 0.516 -4.159 22.374 1.00 77.88 641 ASP A CA 1
ATOM 5111 C C . ASP A 1 641 ? 0.938 -2.719 22.049 1.00 77.88 641 ASP A C 1
ATOM 5113 O O . ASP A 1 641 ? 1.484 -2.448 20.976 1.00 77.88 641 ASP A O 1
ATOM 5117 N N . ILE A 1 642 ? 0.648 -1.787 22.960 1.00 80.25 642 ILE A N 1
ATOM 5118 C CA . ILE A 1 642 ? 0.922 -0.358 22.774 1.00 80.25 642 ILE A CA 1
ATOM 5119 C C . ILE A 1 642 ? 2.206 0.014 23.508 1.00 80.25 642 ILE A C 1
ATOM 5121 O O . ILE A 1 642 ? 2.371 -0.298 24.689 1.00 80.25 642 ILE A O 1
ATOM 5125 N N . TYR A 1 643 ? 3.076 0.740 22.819 1.00 81.00 643 TYR A N 1
ATOM 5126 C CA . TYR A 1 643 ? 4.363 1.197 23.310 1.00 81.00 643 TYR A CA 1
ATOM 5127 C C . TYR A 1 643 ? 4.522 2.708 23.145 1.00 81.00 643 TYR A C 1
ATOM 5129 O O . TYR A 1 643 ? 4.085 3.292 22.152 1.00 81.00 643 TYR A O 1
ATOM 5137 N N . LEU A 1 644 ? 5.225 3.312 24.100 1.00 75.88 644 LEU A N 1
ATOM 5138 C CA . LEU A 1 644 ? 5.745 4.677 24.013 1.00 75.88 644 LEU A CA 1
ATOM 5139 C C . LEU A 1 644 ? 7.276 4.642 24.051 1.00 75.88 644 LEU A C 1
ATOM 5141 O O . LEU A 1 644 ? 7.861 3.794 24.740 1.00 75.88 644 LEU A O 1
ATOM 5145 N N . LEU A 1 645 ? 7.909 5.539 23.291 1.00 71.56 645 LEU A N 1
ATOM 5146 C CA . LEU A 1 645 ? 9.358 5.725 23.278 1.00 71.56 645 LEU A CA 1
ATOM 5147 C C . LEU A 1 645 ? 9.718 7.022 23.999 1.00 71.56 645 LEU A C 1
ATOM 5149 O O . LEU A 1 645 ? 9.167 8.075 23.704 1.00 71.56 645 LEU A O 1
ATOM 5153 N N . SER A 1 646 ? 10.679 6.944 24.915 1.00 59.59 646 SER A N 1
ATOM 5154 C CA . SER A 1 646 ? 11.057 8.054 25.798 1.00 59.59 646 SER A CA 1
ATOM 5155 C C . SER A 1 646 ? 11.879 9.173 25.140 1.00 59.59 646 SER A C 1
ATOM 5157 O O . SER A 1 646 ? 12.308 10.083 25.831 1.00 59.59 646 SER A O 1
ATOM 5159 N N . GLY A 1 647 ? 12.180 9.078 23.840 1.00 55.19 647 GLY A N 1
ATOM 5160 C CA . GLY A 1 647 ? 13.103 9.979 23.133 1.00 55.19 647 GLY A CA 1
ATOM 5161 C C . GLY A 1 647 ? 12.443 11.053 22.266 1.00 55.19 647 GLY A C 1
ATOM 5162 O O . GLY A 1 647 ? 13.147 11.674 21.485 1.00 55.19 647 GLY A O 1
ATOM 5163 N N . GLU A 1 648 ? 11.120 11.227 22.344 1.00 48.72 648 GLU A N 1
ATOM 5164 C CA . GLU A 1 648 ? 10.378 12.247 21.575 1.00 48.72 648 GLU A CA 1
ATOM 5165 C C . GLU A 1 648 ? 10.084 13.530 22.375 1.00 48.72 648 GLU A C 1
ATOM 5167 O O . GLU A 1 648 ? 9.380 14.407 21.882 1.00 48.72 648 GLU A O 1
ATOM 5172 N N . MET A 1 649 ? 10.600 13.650 23.603 1.00 46.50 649 MET A N 1
ATOM 5173 C CA . MET A 1 649 ? 10.578 14.912 24.347 1.00 46.50 649 MET A CA 1
ATOM 5174 C C . MET A 1 649 ? 11.661 15.838 23.775 1.00 46.50 649 MET A C 1
ATOM 5176 O O . MET A 1 649 ? 12.766 15.370 23.507 1.00 46.50 649 MET A O 1
ATOM 5180 N N . GLU A 1 650 ? 11.321 17.108 23.533 1.00 39.84 650 GLU A N 1
ATOM 5181 C CA . GLU A 1 650 ? 12.217 18.124 22.964 1.00 39.84 650 GLU A CA 1
ATOM 5182 C C . GLU A 1 650 ? 13.613 18.088 23.605 1.00 39.84 650 GLU A C 1
ATOM 5184 O O . GLU A 1 650 ? 13.749 18.012 24.826 1.00 39.84 650 GLU A O 1
ATOM 5189 N N . GLU A 1 651 ? 14.647 18.122 22.756 1.00 38.09 651 GLU A N 1
ATOM 5190 C CA . GLU A 1 651 ? 16.059 18.176 23.137 1.00 38.09 651 GLU A CA 1
ATOM 5191 C C . GLU A 1 651 ? 16.390 19.509 23.832 1.00 38.09 651 GLU A C 1
ATOM 5193 O O . GLU A 1 651 ? 17.026 20.385 23.258 1.00 38.09 651 GLU A O 1
ATOM 5198 N N . GLU A 1 652 ? 16.013 19.657 25.096 1.00 36.91 652 GLU A N 1
ATOM 5199 C CA . GLU A 1 652 ? 16.676 20.576 26.014 1.00 36.91 652 GLU A CA 1
ATOM 5200 C C . GLU A 1 652 ? 16.930 19.840 27.333 1.00 36.91 652 GLU A C 1
ATOM 5202 O O . GLU A 1 652 ? 16.012 19.580 28.103 1.00 36.91 652 GLU A O 1
ATOM 5207 N N . ILE A 1 653 ? 18.216 19.557 27.583 1.00 39.59 653 ILE A N 1
ATOM 5208 C CA . ILE A 1 653 ? 18.837 18.862 28.729 1.00 39.59 653 ILE A CA 1
ATOM 5209 C C . ILE A 1 653 ? 19.225 17.404 28.421 1.00 39.59 653 ILE A C 1
ATOM 5211 O O . ILE A 1 653 ? 18.409 16.548 28.093 1.00 39.59 653 ILE A O 1
ATOM 5215 N N . ASP A 1 654 ? 20.519 17.119 28.593 1.00 41.25 654 ASP A N 1
ATOM 5216 C CA . ASP A 1 654 ? 21.129 15.785 28.560 1.00 41.25 654 ASP A CA 1
ATOM 5217 C C . ASP A 1 654 ? 20.688 14.980 29.809 1.00 41.25 654 ASP A C 1
ATOM 5219 O O . ASP A 1 654 ? 21.455 14.727 30.741 1.00 41.25 654 ASP A O 1
ATOM 5223 N N . GLU A 1 655 ? 19.395 14.634 29.893 1.00 49.16 655 GLU A N 1
ATOM 5224 C CA . GLU A 1 655 ? 18.787 13.918 31.033 1.00 49.16 655 GLU A CA 1
ATOM 5225 C C . GLU A 1 655 ? 19.432 12.544 31.283 1.00 49.16 655 GLU A C 1
ATOM 5227 O O . GLU A 1 655 ? 19.390 12.023 32.401 1.00 49.16 655 GLU A O 1
ATOM 5232 N N . ALA A 1 656 ? 20.105 11.980 30.275 1.00 48.38 656 ALA A N 1
ATOM 5233 C CA . ALA A 1 656 ? 20.808 10.706 30.369 1.00 48.38 656 ALA A CA 1
ATOM 5234 C C . ALA A 1 656 ? 21.925 10.710 31.433 1.00 48.38 656 ALA A C 1
ATOM 5236 O O . ALA A 1 656 ? 22.148 9.681 32.080 1.00 48.38 656 ALA A O 1
ATOM 5237 N N . ASP A 1 657 ? 22.582 11.852 31.657 1.00 49.59 657 ASP A N 1
ATOM 5238 C CA . ASP A 1 657 ? 23.622 12.005 32.681 1.00 49.59 657 ASP A CA 1
ATOM 5239 C C . ASP A 1 657 ? 23.027 12.242 34.082 1.00 49.59 657 ASP A C 1
ATOM 5241 O O . ASP A 1 657 ? 23.597 11.810 35.091 1.00 49.59 657 ASP A O 1
ATOM 5245 N N . LEU A 1 658 ? 21.840 12.854 34.158 1.00 51.09 658 LEU A N 1
ATOM 5246 C CA . LEU A 1 658 ? 21.135 13.129 35.412 1.00 51.09 658 LEU A CA 1
ATOM 5247 C C . LEU A 1 658 ? 20.497 11.859 35.995 1.00 51.09 658 LEU A C 1
ATOM 5249 O O . LEU A 1 658 ? 20.652 11.575 37.185 1.00 51.09 658 LEU A O 1
ATOM 5253 N N . GLU A 1 659 ? 19.836 11.056 35.158 1.00 53.00 659 GLU A N 1
ATOM 5254 C CA . GLU A 1 659 ? 19.260 9.766 35.553 1.00 53.00 659 GLU A CA 1
ATOM 5255 C C . GLU A 1 659 ? 20.349 8.779 35.992 1.00 53.00 659 GLU A C 1
ATOM 5257 O O . GLU A 1 659 ? 20.225 8.115 37.027 1.00 53.00 659 GLU A O 1
ATOM 5262 N N . ALA A 1 660 ? 21.461 8.728 35.247 1.00 50.81 660 ALA A N 1
ATOM 5263 C CA . ALA A 1 660 ? 22.627 7.931 35.613 1.00 50.81 660 ALA A CA 1
ATOM 5264 C C . ALA A 1 660 ? 23.234 8.398 36.948 1.00 50.81 660 ALA A C 1
ATOM 5266 O O . ALA A 1 660 ? 23.608 7.562 37.775 1.00 50.81 660 ALA A O 1
ATOM 5267 N N . GLY A 1 661 ? 23.275 9.714 37.190 1.00 52.81 661 GLY A N 1
ATOM 5268 C CA . GLY A 1 661 ? 23.743 10.319 38.437 1.00 52.81 661 GLY A CA 1
ATOM 5269 C C . GLY A 1 661 ? 22.853 10.022 39.650 1.00 52.81 661 GLY A C 1
ATOM 5270 O O . GLY A 1 661 ? 23.370 9.670 40.710 1.00 52.81 661 GLY A O 1
ATOM 5271 N N . LEU A 1 662 ? 21.525 10.092 39.508 1.00 52.66 662 LEU A N 1
ATOM 5272 C CA . LEU A 1 662 ? 20.557 9.845 40.590 1.00 52.66 662 LEU A CA 1
ATOM 5273 C C . LEU A 1 662 ? 20.514 8.372 41.022 1.00 52.66 662 LEU A C 1
ATOM 5275 O O . LEU A 1 662 ? 20.442 8.079 42.222 1.00 52.66 662 LEU A O 1
ATOM 5279 N N . VAL A 1 663 ? 20.622 7.449 40.060 1.00 55.09 663 VAL A N 1
ATOM 5280 C CA . VAL A 1 663 ? 20.723 6.006 40.330 1.00 55.09 663 VAL A CA 1
ATOM 5281 C C . VAL A 1 663 ? 22.087 5.666 40.936 1.00 55.09 663 VAL A C 1
ATOM 5283 O O . VAL A 1 663 ? 22.152 4.906 41.904 1.00 55.09 663 VAL A O 1
ATOM 5286 N N . ALA A 1 664 ? 23.178 6.260 40.434 1.00 51.97 664 ALA A N 1
ATOM 5287 C CA . ALA A 1 664 ? 24.518 6.074 40.999 1.00 51.97 664 ALA A CA 1
ATOM 5288 C C . ALA A 1 664 ? 24.646 6.638 42.427 1.00 51.97 664 ALA A C 1
ATOM 5290 O O . ALA A 1 664 ? 25.374 6.074 43.245 1.00 51.97 664 ALA A O 1
ATOM 5291 N N . ALA A 1 665 ? 23.906 7.705 42.744 1.00 51.31 665 ALA A N 1
ATOM 5292 C CA . ALA A 1 665 ? 23.814 8.290 44.080 1.00 51.31 665 ALA A CA 1
ATOM 5293 C C . ALA A 1 665 ? 22.868 7.527 45.032 1.00 51.31 665 ALA A C 1
ATOM 5295 O O . ALA A 1 665 ? 22.832 7.833 46.224 1.00 51.31 665 ALA A O 1
ATOM 5296 N N . GLY A 1 666 ? 22.111 6.536 44.539 1.00 40.19 666 GLY A N 1
ATOM 5297 C CA . GLY A 1 666 ? 21.185 5.728 45.342 1.00 40.19 666 GLY A CA 1
ATOM 5298 C C . GLY A 1 666 ? 19.962 6.490 45.866 1.00 40.19 666 GLY A C 1
ATOM 5299 O O . GLY A 1 666 ? 19.350 6.049 46.837 1.00 40.19 666 GLY A O 1
ATOM 5300 N N . LEU A 1 667 ? 19.623 7.631 45.255 1.00 47.03 667 LEU A N 1
ATOM 5301 C CA . LEU A 1 667 ? 18.515 8.498 45.675 1.00 47.03 667 LEU A CA 1
ATOM 5302 C C . LEU A 1 667 ? 17.151 8.009 45.164 1.00 47.03 667 LEU A C 1
ATOM 5304 O O . LEU A 1 667 ? 16.141 8.259 45.815 1.00 47.03 667 LEU A O 1
ATOM 5308 N N . VAL A 1 668 ? 17.125 7.310 44.023 1.00 54.22 668 VAL A N 1
ATOM 5309 C CA . VAL A 1 668 ? 15.917 6.744 43.400 1.00 54.22 668 VAL A CA 1
ATOM 5310 C C . VAL A 1 668 ? 16.272 5.401 42.758 1.00 54.22 668 VAL A C 1
ATOM 5312 O O . VAL A 1 668 ? 17.350 5.252 42.176 1.00 54.22 668 VAL A O 1
ATOM 5315 N N . SER A 1 669 ? 15.398 4.400 42.866 1.00 60.12 669 SER A N 1
ATOM 5316 C CA . SER A 1 669 ? 15.612 3.112 42.198 1.00 60.12 669 SER A CA 1
ATOM 5317 C C . SER A 1 669 ? 15.275 3.172 40.701 1.00 60.12 669 SER A C 1
ATOM 5319 O O . SER A 1 669 ? 14.429 3.947 40.260 1.00 60.12 669 SER A O 1
ATOM 5321 N N . MET A 1 670 ? 15.902 2.300 39.905 1.00 48.94 670 MET A N 1
ATOM 5322 C CA . MET A 1 670 ? 15.618 2.171 38.466 1.00 48.94 670 MET A CA 1
ATOM 5323 C C . MET A 1 670 ? 14.139 1.825 38.190 1.00 48.94 670 MET A C 1
ATOM 5325 O O . MET A 1 670 ? 13.586 2.229 37.170 1.00 48.94 670 MET A O 1
ATOM 5329 N N . GLU A 1 671 ? 13.487 1.105 39.111 1.00 54.31 671 GLU A N 1
ATOM 5330 C CA . GLU A 1 671 ? 12.057 0.787 39.027 1.00 54.31 671 GLU A CA 1
ATOM 5331 C C . GLU A 1 671 ? 11.183 2.028 39.281 1.00 54.31 671 GLU A C 1
ATOM 5333 O O . GLU A 1 671 ? 10.247 2.270 38.521 1.00 54.31 671 GLU A O 1
ATOM 5338 N N . GLU A 1 672 ? 11.511 2.857 40.278 1.00 57.91 672 GLU A N 1
ATOM 5339 C CA . GLU A 1 672 ? 10.771 4.092 40.594 1.00 57.91 672 GLU A CA 1
ATOM 5340 C C . GLU A 1 672 ? 10.897 5.153 39.493 1.00 57.91 672 GLU A C 1
ATOM 5342 O O . GLU A 1 672 ? 9.894 5.768 39.131 1.00 57.91 672 GLU A O 1
ATOM 5347 N N . LEU A 1 673 ? 12.088 5.313 38.904 1.00 55.75 673 LEU A N 1
ATOM 5348 C CA . LEU A 1 673 ? 12.310 6.183 37.741 1.00 55.75 673 LEU A CA 1
ATOM 5349 C C . LEU A 1 673 ? 11.491 5.720 36.529 1.00 55.75 673 LEU A C 1
ATOM 5351 O O . LEU A 1 673 ? 10.791 6.521 35.913 1.00 55.75 673 LEU A O 1
ATOM 5355 N N . SER A 1 674 ? 11.490 4.414 36.235 1.00 56.62 674 SER A N 1
ATOM 5356 C CA . SER A 1 674 ? 10.698 3.863 35.127 1.00 56.62 674 SER A CA 1
ATOM 5357 C C . SER A 1 674 ? 9.185 4.019 35.333 1.00 56.62 674 SER A C 1
ATOM 5359 O O . SER A 1 674 ? 8.453 4.254 34.373 1.00 56.62 674 SER A O 1
ATOM 5361 N N . ALA A 1 675 ? 8.711 3.938 36.581 1.00 62.28 675 ALA A N 1
ATOM 5362 C CA . ALA A 1 675 ? 7.304 4.109 36.923 1.00 62.28 675 ALA A CA 1
ATOM 5363 C C . ALA A 1 675 ? 6.861 5.579 36.836 1.00 62.28 675 ALA A C 1
ATOM 5365 O O . ALA A 1 675 ? 5.772 5.858 36.333 1.00 62.28 675 ALA A O 1
ATOM 5366 N N . ALA A 1 676 ? 7.702 6.516 37.283 1.00 60.56 676 ALA A N 1
ATOM 5367 C CA . ALA A 1 676 ? 7.439 7.949 37.174 1.00 60.56 676 ALA A CA 1
ATOM 5368 C C . ALA A 1 676 ? 7.440 8.418 35.709 1.00 60.56 676 ALA A C 1
ATOM 5370 O O . ALA A 1 676 ? 6.496 9.087 35.286 1.00 60.56 676 ALA A O 1
ATOM 5371 N N . ALA A 1 677 ? 8.426 7.984 34.917 1.00 59.06 677 ALA A N 1
ATOM 5372 C CA . ALA A 1 677 ? 8.497 8.265 33.483 1.00 59.06 677 ALA A CA 1
ATOM 5373 C C . ALA A 1 677 ? 7.298 7.669 32.723 1.00 59.06 677 ALA A C 1
ATOM 5375 O O . ALA A 1 677 ? 6.680 8.344 31.900 1.00 59.06 677 ALA A O 1
ATOM 5376 N N . ALA A 1 678 ? 6.895 6.433 33.050 1.00 58.94 678 ALA A N 1
ATOM 5377 C CA . ALA A 1 678 ? 5.697 5.817 32.479 1.00 58.94 678 ALA A CA 1
ATOM 5378 C C . ALA A 1 678 ? 4.428 6.615 32.794 1.00 58.94 678 ALA A C 1
ATOM 5380 O O . ALA A 1 678 ? 3.602 6.827 31.908 1.00 58.94 678 ALA A O 1
ATOM 5381 N N . GLN A 1 679 ? 4.277 7.088 34.033 1.00 65.44 679 GLN A N 1
ATOM 5382 C CA . GLN A 1 679 ? 3.120 7.883 34.435 1.00 65.44 679 GLN A CA 1
ATOM 5383 C C . GLN A 1 679 ? 3.087 9.243 33.722 1.00 65.44 679 GLN A C 1
ATOM 5385 O O . GLN A 1 679 ? 2.027 9.656 33.249 1.00 65.44 679 GLN A O 1
ATOM 5390 N N . GLN A 1 680 ? 4.240 9.903 33.589 1.00 66.31 680 GLN A N 1
ATOM 5391 C CA . GLN A 1 680 ? 4.380 11.158 32.853 1.00 66.31 680 GLN A CA 1
ATOM 5392 C C . GLN A 1 680 ? 3.984 11.008 31.381 1.00 66.31 680 GLN A C 1
ATOM 5394 O O . GLN A 1 680 ? 3.152 11.786 30.908 1.00 66.31 680 GLN A O 1
ATOM 5399 N N . MET A 1 681 ? 4.510 9.985 30.701 1.00 64.25 681 MET A N 1
ATOM 5400 C CA . MET A 1 681 ? 4.196 9.705 29.298 1.00 64.25 681 MET A CA 1
ATOM 5401 C C . MET A 1 681 ? 2.730 9.306 29.110 1.00 64.25 681 MET A C 1
ATOM 5403 O O . MET A 1 681 ? 2.085 9.742 28.162 1.00 64.25 681 MET A O 1
ATOM 5407 N N . MET A 1 682 ? 2.152 8.523 30.030 1.00 67.25 682 MET A N 1
ATOM 5408 C CA . MET A 1 682 ? 0.721 8.200 29.992 1.00 67.25 682 MET A CA 1
ATOM 5409 C C . MET A 1 682 ? -0.143 9.460 30.071 1.00 67.25 682 MET A C 1
ATOM 5411 O O . MET A 1 682 ? -1.089 9.597 29.299 1.00 67.25 682 MET A O 1
ATOM 5415 N N . ASP A 1 683 ? 0.176 10.378 30.985 1.00 69.19 683 ASP A N 1
ATOM 5416 C CA . ASP A 1 683 ? -0.545 11.641 31.141 1.00 69.19 683 ASP A CA 1
ATOM 5417 C C . ASP A 1 683 ? -0.464 12.525 29.889 1.00 69.19 683 ASP A C 1
ATOM 5419 O O . ASP A 1 683 ? -1.458 13.149 29.531 1.00 69.19 683 ASP A O 1
ATOM 5423 N N . GLU A 1 684 ? 0.658 12.513 29.174 1.00 68.38 684 GLU A N 1
ATOM 5424 C CA . GLU A 1 684 ? 0.802 13.214 27.894 1.00 68.38 684 GLU A CA 1
ATOM 5425 C C . GLU A 1 684 ? -0.046 12.598 26.777 1.00 68.38 684 GLU A C 1
ATOM 5427 O O . GLU A 1 684 ? -0.680 13.330 26.015 1.00 68.38 684 GLU A O 1
ATOM 5432 N N . VAL A 1 685 ? -0.125 11.266 26.688 1.00 71.50 685 VAL A N 1
ATOM 5433 C CA . VAL A 1 685 ? -1.012 10.623 25.705 1.00 71.50 685 VAL A CA 1
ATOM 5434 C C . VAL A 1 685 ? -2.478 10.890 26.036 1.00 71.50 685 VAL A C 1
ATOM 5436 O O . VAL A 1 685 ? -3.282 11.080 25.129 1.00 71.50 685 VAL A O 1
ATOM 5439 N N . TYR A 1 686 ? -2.845 10.971 27.317 1.00 73.62 686 TYR A N 1
ATOM 5440 C CA . TYR A 1 686 ? -4.210 11.326 27.707 1.00 73.62 686 TYR A CA 1
ATOM 5441 C C . TYR A 1 686 ? -4.619 12.740 27.265 1.00 73.62 686 TYR A C 1
ATOM 5443 O O . TYR A 1 686 ? -5.773 12.926 26.887 1.00 73.62 686 TYR A O 1
ATOM 5451 N N . GLU A 1 687 ? -3.697 13.706 27.244 1.00 73.06 687 GLU A N 1
ATOM 5452 C CA . GLU A 1 687 ? -3.962 15.052 26.705 1.00 73.06 687 GLU A CA 1
ATOM 5453 C C . GLU A 1 687 ? -4.270 15.021 25.195 1.00 73.06 687 GLU A C 1
ATOM 5455 O O . GLU A 1 687 ? -5.083 15.813 24.727 1.00 73.06 687 GLU A O 1
ATOM 5460 N N . MET A 1 688 ? -3.718 14.065 24.431 1.00 76.62 688 MET A N 1
ATOM 5461 C CA . MET A 1 688 ? -4.013 13.923 22.991 1.00 76.62 688 MET A CA 1
ATOM 5462 C C . MET A 1 688 ? -5.490 13.612 22.715 1.00 76.62 688 MET A C 1
ATOM 5464 O O . MET A 1 688 ? -6.009 13.968 21.662 1.00 76.62 688 MET A O 1
ATOM 5468 N N . PHE A 1 689 ? -6.190 12.961 23.653 1.00 70.44 689 PHE A N 1
ATOM 5469 C CA . PHE A 1 689 ? -7.626 12.685 23.519 1.00 70.44 689 PHE A CA 1
ATOM 5470 C C . PHE A 1 689 ? -8.488 13.948 23.636 1.00 70.44 689 PHE A C 1
ATOM 5472 O O . PHE A 1 689 ? -9.674 13.893 23.316 1.00 70.44 689 PHE A O 1
ATOM 5479 N N . LEU A 1 690 ? -7.914 15.056 24.113 1.00 71.38 690 LEU A N 1
ATOM 5480 C CA . LEU A 1 690 ? -8.594 16.336 24.297 1.00 71.38 690 LEU A CA 1
ATOM 5481 C C . LEU A 1 690 ? -8.326 17.314 23.142 1.00 71.38 690 LEU A C 1
ATOM 5483 O O . LEU A 1 690 ? -8.845 18.428 23.166 1.00 71.38 690 LEU A O 1
ATOM 5487 N N . TRP A 1 691 ? -7.517 16.933 22.148 1.00 76.38 691 TRP A N 1
ATOM 5488 C CA . TRP A 1 691 ? -7.199 17.793 21.009 1.00 76.38 691 TRP A CA 1
ATOM 5489 C C . TRP A 1 691 ? -8.396 17.913 20.058 1.00 76.38 691 TRP A C 1
ATOM 5491 O O . TRP A 1 691 ? -8.830 16.937 19.444 1.00 76.38 691 TRP A O 1
ATOM 5501 N N . GLU A 1 692 ? -8.925 19.128 19.923 1.00 70.31 692 GLU A N 1
ATOM 5502 C CA . GLU A 1 692 ? -10.011 19.446 18.994 1.00 70.31 692 GLU A CA 1
ATOM 5503 C C . GLU A 1 692 ? -9.451 19.636 17.570 1.00 70.31 692 GLU A C 1
ATOM 5505 O O . GLU A 1 692 ? -8.437 20.302 17.380 1.00 70.31 692 GLU A O 1
ATOM 5510 N N . GLY A 1 693 ? -10.092 19.032 16.561 1.00 70.44 693 GLY A N 1
ATOM 5511 C CA . GLY A 1 693 ? -9.665 19.141 15.155 1.00 70.44 693 GLY A CA 1
ATOM 5512 C C . GLY A 1 693 ? -8.372 18.393 14.800 1.00 70.44 693 GLY A C 1
ATOM 5513 O O . GLY A 1 693 ? -7.771 18.670 13.766 1.00 70.44 693 GLY A O 1
ATOM 5514 N N . ALA A 1 694 ? -7.926 17.466 15.651 1.00 82.25 694 ALA A N 1
ATOM 5515 C CA . ALA A 1 694 ? -6.724 16.682 15.405 1.00 82.25 694 ALA A CA 1
ATOM 5516 C C . ALA A 1 694 ? -6.935 15.599 14.335 1.00 82.25 694 ALA A C 1
ATOM 5518 O O . ALA A 1 694 ? -7.936 14.877 14.330 1.00 82.25 694 ALA A O 1
ATOM 5519 N N . GLU A 1 695 ? -5.944 15.436 13.464 1.00 83.25 695 GLU A N 1
ATOM 5520 C CA . GLU A 1 695 ? -5.894 14.367 12.473 1.00 83.25 695 GLU A CA 1
ATOM 5521 C C . GLU A 1 695 ? -4.988 13.235 12.957 1.00 83.25 695 GLU A C 1
ATOM 5523 O O . GLU A 1 695 ? -4.029 13.443 13.701 1.00 83.25 695 GLU A O 1
ATOM 5528 N N . PHE A 1 696 ? -5.285 12.010 12.531 1.00 87.94 696 PHE A N 1
ATOM 5529 C CA . PHE A 1 696 ? -4.432 10.858 12.776 1.00 87.94 696 PHE A CA 1
ATOM 5530 C C . PHE A 1 696 ? -3.955 10.236 11.467 1.00 87.94 696 PHE A C 1
ATOM 5532 O O . PHE A 1 696 ? -4.691 10.137 10.483 1.00 87.94 696 PHE A O 1
ATOM 5539 N N . GLU A 1 697 ? -2.724 9.738 11.492 1.00 84.88 697 GLU A N 1
ATOM 5540 C CA . GLU A 1 697 ? -2.119 8.945 10.436 1.00 84.88 697 GLU A CA 1
ATOM 5541 C C . GLU A 1 697 ? -1.481 7.693 11.038 1.00 84.88 697 GLU A C 1
ATOM 5543 O O . GLU A 1 697 ? -0.493 7.757 11.765 1.00 84.88 697 GLU A O 1
ATOM 5548 N N . PHE A 1 698 ? -2.020 6.523 10.713 1.00 84.19 698 PHE A N 1
ATOM 5549 C CA . PHE A 1 698 ? -1.396 5.254 11.059 1.00 84.19 698 PHE A CA 1
ATOM 5550 C C . PHE A 1 698 ? -0.580 4.736 9.884 1.00 84.19 698 PHE A C 1
ATOM 5552 O O . PHE A 1 698 ? -1.142 4.452 8.828 1.00 84.19 698 PHE A O 1
ATOM 5559 N N . THR A 1 699 ? 0.725 4.566 10.080 1.00 79.44 699 THR A N 1
ATOM 5560 C CA . THR A 1 699 ? 1.609 3.897 9.125 1.00 79.44 699 THR A CA 1
ATOM 5561 C C . THR A 1 699 ? 1.768 2.442 9.536 1.00 79.44 699 THR A C 1
ATOM 5563 O O . THR A 1 699 ? 2.449 2.136 10.520 1.00 79.44 699 THR A O 1
ATOM 5566 N N . ALA A 1 700 ? 1.142 1.548 8.769 1.00 73.81 700 ALA A N 1
ATOM 5567 C CA . ALA A 1 700 ? 1.182 0.124 9.047 1.00 73.81 700 ALA A CA 1
ATOM 5568 C C . ALA A 1 700 ? 2.619 -0.390 9.016 1.00 73.81 700 ALA A C 1
ATOM 5570 O O . ALA A 1 700 ? 3.385 -0.136 8.081 1.00 73.81 700 ALA A O 1
ATOM 5571 N N . ASP A 1 701 ? 2.947 -1.075 10.104 1.00 69.06 701 ASP A N 1
ATOM 5572 C CA . ASP A 1 701 ? 4.122 -1.891 10.305 1.00 69.06 701 ASP A CA 1
ATOM 5573 C C . ASP A 1 701 ? 5.456 -1.171 10.042 1.00 69.06 701 ASP A C 1
ATOM 5575 O O . ASP A 1 701 ? 6.514 -1.742 9.788 1.00 69.06 701 ASP A O 1
ATOM 5579 N N . HIS A 1 702 ? 5.403 0.143 10.196 1.00 71.75 702 HIS A N 1
ATOM 5580 C CA . HIS A 1 702 ? 6.554 0.988 10.364 1.00 71.75 702 HIS A CA 1
ATOM 5581 C C . HIS A 1 702 ? 6.798 1.138 11.861 1.00 71.75 702 HIS A C 1
ATOM 5583 O O . HIS A 1 702 ? 5.957 1.682 12.561 1.00 71.75 702 HIS A O 1
ATOM 5589 N N . LEU A 1 703 ? 7.926 0.634 12.351 1.00 75.75 703 LEU A N 1
ATOM 5590 C CA . LEU A 1 703 ? 8.440 0.936 13.681 1.00 75.75 703 LEU A CA 1
ATOM 5591 C C . LEU A 1 703 ? 9.828 1.555 13.500 1.00 75.75 703 LEU A C 1
ATOM 5593 O O . LEU A 1 703 ? 10.586 1.105 12.631 1.00 75.75 703 LEU A O 1
ATOM 5597 N N . PRO A 1 704 ? 10.166 2.599 14.261 1.00 68.94 704 PRO A N 1
ATOM 5598 C CA . PRO A 1 704 ? 11.402 3.333 14.061 1.00 68.94 704 PRO A CA 1
ATOM 5599 C C . PRO A 1 704 ? 12.603 2.466 14.496 1.00 68.94 704 PRO A C 1
ATOM 5601 O O . PRO A 1 704 ? 12.442 1.565 15.326 1.00 68.94 704 PRO A O 1
ATOM 5604 N N . PRO A 1 705 ? 13.814 2.660 13.938 1.00 62.09 705 PRO A N 1
ATOM 5605 C CA . PRO A 1 705 ? 14.995 1.856 14.276 1.00 62.09 705 PRO A CA 1
ATOM 5606 C C . PRO A 1 705 ? 15.291 1.781 15.783 1.00 62.09 705 PRO A C 1
ATOM 5608 O O . PRO A 1 705 ? 15.757 0.753 16.280 1.00 62.09 705 PRO A O 1
ATOM 5611 N N . GLU A 1 706 ? 14.980 2.846 16.519 1.00 65.12 706 GLU A N 1
ATOM 5612 C CA . GLU A 1 706 ? 15.077 2.987 17.974 1.00 65.12 706 GLU A CA 1
ATOM 5613 C C . GLU A 1 706 ? 14.207 1.950 18.698 1.00 65.12 706 GLU A C 1
ATOM 5615 O O . GLU A 1 706 ? 14.594 1.433 19.749 1.00 65.12 706 GLU A O 1
ATOM 5620 N N . PHE A 1 707 ? 13.085 1.548 18.091 1.00 67.38 707 PHE A N 1
ATOM 5621 C CA . PHE A 1 707 ? 12.236 0.466 18.578 1.00 67.38 707 PHE A CA 1
ATOM 5622 C C . PHE A 1 707 ? 12.941 -0.896 18.544 1.00 67.38 707 PHE A C 1
ATOM 5624 O O . PHE A 1 707 ? 12.504 -1.812 19.223 1.00 67.38 707 PHE A O 1
ATOM 5631 N N . TYR A 1 708 ? 14.042 -1.100 17.822 1.00 64.69 708 TYR A N 1
ATOM 5632 C CA . TYR A 1 708 ? 14.756 -2.388 17.820 1.00 64.69 708 TYR A CA 1
ATOM 5633 C C . TYR A 1 708 ? 16.018 -2.387 18.690 1.00 64.69 708 TYR A C 1
ATOM 5635 O O . TYR A 1 708 ? 16.585 -3.448 18.951 1.00 64.69 708 TYR A O 1
ATOM 5643 N N . GLN A 1 709 ? 16.437 -1.225 19.195 1.00 56.16 709 GLN A N 1
ATOM 5644 C CA . GLN A 1 709 ? 17.656 -1.096 19.988 1.00 56.16 709 GLN A CA 1
ATOM 5645 C C . GLN A 1 709 ? 17.424 -1.557 21.437 1.00 56.16 709 GLN A C 1
ATOM 5647 O O . GLN A 1 709 ? 16.515 -1.116 22.137 1.00 56.16 709 GLN A O 1
ATOM 5652 N N . THR A 1 710 ? 18.260 -2.483 21.902 1.00 38.19 710 THR A N 1
ATOM 5653 C CA . THR A 1 710 ? 18.107 -3.264 23.143 1.00 38.19 710 THR A CA 1
ATOM 5654 C C . THR A 1 710 ? 18.447 -2.504 24.436 1.00 38.19 710 THR A C 1
ATOM 5656 O O . THR A 1 710 ? 18.957 -3.105 25.381 1.00 38.19 710 THR A O 1
ATOM 5659 N N . ARG A 1 711 ? 18.201 -1.189 24.529 1.00 45.88 711 ARG A N 1
ATOM 5660 C CA . ARG A 1 711 ? 18.245 -0.496 25.831 1.00 45.88 711 ARG A CA 1
ATOM 5661 C C . ARG A 1 711 ? 16.870 -0.628 26.487 1.00 45.88 711 ARG A C 1
ATOM 5663 O O . ARG A 1 711 ? 15.917 0.017 26.067 1.00 45.88 711 ARG A O 1
ATOM 5670 N N . ALA A 1 712 ? 16.776 -1.480 27.509 1.00 43.56 712 ALA A N 1
ATOM 5671 C CA . ALA A 1 712 ? 15.535 -1.799 28.227 1.00 43.56 712 ALA A CA 1
ATOM 5672 C C . ALA A 1 712 ? 14.788 -0.573 28.801 1.00 43.56 712 ALA A C 1
ATOM 5674 O O . ALA A 1 712 ? 13.594 -0.667 29.053 1.00 43.56 712 ALA A O 1
ATOM 5675 N N . ASN A 1 713 ? 15.458 0.575 28.943 1.00 51.31 713 ASN A N 1
ATOM 5676 C CA . ASN A 1 713 ? 14.926 1.760 29.622 1.00 51.31 713 ASN A CA 1
ATOM 5677 C C . ASN A 1 713 ? 14.181 2.754 28.710 1.00 51.31 713 ASN A C 1
ATOM 5679 O O . ASN A 1 713 ? 13.714 3.766 29.208 1.00 51.31 713 ASN A O 1
ATOM 5683 N N . ARG A 1 714 ? 14.062 2.503 27.394 1.00 59.84 714 ARG A N 1
ATOM 5684 C CA . ARG A 1 714 ? 13.399 3.443 26.458 1.00 59.84 714 ARG A CA 1
ATOM 5685 C C . ARG A 1 714 ? 12.029 2.999 25.940 1.00 59.84 714 ARG A C 1
ATOM 5687 O O . ARG A 1 714 ? 11.397 3.753 25.210 1.00 59.84 714 ARG A O 1
ATOM 5694 N N . LYS A 1 715 ? 11.577 1.784 26.272 1.00 66.62 715 LYS A N 1
ATOM 5695 C CA . LYS A 1 715 ? 10.301 1.223 25.797 1.00 66.62 715 LYS A CA 1
ATOM 5696 C C . LYS A 1 715 ? 9.348 1.009 26.956 1.00 66.62 715 LYS A C 1
ATOM 5698 O O . LYS A 1 715 ? 9.603 0.156 27.803 1.00 66.62 715 LYS A O 1
ATOM 5703 N N . ILE A 1 716 ? 8.225 1.712 26.942 1.00 70.19 716 ILE A N 1
ATOM 5704 C CA . ILE A 1 716 ? 7.195 1.563 27.969 1.00 70.19 716 ILE A CA 1
ATOM 5705 C C . ILE A 1 716 ? 6.015 0.815 27.365 1.00 70.19 716 ILE A C 1
ATOM 5707 O O . ILE A 1 716 ? 5.365 1.317 26.453 1.00 70.19 716 ILE A O 1
ATOM 5711 N N . LEU A 1 717 ? 5.760 -0.399 27.859 1.00 74.00 717 LEU A N 1
ATOM 5712 C CA . LEU A 1 717 ? 4.589 -1.190 27.487 1.00 74.00 717 LEU A CA 1
ATOM 5713 C C . LEU A 1 717 ? 3.378 -0.705 28.287 1.00 74.00 717 LEU A C 1
ATOM 5715 O O . LEU A 1 717 ? 3.361 -0.803 29.516 1.00 74.00 717 LEU A O 1
ATOM 5719 N N . LEU A 1 718 ? 2.345 -0.240 27.592 1.00 71.31 718 LEU A N 1
ATOM 5720 C CA . LEU A 1 718 ? 1.080 0.130 28.212 1.00 71.31 718 LEU A CA 1
ATOM 5721 C C . LEU A 1 718 ? 0.147 -1.078 28.277 1.00 71.31 718 LEU A C 1
ATOM 5723 O O . LEU A 1 718 ? -0.047 -1.800 27.301 1.00 71.31 718 LEU A O 1
ATOM 5727 N N . ASN A 1 719 ? -0.512 -1.269 29.420 1.00 71.44 719 ASN A N 1
ATOM 5728 C CA . ASN A 1 719 ? -1.645 -2.183 29.483 1.00 71.44 719 ASN A CA 1
ATOM 5729 C C . ASN A 1 719 ? -2.854 -1.520 28.806 1.00 71.44 719 ASN A C 1
ATOM 5731 O O . ASN A 1 719 ? -3.537 -0.680 29.402 1.00 71.44 719 ASN A O 1
ATOM 5735 N N . THR A 1 720 ? -3.102 -1.920 27.557 1.00 67.00 720 THR A N 1
ATOM 5736 C CA . THR A 1 720 ? -4.104 -1.351 26.647 1.00 67.00 720 THR A CA 1
ATOM 5737 C C . THR A 1 720 ? -5.477 -1.181 27.288 1.00 67.00 720 THR A C 1
ATOM 5739 O O . THR A 1 720 ? -6.101 -0.134 27.151 1.00 67.00 720 THR A O 1
ATOM 5742 N N . ASN A 1 721 ? -5.947 -2.173 28.048 1.00 67.69 721 ASN A N 1
ATOM 5743 C CA . ASN A 1 721 ? -7.294 -2.139 28.621 1.00 67.69 721 ASN A CA 1
ATOM 5744 C C . ASN A 1 721 ? -7.417 -1.134 29.770 1.00 67.69 721 ASN A C 1
ATOM 5746 O O . ASN A 1 721 ? -8.389 -0.383 29.827 1.00 67.69 721 ASN A O 1
ATOM 5750 N N . SER A 1 722 ? -6.446 -1.107 30.689 1.00 70.44 722 SER A N 1
ATOM 5751 C CA . SER A 1 722 ? -6.455 -0.130 31.786 1.00 70.44 722 SER A CA 1
ATOM 5752 C C . SER A 1 722 ? -6.210 1.290 31.286 1.00 70.44 722 SER A C 1
ATOM 5754 O O . SER A 1 722 ? -6.799 2.226 31.818 1.00 70.44 722 SER A O 1
ATOM 5756 N N . PHE A 1 723 ? -5.384 1.438 30.248 1.00 71.12 723 PHE A N 1
ATOM 5757 C CA . PHE A 1 723 ? -5.104 2.721 29.617 1.00 71.12 723 PHE A CA 1
ATOM 5758 C C . PHE A 1 723 ? -6.348 3.290 28.919 1.00 71.12 723 PHE A C 1
ATOM 5760 O O . PHE A 1 723 ? -6.783 4.392 29.235 1.00 71.12 723 PHE A O 1
ATOM 5767 N N . LEU A 1 724 ? -7.002 2.514 28.048 1.00 68.38 724 LEU A N 1
ATOM 5768 C CA . LEU A 1 724 ? -8.211 2.966 27.348 1.00 68.38 724 LEU A CA 1
ATOM 5769 C C . LEU A 1 724 ? -9.367 3.269 28.311 1.00 68.38 724 LEU A C 1
ATOM 5771 O O . LEU A 1 724 ? -10.080 4.252 28.122 1.00 68.38 724 LEU A O 1
ATOM 5775 N N . LEU A 1 725 ? -9.533 2.479 29.378 1.00 72.50 725 LEU A N 1
ATOM 5776 C CA . LEU A 1 725 ? -10.532 2.767 30.411 1.00 72.50 725 LEU A CA 1
ATOM 5777 C C . LEU A 1 725 ? -10.232 4.088 31.143 1.00 72.50 725 LEU A C 1
ATOM 5779 O O . LEU A 1 725 ? -11.155 4.841 31.455 1.00 72.50 725 LEU A O 1
ATOM 5783 N N . GLY A 1 726 ? -8.952 4.380 31.389 1.00 69.94 726 GLY A N 1
ATOM 5784 C CA . GLY A 1 726 ? -8.499 5.665 31.917 1.00 69.94 726 GLY A CA 1
ATOM 5785 C C . GLY A 1 726 ? -8.787 6.828 30.965 1.00 69.94 726 GLY A C 1
ATOM 5786 O O . GLY A 1 726 ? -9.272 7.863 31.417 1.00 69.94 726 GLY A O 1
ATOM 5787 N N . ALA A 1 727 ? -8.580 6.637 29.658 1.00 68.69 727 ALA A N 1
ATOM 5788 C CA . ALA A 1 727 ? -8.836 7.654 28.635 1.00 68.69 727 ALA A CA 1
ATOM 5789 C C . ALA A 1 727 ? -10.327 7.990 28.551 1.00 68.69 727 ALA A C 1
ATOM 5791 O O . ALA A 1 727 ? -10.700 9.154 28.644 1.00 68.69 727 ALA A O 1
ATOM 5792 N N . VAL A 1 728 ? -11.192 6.972 28.470 1.00 68.38 728 VAL A N 1
ATOM 5793 C CA . VAL A 1 728 ? -12.655 7.153 28.442 1.00 68.38 728 VAL A CA 1
ATOM 5794 C C . VAL A 1 728 ? -13.143 7.892 29.686 1.00 68.38 728 VAL A C 1
ATOM 5796 O O . VAL A 1 728 ? -13.981 8.786 29.589 1.00 68.38 728 VAL A O 1
ATOM 5799 N N . ARG A 1 729 ? -12.599 7.551 30.860 1.00 72.19 729 ARG A N 1
ATOM 5800 C CA . ARG A 1 729 ? -12.935 8.247 32.101 1.00 72.19 729 ARG A CA 1
ATOM 5801 C C . ARG A 1 729 ? -12.514 9.719 32.059 1.00 72.19 729 ARG A C 1
ATOM 5803 O O . ARG A 1 729 ? -13.312 10.564 32.444 1.00 72.19 729 ARG A O 1
ATOM 5810 N N . ARG A 1 730 ? -11.308 10.025 31.575 1.00 70.69 730 ARG A N 1
ATOM 5811 C CA . ARG A 1 730 ? -10.816 11.408 31.454 1.00 70.69 730 ARG A CA 1
ATOM 5812 C C . ARG A 1 730 ? -11.597 12.231 30.438 1.00 70.69 730 ARG A C 1
ATOM 5814 O O . ARG A 1 730 ? -11.870 13.388 30.714 1.00 70.69 730 ARG A O 1
ATOM 5821 N N . ILE A 1 731 ? -12.010 11.639 29.317 1.00 70.06 731 ILE A N 1
ATOM 5822 C CA . ILE A 1 731 ? -12.884 12.301 28.334 1.00 70.06 731 ILE A CA 1
ATOM 5823 C C . ILE A 1 731 ? -14.229 12.657 28.978 1.00 70.06 731 ILE A C 1
ATOM 5825 O O . ILE A 1 731 ? -14.683 13.789 28.860 1.00 70.06 731 ILE A O 1
ATOM 5829 N N . ALA A 1 732 ? -14.839 11.728 29.719 1.00 70.50 732 ALA A N 1
ATOM 5830 C CA . ALA A 1 732 ? -16.087 12.004 30.432 1.00 70.50 732 ALA A CA 1
ATOM 5831 C C . ALA A 1 732 ? -15.912 13.087 31.515 1.00 70.50 732 ALA A C 1
ATOM 5833 O O . ALA A 1 732 ? -16.769 13.953 31.671 1.00 70.50 732 ALA A O 1
ATOM 5834 N N . GLU A 1 733 ? -14.796 13.063 32.250 1.00 73.81 733 GLU A N 1
ATOM 5835 C CA . GLU A 1 733 ? -14.446 14.106 33.222 1.00 73.81 733 GLU A CA 1
ATOM 5836 C C . GLU A 1 733 ? -14.236 15.468 32.530 1.00 73.81 733 GLU A C 1
ATOM 5838 O O . GLU A 1 733 ? -14.722 16.483 33.022 1.00 73.81 733 GLU A O 1
ATOM 5843 N N . TRP A 1 734 ? -13.601 15.496 31.355 1.00 73.75 734 TRP A N 1
ATOM 5844 C CA . TRP A 1 734 ? -13.420 16.702 30.546 1.00 73.75 734 TRP A CA 1
ATOM 5845 C C . TRP A 1 734 ? -14.739 17.285 30.033 1.00 73.75 734 TRP A C 1
ATOM 5847 O O . TRP A 1 734 ? -14.943 18.495 30.105 1.00 73.75 734 TRP A O 1
ATOM 5857 N N . GLU A 1 735 ? -15.661 16.445 29.558 1.00 73.50 735 GLU A N 1
ATOM 5858 C CA . GLU A 1 735 ? -16.995 16.889 29.138 1.00 73.50 735 GLU A CA 1
ATOM 5859 C C . GLU A 1 735 ? -17.763 17.551 30.291 1.00 73.50 735 GLU A C 1
ATOM 5861 O O . GLU A 1 735 ? -18.447 18.555 30.085 1.00 73.50 735 GLU A O 1
ATOM 5866 N N . GLU A 1 736 ? -17.642 17.027 31.514 1.00 77.38 736 GLU A N 1
ATOM 5867 C CA . GLU A 1 736 ? -18.229 17.656 32.703 1.00 77.38 736 GLU A CA 1
ATOM 5868 C C . GLU A 1 736 ? -17.539 18.983 33.051 1.00 77.38 736 GLU A C 1
ATOM 5870 O O . GLU A 1 736 ? -18.220 19.968 33.343 1.00 77.38 736 GLU A O 1
ATOM 5875 N N . VAL A 1 737 ? -16.208 19.057 32.943 1.00 80.75 737 VAL A N 1
ATOM 5876 C CA . VAL A 1 737 ? -15.461 20.313 33.111 1.00 80.75 737 VAL A CA 1
ATOM 5877 C C . VAL A 1 737 ? -15.923 21.357 32.089 1.00 80.75 737 VAL A C 1
ATOM 5879 O O . VAL A 1 737 ? -16.280 22.462 32.495 1.00 80.75 737 VAL A O 1
ATOM 5882 N N . ARG A 1 738 ? -16.046 21.016 30.799 1.00 78.12 738 ARG A N 1
ATOM 5883 C CA . ARG A 1 738 ? -16.509 21.928 29.731 1.00 78.12 738 ARG A CA 1
ATOM 5884 C C . ARG A 1 738 ? -17.938 22.441 29.921 1.00 78.12 738 ARG A C 1
ATOM 5886 O O . ARG A 1 738 ? -18.244 23.553 29.497 1.00 78.12 738 ARG A O 1
ATOM 5893 N N . LYS A 1 739 ? -18.819 21.685 30.588 1.00 79.75 739 LYS A N 1
ATOM 5894 C CA . LYS A 1 739 ? -20.159 22.188 30.960 1.00 79.75 739 LYS A CA 1
ATOM 5895 C C . LYS A 1 739 ? -20.089 23.343 31.959 1.00 79.75 739 LYS A C 1
ATOM 5897 O O . LYS A 1 739 ? -20.982 24.187 31.966 1.00 79.75 739 LYS A O 1
ATOM 5902 N N . THR A 1 740 ? -19.062 23.360 32.805 1.00 83.19 740 THR A N 1
ATOM 5903 C CA . THR A 1 740 ? -18.873 24.364 33.866 1.00 83.19 740 THR A CA 1
ATOM 5904 C C . THR A 1 740 ? -17.951 25.502 33.443 1.00 83.19 740 THR A C 1
ATOM 5906 O O . THR A 1 740 ? -18.220 26.657 33.761 1.00 83.19 740 THR A O 1
ATOM 5909 N N . LEU A 1 741 ? -16.910 25.182 32.673 1.00 84.25 741 LEU A N 1
ATOM 5910 C CA . LEU A 1 741 ? -15.923 26.094 32.111 1.00 84.25 741 LEU A CA 1
ATOM 5911 C C . LEU A 1 741 ? -15.924 25.937 30.579 1.00 84.25 741 LEU A C 1
ATOM 5913 O O . LEU A 1 741 ? -15.142 25.155 30.035 1.00 84.25 741 LEU A O 1
ATOM 5917 N N . PRO A 1 742 ? -16.819 26.646 29.863 1.00 73.88 742 PRO A N 1
ATOM 5918 C CA . PRO A 1 742 ? -16.938 26.516 28.411 1.00 73.88 742 PRO A CA 1
ATOM 5919 C C . PRO A 1 742 ? -15.700 26.969 27.631 1.00 73.88 742 PRO A C 1
ATOM 5921 O O . PRO A 1 742 ? -15.450 26.441 26.552 1.00 73.88 742 PRO A O 1
ATOM 5924 N N . SER A 1 743 ? -14.940 27.932 28.161 1.00 76.75 743 SER A N 1
ATOM 5925 C CA . SER A 1 743 ? -13.752 28.510 27.523 1.00 76.75 743 SER A CA 1
ATOM 5926 C C . SER A 1 743 ? -12.612 28.682 28.528 1.00 76.75 743 SER A C 1
ATOM 5928 O O . SER A 1 743 ? -12.846 28.906 29.717 1.00 76.75 743 SER A O 1
ATOM 5930 N N . ASP A 1 744 ? -11.383 28.600 28.033 1.00 73.75 744 ASP A N 1
ATOM 5931 C CA . ASP A 1 744 ? -10.150 28.804 28.795 1.00 73.75 744 ASP A CA 1
ATOM 5932 C C . ASP A 1 744 ? -9.789 30.304 28.888 1.00 73.75 744 ASP A C 1
ATOM 5934 O O . ASP A 1 744 ? -8.958 30.705 29.701 1.00 73.75 744 ASP A O 1
ATOM 5938 N N . ASP A 1 745 ? -10.488 31.159 28.137 1.00 73.56 745 ASP A N 1
ATOM 5939 C CA . ASP A 1 745 ? -10.355 32.621 28.213 1.00 73.56 745 ASP A CA 1
ATOM 5940 C C . ASP A 1 745 ? -11.171 33.237 29.360 1.00 73.56 745 ASP A C 1
ATOM 5942 O O . ASP A 1 745 ? -11.179 34.451 29.560 1.00 73.56 745 ASP A O 1
ATOM 5946 N N . LEU A 1 746 ? -11.895 32.412 30.121 1.00 76.56 746 LEU A N 1
ATOM 5947 C CA . LEU A 1 746 ? -12.668 32.887 31.262 1.00 76.56 746 LEU A CA 1
ATOM 5948 C C . LEU A 1 746 ? -11.734 33.413 32.352 1.00 76.56 746 LEU A C 1
ATOM 5950 O O . LEU A 1 746 ? -10.705 32.814 32.653 1.00 76.56 746 LEU A O 1
ATOM 5954 N N . VAL A 1 747 ? -12.136 34.507 32.991 1.00 82.06 747 VAL A N 1
ATOM 5955 C CA . VAL A 1 747 ? -11.442 35.070 34.150 1.00 82.06 747 VAL A CA 1
ATOM 5956 C C . VAL A 1 747 ? -12.191 34.651 35.411 1.00 82.06 747 VAL A C 1
ATOM 5958 O O . VAL A 1 747 ? -13.411 34.806 35.507 1.00 82.06 747 VAL A O 1
ATOM 5961 N N . LEU A 1 748 ? -11.470 34.083 36.378 1.00 82.12 748 LEU A N 1
ATOM 5962 C CA . LEU A 1 748 ? -12.043 33.560 37.619 1.00 82.12 748 LEU A CA 1
ATOM 5963 C C . LEU A 1 748 ? -11.589 34.400 38.814 1.00 82.12 748 LEU A C 1
ATOM 5965 O O . LEU A 1 748 ? -10.413 34.739 38.925 1.00 82.12 748 LEU A O 1
ATOM 5969 N N . ALA A 1 749 ? -12.506 34.690 39.737 1.00 79.81 749 ALA A N 1
ATOM 5970 C CA . ALA A 1 749 ? -12.208 35.389 40.984 1.00 79.81 749 ALA A CA 1
ATOM 5971 C C . ALA A 1 749 ? -12.797 34.663 42.195 1.00 79.81 749 ALA A C 1
ATOM 5973 O O . ALA A 1 749 ? -13.863 34.046 42.125 1.00 79.81 749 ALA A O 1
ATOM 5974 N N . PHE A 1 750 ? -12.104 34.768 43.327 1.00 80.75 750 PHE A N 1
ATOM 5975 C CA . PHE A 1 750 ? -12.640 34.360 44.621 1.00 80.75 750 PHE A CA 1
ATOM 5976 C C . PHE A 1 750 ? -13.526 35.462 45.202 1.00 80.75 750 PHE A C 1
ATOM 5978 O O . PHE A 1 750 ? -13.180 36.637 45.142 1.00 80.75 750 PHE A O 1
ATOM 5985 N N . ASP A 1 751 ? -14.608 35.068 45.874 1.00 71.88 751 ASP A N 1
ATOM 5986 C CA . ASP A 1 751 ? -15.511 36.004 46.561 1.00 71.88 751 ASP A CA 1
ATOM 5987 C C . ASP A 1 751 ? -14.851 36.767 47.721 1.00 71.88 751 ASP A C 1
ATOM 5989 O O . ASP A 1 751 ? -15.301 37.843 48.110 1.00 71.88 751 ASP A O 1
ATOM 5993 N N . SER A 1 752 ? -13.813 36.195 48.333 1.00 69.06 752 SER A N 1
ATOM 5994 C CA . SER A 1 752 ? -13.084 36.806 49.442 1.00 69.06 752 SER A CA 1
ATOM 5995 C C . SER A 1 752 ? -11.697 36.183 49.616 1.00 69.06 752 SER A C 1
ATOM 5997 O O . SER A 1 752 ? -11.461 35.024 49.261 1.00 69.06 752 SER A O 1
ATOM 5999 N N . ASN A 1 753 ? -10.784 36.910 50.266 1.00 63.16 753 ASN A N 1
ATOM 6000 C CA . ASN A 1 753 ? -9.475 36.359 50.629 1.00 63.16 753 ASN A CA 1
ATOM 6001 C C . ASN A 1 753 ? -9.596 35.183 51.628 1.00 63.16 753 ASN A C 1
ATOM 6003 O O . ASN A 1 753 ? -8.777 34.269 51.631 1.00 63.16 753 ASN A O 1
ATOM 6007 N N . ALA A 1 754 ? -10.656 35.150 52.446 1.00 66.62 754 ALA A N 1
ATOM 6008 C CA . ALA A 1 754 ? -10.902 34.057 53.387 1.00 66.62 754 ALA A CA 1
ATOM 6009 C C . ALA A 1 754 ? -11.267 32.742 52.674 1.00 66.62 754 ALA A C 1
ATOM 6011 O O . ALA A 1 754 ? -10.726 31.692 53.019 1.00 66.62 754 ALA A O 1
ATOM 6012 N N . THR A 1 755 ? -12.128 32.798 51.652 1.00 75.06 755 THR A N 1
ATOM 6013 C CA . THR A 1 755 ? -12.487 31.630 50.825 1.00 75.06 755 THR A CA 1
ATOM 6014 C C . THR A 1 755 ? -11.312 31.155 49.976 1.00 75.06 755 THR A C 1
ATOM 6016 O O . THR A 1 755 ? -11.104 29.950 49.855 1.00 75.06 755 THR A O 1
ATOM 6019 N N . LYS A 1 756 ? -10.488 32.084 49.471 1.00 73.31 756 LYS A N 1
ATOM 6020 C CA . LYS A 1 756 ? -9.236 31.772 48.763 1.00 73.31 756 LYS A CA 1
ATOM 6021 C C . LYS A 1 756 ? -8.275 30.976 49.651 1.00 73.31 756 LYS A C 1
ATOM 6023 O O . LYS A 1 756 ? -7.858 29.880 49.287 1.00 73.31 756 LYS A O 1
ATOM 6028 N N . MET A 1 757 ? -8.001 31.465 50.863 1.00 68.94 757 MET A N 1
ATOM 6029 C CA . MET A 1 757 ? -7.111 30.781 51.811 1.00 68.94 757 MET A CA 1
ATOM 6030 C C . MET A 1 757 ? -7.677 29.449 52.322 1.00 68.94 757 MET A C 1
ATOM 6032 O O . MET A 1 757 ? -6.911 28.538 52.636 1.00 68.94 757 MET A O 1
ATOM 6036 N N . GLN A 1 758 ? -9.003 29.307 52.399 1.00 74.31 758 GLN A N 1
ATOM 6037 C CA . GLN A 1 758 ? -9.637 28.033 52.734 1.00 74.31 758 GLN A CA 1
ATOM 6038 C C . GLN A 1 758 ? -9.464 27.003 51.609 1.00 74.31 758 GLN A C 1
ATOM 6040 O O . GLN A 1 758 ? -9.026 25.886 51.881 1.00 74.31 758 GLN A O 1
ATOM 6045 N N . ALA A 1 759 ? -9.721 27.388 50.356 1.00 74.56 759 ALA A N 1
ATOM 6046 C CA . ALA A 1 759 ? -9.537 26.518 49.196 1.00 74.56 759 ALA A CA 1
ATOM 6047 C C . ALA A 1 759 ? -8.075 26.062 49.043 1.00 74.56 759 ALA A C 1
ATOM 6049 O O . ALA A 1 759 ? -7.821 24.885 48.788 1.00 74.56 759 ALA A O 1
ATOM 6050 N N . VAL A 1 760 ? -7.111 26.961 49.281 1.00 75.88 760 VAL A N 1
ATOM 6051 C CA . VAL A 1 760 ? -5.674 26.637 49.288 1.00 75.88 760 VAL A CA 1
ATOM 6052 C C . VAL A 1 760 ? -5.345 25.567 50.337 1.00 75.88 760 VAL A C 1
ATOM 6054 O O . VAL A 1 760 ? -4.708 24.566 50.014 1.00 75.88 760 VAL A O 1
ATOM 6057 N N . ARG A 1 761 ? -5.838 25.721 51.575 1.00 73.25 761 ARG A N 1
ATOM 6058 C CA . ARG A 1 761 ? -5.595 24.763 52.671 1.00 73.25 761 ARG A CA 1
ATOM 6059 C C . ARG A 1 761 ? -6.251 23.402 52.449 1.00 73.25 761 ARG A C 1
ATOM 6061 O O . ARG A 1 761 ? -5.694 22.391 52.863 1.00 73.25 761 ARG A O 1
ATOM 6068 N N . GLU A 1 762 ? -7.443 23.373 51.859 1.00 75.19 762 GLU A N 1
ATOM 6069 C CA . GLU A 1 762 ? -8.211 22.136 51.673 1.00 75.19 762 GLU A CA 1
ATOM 6070 C C . GLU A 1 762 ? -7.783 21.352 50.425 1.00 75.19 762 GLU A C 1
ATOM 6072 O O . GLU A 1 762 ? -7.788 20.121 50.450 1.00 75.19 762 GLU A O 1
ATOM 6077 N N . LYS A 1 763 ? -7.409 22.043 49.340 1.00 75.56 763 LYS A N 1
ATOM 6078 C CA . LYS A 1 763 ? -7.154 21.424 48.028 1.00 75.56 763 LYS A CA 1
ATOM 6079 C C . LYS A 1 763 ? -5.666 21.378 47.630 1.00 75.56 763 LYS A C 1
ATOM 6081 O O . LYS A 1 763 ? -5.337 20.681 46.673 1.00 75.56 763 LYS A O 1
ATOM 6086 N N . GLY A 1 764 ? -4.771 22.064 48.351 1.00 62.88 764 GLY A N 1
ATOM 6087 C CA . GLY A 1 764 ? -3.314 21.846 48.317 1.00 62.88 764 GLY A CA 1
ATOM 6088 C C . GLY A 1 764 ? -2.539 22.320 47.076 1.00 62.88 764 GLY A C 1
ATOM 6089 O O . GLY A 1 764 ? -1.346 22.050 46.998 1.00 62.88 764 GLY A O 1
ATOM 6090 N N . ASN A 1 765 ? -3.167 23.014 46.116 1.00 63.78 765 ASN A N 1
ATOM 6091 C CA . ASN A 1 765 ? -2.492 23.586 44.935 1.00 63.78 765 ASN A CA 1
ATOM 6092 C C . ASN A 1 765 ? -2.249 25.094 45.114 1.00 63.78 765 ASN A C 1
ATOM 6094 O O . ASN A 1 765 ? -2.962 25.918 44.535 1.00 63.78 765 ASN A O 1
ATOM 6098 N N . GLU A 1 766 ? -1.259 25.440 45.940 1.00 64.19 766 GLU A N 1
ATOM 6099 C CA . GLU A 1 766 ? -0.859 26.825 46.237 1.00 64.19 766 GLU A CA 1
ATOM 6100 C C . GLU A 1 766 ? -0.479 27.594 44.961 1.00 64.19 766 GLU A C 1
ATOM 6102 O O . GLU A 1 766 ? -0.975 28.699 44.750 1.00 64.19 766 GLU A O 1
ATOM 6107 N N . ASP A 1 767 ? 0.274 26.967 44.054 1.00 70.06 767 ASP A N 1
ATOM 6108 C CA . ASP A 1 767 ? 0.795 27.608 42.838 1.00 70.06 767 ASP A CA 1
ATOM 6109 C C . ASP A 1 767 ? -0.291 28.073 41.860 1.00 70.06 767 ASP A C 1
ATOM 6111 O O . ASP A 1 767 ? -0.115 29.069 41.173 1.00 70.06 767 ASP A O 1
ATOM 6115 N N . LEU A 1 768 ? -1.436 27.387 41.790 1.00 78.00 768 LEU A N 1
ATOM 6116 C CA . LEU A 1 768 ? -2.548 27.807 40.930 1.00 78.00 768 LEU A CA 1
ATOM 6117 C C . LEU A 1 768 ? -3.506 28.732 41.676 1.00 78.00 768 LEU A C 1
ATOM 6119 O O . LEU A 1 768 ? -3.835 29.809 41.186 1.00 78.00 768 LEU A O 1
ATOM 6123 N N . LEU A 1 769 ? -3.950 28.332 42.871 1.00 78.94 769 LEU A N 1
ATOM 6124 C CA . LEU A 1 769 ? -5.012 29.035 43.590 1.00 78.94 769 LEU A CA 1
ATOM 6125 C C . LEU A 1 769 ? -4.565 30.389 44.151 1.00 78.94 769 LEU A C 1
ATOM 6127 O O . LEU A 1 769 ? -5.405 31.273 44.297 1.00 78.94 769 LEU A O 1
ATOM 6131 N N . VAL A 1 770 ? -3.272 30.589 44.435 1.00 75.12 770 VAL A N 1
ATOM 6132 C CA . VAL A 1 770 ? -2.736 31.892 44.868 1.00 75.12 770 VAL A CA 1
ATOM 6133 C C . VAL A 1 770 ? -2.712 32.898 43.715 1.00 75.12 770 VAL A C 1
ATOM 6135 O O . VAL A 1 770 ? -2.995 34.075 43.948 1.00 75.12 770 VAL A O 1
ATOM 6138 N N . ILE A 1 771 ? -2.457 32.445 42.485 1.00 73.38 771 ILE A N 1
ATOM 6139 C CA . ILE A 1 771 ? -2.349 33.309 41.298 1.00 73.38 771 ILE A CA 1
ATOM 6140 C C . ILE A 1 771 ? -3.731 33.758 40.792 1.00 73.38 771 ILE A C 1
ATOM 6142 O O . ILE A 1 771 ? -3.828 34.808 40.168 1.00 73.38 771 ILE A O 1
ATOM 6146 N N . VAL A 1 772 ? -4.818 33.043 41.121 1.00 76.50 772 VAL A N 1
ATOM 6147 C CA . VAL A 1 772 ? -6.188 33.464 40.765 1.00 76.50 772 VAL A CA 1
ATOM 6148 C C . VAL A 1 772 ? -6.521 34.816 41.409 1.00 76.50 772 VAL A C 1
ATOM 6150 O O . VAL A 1 772 ? -6.793 34.905 42.613 1.00 76.50 772 VAL A O 1
ATOM 6153 N N . ASP A 1 773 ? -6.487 35.876 40.609 1.00 67.00 773 ASP A N 1
ATOM 6154 C CA . ASP A 1 773 ? -6.584 37.277 41.030 1.00 67.00 773 ASP A CA 1
ATOM 6155 C C . ASP A 1 773 ? -7.795 38.014 40.439 1.00 67.00 773 ASP A C 1
ATOM 6157 O O . ASP A 1 773 ? -8.015 39.183 40.749 1.00 67.00 773 ASP A O 1
ATOM 6161 N N . GLY A 1 774 ? -8.596 37.335 39.612 1.00 71.00 774 GLY A N 1
ATOM 6162 C CA . GLY A 1 774 ? -9.723 37.946 38.911 1.00 71.00 774 GLY A CA 1
ATOM 6163 C C . GLY A 1 774 ? -9.326 38.811 37.716 1.00 71.00 774 GLY A C 1
ATOM 6164 O O . GLY A 1 774 ? -10.172 39.558 37.232 1.00 71.00 774 GLY A O 1
ATOM 6165 N N . ARG A 1 775 ? -8.073 38.733 37.243 1.00 65.06 775 ARG A N 1
ATOM 6166 C CA . ARG A 1 775 ? -7.573 39.493 36.084 1.00 65.06 775 ARG A CA 1
ATOM 6167 C C . ARG A 1 775 ? -7.023 38.598 34.978 1.00 65.06 775 ARG A C 1
ATOM 6169 O O . ARG A 1 775 ? -7.197 38.921 33.809 1.00 65.06 775 ARG A O 1
ATOM 6176 N N . HIS A 1 776 ? -6.386 37.486 35.336 1.00 70.88 776 HIS A N 1
ATOM 6177 C CA . HIS A 1 776 ? -5.821 36.550 34.365 1.00 70.88 776 HIS A CA 1
ATOM 6178 C C . HIS A 1 776 ? -6.862 35.536 33.878 1.00 70.88 776 HIS A C 1
ATOM 6180 O O . HIS A 1 776 ? -7.645 34.995 34.668 1.00 70.88 776 HIS A O 1
ATOM 6186 N N . ALA A 1 777 ? -6.844 35.258 32.574 1.00 77.62 777 ALA A N 1
ATOM 6187 C CA . ALA A 1 777 ? -7.618 34.171 31.991 1.00 77.62 777 ALA A CA 1
ATOM 6188 C C . ALA A 1 777 ? -7.109 32.814 32.497 1.00 77.62 777 ALA A C 1
ATOM 6190 O O . ALA A 1 777 ? -5.946 32.677 32.890 1.00 77.62 777 ALA A O 1
ATOM 6191 N N . ILE A 1 778 ? -7.953 31.783 32.453 1.00 79.19 778 ILE A N 1
ATOM 6192 C CA . ILE A 1 778 ? -7.554 30.427 32.850 1.00 79.19 778 ILE A CA 1
ATOM 6193 C C . ILE A 1 778 ? -6.321 29.960 32.061 1.00 79.19 778 ILE A C 1
ATOM 6195 O O . ILE A 1 778 ? -5.419 29.374 32.659 1.00 79.19 778 ILE A O 1
ATOM 6199 N N . THR A 1 779 ? -6.228 30.278 30.767 1.00 75.25 779 THR A N 1
ATOM 6200 C CA . THR A 1 779 ? -5.048 29.992 29.934 1.00 75.25 779 THR A CA 1
ATOM 6201 C C . THR A 1 779 ? -3.751 30.530 30.557 1.00 75.25 779 THR A C 1
ATOM 6203 O O . THR A 1 779 ? -2.758 29.806 30.665 1.00 75.25 779 THR A O 1
ATOM 6206 N N . ASP A 1 780 ? -3.767 31.773 31.045 1.00 72.31 780 ASP A N 1
ATOM 6207 C CA . ASP A 1 780 ? -2.615 32.402 31.694 1.00 72.31 780 ASP A CA 1
ATOM 6208 C C . ASP A 1 780 ? -2.325 31.799 33.069 1.00 72.31 780 ASP A C 1
ATOM 6210 O O . ASP A 1 780 ? -1.168 31.535 33.392 1.00 72.31 780 ASP A O 1
ATOM 6214 N N . LEU A 1 781 ? -3.365 31.505 33.854 1.00 78.06 781 LEU A N 1
ATOM 6215 C CA . LEU A 1 781 ? -3.233 30.872 35.170 1.00 78.06 781 LEU A CA 1
ATOM 6216 C C . LEU A 1 781 ? -2.579 29.485 35.076 1.00 78.06 781 LEU A C 1
ATOM 6218 O O . LEU A 1 781 ? -1.703 29.147 35.877 1.00 78.06 781 LEU A O 1
ATOM 6222 N N . VAL A 1 782 ? -2.967 28.684 34.080 1.00 74.62 782 VAL A N 1
ATOM 6223 C CA . VAL A 1 782 ? -2.359 27.371 33.809 1.00 74.62 782 VAL A CA 1
ATOM 6224 C C . VAL A 1 782 ? -0.885 27.537 33.434 1.00 74.62 782 VAL A C 1
ATOM 6226 O O . VAL A 1 782 ? -0.027 26.860 34.000 1.00 74.62 782 VAL A O 1
ATOM 6229 N N . ARG A 1 783 ? -0.572 28.487 32.544 1.00 69.50 783 ARG A N 1
ATOM 6230 C CA . ARG A 1 783 ? 0.804 28.766 32.111 1.00 69.50 783 ARG A CA 1
ATOM 6231 C C . ARG A 1 783 ? 1.697 29.236 33.264 1.00 69.50 783 ARG A C 1
ATOM 6233 O O . ARG A 1 783 ? 2.810 28.740 33.419 1.00 69.50 783 ARG A O 1
ATOM 6240 N N . MET A 1 784 ? 1.214 30.168 34.085 1.00 66.94 784 MET A N 1
ATOM 6241 C CA . MET A 1 784 ? 1.971 30.760 35.196 1.00 66.94 784 MET A CA 1
ATOM 6242 C C . MET A 1 784 ? 2.195 29.777 36.349 1.00 66.94 784 MET A C 1
ATOM 6244 O O . MET A 1 784 ? 3.263 29.784 36.955 1.00 66.94 784 MET A O 1
ATOM 6248 N N . SER A 1 785 ? 1.215 28.915 36.636 1.00 74.19 785 SER A N 1
ATOM 6249 C CA . SER A 1 785 ? 1.298 27.940 37.735 1.00 74.19 785 SER A CA 1
ATOM 6250 C C . SER A 1 785 ? 2.134 26.699 37.408 1.00 74.19 785 SER A C 1
ATOM 6252 O O . SER A 1 785 ? 2.446 25.927 38.311 1.00 74.19 785 SER A O 1
ATOM 6254 N N . ARG A 1 786 ? 2.487 26.474 36.130 1.00 70.00 786 ARG A N 1
ATOM 6255 C CA . ARG A 1 786 ? 3.171 25.260 35.632 1.00 70.00 786 ARG A CA 1
ATOM 6256 C C . ARG A 1 786 ? 2.449 23.943 35.971 1.00 70.00 786 ARG A C 1
ATOM 6258 O O . ARG A 1 786 ? 3.032 22.864 35.854 1.00 70.00 786 ARG A O 1
ATOM 6265 N N . ILE A 1 787 ? 1.178 24.002 36.370 1.00 74.88 787 ILE A N 1
ATOM 6266 C CA . ILE A 1 787 ? 0.354 22.817 36.619 1.00 74.88 787 ILE A CA 1
ATOM 6267 C C . ILE A 1 787 ? -0.169 22.283 35.283 1.00 74.88 787 ILE A C 1
ATOM 6269 O O . ILE A 1 787 ? -0.561 23.044 34.401 1.00 74.88 787 ILE A O 1
ATOM 6273 N N . ARG A 1 788 ? -0.226 20.951 35.137 1.00 69.62 788 ARG A N 1
ATOM 6274 C CA . ARG A 1 788 ? -0.801 20.314 33.941 1.00 69.62 788 ARG A CA 1
ATOM 6275 C C . ARG A 1 788 ? -2.251 20.762 33.722 1.00 69.62 788 ARG A C 1
ATOM 6277 O O . ARG A 1 788 ? -3.070 20.712 34.645 1.00 69.62 788 ARG A O 1
ATOM 6284 N N . ARG A 1 789 ? -2.566 21.130 32.478 1.00 74.75 789 ARG A N 1
ATOM 6285 C CA . ARG A 1 789 ? -3.828 21.754 32.052 1.00 74.75 789 ARG A CA 1
ATOM 6286 C C . ARG A 1 789 ? -5.075 21.042 32.576 1.00 74.75 789 ARG A C 1
ATOM 6288 O O . ARG A 1 789 ? -5.880 21.669 33.261 1.00 74.75 789 ARG A O 1
ATOM 6295 N N . PHE A 1 790 ? -5.218 19.736 32.342 1.00 72.56 790 PHE A N 1
ATOM 6296 C CA . PHE A 1 790 ? -6.397 18.987 32.793 1.00 72.56 790 PHE A CA 1
ATOM 6297 C C . PHE A 1 790 ? -6.596 19.031 34.319 1.00 72.56 790 PHE A C 1
ATOM 6299 O O . PHE A 1 790 ? -7.719 19.172 34.813 1.00 72.56 790 PHE A O 1
ATOM 6306 N N . ARG A 1 791 ? -5.502 18.960 35.093 1.00 76.50 791 ARG A N 1
ATOM 6307 C CA . ARG A 1 791 ? -5.558 19.002 36.561 1.00 76.50 791 ARG A CA 1
ATOM 6308 C C . ARG A 1 791 ? -5.974 20.379 37.068 1.00 76.50 791 ARG A C 1
ATOM 6310 O O . ARG A 1 791 ? -6.787 20.451 37.989 1.00 76.50 791 ARG A O 1
ATOM 6317 N N . ALA A 1 792 ? -5.441 21.436 36.460 1.00 81.12 792 ALA A N 1
ATOM 6318 C CA . ALA A 1 792 ? -5.815 22.809 36.772 1.00 81.12 792 ALA A CA 1
ATOM 6319 C C . ALA A 1 792 ? -7.302 23.059 36.478 1.00 81.12 792 ALA A C 1
ATOM 6321 O O . ALA A 1 792 ? -8.032 23.532 37.344 1.00 81.12 792 ALA A O 1
ATOM 6322 N N . LEU A 1 793 ? -7.780 22.647 35.303 1.00 80.81 793 LEU A N 1
ATOM 6323 C CA . LEU A 1 793 ? -9.165 22.858 34.882 1.00 80.81 793 LEU A CA 1
ATOM 6324 C C . LEU A 1 793 ? -10.176 22.077 35.721 1.00 80.81 793 LEU A C 1
ATOM 6326 O O . LEU A 1 793 ? -11.201 22.633 36.109 1.00 80.81 793 LEU A O 1
ATOM 6330 N N . THR A 1 794 ? -9.864 20.831 36.084 1.00 82.56 794 THR A N 1
ATOM 6331 C CA . THR A 1 794 ? -10.716 20.037 36.986 1.00 82.56 794 THR A CA 1
ATOM 6332 C C . THR A 1 794 ? -10.846 20.705 38.357 1.00 82.56 794 THR A C 1
ATOM 6334 O O . THR A 1 794 ? -11.946 20.818 38.891 1.00 82.56 794 THR A O 1
ATOM 6337 N N . LEU A 1 795 ? -9.735 21.205 38.912 1.00 84.19 795 LEU A N 1
ATOM 6338 C CA . LEU A 1 795 ? -9.721 21.904 40.200 1.00 84.19 795 LEU A CA 1
ATOM 6339 C C . LEU A 1 795 ? -10.548 23.200 40.160 1.00 84.19 795 LEU A C 1
ATOM 6341 O O . LEU A 1 795 ? -11.317 23.474 41.079 1.00 84.19 795 LEU A O 1
ATOM 6345 N N . LEU A 1 796 ? -10.393 23.995 39.098 1.00 86.88 796 LEU A N 1
ATOM 6346 C CA . LEU A 1 796 ? -11.132 25.244 38.920 1.00 86.88 796 LEU A CA 1
ATOM 6347 C C . LEU A 1 796 ? -12.632 24.979 38.724 1.00 86.88 796 LEU A C 1
ATOM 6349 O O . LEU A 1 796 ? -13.450 25.642 39.357 1.00 86.88 796 LEU A O 1
ATOM 6353 N N . ALA A 1 797 ? -13.000 23.970 37.931 1.00 84.12 797 ALA A N 1
ATOM 6354 C CA . ALA A 1 797 ? -14.386 23.548 37.732 1.00 84.12 797 ALA A CA 1
ATOM 6355 C C . ALA A 1 797 ? -15.047 23.058 39.030 1.00 84.12 797 ALA A C 1
ATOM 6357 O O . ALA A 1 797 ? -16.189 23.418 39.319 1.00 84.12 797 ALA A O 1
ATOM 6358 N N . GLU A 1 798 ? -14.331 22.274 39.845 1.00 85.44 798 GLU A N 1
ATOM 6359 C CA . GLU A 1 798 ? -14.796 21.869 41.177 1.00 85.44 798 GLU A CA 1
ATOM 6360 C C . GLU A 1 798 ? -15.091 23.089 42.058 1.00 85.44 798 GLU A C 1
ATOM 6362 O O . GLU A 1 798 ? -16.175 23.181 42.631 1.00 85.44 798 GLU A O 1
ATOM 6367 N N . LEU A 1 799 ? -14.171 24.053 42.124 1.00 86.62 799 LEU A N 1
ATOM 6368 C CA . LEU A 1 799 ? -14.328 25.255 42.948 1.00 86.62 799 LEU A CA 1
ATOM 6369 C C . LEU A 1 799 ? -15.440 26.190 42.449 1.00 86.62 799 LEU A C 1
ATOM 6371 O O . LEU A 1 799 ? -16.087 26.852 43.263 1.00 86.62 799 LEU A O 1
ATOM 6375 N N . VAL A 1 800 ? -15.692 26.236 41.139 1.00 84.69 800 VAL A N 1
ATOM 6376 C CA . VAL A 1 800 ? -16.839 26.956 40.562 1.00 84.69 800 VAL A CA 1
ATOM 6377 C C . VAL A 1 800 ? -18.154 26.257 40.921 1.00 84.69 800 VAL A C 1
ATOM 6379 O O . VAL A 1 800 ? -19.098 26.915 41.355 1.00 84.69 800 VAL A O 1
ATOM 6382 N N . ASN A 1 801 ? -18.213 24.924 40.836 1.00 85.06 801 ASN A N 1
ATOM 6383 C CA . ASN A 1 801 ? -19.388 24.145 41.247 1.00 85.06 801 ASN A CA 1
ATOM 6384 C C . ASN A 1 801 ? -19.676 24.241 42.755 1.00 85.06 801 ASN A C 1
ATOM 6386 O O . ASN A 1 801 ? -20.836 24.262 43.166 1.00 85.06 801 ASN A O 1
ATOM 6390 N N . GLU A 1 802 ? -18.629 24.303 43.582 1.00 82.44 802 GLU A N 1
ATOM 6391 C CA . GLU A 1 802 ? -18.714 24.519 45.032 1.00 82.44 802 GLU A CA 1
ATOM 6392 C C . GLU A 1 802 ? -19.077 25.979 45.387 1.00 82.44 802 GLU A C 1
ATOM 6394 O O . GLU A 1 802 ? -19.446 26.265 46.527 1.00 82.44 802 GLU A O 1
ATOM 6399 N N . GLY A 1 803 ? -19.019 26.898 44.414 1.00 76.81 803 GLY A N 1
ATOM 6400 C CA . GLY A 1 803 ? -19.340 28.319 44.574 1.00 76.81 803 GLY A CA 1
ATOM 6401 C C . GLY A 1 803 ? -18.235 29.151 45.231 1.00 76.81 803 GLY A C 1
ATOM 6402 O O . GLY A 1 803 ? -18.492 30.283 45.633 1.00 76.81 803 GLY A O 1
ATOM 6403 N N . ALA A 1 804 ? -17.023 28.607 45.362 1.00 80.38 804 ALA A N 1
ATOM 6404 C CA . ALA A 1 804 ? -15.863 29.314 45.903 1.00 80.38 804 ALA A CA 1
ATOM 6405 C C . ALA A 1 804 ? -15.217 30.257 44.871 1.00 80.38 804 ALA A C 1
ATOM 6407 O O . ALA A 1 804 ? -14.673 31.298 45.248 1.00 80.38 804 ALA A O 1
ATOM 6408 N N . LEU A 1 805 ? -15.293 29.893 43.585 1.00 84.19 805 LEU A N 1
ATOM 6409 C CA . LEU A 1 805 ? -14.876 30.714 42.448 1.00 84.19 805 LEU A CA 1
ATOM 6410 C C . LEU A 1 805 ? -16.089 31.182 41.644 1.00 84.19 805 LEU A C 1
ATOM 6412 O O . LEU A 1 805 ? -17.025 30.416 41.410 1.00 84.19 805 LEU A O 1
ATOM 6416 N N . LYS A 1 806 ? -16.043 32.429 41.173 1.00 82.62 806 LYS A N 1
ATOM 6417 C CA . LYS A 1 806 ? -17.019 32.993 40.238 1.00 82.62 806 LYS A CA 1
ATOM 6418 C C . LYS A 1 806 ? -16.352 33.392 38.933 1.00 82.62 806 LYS A C 1
ATOM 6420 O O . LYS A 1 806 ? -15.211 33.847 38.921 1.00 82.62 806 LYS A O 1
ATOM 6425 N N . ILE A 1 807 ? -17.104 33.237 37.848 1.00 82.44 807 ILE A N 1
ATOM 6426 C CA . ILE A 1 807 ? -16.733 33.750 36.530 1.00 82.44 807 ILE A CA 1
ATOM 6427 C C . ILE A 1 807 ? -16.957 35.265 36.553 1.00 82.44 807 ILE A C 1
ATOM 6429 O O . ILE A 1 807 ? -18.063 35.718 36.859 1.00 82.44 807 ILE A O 1
ATOM 6433 N N . VAL A 1 808 ? -15.899 36.026 36.285 1.00 76.56 808 VAL A N 1
ATOM 6434 C CA . VAL A 1 808 ? -15.926 37.491 36.244 1.00 76.56 808 VAL A CA 1
ATOM 6435 C C . VAL A 1 808 ? -16.470 37.937 34.893 1.00 76.56 808 VAL A C 1
ATOM 6437 O O . VAL A 1 808 ? -15.985 37.507 33.849 1.00 76.56 808 VAL A O 1
ATOM 6440 N N . ASP A 1 809 ? -17.474 38.810 34.921 1.00 60.81 809 ASP A N 1
ATOM 6441 C CA . ASP A 1 809 ? -17.988 39.479 33.729 1.00 60.81 809 ASP A CA 1
ATOM 6442 C C . ASP A 1 809 ? -17.183 40.771 33.520 1.00 60.81 809 ASP A C 1
ATOM 6444 O O . ASP A 1 809 ? -17.275 41.703 34.324 1.00 60.81 809 ASP A O 1
ATOM 6448 N N . LEU A 1 810 ? -16.338 40.799 32.484 1.00 54.34 810 LEU A N 1
ATOM 6449 C CA . LEU A 1 810 ? -15.383 41.890 32.226 1.00 54.34 810 LEU A CA 1
ATOM 6450 C C . LEU A 1 810 ? -16.073 43.252 32.008 1.00 54.34 810 LEU A C 1
ATOM 6452 O O . LEU A 1 810 ? -15.447 44.290 32.209 1.00 54.34 810 LEU A O 1
ATOM 6456 N N . ASP A 1 811 ? -17.371 43.258 31.691 1.00 47.41 811 ASP A N 1
ATOM 6457 C CA . ASP A 1 811 ? -18.174 44.469 31.489 1.00 47.41 811 ASP A CA 1
ATOM 6458 C C . ASP A 1 811 ? -18.642 45.151 32.801 1.00 47.41 811 ASP A C 1
ATOM 6460 O O . ASP A 1 811 ? -19.199 46.249 32.747 1.00 47.41 811 ASP A O 1
ATOM 6464 N N . GLN A 1 812 ? -18.441 44.546 33.987 1.00 46.19 812 GLN A N 1
ATOM 6465 C CA . GLN A 1 812 ? -18.944 45.069 35.279 1.00 46.19 812 GLN A CA 1
ATOM 6466 C C . GLN A 1 812 ? -17.887 45.622 36.255 1.00 46.19 812 GLN A C 1
ATOM 6468 O O . GLN A 1 812 ? -18.228 45.933 37.397 1.00 46.19 812 GLN A O 1
ATOM 6473 N N . ILE A 1 813 ? -16.628 45.805 35.851 1.00 42.47 813 ILE A N 1
ATOM 6474 C CA . ILE A 1 813 ? -15.620 46.419 36.734 1.00 42.47 813 ILE A CA 1
ATOM 6475 C C . ILE A 1 813 ? -15.861 47.943 36.795 1.00 42.47 813 ILE A C 1
ATOM 6477 O O . ILE A 1 813 ? -15.474 48.684 35.895 1.00 42.47 813 ILE A O 1
ATOM 6481 N N . HIS A 1 814 ? -16.551 48.415 37.840 1.00 37.97 814 HIS A N 1
ATOM 6482 C CA . HIS A 1 814 ? -16.742 49.840 38.148 1.00 37.97 814 HIS A CA 1
ATOM 6483 C C . HIS A 1 814 ? -15.546 50.403 38.944 1.00 37.97 814 HIS A C 1
ATOM 6485 O O . HIS A 1 814 ? -15.065 49.761 39.874 1.00 37.97 814 HIS A O 1
ATOM 6491 N N . GLU A 1 815 ? -15.138 51.642 38.634 1.00 41.72 815 GLU A N 1
ATOM 6492 C CA . GLU A 1 815 ? -14.039 52.431 39.245 1.00 41.72 815 GLU A CA 1
ATOM 6493 C C . GLU A 1 815 ? -14.125 52.653 40.780 1.00 41.72 815 GLU A C 1
ATOM 6495 O O . GLU A 1 815 ? -13.269 53.324 41.343 1.00 41.72 815 GLU A O 1
ATOM 6500 N N . GLU A 1 816 ? -15.125 52.119 41.492 1.00 40.28 816 GLU A N 1
ATOM 6501 C CA . GLU A 1 816 ? -15.333 52.382 42.931 1.00 40.28 816 GLU A CA 1
ATOM 6502 C C . GLU A 1 816 ? -14.744 51.311 43.877 1.00 40.28 816 GLU A C 1
ATOM 6504 O O . GLU A 1 816 ? -14.681 51.550 45.083 1.00 40.28 816 GLU A O 1
ATOM 6509 N N . ASP A 1 817 ? -14.256 50.169 43.373 1.00 38.41 817 ASP A N 1
ATOM 6510 C CA . ASP A 1 817 ? -13.682 49.098 44.216 1.00 38.41 817 ASP A CA 1
ATOM 6511 C C . ASP A 1 817 ? -12.146 49.176 44.393 1.00 38.41 817 ASP A C 1
ATOM 6513 O O . ASP A 1 817 ? -11.569 48.379 45.138 1.00 38.41 817 ASP A O 1
ATOM 6517 N N . GLU A 1 818 ? -11.465 50.157 43.784 1.00 37.53 818 GLU A N 1
ATOM 6518 C CA . GLU A 1 818 ? -10.019 50.375 43.990 1.00 37.53 818 GLU A CA 1
ATOM 6519 C C . GLU A 1 818 ? -9.692 51.015 45.359 1.00 37.53 818 GLU A C 1
ATOM 6521 O O . GLU A 1 818 ? -8.633 50.745 45.929 1.00 37.53 818 GLU A O 1
ATOM 6526 N N . ASP A 1 819 ? -10.621 51.774 45.953 1.00 35.22 819 ASP A N 1
ATOM 6527 C CA . ASP A 1 819 ? -10.378 52.563 47.175 1.00 35.22 819 ASP A CA 1
ATOM 6528 C C . ASP A 1 819 ? -10.679 51.819 48.497 1.00 35.22 819 ASP A C 1
ATOM 6530 O O . ASP A 1 819 ? -10.385 52.320 49.586 1.00 35.22 819 ASP A O 1
ATOM 6534 N N . ALA A 1 820 ? -11.250 50.610 48.454 1.00 37.16 820 ALA A N 1
ATOM 6535 C CA . ALA A 1 820 ? -11.701 49.903 49.661 1.00 37.16 820 ALA A CA 1
ATOM 6536 C C . ALA A 1 820 ? -10.660 48.949 50.294 1.00 37.16 820 ALA A C 1
ATOM 6538 O O . ALA A 1 820 ? -10.922 48.392 51.365 1.00 37.16 820 ALA A O 1
ATOM 6539 N N . LEU A 1 821 ? -9.487 48.748 49.675 1.00 39.47 821 LEU A N 1
ATOM 6540 C CA . LEU A 1 821 ? -8.554 47.664 50.038 1.00 39.47 821 LEU A CA 1
ATOM 6541 C C . LEU A 1 821 ? -7.243 48.078 50.737 1.00 39.47 821 LEU A C 1
ATOM 6543 O O . LEU A 1 821 ? -6.525 47.193 51.203 1.00 39.47 821 LEU A O 1
ATOM 6547 N N . PHE A 1 822 ? -6.941 49.371 50.913 1.00 37.72 822 PHE A N 1
ATOM 6548 C CA . PHE A 1 822 ? -5.649 49.808 51.474 1.00 37.72 822 PHE A CA 1
ATOM 6549 C C . PHE A 1 822 ? -5.804 50.764 52.666 1.00 37.72 822 PHE A C 1
ATOM 6551 O O . PHE A 1 822 ? -6.030 51.959 52.522 1.00 37.72 822 PHE A O 1
ATOM 6558 N N . ALA A 1 823 ? -5.654 50.233 53.882 1.00 40.44 823 ALA A N 1
ATOM 6559 C CA . ALA A 1 823 ? -5.733 50.992 55.131 1.00 40.44 823 ALA A CA 1
ATOM 6560 C C . ALA A 1 823 ? -4.356 51.493 55.621 1.00 40.44 823 ALA A C 1
ATOM 6562 O O . ALA A 1 823 ? -3.962 51.185 56.745 1.00 40.44 823 ALA A O 1
ATOM 6563 N N . THR A 1 824 ? -3.633 52.275 54.812 1.00 46.97 824 THR A N 1
ATOM 6564 C CA . THR A 1 824 ? -2.468 53.071 55.257 1.00 46.97 824 THR A CA 1
ATOM 6565 C C . THR A 1 824 ? -2.280 54.300 54.361 1.00 46.97 824 THR A C 1
ATOM 6567 O O . THR A 1 824 ? -2.209 54.145 53.150 1.00 46.97 824 THR A O 1
ATOM 6570 N N . ASP A 1 825 ? -2.114 55.498 54.941 1.00 51.78 825 ASP A N 1
ATOM 6571 C CA . ASP A 1 825 ? -1.874 56.785 54.239 1.00 51.78 825 ASP A CA 1
ATOM 6572 C C . ASP A 1 825 ? -0.494 56.884 53.525 1.00 51.78 825 ASP A C 1
ATOM 6574 O O . ASP A 1 825 ? -0.016 57.977 53.220 1.00 51.78 825 ASP A O 1
ATOM 6578 N N . LEU A 1 826 ? 0.186 55.757 53.284 1.00 59.53 826 LEU A N 1
ATOM 6579 C CA . LEU A 1 826 ? 1.488 55.661 52.613 1.00 59.53 826 LEU A CA 1
ATOM 6580 C C . LEU A 1 826 ? 1.311 54.954 51.261 1.00 59.53 826 LEU A C 1
ATOM 6582 O O . LEU A 1 826 ? 0.596 53.952 51.212 1.00 59.53 826 LEU A O 1
ATOM 6586 N N . PRO A 1 827 ? 1.969 55.407 50.177 1.00 62.31 827 PRO A N 1
ATOM 6587 C CA . PRO A 1 827 ? 1.904 54.722 48.892 1.00 62.31 827 PRO A CA 1
ATOM 6588 C C . PRO A 1 827 ? 2.554 53.340 49.022 1.00 62.31 827 PRO A C 1
ATOM 6590 O O . PRO A 1 827 ? 3.739 53.236 49.329 1.00 62.31 827 PRO A O 1
ATOM 6593 N N . THR A 1 828 ? 1.774 52.278 48.828 1.00 62.25 828 THR A N 1
ATOM 6594 C CA . THR A 1 828 ? 2.233 50.877 48.872 1.00 62.25 828 THR A CA 1
ATOM 6595 C C . THR A 1 828 ? 2.591 50.335 47.492 1.00 62.25 828 THR A C 1
ATOM 6597 O O . THR A 1 828 ? 3.059 49.210 47.385 1.00 62.25 828 THR A O 1
ATOM 6600 N N . SER A 1 829 ? 2.408 51.113 46.427 1.00 66.31 829 SER A N 1
ATOM 6601 C CA . SER A 1 829 ? 2.877 50.778 45.082 1.00 66.31 829 SER A CA 1
ATOM 6602 C C . SER A 1 829 ? 3.204 52.042 44.288 1.00 66.31 829 SER A C 1
ATOM 6604 O O . SER A 1 829 ? 2.713 53.129 44.604 1.00 66.31 829 SER A O 1
ATOM 6606 N N . GLY A 1 830 ? 4.062 51.915 43.277 1.00 64.25 830 GLY A N 1
ATOM 6607 C CA . GLY A 1 830 ? 4.494 53.032 42.444 1.00 64.25 830 GLY A CA 1
ATOM 6608 C C . GLY A 1 830 ? 5.271 52.599 41.203 1.00 64.25 830 GLY A C 1
ATOM 6609 O O . GLY A 1 830 ? 5.658 51.440 41.053 1.00 64.25 830 GLY A O 1
ATOM 6610 N N . VAL A 1 831 ? 5.493 53.548 40.296 1.00 66.81 831 VAL A N 1
ATOM 6611 C CA . VAL A 1 831 ? 6.339 53.374 39.106 1.00 66.81 831 VAL A CA 1
ATOM 6612 C C . VAL A 1 831 ? 7.673 54.066 39.367 1.00 66.81 831 VAL A C 1
ATOM 6614 O O . VAL A 1 831 ? 7.691 55.184 39.881 1.00 66.81 831 VAL A O 1
ATOM 6617 N N . ILE A 1 832 ? 8.780 53.404 39.035 1.00 65.50 832 ILE A N 1
ATOM 6618 C CA . ILE A 1 832 ? 10.114 54.004 39.099 1.00 65.50 832 ILE A CA 1
ATOM 6619 C C . ILE A 1 832 ? 10.313 54.821 37.817 1.00 65.50 832 ILE A C 1
ATOM 6621 O O . ILE A 1 832 ? 10.330 54.259 36.722 1.00 65.50 832 ILE A O 1
ATOM 6625 N N . GLU A 1 833 ? 10.430 56.146 37.939 1.00 63.06 833 GLU A N 1
ATOM 6626 C CA . GLU A 1 833 ? 10.777 57.012 36.803 1.00 63.06 833 GLU A CA 1
ATOM 6627 C C . GLU A 1 833 ? 12.228 56.758 36.343 1.00 63.06 833 GLU A C 1
ATOM 6629 O O . GLU A 1 833 ? 13.092 56.414 37.148 1.00 63.06 833 GLU A O 1
ATOM 6634 N N . GLU A 1 834 ? 12.522 56.906 35.048 1.00 59.19 834 GLU A N 1
ATOM 6635 C CA . GLU A 1 834 ? 13.882 56.682 34.532 1.00 59.19 834 GLU A CA 1
ATOM 6636 C C . GLU A 1 834 ? 14.867 57.759 35.039 1.00 59.19 834 GLU A C 1
ATOM 6638 O O . GLU A 1 834 ? 14.545 58.947 35.118 1.00 59.19 834 GLU A O 1
ATOM 6643 N N . GLY A 1 835 ? 16.095 57.339 35.368 1.00 62.56 835 GLY A N 1
ATOM 6644 C CA . GLY A 1 835 ? 17.190 58.216 35.796 1.00 62.56 835 GLY A CA 1
ATOM 6645 C C . GLY A 1 835 ? 17.336 58.394 37.315 1.00 62.56 835 GLY A C 1
ATOM 6646 O O . GLY A 1 835 ? 16.633 57.792 38.127 1.00 62.56 835 GLY A O 1
ATOM 6647 N N . PHE A 1 836 ? 18.270 59.263 37.717 1.00 61.31 836 PHE A N 1
ATOM 6648 C CA . PHE A 1 836 ? 18.645 59.495 39.126 1.00 61.31 836 PHE A CA 1
ATOM 6649 C C . PHE A 1 836 ? 17.470 59.936 40.024 1.00 61.31 836 PHE A C 1
ATOM 6651 O O . PHE A 1 836 ? 17.441 59.657 41.223 1.00 61.31 836 PHE A O 1
ATOM 6658 N N . VAL A 1 837 ? 16.468 60.609 39.447 1.00 63.62 837 VAL A N 1
ATOM 6659 C CA . VAL A 1 837 ? 15.276 61.072 40.177 1.00 63.62 837 VAL A CA 1
ATOM 6660 C C . VAL A 1 837 ? 14.424 59.890 40.654 1.00 63.62 837 VAL A C 1
ATOM 6662 O O . VAL A 1 837 ? 14.021 59.873 41.818 1.00 63.62 837 VAL A O 1
ATOM 6665 N N . GLY A 1 838 ? 14.219 58.872 39.813 1.00 67.81 838 GLY A N 1
ATOM 6666 C CA . GLY A 1 838 ? 13.477 57.670 40.199 1.00 67.81 838 GLY A CA 1
ATOM 6667 C C . GLY A 1 838 ? 14.225 56.798 41.204 1.00 67.81 838 GLY A C 1
ATOM 6668 O O . GLY A 1 838 ? 13.602 56.225 42.097 1.00 67.81 838 GLY A O 1
ATOM 6669 N N . GLN A 1 839 ? 15.561 56.767 41.139 1.00 71.50 839 GLN A N 1
ATOM 6670 C CA . GLN A 1 839 ? 16.396 56.106 42.147 1.00 71.50 839 GLN A CA 1
ATOM 6671 C C . GLN A 1 839 ? 16.201 56.726 43.538 1.00 71.50 839 GLN A C 1
ATOM 6673 O O . GLN A 1 839 ? 15.934 56.011 44.505 1.00 71.50 839 GLN A O 1
ATOM 6678 N N . MET A 1 840 ? 16.259 58.058 43.637 1.00 70.19 840 MET A N 1
ATOM 6679 C CA . MET A 1 840 ? 16.024 58.777 44.896 1.00 70.19 840 MET A CA 1
ATOM 6680 C C . MET A 1 840 ? 14.595 58.583 45.418 1.00 70.19 840 MET A C 1
ATOM 6682 O O . MET A 1 840 ? 14.395 58.436 46.624 1.00 70.19 840 MET A O 1
ATOM 6686 N N . GLN A 1 841 ? 13.600 58.544 44.527 1.00 72.38 841 GLN A N 1
ATOM 6687 C CA . GLN A 1 841 ? 12.203 58.309 44.893 1.00 72.38 841 GLN A CA 1
ATOM 6688 C C . GLN A 1 841 ? 11.973 56.891 45.434 1.00 72.38 841 GLN A C 1
ATOM 6690 O O . GLN A 1 841 ? 11.297 56.729 46.452 1.00 72.38 841 GLN A O 1
ATOM 6695 N N . PHE A 1 842 ? 12.549 55.871 44.793 1.00 77.62 842 PHE A N 1
ATOM 6696 C CA . PHE A 1 842 ? 12.462 54.487 45.256 1.00 77.62 842 PHE A CA 1
ATOM 6697 C C . PHE A 1 842 ? 13.121 54.325 46.633 1.00 77.62 842 PHE A C 1
ATOM 6699 O O . PHE A 1 842 ? 12.479 53.844 47.566 1.00 77.62 842 PHE A O 1
ATOM 6706 N N . VAL A 1 843 ? 14.357 54.813 46.799 1.00 76.88 843 VAL A N 1
ATOM 6707 C CA . VAL A 1 843 ? 15.074 54.754 48.086 1.00 76.88 843 VAL A CA 1
ATOM 6708 C C . VAL A 1 843 ? 14.302 55.488 49.184 1.00 76.88 843 VAL A C 1
ATOM 6710 O O . VAL A 1 843 ? 14.119 54.933 50.267 1.00 76.88 843 VAL A O 1
ATOM 6713 N N . GLY A 1 844 ? 13.786 56.688 48.895 1.00 76.94 844 GLY A N 1
ATOM 6714 C CA . GLY A 1 844 ? 12.967 57.450 49.839 1.00 76.94 844 GLY A CA 1
ATOM 6715 C C . GLY A 1 844 ? 11.709 56.694 50.270 1.00 76.94 844 GLY A C 1
ATOM 6716 O O . GLY A 1 844 ? 11.430 56.594 51.460 1.00 76.94 844 GLY A O 1
ATOM 6717 N N . THR A 1 845 ? 11.004 56.067 49.325 1.00 78.56 845 THR A N 1
ATOM 6718 C CA . THR A 1 845 ? 9.767 55.325 49.619 1.00 78.56 845 THR A CA 1
ATOM 6719 C C . THR A 1 845 ? 10.031 54.092 50.492 1.00 78.56 845 THR A C 1
ATOM 6721 O O . THR A 1 845 ? 9.301 53.838 51.450 1.00 78.56 845 THR A O 1
ATOM 6724 N N . VAL A 1 846 ? 11.113 53.350 50.232 1.00 77.31 846 VAL A N 1
ATOM 6725 C CA . VAL A 1 846 ? 11.488 52.184 51.053 1.00 77.31 846 VAL A CA 1
ATOM 6726 C C . VAL A 1 846 ? 11.963 52.612 52.448 1.00 77.31 846 VAL A C 1
ATOM 6728 O O . VAL A 1 846 ? 11.640 51.951 53.437 1.00 77.31 846 VAL A O 1
ATOM 6731 N N . GLN A 1 847 ? 12.681 53.733 52.566 1.00 79.50 847 GLN A N 1
ATOM 6732 C CA . GLN A 1 847 ? 13.063 54.308 53.862 1.00 79.50 847 GLN A CA 1
ATOM 6733 C C . GLN A 1 847 ? 11.848 54.799 54.664 1.00 79.50 847 GLN A C 1
ATOM 6735 O O . GLN A 1 847 ? 11.811 54.623 55.888 1.00 79.50 847 GLN A O 1
ATOM 6740 N N . ASP A 1 848 ? 10.833 55.348 53.995 1.00 79.69 848 ASP A N 1
ATOM 6741 C CA . ASP A 1 848 ? 9.565 55.736 54.617 1.00 79.69 848 ASP A CA 1
ATOM 6742 C C . ASP A 1 848 ? 8.808 54.505 55.135 1.00 79.69 848 ASP A C 1
ATOM 6744 O O . ASP A 1 848 ? 8.340 54.497 56.278 1.00 79.69 848 ASP A O 1
ATOM 6748 N N . TRP A 1 849 ? 8.763 53.417 54.357 1.00 81.19 849 TRP A N 1
ATOM 6749 C CA . TRP A 1 849 ? 8.193 52.138 54.798 1.00 81.19 849 TRP A CA 1
ATOM 6750 C C . TRP A 1 849 ? 8.944 51.543 55.992 1.00 81.19 849 TRP A C 1
ATOM 6752 O O . TRP A 1 849 ? 8.316 51.069 56.947 1.00 81.19 849 TRP A O 1
ATOM 6762 N N . ALA A 1 850 ? 10.280 51.603 55.973 1.00 76.75 850 ALA A N 1
ATOM 6763 C CA . ALA A 1 850 ? 11.122 51.151 57.074 1.00 76.75 850 ALA A CA 1
ATOM 6764 C C . ALA A 1 850 ? 10.871 51.972 58.350 1.00 76.75 850 ALA A C 1
ATOM 6766 O O . ALA A 1 850 ? 10.679 51.415 59.434 1.00 76.75 850 ALA A O 1
ATOM 6767 N N . SER A 1 851 ? 10.769 53.296 58.215 1.00 79.06 851 SER A N 1
ATOM 6768 C CA . SER A 1 851 ? 10.473 54.221 59.317 1.00 79.06 851 SER A CA 1
ATOM 6769 C C . SER A 1 851 ? 9.072 54.011 59.900 1.00 79.06 851 SER A C 1
ATOM 6771 O O . SER A 1 851 ? 8.881 54.109 61.116 1.00 79.06 851 SER A O 1
ATOM 6773 N N . ALA A 1 852 ? 8.099 53.663 59.054 1.00 76.69 852 ALA A N 1
ATOM 6774 C CA . ALA A 1 852 ? 6.734 53.320 59.447 1.00 76.69 852 ALA A CA 1
ATOM 6775 C C . ALA A 1 852 ? 6.594 51.905 60.046 1.00 76.69 852 ALA A C 1
ATOM 6777 O O . ALA A 1 852 ? 5.503 51.537 60.487 1.00 76.69 852 ALA A O 1
ATOM 6778 N N . LYS A 1 853 ? 7.686 51.125 60.105 1.00 78.62 853 LYS A N 1
ATOM 6779 C CA . LYS A 1 853 ? 7.728 49.734 60.592 1.00 78.62 853 LYS A CA 1
ATOM 6780 C C . LYS A 1 853 ? 6.745 48.808 59.876 1.00 78.62 853 LYS A C 1
ATOM 6782 O O . LYS A 1 853 ? 6.174 47.903 60.488 1.00 78.62 853 LYS A O 1
ATOM 6787 N N . LEU A 1 854 ? 6.534 49.036 58.581 1.00 79.25 854 LEU A N 1
ATOM 6788 C CA . LEU A 1 854 ? 5.666 48.175 57.789 1.00 79.25 854 LEU A CA 1
ATOM 6789 C C . LEU A 1 854 ? 6.260 46.768 57.682 1.00 79.25 854 LEU A C 1
ATOM 6791 O O . LEU A 1 854 ? 7.477 46.573 57.725 1.00 79.25 854 LEU A O 1
ATOM 6795 N N . THR A 1 855 ? 5.366 45.789 57.568 1.00 78.06 855 THR A N 1
ATOM 6796 C CA . THR A 1 855 ? 5.724 44.386 57.376 1.00 78.06 855 THR A CA 1
ATOM 6797 C C . THR A 1 855 ? 5.070 43.882 56.098 1.00 78.06 855 THR A C 1
ATOM 6799 O O . THR A 1 855 ? 3.857 44.026 55.946 1.00 78.06 855 THR A O 1
ATOM 6802 N N . GLY A 1 856 ? 5.855 43.338 55.173 1.00 77.19 856 GLY A N 1
ATOM 6803 C CA . GLY A 1 856 ? 5.385 42.941 53.848 1.00 77.19 856 GLY A CA 1
ATOM 6804 C C . GLY A 1 856 ? 6.513 42.462 52.936 1.00 77.19 856 GLY A C 1
ATOM 6805 O O . GLY A 1 856 ? 7.682 42.781 53.168 1.00 77.19 856 GLY A O 1
ATOM 6806 N N . VAL A 1 857 ? 6.171 41.735 51.872 1.00 79.12 857 VAL A N 1
ATOM 6807 C CA . VAL A 1 857 ? 7.106 41.454 50.773 1.00 79.12 857 VAL A CA 1
ATOM 6808 C C . VAL A 1 857 ? 7.083 42.629 49.797 1.00 79.12 857 VAL A C 1
ATOM 6810 O O . VAL A 1 857 ? 6.031 43.004 49.285 1.00 79.12 857 VAL A O 1
ATOM 6813 N N . MET A 1 858 ? 8.248 43.224 49.568 1.00 81.50 858 MET A N 1
ATOM 6814 C CA . MET A 1 858 ? 8.485 44.215 48.530 1.00 81.50 858 MET A CA 1
ATOM 6815 C C . MET A 1 858 ? 8.867 43.496 47.241 1.00 81.50 858 MET A C 1
ATOM 6817 O O . MET A 1 858 ? 9.879 42.794 47.199 1.00 81.50 858 MET A O 1
ATOM 6821 N N . ARG A 1 859 ? 8.090 43.712 46.184 1.00 80.44 859 ARG A N 1
ATOM 6822 C CA . ARG A 1 859 ? 8.355 43.200 44.842 1.00 80.44 859 ARG A CA 1
ATOM 6823 C C . ARG A 1 859 ? 8.636 44.357 43.893 1.00 80.44 859 ARG A C 1
ATOM 6825 O O . ARG A 1 859 ? 7.923 45.355 43.893 1.00 80.44 859 ARG A O 1
ATOM 6832 N N . VAL A 1 860 ? 9.659 44.197 43.063 1.00 76.94 860 VAL A N 1
ATOM 6833 C CA . VAL A 1 860 ? 10.008 45.115 41.973 1.00 76.94 860 VAL A CA 1
ATOM 6834 C C . VAL A 1 860 ? 9.941 44.338 40.659 1.00 76.94 860 VAL A C 1
ATOM 6836 O O . VAL A 1 860 ? 10.578 43.291 40.552 1.00 76.94 860 VAL A O 1
ATOM 6839 N N . THR A 1 861 ? 9.150 44.790 39.682 1.00 69.25 861 THR A N 1
ATOM 6840 C CA . THR A 1 861 ? 8.880 44.058 38.432 1.00 69.25 861 THR A CA 1
ATOM 6841 C C . THR A 1 861 ? 8.639 44.972 37.228 1.00 69.25 861 THR A C 1
ATOM 6843 O O . THR A 1 861 ? 8.051 46.043 37.351 1.00 69.25 861 THR A O 1
ATOM 6846 N N . ASP A 1 862 ? 9.058 44.530 36.042 1.00 62.78 862 ASP A N 1
ATOM 6847 C CA . ASP A 1 862 ? 8.739 45.141 34.741 1.00 62.78 862 ASP A CA 1
ATOM 6848 C C . ASP A 1 862 ? 7.622 44.390 33.979 1.00 62.78 862 ASP A C 1
ATOM 6850 O O . ASP A 1 862 ? 7.333 44.690 32.822 1.00 62.78 862 ASP A O 1
ATOM 6854 N N . GLY A 1 863 ? 6.997 43.393 34.622 1.00 54.69 863 GLY A N 1
ATOM 6855 C CA . GLY A 1 863 ? 5.989 42.503 34.038 1.00 54.69 863 GLY A CA 1
ATOM 6856 C C . GLY A 1 863 ? 6.544 41.208 33.431 1.00 54.69 863 GLY A C 1
ATOM 6857 O O . GLY A 1 863 ? 5.777 40.271 33.227 1.00 54.69 863 GLY A O 1
ATOM 6858 N N . ARG A 1 864 ? 7.858 41.106 33.179 1.00 55.69 864 ARG A N 1
ATOM 6859 C CA . ARG A 1 864 ? 8.518 39.868 32.710 1.00 55.69 864 ARG A CA 1
ATOM 6860 C C . ARG A 1 864 ? 9.455 39.271 33.755 1.00 55.69 864 ARG A C 1
ATOM 6862 O O . ARG A 1 864 ? 9.624 38.056 33.805 1.00 55.69 864 ARG A O 1
ATOM 6869 N N . ARG A 1 865 ? 10.088 40.117 34.567 1.00 63.78 865 ARG A N 1
ATOM 6870 C CA . ARG A 1 865 ? 11.056 39.745 35.607 1.00 63.78 865 ARG A CA 1
ATOM 6871 C C . ARG A 1 865 ? 10.632 40.358 36.939 1.00 63.78 865 ARG A C 1
ATOM 6873 O O . ARG A 1 865 ? 9.974 41.398 36.963 1.00 63.78 865 ARG A O 1
ATOM 6880 N N . SER A 1 866 ? 11.003 39.734 38.055 1.00 73.19 866 SER A N 1
ATOM 6881 C CA . SER A 1 866 ? 10.698 40.249 39.394 1.00 73.19 866 SER A CA 1
ATOM 6882 C C . SER A 1 866 ? 11.830 39.989 40.383 1.00 73.19 866 SER A C 1
ATOM 6884 O O . SER A 1 866 ? 12.377 38.887 40.407 1.00 73.19 866 SER A O 1
ATOM 6886 N N . LYS A 1 867 ? 12.136 40.975 41.230 1.00 77.75 867 LYS A N 1
ATOM 6887 C CA . LYS A 1 867 ? 13.018 40.832 42.399 1.00 77.75 867 LYS A CA 1
ATOM 6888 C C . LYS A 1 867 ? 12.245 41.118 43.677 1.00 77.75 867 LYS A C 1
ATOM 6890 O O . LYS A 1 867 ? 11.366 41.979 43.689 1.00 77.75 867 LYS A O 1
ATOM 6895 N N . GLU A 1 868 ? 12.566 40.381 44.737 1.00 82.81 868 GLU A N 1
ATOM 6896 C CA . GLU A 1 868 ? 11.811 40.416 45.989 1.00 82.81 868 GLU A CA 1
ATOM 6897 C C . GLU A 1 868 ? 12.714 40.559 47.213 1.00 82.81 868 GLU A C 1
ATOM 6899 O O . GLU A 1 868 ? 13.705 39.844 47.368 1.00 82.81 868 GLU A O 1
ATOM 6904 N N . LEU A 1 869 ? 12.307 41.436 48.125 1.00 83.31 869 LEU A N 1
ATOM 6905 C CA . LEU A 1 869 ? 12.853 41.572 49.471 1.00 83.31 869 LEU A CA 1
ATOM 6906 C C . LEU A 1 869 ? 11.704 41.584 50.473 1.00 83.31 869 LEU A C 1
ATOM 6908 O O . LEU A 1 869 ? 10.569 41.889 50.126 1.00 83.31 869 LEU A O 1
ATOM 6912 N N . ALA A 1 870 ? 11.981 41.275 51.731 1.00 81.88 870 ALA A N 1
ATOM 6913 C CA . ALA A 1 870 ? 10.988 41.372 52.788 1.00 81.88 870 ALA A CA 1
ATOM 6914 C C . ALA A 1 870 ? 11.344 42.504 53.748 1.00 81.88 870 ALA A C 1
ATOM 6916 O O . ALA A 1 870 ? 12.497 42.663 54.148 1.00 81.88 870 ALA A O 1
ATOM 6917 N N . LEU A 1 871 ? 10.335 43.265 54.153 1.00 83.50 871 LEU A N 1
ATOM 6918 C CA . LEU A 1 871 ? 10.432 44.228 55.236 1.00 83.50 871 LEU A CA 1
ATOM 6919 C C . LEU A 1 871 ? 9.675 43.656 56.430 1.00 83.50 871 LEU A C 1
ATOM 6921 O O . LEU A 1 871 ? 8.523 43.252 56.288 1.00 83.50 871 LEU A O 1
ATOM 6925 N N . VAL A 1 872 ? 10.313 43.589 57.598 1.00 81.19 872 VAL A N 1
ATOM 6926 C CA . VAL A 1 872 ? 9.663 43.104 58.822 1.00 81.19 872 VAL A CA 1
ATOM 6927 C C . VAL A 1 872 ? 10.017 44.028 59.978 1.00 81.19 872 VAL A C 1
ATOM 6929 O O . VAL A 1 872 ? 11.188 44.152 60.342 1.00 81.19 872 VAL A O 1
ATOM 6932 N N . ASP A 1 873 ? 9.008 44.699 60.537 1.00 76.81 873 ASP A N 1
ATOM 6933 C CA . ASP A 1 873 ? 9.148 45.756 61.554 1.00 76.81 873 ASP A CA 1
ATOM 6934 C C . ASP A 1 873 ? 10.175 46.850 61.189 1.00 76.81 873 ASP A C 1
ATOM 6936 O O . ASP A 1 873 ? 10.847 47.414 62.057 1.00 76.81 873 ASP A O 1
ATOM 6940 N N . GLY A 1 874 ? 10.307 47.150 59.894 1.00 72.50 874 GLY A N 1
ATOM 6941 C CA . GLY A 1 874 ? 11.225 48.166 59.375 1.00 72.50 874 GLY A CA 1
ATOM 6942 C C . GLY A 1 874 ? 12.677 47.720 59.167 1.00 72.50 874 GLY A C 1
ATOM 6943 O O . GLY A 1 874 ? 13.528 48.552 58.864 1.00 72.50 874 GLY A O 1
ATOM 6944 N N . VAL A 1 875 ? 12.973 46.425 59.304 1.00 81.75 875 VAL A N 1
ATOM 6945 C CA . VAL A 1 875 ? 14.286 45.839 58.980 1.00 81.75 875 VAL A CA 1
ATOM 6946 C C . VAL A 1 875 ? 14.179 45.024 57.692 1.00 81.75 875 VAL A C 1
ATOM 6948 O O . VAL A 1 875 ? 13.176 44.336 57.484 1.00 81.75 875 VAL A O 1
ATOM 6951 N N . LEU A 1 876 ? 15.197 45.114 56.830 1.00 83.19 876 LEU A N 1
ATOM 6952 C CA . LEU A 1 876 ? 15.251 44.399 55.556 1.00 83.19 876 LEU A CA 1
ATOM 6953 C C . LEU A 1 876 ? 15.755 42.964 55.738 1.00 83.19 876 LEU A C 1
ATOM 6955 O O . LEU A 1 876 ? 16.738 42.705 56.437 1.00 83.19 876 LEU A O 1
ATOM 6959 N N . TYR A 1 877 ? 15.079 42.043 55.062 1.00 84.88 877 TYR A N 1
ATOM 6960 C CA . TYR A 1 877 ? 15.401 40.625 55.022 1.00 84.88 877 TYR A CA 1
ATOM 6961 C C . TYR A 1 877 ? 15.379 40.121 53.584 1.00 84.88 877 TYR A C 1
ATOM 6963 O O . TYR A 1 8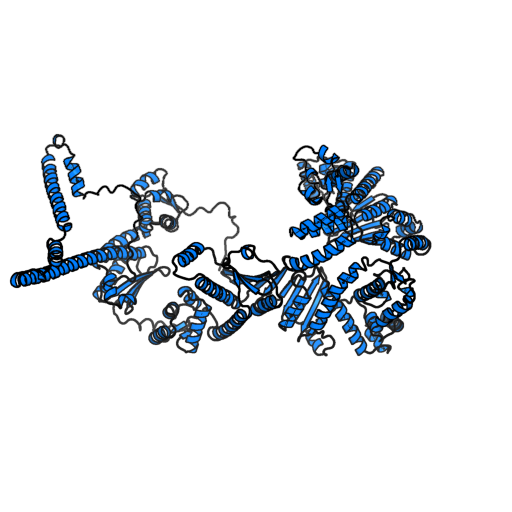77 ? 14.582 40.565 52.753 1.00 84.88 877 TYR A O 1
ATOM 6971 N N . ARG A 1 878 ? 16.222 39.134 53.301 1.00 79.81 878 ARG A N 1
ATOM 6972 C CA . ARG A 1 878 ? 16.161 38.391 52.042 1.00 79.81 878 ARG A CA 1
ATOM 6973 C C . ARG A 1 878 ? 15.000 37.404 52.062 1.00 79.81 878 ARG A C 1
ATOM 6975 O O . ARG A 1 878 ? 14.694 36.802 53.089 1.00 79.81 878 ARG A O 1
ATOM 6982 N N . THR A 1 879 ? 14.410 37.166 50.898 1.00 75.44 879 THR A N 1
ATOM 6983 C CA .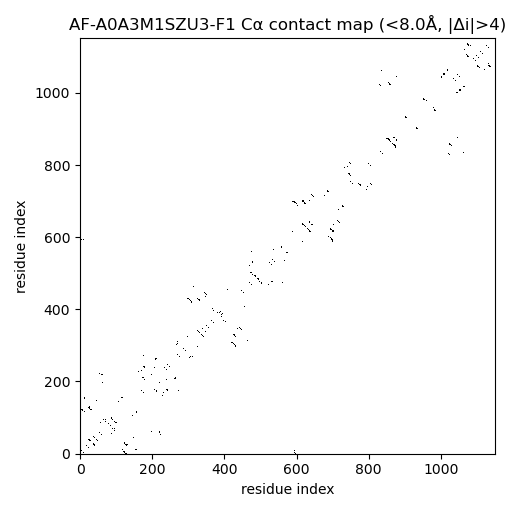 THR A 1 879 ? 13.434 36.083 50.692 1.00 75.44 879 THR A CA 1
ATOM 6984 C C . THR A 1 879 ? 14.118 34.725 50.457 1.00 75.44 879 THR A C 1
ATOM 6986 O O . THR A 1 879 ? 13.520 33.673 50.692 1.00 75.44 879 THR A O 1
ATOM 6989 N N . GLN A 1 880 ? 15.400 34.728 50.063 1.00 71.50 880 GLN A N 1
ATOM 6990 C CA . GLN A 1 880 ? 16.200 33.533 49.763 1.00 71.50 880 GLN A CA 1
ATOM 6991 C C . GLN A 1 880 ? 17.554 33.522 50.496 1.00 71.50 880 GLN A C 1
ATOM 6993 O O . GLN A 1 880 ? 18.135 34.576 50.768 1.00 71.50 880 GLN A O 1
ATOM 6998 N N . ARG A 1 881 ? 18.072 32.316 50.788 1.00 58.22 881 ARG A N 1
ATOM 6999 C CA . ARG A 1 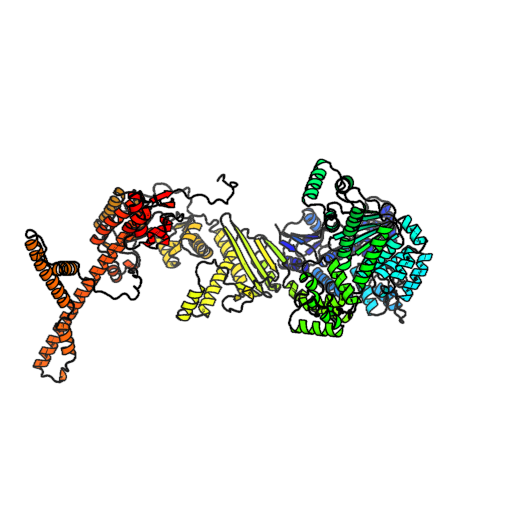881 ? 19.377 32.114 51.446 1.00 58.22 881 ARG A CA 1
ATOM 7000 C C . ARG A 1 881 ? 20.527 32.611 50.575 1.00 58.22 881 ARG A C 1
ATOM 7002 O O . ARG A 1 881 ? 20.507 32.444 49.359 1.00 58.22 881 ARG A O 1
ATOM 7009 N N . TYR A 1 882 ? 21.534 33.188 51.222 1.00 49.97 882 TYR A N 1
ATOM 7010 C CA . TYR A 1 882 ? 22.776 33.563 50.565 1.00 49.97 882 TYR A CA 1
ATOM 7011 C C . TYR A 1 882 ? 23.582 32.311 50.207 1.00 49.97 882 TYR A C 1
ATOM 7013 O O . TYR A 1 882 ? 23.911 31.512 51.082 1.00 49.97 882 TYR A O 1
ATOM 7021 N N . VAL A 1 883 ? 23.882 32.145 48.921 1.00 48.38 883 VAL A N 1
ATOM 7022 C CA . VAL A 1 883 ? 24.904 31.217 48.440 1.00 48.38 883 VAL A CA 1
ATOM 7023 C C . VAL A 1 883 ? 26.019 32.108 47.899 1.00 48.38 883 VAL A C 1
ATOM 7025 O O . VAL A 1 883 ? 25.789 32.755 46.876 1.00 48.38 883 VAL A O 1
ATOM 7028 N N . PRO A 1 884 ? 27.175 32.226 48.576 1.00 45.41 884 PRO A N 1
ATOM 7029 C CA . PRO A 1 884 ? 28.280 33.006 48.036 1.00 45.41 884 PRO A CA 1
ATOM 7030 C C . PRO A 1 884 ? 28.660 32.417 46.680 1.00 45.41 884 PRO A C 1
ATOM 7032 O O . PRO A 1 884 ? 28.798 31.196 46.550 1.00 45.41 884 PRO A O 1
ATOM 7035 N N . ALA A 1 885 ? 28.781 33.268 45.659 1.00 41.25 885 ALA A N 1
ATOM 7036 C CA . ALA A 1 885 ? 29.194 32.826 44.336 1.00 41.25 885 ALA A CA 1
ATOM 7037 C C . ALA A 1 885 ? 30.537 32.096 44.472 1.00 41.25 885 ALA A C 1
ATOM 7039 O O . ALA A 1 885 ? 31.522 32.654 44.961 1.00 41.25 885 ALA A O 1
ATOM 7040 N N . SER A 1 886 ? 30.564 30.817 44.097 1.00 33.91 886 SER A N 1
ATOM 7041 C CA . SER A 1 886 ? 31.771 30.002 44.122 1.00 33.91 886 SER A CA 1
ATOM 7042 C C . SER A 1 886 ? 32.821 30.661 43.233 1.00 33.91 886 SER A C 1
ATOM 7044 O O . SER A 1 886 ? 32.717 30.591 42.008 1.00 33.91 886 SER A O 1
ATOM 7046 N N . ARG A 1 887 ? 33.835 31.295 43.836 1.00 29.27 887 ARG A N 1
ATOM 7047 C CA . ARG A 1 887 ? 35.056 31.656 43.111 1.00 29.27 887 ARG A CA 1
ATOM 7048 C C . ARG A 1 887 ? 35.570 30.386 42.421 1.00 29.27 887 ARG A C 1
ATOM 7050 O O . ARG A 1 887 ? 35.706 29.366 43.107 1.00 29.27 887 ARG A O 1
ATOM 7057 N N . PRO A 1 888 ? 35.830 30.402 41.104 1.00 32.50 888 PRO A N 1
ATOM 7058 C CA . PRO A 1 888 ? 36.381 29.238 40.434 1.00 32.50 888 PRO A CA 1
ATOM 7059 C C . PRO A 1 888 ? 37.704 28.858 41.101 1.00 32.50 888 PRO A C 1
ATOM 7061 O O . PRO A 1 888 ? 38.506 29.719 41.469 1.00 32.50 888 PRO A O 1
ATOM 7064 N N . ALA A 1 889 ? 37.896 27.555 41.300 1.00 31.08 889 ALA A N 1
ATOM 7065 C CA . ALA A 1 889 ? 39.121 26.995 41.840 1.00 31.08 889 ALA A CA 1
ATOM 7066 C C . ALA A 1 889 ? 40.305 27.455 40.977 1.00 31.08 889 ALA A C 1
ATOM 7068 O O . ALA A 1 889 ? 40.480 26.990 39.852 1.00 31.08 889 ALA A O 1
ATOM 7069 N N . ALA A 1 890 ? 41.106 28.383 41.500 1.00 29.47 890 ALA A N 1
ATOM 7070 C CA . ALA A 1 890 ? 42.369 28.746 40.889 1.00 29.47 890 ALA A CA 1
ATOM 7071 C C . ALA A 1 890 ? 43.261 27.497 40.876 1.00 29.47 890 ALA A C 1
ATOM 7073 O O . ALA A 1 890 ? 43.603 26.951 41.928 1.00 29.47 890 ALA A O 1
ATOM 7074 N N . GLY A 1 891 ? 43.594 27.021 39.673 1.00 29.73 891 GLY A N 1
ATOM 7075 C CA . GLY A 1 891 ? 44.620 26.004 39.470 1.00 29.73 891 GLY A CA 1
ATOM 7076 C C . GLY A 1 891 ? 45.939 26.435 40.113 1.00 29.73 891 GLY A C 1
ATOM 7077 O O . GLY A 1 891 ? 46.190 27.628 40.256 1.00 29.73 891 GLY A O 1
ATOM 7078 N N . GLU A 1 892 ? 46.749 25.456 40.524 1.00 36.19 892 GLU A N 1
ATOM 7079 C CA . GLU A 1 892 ? 48.028 25.620 41.229 1.00 36.19 892 GLU A CA 1
ATOM 7080 C C . GLU A 1 892 ? 48.876 26.794 40.700 1.00 36.19 892 GLU A C 1
ATOM 7082 O O . GLU A 1 892 ? 49.697 26.653 39.794 1.00 36.19 892 GLU A O 1
ATOM 7087 N N . ALA A 1 893 ? 48.714 27.956 41.326 1.00 30.30 893 ALA A N 1
ATOM 7088 C CA . ALA A 1 893 ? 49.650 29.061 41.298 1.00 30.30 893 ALA A CA 1
ATOM 7089 C C . ALA A 1 893 ? 50.123 29.244 42.738 1.00 30.30 893 ALA A C 1
ATOM 7091 O O . ALA A 1 893 ? 49.316 29.300 43.667 1.00 30.30 893 ALA A O 1
ATOM 7092 N N . ALA A 1 894 ? 51.440 29.254 42.928 1.00 32.56 894 ALA A N 1
ATOM 7093 C CA . ALA A 1 894 ? 52.068 29.473 44.218 1.00 32.56 894 ALA A CA 1
ATOM 7094 C C . ALA A 1 894 ? 51.403 30.661 44.928 1.00 32.56 894 ALA A C 1
ATOM 7096 O O . ALA A 1 894 ? 51.404 31.773 44.408 1.00 32.56 894 ALA A O 1
ATOM 7097 N N . THR A 1 895 ? 50.830 30.423 46.109 1.00 30.22 895 THR A N 1
ATOM 7098 C CA . THR A 1 895 ? 50.359 31.483 46.999 1.00 30.22 895 THR A CA 1
ATOM 7099 C C . THR A 1 895 ? 51.573 32.273 47.483 1.00 30.22 895 THR A C 1
ATOM 7101 O O . THR A 1 895 ? 52.136 31.987 48.543 1.00 30.22 895 THR A O 1
ATOM 7104 N N . GLU A 1 896 ? 52.017 33.244 46.689 1.00 35.09 896 GLU A N 1
ATOM 7105 C CA . GLU A 1 896 ? 52.728 34.399 47.215 1.00 35.09 896 GLU A CA 1
ATOM 7106 C C . GLU A 1 896 ? 51.761 35.102 48.168 1.00 35.09 896 GLU A C 1
ATOM 7108 O O . GLU A 1 896 ? 50.660 35.496 47.784 1.00 35.09 896 GLU A O 1
ATOM 7113 N N . LYS A 1 897 ? 52.136 35.193 49.449 1.00 38.75 897 LYS A N 1
ATOM 7114 C CA . LYS A 1 897 ? 51.416 36.017 50.420 1.00 38.75 897 LYS A CA 1
ATOM 7115 C C . LYS A 1 897 ? 51.333 37.430 49.845 1.00 38.75 897 LYS A C 1
ATOM 7117 O O . LYS A 1 897 ? 52.357 38.102 49.737 1.00 38.75 897 LYS A O 1
ATOM 7122 N N . VAL A 1 898 ? 50.128 37.871 49.497 1.00 45.19 898 VAL A N 1
ATOM 7123 C CA . VAL A 1 898 ? 49.866 39.271 49.170 1.00 45.19 898 VAL A CA 1
ATOM 7124 C C . VAL A 1 898 ? 50.135 40.068 50.446 1.00 45.19 898 VAL A C 1
ATOM 7126 O O . VAL A 1 898 ? 49.388 39.973 51.414 1.00 45.19 898 VAL A O 1
ATOM 7129 N N . LEU A 1 899 ? 51.271 40.766 50.483 1.00 52.16 899 LEU A N 1
ATOM 7130 C CA . LEU A 1 899 ? 51.641 41.662 51.580 1.00 52.16 899 LEU A CA 1
ATOM 7131 C C . LEU A 1 899 ? 50.608 42.796 51.672 1.00 52.16 899 LEU A C 1
ATOM 7133 O O . LEU A 1 899 ? 50.116 43.235 50.627 1.00 52.16 899 LEU A O 1
ATOM 7137 N N . SER A 1 900 ? 50.304 43.285 52.883 1.00 64.50 900 SER A N 1
ATOM 7138 C CA . SER A 1 900 ? 49.433 44.457 53.061 1.00 64.50 900 SER A CA 1
ATOM 7139 C C . SER A 1 900 ? 49.969 45.644 52.238 1.00 64.50 900 SER A C 1
ATOM 7141 O O . SER A 1 900 ? 51.182 45.725 52.002 1.00 64.50 900 SER A O 1
ATOM 7143 N N . PRO A 1 901 ? 49.116 46.572 51.762 1.00 65.94 901 PRO A N 1
ATOM 7144 C CA . PRO A 1 901 ? 49.564 47.717 50.963 1.00 65.94 901 PRO A CA 1
ATOM 7145 C C . PRO A 1 901 ? 50.679 48.521 51.653 1.00 65.94 901 PRO A C 1
ATOM 7147 O O . PRO A 1 901 ? 51.593 49.028 51.001 1.00 65.94 901 PRO A O 1
ATOM 7150 N N . GLU A 1 902 ? 50.644 48.581 52.986 1.00 71.25 902 GLU A N 1
ATOM 7151 C CA . GLU A 1 902 ? 51.655 49.226 53.822 1.00 71.25 902 GLU A CA 1
ATOM 7152 C C . GLU A 1 902 ? 52.973 48.438 53.860 1.00 71.25 902 GLU A C 1
ATOM 7154 O O . GLU A 1 902 ? 54.043 49.039 53.744 1.00 71.25 902 GLU A O 1
ATOM 7159 N N . ALA A 1 903 ? 52.921 47.103 53.922 1.00 72.00 903 ALA A N 1
ATOM 7160 C CA . ALA A 1 903 ? 54.094 46.233 53.839 1.00 72.00 903 ALA A CA 1
ATOM 7161 C C . ALA A 1 903 ? 54.735 46.222 52.438 1.00 72.00 903 ALA A C 1
ATOM 7163 O O . ALA A 1 903 ? 55.963 46.209 52.323 1.00 72.00 903 ALA A O 1
ATOM 7164 N N . GLN A 1 904 ? 53.933 46.307 51.370 1.00 73.62 904 GLN A N 1
ATOM 7165 C CA . GLN A 1 904 ? 54.441 46.488 50.003 1.00 73.62 904 GLN A CA 1
ATOM 7166 C C . GLN A 1 904 ? 55.139 47.843 49.857 1.00 73.62 904 GLN A C 1
ATOM 7168 O O . GLN A 1 904 ? 56.273 47.912 49.379 1.00 73.62 904 GLN A O 1
ATOM 7173 N N . ARG A 1 905 ? 54.513 48.921 50.351 1.00 78.44 905 ARG A N 1
ATOM 7174 C CA . ARG A 1 905 ? 55.101 50.264 50.304 1.00 78.44 905 ARG A CA 1
ATOM 7175 C C . ARG A 1 905 ? 56.354 50.390 51.171 1.00 78.44 905 ARG A C 1
ATOM 7177 O O . ARG A 1 905 ? 57.297 51.087 50.794 1.00 78.44 905 ARG A O 1
ATOM 7184 N N . LEU A 1 906 ? 56.393 49.695 52.306 1.00 81.69 906 LEU A N 1
ATOM 7185 C CA . LEU A 1 906 ? 57.585 49.586 53.137 1.00 81.69 906 LEU A CA 1
ATOM 7186 C C . LEU A 1 906 ? 58.722 48.892 52.377 1.00 81.69 906 LEU A C 1
ATOM 7188 O O . LEU A 1 906 ? 59.825 49.432 52.337 1.00 81.69 906 LEU A O 1
ATOM 7192 N N . ALA A 1 907 ? 58.456 47.754 51.730 1.00 76.19 907 ALA A N 1
ATOM 7193 C CA . ALA A 1 907 ? 59.458 47.025 50.953 1.00 76.19 907 ALA A CA 1
ATOM 7194 C C . ALA A 1 907 ? 60.015 47.863 49.786 1.00 76.19 907 ALA A C 1
ATOM 7196 O O . ALA A 1 907 ? 61.225 47.871 49.552 1.00 76.19 907 ALA A O 1
ATOM 7197 N N . GLU A 1 908 ? 59.162 48.629 49.098 1.00 78.69 908 GLU A N 1
ATOM 7198 C CA . GLU A 1 908 ? 59.591 49.580 48.065 1.00 78.69 908 GLU A CA 1
ATOM 7199 C C . GLU A 1 908 ? 60.515 50.673 48.620 1.00 78.69 908 GLU A C 1
ATOM 7201 O O . GLU A 1 908 ? 61.542 50.988 48.014 1.00 78.69 908 GLU A O 1
ATOM 7206 N N . LEU A 1 909 ? 60.172 51.254 49.776 1.00 78.25 909 LEU A N 1
ATOM 7207 C CA . LEU A 1 909 ? 60.981 52.294 50.415 1.00 78.25 909 LEU A CA 1
ATOM 7208 C C . LEU A 1 909 ? 62.292 51.745 50.994 1.00 78.25 909 LEU A C 1
ATOM 7210 O O . LEU A 1 909 ? 63.298 52.449 50.969 1.00 78.25 909 LEU A O 1
ATOM 7214 N N . GLU A 1 910 ? 62.319 50.503 51.483 1.00 78.50 910 GLU A N 1
ATOM 7215 C CA . GLU A 1 910 ? 63.542 49.837 51.954 1.00 78.50 910 GLU A CA 1
ATOM 7216 C C . GLU A 1 910 ? 64.488 49.448 50.812 1.00 78.50 910 GLU A C 1
ATOM 7218 O O . GLU A 1 910 ? 65.707 49.452 50.998 1.00 78.50 910 GLU A O 1
ATOM 7223 N N . ALA A 1 911 ? 63.944 49.152 49.628 1.00 77.50 911 ALA A N 1
ATOM 7224 C CA . ALA A 1 911 ? 64.720 48.867 48.423 1.00 77.50 911 ALA A CA 1
ATOM 7225 C C . ALA A 1 911 ? 65.312 50.131 47.763 1.00 77.50 911 ALA A C 1
ATOM 7227 O O . ALA A 1 911 ? 66.168 50.027 46.878 1.00 77.50 911 ALA A O 1
ATOM 7228 N N . LEU A 1 912 ? 64.881 51.326 48.181 1.00 78.00 912 LEU A N 1
ATOM 7229 C CA . LEU A 1 912 ? 65.303 52.608 47.621 1.00 78.00 912 LEU A CA 1
ATOM 7230 C C . LEU A 1 912 ? 66.645 53.072 48.219 1.00 78.00 912 LEU A C 1
ATOM 7232 O O . LEU A 1 912 ? 66.795 53.219 49.432 1.00 78.00 912 LEU A O 1
ATOM 7236 N N . ASP A 1 913 ? 67.635 53.367 47.370 1.00 74.81 913 ASP A N 1
ATOM 7237 C CA . ASP A 1 913 ? 68.917 53.920 47.828 1.00 74.81 913 ASP A CA 1
ATOM 7238 C C . ASP A 1 913 ? 68.775 55.415 48.163 1.00 74.81 913 ASP A C 1
ATOM 7240 O O . ASP A 1 913 ? 68.873 56.292 47.294 1.00 74.81 913 ASP A O 1
ATOM 7244 N N . PHE A 1 914 ? 68.573 55.715 49.448 1.00 71.81 914 PHE A N 1
ATOM 7245 C CA . PHE A 1 914 ? 68.384 57.072 49.970 1.00 71.81 914 PHE A CA 1
ATOM 7246 C C . PHE A 1 914 ? 69.521 58.047 49.617 1.00 71.81 914 PHE A C 1
ATOM 7248 O O . PHE A 1 914 ? 69.292 59.260 49.606 1.00 71.81 914 PHE A O 1
ATOM 7255 N N . ALA A 1 915 ? 70.724 57.566 49.275 1.00 67.81 915 ALA A N 1
ATOM 7256 C CA . ALA A 1 915 ? 71.821 58.425 48.828 1.00 67.81 915 ALA A CA 1
ATOM 7257 C C . ALA A 1 915 ? 71.519 59.137 47.495 1.00 67.81 915 ALA A C 1
ATOM 7259 O O . ALA A 1 915 ? 72.045 60.225 47.246 1.00 67.81 915 ALA A O 1
ATOM 7260 N N . THR A 1 916 ? 70.648 58.554 46.667 1.00 71.62 916 THR A N 1
ATOM 7261 C CA . THR A 1 916 ? 70.273 59.063 45.337 1.00 71.62 916 THR A CA 1
ATOM 7262 C C . THR A 1 916 ? 69.028 59.957 45.342 1.00 71.62 916 THR A C 1
ATOM 7264 O O . THR A 1 916 ? 68.741 60.626 44.350 1.00 71.62 916 THR A O 1
ATOM 7267 N N . VAL A 1 917 ? 68.323 60.038 46.475 1.00 73.88 917 VAL A N 1
ATOM 7268 C CA . VAL A 1 917 ? 67.107 60.847 46.641 1.00 73.88 917 VAL A CA 1
ATOM 7269 C C . VAL A 1 917 ? 67.466 62.314 46.943 1.00 73.88 917 VAL A C 1
ATOM 7271 O O . VAL A 1 917 ? 68.340 62.548 47.790 1.00 73.88 917 VAL A O 1
ATOM 7274 N N . PRO A 1 918 ? 66.807 63.311 46.308 1.00 72.69 918 PRO A N 1
ATOM 7275 C CA . PRO A 1 918 ? 67.037 64.738 46.561 1.00 72.69 918 PRO A CA 1
ATOM 7276 C C . PRO A 1 918 ? 66.907 65.114 48.048 1.00 72.69 918 PRO A C 1
ATOM 7278 O O . PRO A 1 918 ? 65.944 64.709 48.703 1.00 72.69 918 PRO A O 1
ATOM 7281 N N . GLU A 1 919 ? 67.847 65.912 48.585 1.00 70.81 919 GLU A N 1
ATOM 7282 C CA . GLU A 1 919 ? 67.926 66.230 50.031 1.00 70.81 919 GLU A CA 1
ATOM 7283 C C . GLU A 1 919 ? 66.628 66.814 50.613 1.00 70.81 919 GLU A C 1
ATOM 7285 O O . GLU A 1 919 ? 66.324 66.580 51.779 1.00 70.81 919 GLU A O 1
ATOM 7290 N N . GLU A 1 920 ? 65.830 67.516 49.807 1.00 73.12 920 GLU A N 1
ATOM 7291 C CA . GLU A 1 920 ? 64.562 68.116 50.241 1.00 73.12 920 GLU A CA 1
ATOM 7292 C C . GLU A 1 920 ? 63.467 67.081 50.560 1.00 73.12 920 GLU A C 1
ATOM 7294 O O . GLU A 1 920 ? 62.594 67.345 51.384 1.00 73.12 920 GLU A O 1
ATOM 7299 N N . GLN A 1 921 ? 63.504 65.896 49.939 1.00 73.94 921 GLN A N 1
ATOM 7300 C CA . GLN A 1 921 ? 62.477 64.853 50.105 1.00 73.94 921 GLN A CA 1
ATOM 7301 C C . GLN A 1 921 ? 62.900 63.751 51.079 1.00 73.94 921 GLN A C 1
ATOM 7303 O O . GLN A 1 921 ? 62.050 63.074 51.664 1.00 73.94 921 GLN A O 1
ATOM 7308 N N . ARG A 1 922 ? 64.211 63.608 51.299 1.00 77.00 922 ARG A N 1
ATOM 7309 C CA . ARG A 1 922 ? 64.807 62.587 52.163 1.00 77.00 922 ARG A CA 1
ATOM 7310 C C . ARG A 1 922 ? 64.207 62.532 53.581 1.00 77.00 922 ARG A C 1
ATOM 7312 O O . ARG A 1 922 ? 63.791 61.446 53.973 1.00 77.00 922 ARG A O 1
ATOM 7319 N N . PRO A 1 923 ? 64.042 63.645 54.329 1.00 75.31 923 PRO A N 1
ATOM 7320 C CA . PRO A 1 923 ? 63.477 63.574 55.681 1.00 75.31 923 PRO A CA 1
ATOM 7321 C C . PRO A 1 923 ? 62.000 63.156 55.706 1.00 75.31 923 PRO A C 1
ATOM 7323 O O . PRO A 1 923 ? 61.545 62.568 56.685 1.00 75.31 923 PRO A O 1
ATOM 7326 N N . ARG A 1 924 ? 61.238 63.436 54.639 1.00 78.94 924 ARG A N 1
ATOM 7327 C CA . ARG A 1 924 ? 59.831 63.027 54.540 1.00 78.94 924 ARG A CA 1
ATOM 7328 C C . ARG A 1 924 ? 59.718 61.519 54.321 1.00 78.94 924 ARG A C 1
ATOM 7330 O O . ARG A 1 924 ? 58.942 60.876 55.017 1.00 78.94 924 ARG A O 1
ATOM 7337 N N . LEU A 1 925 ? 60.532 60.975 53.417 1.00 81.06 925 LEU A N 1
ATOM 7338 C CA . LEU A 1 925 ? 60.563 59.542 53.118 1.00 81.06 925 LEU A CA 1
ATOM 7339 C C . LEU A 1 925 ? 61.165 58.720 54.268 1.00 81.06 925 LEU A C 1
ATOM 7341 O O . LEU A 1 925 ? 60.687 57.629 54.540 1.00 81.06 925 LEU A O 1
ATOM 7345 N N . GLU A 1 926 ? 62.152 59.245 55.004 1.00 80.00 926 GLU A N 1
ATOM 7346 C CA . GLU A 1 926 ? 62.658 58.593 56.225 1.00 80.00 926 GLU A CA 1
ATOM 7347 C C . GLU A 1 926 ? 61.595 58.538 57.333 1.00 80.00 926 GLU A C 1
ATOM 7349 O O . GLU A 1 926 ? 61.493 57.541 58.052 1.00 80.00 926 GLU A O 1
ATOM 7354 N N . MET A 1 927 ? 60.786 59.594 57.475 1.00 76.25 927 MET A N 1
ATOM 7355 C CA . MET A 1 927 ? 59.661 59.600 58.412 1.00 76.25 927 MET A CA 1
ATOM 7356 C C . MET A 1 927 ? 58.581 58.601 57.979 1.00 76.25 927 MET A C 1
ATOM 7358 O O . MET A 1 927 ? 58.077 57.864 58.820 1.00 76.25 927 MET A O 1
ATOM 7362 N N . GLU A 1 928 ? 58.262 58.546 56.685 1.00 81.88 928 GLU A N 1
ATOM 7363 C CA . GLU A 1 928 ? 57.308 57.594 56.104 1.00 81.88 928 GLU A CA 1
ATOM 7364 C C . GLU A 1 928 ? 57.776 56.148 56.303 1.00 81.88 928 GLU A C 1
ATOM 7366 O O . GLU A 1 928 ? 57.027 55.340 56.840 1.00 81.88 928 GLU A O 1
ATOM 7371 N N . LEU A 1 929 ? 59.050 55.853 56.022 1.00 82.62 929 LEU A N 1
ATOM 7372 C CA . LEU A 1 929 ? 59.663 54.549 56.281 1.00 82.62 929 LEU A CA 1
ATOM 7373 C C . LEU A 1 929 ? 59.541 54.156 57.759 1.00 82.62 929 LEU A C 1
ATOM 7375 O O . LEU A 1 929 ? 59.219 53.018 58.091 1.00 82.62 929 LEU A O 1
ATOM 7379 N N . LYS A 1 930 ? 59.787 55.099 58.673 1.00 81.56 930 LYS A N 1
ATOM 7380 C CA . LYS A 1 930 ? 59.701 54.836 60.111 1.00 81.56 930 LYS A CA 1
ATOM 7381 C C . LYS A 1 930 ? 58.259 54.619 60.581 1.00 81.56 930 LYS A C 1
ATOM 7383 O O . LYS A 1 930 ? 58.044 53.773 61.443 1.00 81.56 930 LYS A O 1
ATOM 7388 N N . MET A 1 931 ? 57.305 55.366 60.027 1.00 77.31 931 MET A N 1
ATOM 7389 C CA . MET A 1 931 ? 55.875 55.213 60.310 1.00 77.31 931 MET A CA 1
ATOM 7390 C C . MET A 1 931 ? 55.357 53.873 59.789 1.00 77.31 931 MET A C 1
ATOM 7392 O O . MET A 1 931 ? 54.728 53.149 60.550 1.00 77.31 931 MET A O 1
ATOM 7396 N N . LEU A 1 932 ? 55.703 53.506 58.553 1.00 81.94 932 LEU A N 1
ATOM 7397 C CA . LEU A 1 932 ? 55.305 52.238 57.940 1.00 81.94 932 LEU A CA 1
ATOM 7398 C C . LEU A 1 932 ? 55.928 51.036 58.656 1.00 81.94 932 LEU A C 1
ATOM 7400 O O . LEU A 1 932 ? 55.232 50.063 58.904 1.00 81.94 932 LEU A O 1
ATOM 7404 N N . ARG A 1 933 ? 57.192 51.114 59.102 1.00 81.69 933 ARG A N 1
ATOM 7405 C CA . ARG A 1 933 ? 57.774 50.063 59.964 1.00 81.69 933 ARG A CA 1
ATOM 7406 C C . ARG A 1 933 ? 57.004 49.876 61.265 1.00 81.69 933 ARG A C 1
ATOM 7408 O O . ARG A 1 933 ? 56.900 48.757 61.746 1.00 81.69 933 ARG A O 1
ATOM 7415 N N . MET A 1 934 ? 56.527 50.967 61.863 1.00 72.81 934 MET A N 1
ATOM 7416 C CA . MET A 1 934 ? 55.734 50.896 63.089 1.00 72.81 934 MET A CA 1
ATOM 7417 C C . MET A 1 934 ? 54.340 50.330 62.819 1.00 72.81 934 MET A C 1
ATOM 7419 O O . MET A 1 934 ? 53.886 49.507 63.601 1.00 72.81 934 MET A O 1
ATOM 7423 N N . ALA A 1 935 ? 53.699 50.746 61.726 1.00 73.44 935 ALA A N 1
ATOM 7424 C CA . ALA A 1 935 ? 52.375 50.275 61.333 1.00 73.44 935 ALA A CA 1
ATOM 7425 C C . ALA A 1 935 ? 52.386 48.774 61.011 1.00 73.44 935 ALA A C 1
ATOM 7427 O O . ALA A 1 935 ? 51.635 48.026 61.621 1.00 73.44 935 ALA A O 1
ATOM 7428 N N . VAL A 1 936 ? 53.338 48.314 60.190 1.00 76.69 936 VAL A N 1
ATOM 7429 C CA . VAL A 1 936 ? 53.488 46.888 59.853 1.00 76.69 936 VAL A CA 1
ATOM 7430 C C . VAL A 1 936 ? 53.858 46.054 61.085 1.00 76.69 936 VAL A C 1
ATOM 7432 O O . VAL A 1 936 ? 53.336 44.963 61.261 1.00 76.69 936 VAL A O 1
ATOM 7435 N N . ALA A 1 937 ? 54.704 46.564 61.991 1.00 73.69 937 ALA A N 1
ATOM 7436 C CA . ALA A 1 937 ? 55.001 45.860 63.243 1.00 73.69 937 ALA A CA 1
ATOM 7437 C C . ALA A 1 937 ? 53.784 45.771 64.182 1.00 73.69 937 ALA A C 1
ATOM 7439 O O . ALA A 1 937 ? 53.660 44.796 64.917 1.00 73.69 937 ALA A O 1
ATOM 7440 N N . MET A 1 938 ? 52.901 46.776 64.167 1.00 68.75 938 MET A N 1
ATOM 7441 C CA . MET A 1 938 ? 51.636 46.734 64.900 1.00 68.75 938 MET A CA 1
ATOM 7442 C C . MET A 1 938 ? 50.644 45.760 64.256 1.00 68.75 938 MET A C 1
ATOM 7444 O O . MET A 1 938 ? 50.037 44.998 64.998 1.00 68.75 938 MET A O 1
ATOM 7448 N N . GLU A 1 939 ? 50.533 45.723 62.920 1.00 62.38 939 GLU A N 1
ATOM 7449 C CA . GLU A 1 939 ? 49.737 44.714 62.195 1.00 62.38 939 GLU A CA 1
ATOM 7450 C C . GLU A 1 939 ? 50.233 43.293 62.506 1.00 62.38 939 GLU A C 1
ATOM 7452 O O . GLU A 1 939 ? 49.431 42.419 62.821 1.00 62.38 939 GLU A O 1
ATOM 7457 N N . GLU A 1 940 ? 51.552 43.058 62.501 1.00 62.72 940 GLU A N 1
ATOM 7458 C CA . GLU A 1 940 ? 52.127 41.751 62.849 1.00 62.72 940 GLU A CA 1
ATOM 7459 C C . GLU A 1 940 ? 51.903 41.382 64.332 1.00 62.72 940 GLU A C 1
ATOM 7461 O O . GLU A 1 940 ? 51.706 40.205 64.643 1.00 62.72 940 GLU A O 1
ATOM 7466 N N . GLU A 1 941 ? 51.898 42.352 65.259 1.00 56.09 941 GLU A N 1
ATOM 7467 C CA . GLU A 1 941 ? 51.520 42.125 66.666 1.00 56.09 941 GLU A CA 1
ATOM 7468 C C . GLU A 1 941 ? 50.015 41.841 66.831 1.00 56.09 941 GLU A C 1
ATOM 7470 O O . GLU A 1 941 ? 49.654 40.973 67.629 1.00 56.09 941 GLU A O 1
ATOM 7475 N N . GLU A 1 942 ? 49.139 42.514 66.077 1.00 52.53 942 GLU A N 1
ATOM 7476 C CA . GLU A 1 942 ? 47.686 42.282 66.075 1.00 52.53 942 GLU A CA 1
ATOM 7477 C C . GLU A 1 942 ? 47.325 40.919 65.462 1.00 52.53 942 GLU A C 1
ATOM 7479 O O . GLU A 1 942 ? 46.538 40.168 66.046 1.00 52.53 942 GLU A O 1
ATOM 7484 N N . GLU A 1 943 ? 47.963 40.528 64.353 1.00 49.69 943 GLU A N 1
ATOM 7485 C CA . GLU A 1 943 ? 47.805 39.197 63.755 1.00 49.69 943 GLU A CA 1
ATOM 7486 C C . GLU A 1 943 ? 48.371 38.090 64.660 1.00 49.69 943 GLU A C 1
ATOM 7488 O O . GLU A 1 943 ? 47.756 37.028 64.803 1.00 49.69 943 GLU A O 1
ATOM 7493 N N . ALA A 1 944 ? 49.502 38.320 65.339 1.00 48.44 944 ALA A N 1
ATOM 7494 C CA . ALA A 1 944 ? 50.049 37.369 66.310 1.00 48.44 944 ALA A CA 1
ATOM 7495 C C . ALA A 1 944 ? 49.166 37.228 67.568 1.00 48.44 944 ALA A C 1
ATOM 7497 O O . ALA A 1 944 ? 49.071 36.128 68.130 1.00 48.44 944 ALA A O 1
ATOM 7498 N N . ALA A 1 945 ? 48.491 38.306 67.986 1.00 44.72 945 ALA A N 1
ATOM 7499 C CA . ALA A 1 945 ? 47.515 38.301 69.076 1.00 44.72 945 ALA A CA 1
ATOM 7500 C C . ALA A 1 945 ? 46.200 37.593 68.695 1.00 44.72 945 ALA A C 1
ATOM 7502 O O . ALA A 1 945 ? 45.595 36.947 69.550 1.00 44.72 945 ALA A O 1
ATOM 7503 N N . ALA A 1 946 ? 45.787 37.643 67.423 1.00 46.16 946 ALA A N 1
ATOM 7504 C CA . ALA A 1 946 ? 44.615 36.930 66.906 1.00 46.16 946 ALA A CA 1
ATOM 7505 C C . ALA A 1 946 ? 44.877 35.435 66.599 1.00 46.16 946 ALA A C 1
ATOM 7507 O O . ALA A 1 946 ? 43.945 34.629 66.598 1.00 46.16 946 ALA A O 1
ATOM 7508 N N . ALA A 1 947 ? 46.136 35.043 66.356 1.00 43.12 947 ALA A N 1
ATOM 7509 C CA . ALA A 1 947 ? 46.513 33.694 65.913 1.00 43.12 947 ALA A CA 1
ATOM 7510 C C . ALA A 1 947 ? 47.066 32.759 67.010 1.00 43.12 947 ALA A C 1
ATOM 7512 O O . ALA A 1 947 ? 47.423 31.614 66.714 1.00 43.12 947 ALA A O 1
ATOM 7513 N N . THR A 1 948 ? 47.132 33.183 68.277 1.00 45.03 948 THR A N 1
ATOM 7514 C CA . THR A 1 948 ? 47.447 32.273 69.394 1.00 45.03 948 THR A CA 1
ATOM 7515 C C . THR A 1 948 ? 46.168 31.820 70.102 1.00 45.03 948 THR A C 1
ATOM 7517 O O . THR A 1 948 ? 45.307 32.651 70.382 1.00 45.03 948 THR A O 1
ATOM 7520 N N . PRO A 1 949 ? 46.001 30.520 70.435 1.00 47.09 949 PRO A N 1
ATOM 7521 C CA . PRO A 1 949 ? 44.891 30.107 71.282 1.00 47.09 949 PRO A CA 1
ATOM 7522 C C . PRO A 1 949 ? 45.014 30.865 72.604 1.00 47.09 949 PRO A C 1
ATOM 7524 O O . PRO A 1 949 ? 46.054 30.774 73.264 1.00 47.09 949 PRO A O 1
ATOM 7527 N N . SER A 1 950 ? 43.968 31.627 72.951 1.00 54.59 950 SER A N 1
ATOM 7528 C CA . SER A 1 950 ? 43.794 32.293 74.246 1.00 54.59 950 SER A CA 1
ATOM 7529 C C . SER A 1 950 ? 44.369 31.371 75.321 1.00 54.59 950 SER A C 1
ATOM 7531 O O . SER A 1 950 ? 43.978 30.203 75.392 1.00 54.59 950 SER A O 1
ATOM 7533 N N . SER A 1 951 ? 45.371 31.826 76.091 1.00 57.12 951 SER A N 1
ATOM 7534 C CA . SER A 1 951 ? 46.103 30.972 77.058 1.00 57.12 951 SER A CA 1
ATOM 7535 C C . SER A 1 951 ? 45.155 30.191 77.987 1.00 57.12 951 SER A C 1
ATOM 7537 O O . SER A 1 951 ? 45.464 29.099 78.458 1.00 57.12 951 SER A O 1
ATOM 7539 N N . THR A 1 952 ? 43.957 30.743 78.145 1.00 60.09 952 THR A N 1
ATOM 7540 C CA . THR A 1 952 ? 42.720 30.251 78.737 1.00 60.09 952 THR A CA 1
ATOM 7541 C C . THR A 1 952 ? 42.231 28.907 78.165 1.00 60.09 952 THR A C 1
ATOM 7543 O O . THR A 1 952 ? 41.952 28.007 78.954 1.00 60.09 952 THR A O 1
ATOM 7546 N N . ARG A 1 953 ? 42.184 28.707 76.834 1.00 64.12 953 ARG A N 1
ATOM 7547 C CA . ARG A 1 953 ? 41.716 27.466 76.166 1.00 64.12 953 ARG A CA 1
ATOM 7548 C C . ARG A 1 953 ? 42.716 26.316 76.308 1.00 64.12 953 ARG A C 1
ATOM 7550 O O . ARG A 1 953 ? 42.330 25.207 76.658 1.00 64.12 953 ARG A O 1
ATOM 7557 N N . ALA A 1 954 ? 44.010 26.594 76.143 1.00 66.12 954 ALA A N 1
ATOM 7558 C CA . ALA A 1 954 ? 45.061 25.601 76.387 1.00 66.12 954 ALA A CA 1
ATOM 7559 C C . ALA A 1 954 ? 45.135 25.206 77.875 1.00 66.12 954 ALA A C 1
ATOM 7561 O O . ALA A 1 954 ? 45.322 24.036 78.210 1.00 66.12 954 ALA A O 1
ATOM 7562 N N . ARG A 1 955 ? 44.938 26.173 78.784 1.00 71.62 955 ARG A N 1
ATOM 7563 C CA . ARG A 1 955 ? 44.898 25.917 80.229 1.00 71.62 955 ARG A CA 1
ATOM 7564 C C . ARG A 1 955 ? 43.647 25.150 80.657 1.00 71.62 955 ARG A C 1
ATOM 7566 O O . ARG A 1 955 ? 43.738 24.351 81.585 1.00 71.62 955 ARG A O 1
ATOM 7573 N N . LEU A 1 956 ? 42.517 25.362 79.976 1.00 75.88 956 LEU A N 1
ATOM 7574 C CA . LEU A 1 956 ? 41.292 24.585 80.152 1.00 75.88 956 LEU A CA 1
ATOM 7575 C C . LEU A 1 956 ? 41.523 23.112 79.789 1.00 75.88 956 LEU A C 1
ATOM 7577 O O . LEU A 1 956 ? 41.273 22.254 80.628 1.00 75.88 956 LEU A O 1
ATOM 7581 N N . GLU A 1 957 ? 42.069 22.821 78.605 1.00 71.44 957 GLU A N 1
ATOM 7582 C CA . GLU A 1 957 ? 42.360 21.443 78.169 1.00 71.44 957 GLU A CA 1
ATOM 7583 C C . GLU A 1 957 ? 43.329 20.722 79.123 1.00 71.44 957 GLU A C 1
ATOM 7585 O O . GLU A 1 957 ? 43.141 19.551 79.458 1.00 71.44 957 GLU A O 1
ATOM 7590 N N . GLU A 1 958 ? 44.339 21.434 79.632 1.00 76.19 958 GLU A N 1
ATOM 7591 C CA . GLU A 1 958 ? 45.298 20.896 80.601 1.00 76.19 958 GLU A CA 1
ATOM 7592 C C . GLU A 1 958 ? 44.643 20.586 81.966 1.00 76.19 958 GLU A C 1
ATOM 7594 O O . GLU A 1 958 ? 44.966 19.579 82.604 1.00 76.19 958 GLU A O 1
ATOM 7599 N N . LEU A 1 959 ? 43.698 21.425 82.414 1.00 73.31 959 LEU A N 1
ATOM 7600 C CA . LEU A 1 959 ? 42.906 21.214 83.633 1.00 73.31 959 LEU A CA 1
ATOM 7601 C C . LEU A 1 959 ? 41.851 20.112 83.478 1.00 73.31 959 LEU A C 1
ATOM 7603 O O . LEU A 1 959 ? 41.600 19.394 84.445 1.00 73.31 959 LEU A O 1
ATOM 7607 N N . GLU A 1 960 ? 41.256 19.942 82.296 1.00 75.50 960 GLU A N 1
ATOM 7608 C CA . GLU A 1 960 ? 40.305 18.859 82.001 1.00 75.50 960 GLU A CA 1
ATOM 7609 C C . GLU A 1 960 ? 40.981 17.487 81.919 1.00 75.50 960 GLU A C 1
ATOM 7611 O O . GLU A 1 960 ? 40.380 16.481 82.296 1.00 75.50 960 GLU A O 1
ATOM 7616 N N . ALA A 1 961 ? 42.243 17.442 81.485 1.00 74.88 961 ALA A N 1
ATOM 7617 C CA . ALA A 1 961 ? 43.037 16.217 81.416 1.00 74.88 961 ALA A CA 1
ATOM 7618 C C . ALA A 1 961 ? 43.598 15.753 82.779 1.00 74.88 961 ALA A C 1
ATOM 7620 O O . ALA A 1 961 ? 44.122 14.641 82.888 1.00 74.88 961 ALA A O 1
ATOM 7621 N N . LEU A 1 962 ? 43.516 16.585 83.824 1.00 75.50 962 LEU A N 1
ATOM 7622 C CA . LEU A 1 962 ? 44.000 16.264 85.168 1.00 75.50 962 LEU A CA 1
ATOM 7623 C C . LEU A 1 962 ? 43.035 15.324 85.909 1.00 75.50 962 LEU A C 1
ATOM 7625 O O . LEU A 1 962 ? 41.843 15.591 86.038 1.00 75.50 962 LEU A O 1
ATOM 7629 N N . ASP A 1 963 ? 43.564 14.243 86.489 1.00 72.69 963 ASP A N 1
ATOM 7630 C CA . ASP A 1 963 ? 42.776 13.340 87.333 1.00 72.69 963 ASP A CA 1
ATOM 7631 C C . ASP A 1 963 ? 42.602 13.905 88.755 1.00 72.69 963 ASP A C 1
ATOM 7633 O O . ASP A 1 963 ? 43.439 13.719 89.648 1.00 72.69 963 ASP A O 1
ATOM 7637 N N . PHE A 1 964 ? 41.468 14.576 88.970 1.00 72.00 964 PHE A N 1
ATOM 7638 C CA . PHE A 1 964 ? 41.072 15.187 90.243 1.00 72.00 964 PHE A CA 1
ATOM 7639 C C . PHE A 1 964 ? 40.981 14.203 91.420 1.00 72.00 964 PHE A C 1
ATOM 7641 O O . PHE A 1 964 ? 40.962 14.642 92.570 1.00 72.00 964 PHE A O 1
ATOM 7648 N N . SER A 1 965 ? 40.928 12.888 91.176 1.00 67.38 965 SER A N 1
ATOM 7649 C CA . SER A 1 965 ? 40.861 11.882 92.245 1.00 67.38 965 SER A CA 1
ATOM 7650 C C . SER A 1 965 ? 42.177 11.688 93.007 1.00 67.38 965 SER A C 1
ATOM 7652 O O . SER A 1 965 ? 42.175 11.131 94.105 1.00 67.38 965 SER A O 1
ATOM 7654 N N . SER A 1 966 ? 43.286 12.179 92.451 1.00 66.81 966 SER A N 1
ATOM 7655 C CA . SER A 1 966 ? 44.631 12.051 93.021 1.00 66.81 966 SER A CA 1
ATOM 7656 C C . SER A 1 966 ? 45.095 13.267 93.839 1.00 66.81 966 SER A C 1
ATOM 7658 O O . SER A 1 966 ? 46.185 13.236 94.413 1.00 66.81 966 SER A O 1
ATOM 7660 N N . LEU A 1 967 ? 44.281 14.328 93.900 1.00 73.69 967 LEU A N 1
ATOM 7661 C CA . LEU A 1 967 ? 44.593 15.601 94.559 1.00 73.69 967 LEU A CA 1
ATOM 7662 C C . LEU A 1 967 ? 43.999 15.682 95.971 1.00 73.69 967 LEU A C 1
ATOM 7664 O O . LEU A 1 967 ? 43.012 15.011 96.282 1.00 73.69 967 LEU A O 1
ATOM 7668 N N . ASP A 1 968 ? 44.581 16.528 96.825 1.00 77.31 968 ASP A N 1
ATOM 7669 C CA . ASP A 1 968 ? 43.980 16.830 98.124 1.00 77.31 968 ASP A CA 1
ATOM 7670 C C . ASP A 1 968 ? 42.676 17.639 97.971 1.00 77.31 968 ASP A C 1
ATOM 7672 O O . ASP A 1 968 ? 42.388 18.226 96.927 1.00 77.31 968 ASP A O 1
ATOM 7676 N N . GLU A 1 969 ? 41.835 17.633 99.005 1.00 73.50 969 GLU A N 1
ATOM 7677 C CA . GLU A 1 969 ? 40.473 18.171 98.902 1.00 73.50 969 GLU A CA 1
ATOM 7678 C C . GLU A 1 969 ? 40.427 19.706 98.758 1.00 73.50 969 GLU A C 1
ATOM 7680 O O . GLU A 1 969 ? 39.463 20.253 98.213 1.00 73.50 969 GLU A O 1
ATOM 7685 N N . GLU A 1 970 ? 41.476 20.409 99.192 1.00 75.00 970 GLU A N 1
ATOM 7686 C CA . GLU A 1 970 ? 41.572 21.868 99.108 1.00 75.00 970 GLU A CA 1
ATOM 7687 C C . GLU A 1 970 ? 42.085 22.311 97.723 1.00 75.00 970 GLU A C 1
ATOM 7689 O O . GLU A 1 970 ? 41.524 23.227 97.111 1.00 75.00 970 GLU A O 1
ATOM 7694 N N . GLU A 1 971 ? 43.079 21.606 97.172 1.00 75.12 971 GLU A N 1
ATOM 7695 C CA . GLU A 1 971 ? 43.566 21.762 95.799 1.00 75.12 971 GLU A CA 1
ATOM 7696 C C . GLU A 1 971 ? 42.507 21.366 94.773 1.00 75.12 971 GLU A C 1
ATOM 7698 O O . GLU A 1 971 ? 42.310 22.083 93.788 1.00 75.12 971 GLU A O 1
ATOM 7703 N N . ARG A 1 972 ? 41.777 20.273 95.017 1.00 75.19 972 ARG A N 1
ATOM 7704 C CA . ARG A 1 972 ? 40.697 19.819 94.141 1.00 75.19 972 ARG A CA 1
ATOM 7705 C C . ARG A 1 972 ? 39.617 20.887 93.989 1.00 75.19 972 ARG A C 1
ATOM 7707 O O . ARG A 1 972 ? 39.261 21.228 92.865 1.00 75.19 972 ARG A O 1
ATOM 7714 N N . ARG A 1 973 ? 39.148 21.478 95.094 1.00 75.25 973 ARG A N 1
ATOM 7715 C CA . ARG A 1 973 ? 38.151 22.563 95.049 1.00 75.25 973 ARG A CA 1
ATOM 7716 C C . ARG A 1 973 ? 38.655 23.800 94.313 1.00 75.25 973 ARG A C 1
ATOM 7718 O O . ARG A 1 973 ? 37.887 24.415 93.574 1.00 75.25 973 ARG A O 1
ATOM 7725 N N . ARG A 1 974 ? 39.925 24.178 94.499 1.00 80.56 974 ARG A N 1
ATOM 7726 C CA . ARG A 1 974 ? 40.523 25.304 93.764 1.00 80.56 974 ARG A CA 1
ATOM 7727 C C . ARG A 1 974 ? 40.541 25.047 92.262 1.00 80.56 974 ARG A C 1
ATOM 7729 O O . ARG A 1 974 ? 40.055 25.894 91.520 1.00 80.56 974 ARG A O 1
ATOM 7736 N N . LYS A 1 975 ? 41.031 23.881 91.834 1.00 80.38 975 LYS A N 1
ATOM 7737 C CA . LYS A 1 975 ? 41.107 23.527 90.412 1.00 80.38 975 LYS A CA 1
ATOM 7738 C C . LYS A 1 975 ? 39.732 23.322 89.772 1.00 80.38 975 LYS A C 1
ATOM 7740 O O . LYS A 1 975 ? 39.546 23.729 88.636 1.00 80.38 975 LYS A O 1
ATOM 7745 N N . GLU A 1 976 ? 38.749 22.770 90.489 1.00 78.62 976 GLU A N 1
ATOM 7746 C CA . GLU A 1 976 ? 37.359 22.672 90.001 1.00 78.62 976 GLU A CA 1
ATOM 7747 C C . GLU A 1 976 ? 36.724 24.064 89.809 1.00 78.62 976 GLU A C 1
ATOM 7749 O O . GLU A 1 976 ? 36.005 24.293 88.838 1.00 78.62 976 GLU A O 1
ATOM 7754 N N . THR A 1 977 ? 37.024 25.020 90.697 1.00 79.00 977 THR A N 1
ATOM 7755 C CA . THR A 1 977 ? 36.542 26.407 90.561 1.00 79.00 977 THR A CA 1
ATOM 7756 C C . THR A 1 977 ? 37.236 27.128 89.401 1.00 79.00 977 THR A C 1
ATOM 7758 O O . THR A 1 977 ? 36.583 27.843 88.645 1.00 79.00 977 THR A O 1
ATOM 7761 N N . GLU A 1 978 ? 38.544 26.917 89.230 1.00 81.06 978 GLU A N 1
ATOM 7762 C CA . GLU A 1 978 ? 39.321 27.436 88.096 1.00 81.06 978 GLU A CA 1
ATOM 7763 C C . GLU A 1 978 ? 38.797 26.876 86.765 1.00 81.06 978 GLU A C 1
ATOM 7765 O O . GLU A 1 978 ? 38.547 27.643 85.842 1.00 81.06 978 GLU A O 1
ATOM 7770 N N . LEU A 1 979 ? 38.512 25.570 86.700 1.00 80.19 979 LEU A N 1
ATOM 7771 C CA . LEU A 1 979 ? 37.914 24.918 85.534 1.00 80.19 979 LEU A CA 1
ATOM 7772 C C . LEU A 1 979 ? 36.560 25.542 85.159 1.00 80.19 979 LEU A C 1
ATOM 7774 O O . LEU A 1 979 ? 36.312 25.825 83.990 1.00 80.19 979 LEU A O 1
ATOM 7778 N N . MET A 1 980 ? 35.690 25.791 86.143 1.00 77.88 980 MET A N 1
ATOM 7779 C CA . MET A 1 980 ? 34.382 26.408 85.900 1.00 77.88 980 MET A CA 1
ATOM 7780 C C . MET A 1 980 ? 34.507 27.836 85.349 1.00 77.88 980 MET A C 1
ATOM 7782 O O . MET A 1 980 ? 33.771 28.202 84.434 1.00 77.88 980 MET A O 1
ATOM 7786 N N . LEU A 1 981 ? 35.441 28.633 85.877 1.00 80.69 981 LEU A N 1
ATOM 7787 C CA . LEU A 1 981 ? 35.685 29.998 85.402 1.00 80.69 981 LEU A CA 1
ATOM 7788 C C . LEU A 1 981 ? 36.303 30.018 83.997 1.00 80.69 981 LEU A C 1
ATOM 7790 O O . LEU A 1 981 ? 35.908 30.844 83.180 1.00 80.69 981 LEU A O 1
ATOM 7794 N N . LEU A 1 982 ? 37.225 29.096 83.698 1.00 80.06 982 LEU A N 1
ATOM 7795 C CA . LEU A 1 982 ? 37.837 28.978 82.371 1.00 80.06 982 LEU A CA 1
ATOM 7796 C C . LEU A 1 982 ? 36.825 28.527 81.309 1.00 80.06 982 LEU A C 1
ATOM 7798 O O . LEU A 1 982 ? 36.846 29.065 80.207 1.00 80.06 982 LEU A O 1
ATOM 7802 N N . ARG A 1 983 ? 35.904 27.607 81.636 1.00 78.06 983 ARG A N 1
ATOM 7803 C CA . ARG A 1 983 ? 34.820 27.213 80.715 1.00 78.06 983 ARG A CA 1
ATOM 7804 C C . ARG A 1 983 ? 33.924 28.394 80.358 1.00 78.06 983 ARG A C 1
ATOM 7806 O O . ARG A 1 983 ? 33.679 28.619 79.182 1.00 78.06 983 ARG A O 1
ATOM 7813 N N . ALA A 1 984 ? 33.504 29.170 81.358 1.00 76.00 984 ALA A N 1
ATOM 7814 C CA . ALA A 1 984 ? 32.673 30.350 81.132 1.00 76.00 984 ALA A CA 1
ATOM 7815 C C . ALA A 1 984 ? 33.393 31.429 80.299 1.00 76.00 984 ALA A C 1
ATOM 7817 O O . ALA A 1 984 ? 32.760 32.096 79.488 1.00 76.00 984 ALA A O 1
ATOM 7818 N N . ALA A 1 985 ? 34.711 31.590 80.471 1.00 76.75 985 ALA A N 1
ATOM 7819 C CA . ALA A 1 985 ? 35.501 32.535 79.682 1.00 76.75 985 ALA A CA 1
ATOM 7820 C C . ALA A 1 985 ? 35.644 32.102 78.210 1.00 76.75 985 ALA A C 1
ATOM 7822 O O . ALA A 1 985 ? 35.490 32.934 77.322 1.00 76.75 985 ALA A O 1
ATOM 7823 N N . VAL A 1 986 ? 35.890 30.811 77.945 1.00 76.69 986 VAL A N 1
ATOM 7824 C CA . VAL A 1 986 ? 35.960 30.277 76.570 1.00 76.69 986 VAL A CA 1
ATOM 7825 C C . VAL A 1 986 ? 34.597 30.352 75.879 1.00 76.69 986 VAL A C 1
ATOM 7827 O O . VAL A 1 986 ? 34.535 30.709 74.709 1.00 76.69 986 VAL A O 1
ATOM 7830 N N . GLU A 1 987 ? 33.509 30.077 76.600 1.00 74.75 987 GLU A N 1
ATOM 7831 C CA . GLU A 1 987 ? 32.144 30.200 76.073 1.00 74.75 987 GLU A CA 1
ATOM 7832 C C . GLU A 1 987 ? 31.819 31.656 75.686 1.00 74.75 987 GLU A C 1
ATOM 7834 O O . GLU A 1 987 ? 31.287 31.891 74.604 1.00 74.75 987 GLU A O 1
ATOM 7839 N N . GLN A 1 988 ? 32.232 32.645 76.493 1.00 74.38 988 GLN A N 1
ATOM 7840 C CA . GLN A 1 988 ? 32.106 34.062 76.121 1.00 74.38 988 GLN A CA 1
ATOM 7841 C C . GLN A 1 988 ? 32.955 34.446 74.899 1.00 74.38 988 GLN A C 1
ATOM 7843 O O . GLN A 1 988 ? 32.457 35.156 74.028 1.00 74.38 988 GLN A O 1
ATOM 7848 N N . GLU A 1 989 ? 34.207 33.983 74.803 1.00 73.19 989 GLU A N 1
ATOM 7849 C CA . GLU A 1 989 ? 35.058 34.245 73.628 1.00 73.19 989 GLU A CA 1
ATOM 7850 C C . GLU A 1 989 ? 34.464 33.627 72.344 1.00 73.19 989 GLU A C 1
ATOM 7852 O O . GLU A 1 989 ? 34.497 34.248 71.279 1.00 73.19 989 GLU A O 1
ATOM 7857 N N . GLU A 1 990 ? 33.892 32.421 72.425 1.00 69.19 990 GLU A N 1
ATOM 7858 C CA . GLU A 1 990 ? 33.227 31.769 71.290 1.00 69.19 990 GLU A CA 1
ATOM 7859 C C . GLU A 1 990 ? 31.929 32.488 70.887 1.00 69.19 990 GLU A C 1
ATOM 7861 O O . GLU A 1 990 ? 31.670 32.648 69.692 1.00 69.19 990 GLU A O 1
ATOM 7866 N N . GLU A 1 991 ? 31.147 32.993 71.847 1.00 68.38 991 GLU A N 1
ATOM 7867 C CA . GLU A 1 991 ? 29.965 33.820 71.569 1.00 68.38 991 GLU A CA 1
ATOM 7868 C C . GLU A 1 991 ? 30.325 35.162 70.911 1.00 68.38 991 GLU A C 1
ATOM 7870 O O . GLU A 1 991 ? 29.661 35.575 69.955 1.00 68.38 991 GLU A O 1
ATOM 7875 N N . GLU A 1 992 ? 31.377 35.842 71.379 1.00 71.00 992 GLU A N 1
ATOM 7876 C CA . GLU A 1 992 ? 31.849 37.098 70.782 1.00 71.00 992 GLU A CA 1
ATOM 7877 C C . GLU A 1 992 ? 32.346 36.887 69.349 1.00 71.00 992 GLU A C 1
ATOM 7879 O O . GLU A 1 992 ? 31.990 37.656 68.449 1.00 71.00 992 GLU A O 1
ATOM 7884 N N . ARG A 1 993 ? 33.084 35.800 69.102 1.00 69.31 993 ARG A N 1
ATOM 7885 C CA . ARG A 1 993 ? 33.544 35.431 67.760 1.00 69.31 993 ARG A CA 1
ATOM 7886 C C . ARG A 1 993 ? 32.384 35.081 66.828 1.00 69.31 993 ARG A C 1
ATOM 7888 O O . ARG A 1 993 ? 32.323 35.604 65.718 1.00 69.31 993 ARG A O 1
ATOM 7895 N N . ALA A 1 994 ? 31.428 34.272 67.286 1.00 64.19 994 ALA A N 1
ATOM 7896 C CA . ALA A 1 994 ? 30.240 33.931 66.506 1.00 64.19 994 ALA A CA 1
ATOM 7897 C C . ALA A 1 994 ? 29.392 35.171 66.178 1.00 64.19 994 ALA A C 1
ATOM 7899 O O . ALA A 1 994 ? 28.794 35.259 65.105 1.00 64.19 994 ALA A O 1
ATOM 7900 N N . ARG A 1 995 ? 29.342 36.158 67.082 1.00 68.19 995 ARG A N 1
ATOM 7901 C CA . ARG A 1 995 ? 28.660 37.433 66.839 1.00 68.19 995 ARG A CA 1
ATOM 7902 C C . ARG A 1 995 ? 29.376 38.279 65.783 1.00 68.19 995 ARG A C 1
ATOM 7904 O O . ARG A 1 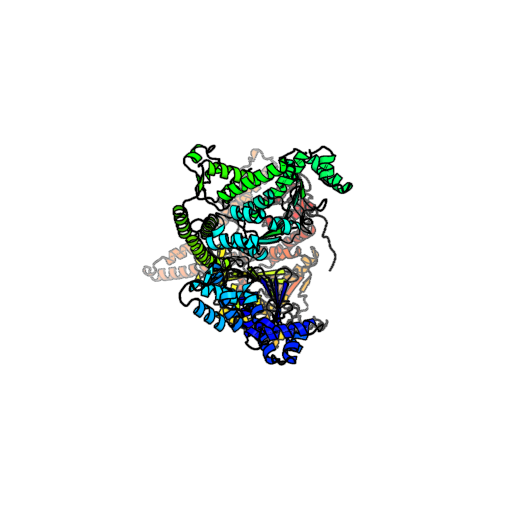995 ? 28.698 38.821 64.914 1.00 68.19 995 ARG A O 1
ATOM 7911 N N . ALA A 1 996 ? 30.706 38.361 65.833 1.00 69.44 996 ALA A N 1
ATOM 7912 C CA . ALA A 1 996 ? 31.500 39.079 64.835 1.00 69.44 996 ALA A CA 1
ATOM 7913 C C . ALA A 1 996 ? 31.391 38.437 63.438 1.00 69.44 996 ALA A C 1
ATOM 7915 O O . ALA A 1 996 ? 31.189 39.143 62.452 1.00 69.44 996 ALA A O 1
ATOM 7916 N N . GLU A 1 997 ? 31.433 37.103 63.356 1.00 69.62 997 GLU A N 1
ATOM 7917 C CA . GLU A 1 997 ? 31.250 36.355 62.102 1.00 69.62 997 GLU A CA 1
ATOM 7918 C C . GLU A 1 997 ? 29.849 36.578 61.502 1.00 69.62 997 GLU A C 1
ATOM 7920 O O . GLU A 1 997 ? 29.715 36.786 60.296 1.00 69.62 997 GLU A O 1
ATOM 7925 N N . ARG A 1 998 ? 28.799 36.627 62.336 1.00 67.62 998 ARG A N 1
ATOM 7926 C CA . ARG A 1 998 ? 27.429 36.946 61.888 1.00 67.62 998 ARG A CA 1
ATOM 7927 C C . ARG A 1 998 ? 27.289 38.376 61.372 1.00 67.62 998 ARG A C 1
ATOM 7929 O O . ARG A 1 998 ? 26.601 38.594 60.380 1.00 67.62 998 ARG A O 1
ATOM 7936 N N . GLU A 1 999 ? 27.918 39.348 62.032 1.00 72.88 999 GLU A N 1
ATOM 7937 C CA . GLU A 1 999 ? 27.872 40.746 61.591 1.00 72.88 999 GLU A CA 1
ATOM 7938 C C . GLU A 1 999 ? 28.598 40.938 60.250 1.00 72.88 999 GLU A C 1
ATOM 7940 O O . GLU A 1 999 ? 28.090 41.636 59.373 1.00 72.88 999 GLU A O 1
ATOM 7945 N N . ALA A 1 1000 ? 29.736 40.264 60.052 1.00 72.88 1000 ALA A N 1
ATOM 7946 C CA . ALA A 1 1000 ? 30.449 40.262 58.775 1.00 72.88 1000 ALA A CA 1
ATOM 7947 C C . ALA A 1 1000 ? 29.604 39.641 57.647 1.00 72.88 1000 ALA A C 1
ATOM 7949 O O . ALA A 1 1000 ? 29.433 40.264 56.598 1.00 72.88 1000 ALA A O 1
ATOM 7950 N N . ALA A 1 1001 ? 28.990 38.477 57.893 1.00 72.38 1001 ALA A N 1
ATOM 7951 C CA . ALA A 1 1001 ? 28.114 37.814 56.925 1.00 72.38 1001 ALA A CA 1
ATOM 7952 C C . ALA A 1 1001 ? 26.872 38.658 56.569 1.00 72.38 1001 ALA A C 1
ATOM 7954 O O . ALA A 1 1001 ? 26.457 38.702 55.412 1.00 72.38 1001 ALA A O 1
ATOM 7955 N N . SER A 1 1002 ? 26.297 39.373 57.545 1.00 78.19 1002 SER A N 1
ATOM 7956 C CA . SER A 1 1002 ? 25.152 40.270 57.327 1.00 78.19 1002 SER A CA 1
ATOM 7957 C C . SER A 1 1002 ? 25.498 41.473 56.442 1.00 78.19 1002 SER A C 1
ATOM 7959 O O . SER A 1 1002 ? 24.633 41.925 55.687 1.00 78.19 1002 SER A O 1
ATOM 7961 N N . LYS A 1 1003 ? 26.727 42.002 56.532 1.00 79.88 1003 LYS A N 1
ATOM 7962 C CA . LYS A 1 1003 ? 27.206 43.112 55.689 1.00 79.88 1003 LYS A CA 1
ATOM 7963 C C . LYS A 1 1003 ? 27.505 42.644 54.268 1.00 79.88 1003 LYS A C 1
ATOM 7965 O O . LYS A 1 1003 ? 27.063 43.282 53.319 1.00 79.88 1003 LYS A O 1
ATOM 7970 N N . GLU A 1 1004 ? 28.164 41.499 54.111 1.00 77.12 1004 GLU A N 1
ATOM 7971 C CA . GLU A 1 1004 ? 28.426 40.894 52.796 1.00 77.12 1004 GLU A CA 1
ATOM 7972 C C . GLU A 1 1004 ? 27.117 40.572 52.052 1.00 77.12 1004 GLU A C 1
ATOM 7974 O O . GLU A 1 1004 ? 26.914 40.989 50.912 1.00 77.12 1004 GLU A O 1
ATOM 7979 N N . ALA A 1 1005 ? 26.153 39.949 52.738 1.00 77.50 1005 ALA A N 1
ATOM 7980 C CA . ALA A 1 1005 ? 24.842 39.658 52.164 1.00 77.50 1005 ALA A CA 1
ATOM 7981 C C . ALA A 1 1005 ? 24.047 40.924 51.788 1.00 77.50 1005 ALA A C 1
ATOM 7983 O O . ALA A 1 1005 ? 23.235 40.874 50.855 1.00 77.50 1005 ALA A O 1
ATOM 7984 N N . ALA A 1 1006 ? 24.253 42.038 52.502 1.00 82.56 1006 ALA A N 1
ATOM 7985 C CA . ALA A 1 1006 ? 23.629 43.326 52.202 1.00 82.56 1006 ALA A CA 1
ATOM 7986 C C . ALA A 1 1006 ? 24.185 43.941 50.914 1.00 82.56 1006 ALA A C 1
ATOM 7988 O O . ALA A 1 1006 ? 23.395 44.396 50.089 1.00 82.56 1006 ALA A O 1
ATOM 7989 N N . VAL A 1 1007 ? 25.505 43.880 50.705 1.00 80.25 1007 VAL A N 1
ATOM 7990 C CA . VAL A 1 1007 ? 26.164 44.359 49.478 1.00 80.25 1007 VAL A CA 1
ATOM 7991 C C . VAL A 1 1007 ? 25.617 43.637 48.245 1.00 80.25 1007 VAL A C 1
ATOM 7993 O O . VAL A 1 1007 ? 25.206 44.279 47.277 1.00 80.25 1007 VAL A O 1
ATOM 7996 N N . ASP A 1 1008 ? 25.542 42.307 48.292 1.00 75.75 1008 ASP A N 1
ATOM 7997 C CA . ASP A 1 1008 ? 25.090 41.516 47.143 1.00 75.75 1008 ASP A CA 1
ATOM 7998 C C . ASP A 1 1008 ? 23.604 41.718 46.847 1.00 75.75 1008 ASP A C 1
ATOM 8000 O O . ASP A 1 1008 ? 23.214 41.899 45.695 1.00 75.75 1008 ASP A O 1
ATOM 8004 N N . SER A 1 1009 ? 22.769 41.755 47.889 1.00 80.62 1009 SER A N 1
ATOM 8005 C CA . SER A 1 1009 ? 21.331 42.000 47.719 1.00 80.62 1009 SER A CA 1
ATOM 8006 C C . SER A 1 1009 ? 21.068 43.404 47.166 1.00 80.62 1009 SER A C 1
ATOM 8008 O O . SER A 1 1009 ? 20.159 43.590 46.362 1.00 80.62 1009 SER A O 1
ATOM 8010 N N . ALA A 1 1010 ? 21.866 44.395 47.572 1.00 83.12 1010 ALA A N 1
ATOM 8011 C CA . ALA A 1 1010 ? 21.768 45.758 47.068 1.00 83.12 1010 ALA A CA 1
ATOM 8012 C C . ALA A 1 1010 ? 22.131 45.842 45.579 1.00 83.12 1010 ALA A C 1
ATOM 8014 O O . ALA A 1 1010 ? 21.377 46.417 44.795 1.00 83.12 1010 ALA A O 1
ATOM 8015 N N . ARG A 1 1011 ? 23.242 45.219 45.166 1.00 80.12 1011 ARG A N 1
ATOM 8016 C CA . ARG A 1 1011 ? 23.645 45.149 43.751 1.00 80.12 1011 ARG A CA 1
ATOM 8017 C C . ARG A 1 1011 ? 22.618 44.423 42.891 1.00 80.12 1011 ARG A C 1
ATOM 8019 O O . ARG A 1 1011 ? 22.332 44.868 41.781 1.00 80.12 1011 ARG A O 1
ATOM 8026 N N . ASP A 1 1012 ? 22.052 43.340 43.416 1.00 78.88 1012 ASP A N 1
ATOM 8027 C CA . ASP A 1 1012 ? 21.035 42.560 42.723 1.00 78.88 1012 ASP A CA 1
ATOM 8028 C C . ASP A 1 1012 ? 19.774 43.401 42.486 1.00 78.88 1012 ASP A C 1
ATOM 8030 O O . ASP A 1 1012 ? 19.347 43.572 41.345 1.00 78.88 1012 ASP A O 1
ATOM 8034 N N . VAL A 1 1013 ? 19.205 44.020 43.524 1.00 80.44 1013 VAL A N 1
ATOM 8035 C CA . VAL A 1 1013 ? 17.996 44.840 43.346 1.00 80.44 1013 VAL A CA 1
ATOM 8036 C C . VAL A 1 1013 ? 18.272 46.067 42.471 1.00 80.44 1013 VAL A C 1
ATOM 8038 O O . VAL A 1 1013 ? 17.413 46.420 41.671 1.00 80.44 1013 VAL A O 1
ATOM 8041 N N . ALA A 1 1014 ? 19.467 46.668 42.532 1.00 81.06 1014 ALA A N 1
ATOM 8042 C CA . ALA A 1 1014 ? 19.822 47.841 41.726 1.00 81.06 1014 ALA A CA 1
ATOM 8043 C C . ALA A 1 1014 ? 19.780 47.594 40.203 1.00 81.06 1014 ALA A C 1
ATOM 8045 O O . ALA A 1 1014 ? 19.624 48.544 39.436 1.00 81.06 1014 ALA A O 1
ATOM 8046 N N . GLU A 1 1015 ? 19.834 46.338 39.740 1.00 78.19 1015 GLU A N 1
ATOM 8047 C CA . GLU A 1 1015 ? 19.639 46.008 38.319 1.00 78.19 1015 GLU A CA 1
ATOM 8048 C C . GLU A 1 1015 ? 18.276 46.489 37.788 1.00 78.19 1015 GLU A C 1
ATOM 8050 O O . GLU A 1 1015 ? 18.153 46.777 36.595 1.00 78.19 1015 GLU A O 1
ATOM 8055 N N . CYS A 1 1016 ? 17.256 46.625 38.647 1.00 76.75 1016 CYS A N 1
ATOM 8056 C CA . CYS A 1 1016 ? 15.909 47.016 38.229 1.00 76.75 1016 CYS A CA 1
ATOM 8057 C C . CYS A 1 1016 ? 15.849 48.395 37.555 1.00 76.75 1016 CYS A C 1
ATOM 8059 O O . CYS A 1 1016 ? 14.922 48.652 36.791 1.00 76.75 1016 CYS A O 1
ATOM 8061 N N . PHE A 1 1017 ? 16.837 49.269 37.783 1.00 74.12 1017 PHE A N 1
ATOM 8062 C CA . PHE A 1 1017 ? 16.939 50.565 37.100 1.00 74.12 1017 PHE A CA 1
ATOM 8063 C C . PHE A 1 1017 ? 17.308 50.444 35.620 1.00 74.12 1017 PHE A C 1
ATOM 8065 O O . PHE A 1 1017 ? 17.098 51.377 34.852 1.00 74.12 1017 PHE A O 1
ATOM 8072 N N . SER A 1 1018 ? 17.816 49.287 35.194 1.00 69.62 1018 SER A N 1
ATOM 8073 C CA . SER A 1 1018 ? 18.005 48.988 33.775 1.00 69.62 1018 SER A CA 1
ATOM 8074 C C . SER A 1 1018 ? 16.712 48.524 33.084 1.00 69.62 1018 SER A C 1
ATOM 8076 O O . SER A 1 1018 ? 16.709 48.366 31.858 1.00 69.62 1018 SER A O 1
ATOM 8078 N N . TRP A 1 1019 ? 15.626 48.269 33.825 1.00 72.19 1019 TRP A N 1
ATOM 8079 C CA . TRP A 1 1019 ? 14.368 47.737 33.291 1.00 72.19 1019 TRP A CA 1
ATOM 8080 C C . TRP A 1 1019 ? 13.414 48.869 32.891 1.00 72.19 1019 TRP A C 1
ATOM 8082 O O . TRP A 1 1019 ? 13.166 49.791 33.667 1.00 72.19 1019 TRP A O 1
ATOM 8092 N N . ARG A 1 1020 ? 12.835 48.797 31.685 1.00 63.31 1020 ARG A N 1
ATOM 8093 C CA . ARG A 1 1020 ? 11.878 49.810 31.207 1.00 63.31 1020 ARG A CA 1
ATOM 8094 C C . ARG A 1 1020 ? 10.518 49.629 31.883 1.00 63.31 1020 ARG A C 1
ATOM 8096 O O . ARG A 1 1020 ? 9.984 48.526 31.895 1.00 63.31 1020 ARG A O 1
ATOM 8103 N N . GLY A 1 1021 ? 9.929 50.719 32.382 1.00 65.19 1021 GLY A N 1
ATOM 8104 C CA . GLY A 1 1021 ? 8.572 50.711 32.953 1.00 65.19 1021 GLY A CA 1
ATOM 8105 C C . GLY A 1 1021 ? 8.445 49.979 34.294 1.00 65.19 1021 GLY A C 1
ATOM 8106 O O . GLY A 1 1021 ? 7.361 49.500 34.630 1.00 65.19 1021 GLY A O 1
ATOM 8107 N N . CYS A 1 1022 ? 9.548 49.886 35.040 1.00 74.31 1022 CYS A N 1
ATOM 8108 C CA . CYS A 1 1022 ? 9.645 49.166 36.302 1.00 74.31 1022 CYS A CA 1
ATOM 8109 C C . CYS A 1 1022 ? 8.651 49.690 37.356 1.00 74.31 1022 CYS A C 1
ATOM 8111 O O . CYS A 1 1022 ? 8.542 50.895 37.601 1.00 74.31 1022 CYS A O 1
ATOM 8113 N N . ARG A 1 1023 ? 7.926 48.772 37.998 1.00 73.94 1023 ARG A N 1
ATOM 8114 C CA . ARG A 1 1023 ? 6.969 49.046 39.075 1.00 73.94 1023 ARG A CA 1
ATOM 8115 C C . ARG A 1 1023 ? 7.422 48.370 40.353 1.00 73.94 1023 ARG A C 1
ATOM 8117 O O . ARG A 1 1023 ? 7.999 47.286 40.318 1.00 73.94 1023 ARG A O 1
ATOM 8124 N N . PHE A 1 1024 ? 7.122 48.989 41.482 1.00 76.88 1024 PHE A N 1
ATOM 8125 C CA . PHE A 1 1024 ? 7.366 48.404 42.789 1.00 76.88 1024 PHE A CA 1
ATOM 8126 C C . PHE A 1 1024 ? 6.078 48.376 43.607 1.00 76.88 1024 PHE A C 1
ATOM 8128 O O . PHE A 1 1024 ? 5.264 49.297 43.539 1.00 76.88 1024 PHE A O 1
ATOM 8135 N N . GLU A 1 1025 ? 5.891 47.307 44.369 1.00 77.88 1025 GLU A N 1
ATOM 8136 C CA . GLU A 1 1025 ? 4.737 47.093 45.236 1.00 77.88 1025 GLU A CA 1
ATOM 8137 C C . GLU A 1 1025 ? 5.174 46.480 46.571 1.00 77.88 1025 GLU A C 1
ATOM 8139 O O . GLU A 1 1025 ? 6.045 45.612 46.626 1.00 77.88 1025 GLU A O 1
ATOM 8144 N N . LEU A 1 1026 ? 4.572 46.946 47.662 1.00 74.81 1026 LEU A N 1
ATOM 8145 C CA . LEU A 1 1026 ? 4.685 46.376 48.994 1.00 74.81 1026 LEU A CA 1
ATOM 8146 C C . LEU A 1 1026 ? 3.386 45.649 49.319 1.00 74.81 1026 LEU A C 1
ATOM 8148 O O . LEU A 1 1026 ? 2.344 46.259 49.568 1.00 74.81 1026 LEU A O 1
ATOM 8152 N N . LEU A 1 1027 ? 3.475 44.328 49.387 1.00 75.06 1027 LEU A N 1
ATOM 8153 C CA . LEU A 1 1027 ? 2.381 43.463 49.793 1.00 75.06 1027 LEU A CA 1
ATOM 8154 C C . LEU A 1 1027 ? 2.275 43.474 51.326 1.00 75.06 1027 LEU A C 1
ATOM 8156 O O . LEU A 1 1027 ? 2.795 42.596 52.021 1.00 75.06 1027 LEU A O 1
ATOM 8160 N N . VAL A 1 1028 ? 1.635 44.510 51.870 1.00 66.00 1028 VAL A N 1
ATOM 8161 C CA . VAL A 1 1028 ? 1.503 44.720 53.321 1.00 66.00 1028 VAL A CA 1
ATOM 8162 C C . VAL A 1 1028 ? 0.796 43.533 53.986 1.00 66.00 1028 VAL A C 1
ATOM 8164 O O . VAL A 1 1028 ? -0.260 43.086 53.547 1.00 66.00 1028 VAL A O 1
ATOM 8167 N N . GLY A 1 1029 ? 1.379 43.022 55.071 1.00 63.06 1029 GLY A N 1
ATOM 8168 C CA . GLY A 1 1029 ? 0.853 41.893 55.840 1.00 63.06 1029 GLY A CA 1
ATOM 8169 C C . GLY A 1 1029 ? 1.170 40.513 55.258 1.00 63.06 1029 GLY A C 1
ATOM 8170 O O . GLY A 1 1029 ? 0.774 39.514 55.855 1.00 63.06 1029 GLY A O 1
ATOM 8171 N N . THR A 1 1030 ? 1.893 40.438 54.137 1.00 62.72 1030 THR A N 1
ATOM 8172 C CA . THR A 1 1030 ? 2.393 39.172 53.583 1.00 62.72 1030 THR A CA 1
ATOM 8173 C C . THR A 1 1030 ? 3.833 38.925 54.028 1.00 62.72 1030 THR A C 1
ATOM 8175 O O . THR A 1 1030 ? 4.676 39.820 53.983 1.00 62.72 1030 THR A O 1
ATOM 8178 N N . LEU A 1 1031 ? 4.128 37.712 54.485 1.00 67.88 1031 LEU A N 1
ATOM 8179 C CA . LEU A 1 1031 ? 5.475 37.290 54.859 1.00 67.88 1031 LEU A CA 1
ATOM 8180 C C . LEU A 1 1031 ? 5.792 35.981 54.155 1.00 67.88 1031 LEU A C 1
ATOM 8182 O O . LEU A 1 1031 ? 4.945 35.098 54.054 1.00 67.88 1031 LEU A O 1
ATOM 8186 N N . HIS A 1 1032 ? 7.026 35.850 53.677 1.00 65.12 1032 HIS A N 1
ATOM 8187 C CA . HIS A 1 1032 ? 7.496 34.575 53.159 1.00 65.12 1032 HIS A CA 1
ATOM 8188 C C . HIS A 1 1032 ? 7.549 33.550 54.317 1.00 65.12 1032 HIS A C 1
ATOM 8190 O O . HIS A 1 1032 ? 8.080 33.901 55.374 1.00 65.12 1032 HIS A O 1
ATOM 8196 N N . PRO A 1 1033 ? 7.103 32.287 54.148 1.00 65.88 1033 PRO A N 1
ATOM 8197 C CA . PRO A 1 1033 ? 6.983 31.308 55.243 1.00 65.88 1033 PRO A CA 1
ATOM 8198 C C . PRO A 1 1033 ? 8.260 31.105 56.075 1.00 65.88 1033 PRO A C 1
ATOM 8200 O O . PRO A 1 1033 ? 8.216 30.872 57.278 1.00 65.88 1033 PRO A O 1
ATOM 8203 N N . ARG A 1 1034 ? 9.432 31.245 55.444 1.00 66.12 1034 ARG A N 1
ATOM 8204 C CA . ARG A 1 1034 ? 10.748 31.145 56.113 1.00 66.12 1034 ARG A CA 1
ATOM 8205 C C . ARG A 1 1034 ? 11.055 32.294 57.080 1.00 66.12 1034 ARG A C 1
ATOM 8207 O O . ARG A 1 1034 ? 11.899 32.138 57.951 1.00 66.12 1034 ARG A O 1
ATOM 8214 N N . LEU A 1 1035 ? 10.398 33.438 56.915 1.00 66.88 1035 LEU A N 1
ATOM 8215 C CA . LEU A 1 1035 ? 10.551 34.612 57.776 1.00 66.88 1035 LEU A CA 1
ATOM 8216 C C . LEU A 1 1035 ? 9.520 34.634 58.916 1.00 66.88 1035 LEU A C 1
ATOM 8218 O O . LEU A 1 1035 ? 9.586 35.520 59.768 1.00 66.88 1035 LEU A O 1
ATOM 8222 N N . GLU A 1 1036 ? 8.599 33.661 58.959 1.00 66.31 1036 GLU A N 1
ATOM 8223 C CA . GLU A 1 1036 ? 7.681 33.456 60.089 1.00 66.31 1036 GLU A CA 1
ATOM 8224 C C . GLU A 1 1036 ? 8.391 32.831 61.304 1.00 66.31 1036 GLU A C 1
ATOM 8226 O O . GLU A 1 1036 ? 7.981 33.072 62.440 1.00 66.31 1036 GLU A O 1
ATOM 8231 N N . ASP A 1 1037 ? 9.471 32.066 61.083 1.00 72.31 1037 ASP A N 1
ATOM 8232 C CA . ASP A 1 1037 ? 10.298 31.472 62.140 1.00 72.31 1037 ASP A CA 1
ATOM 8233 C C . ASP A 1 1037 ? 11.354 32.481 62.648 1.00 72.31 1037 ASP A C 1
ATOM 8235 O O . ASP A 1 1037 ? 12.263 32.855 61.895 1.00 72.31 1037 ASP A O 1
ATOM 8239 N N . PRO A 1 1038 ? 11.295 32.910 63.928 1.00 68.31 1038 PRO A N 1
ATOM 8240 C CA . PRO A 1 1038 ? 12.232 33.881 64.487 1.00 68.31 1038 PRO A CA 1
ATOM 8241 C C . PRO A 1 1038 ? 13.703 33.458 64.395 1.00 68.31 1038 PRO A C 1
ATOM 8243 O O . PRO A 1 1038 ? 14.565 34.326 64.307 1.00 68.31 1038 PRO A O 1
ATOM 8246 N N . GLN A 1 1039 ? 14.003 32.153 64.411 1.00 63.09 1039 GLN A N 1
ATOM 8247 C CA . GLN A 1 1039 ? 15.386 31.659 64.373 1.00 63.09 1039 GLN A CA 1
ATOM 8248 C C . GLN A 1 1039 ? 15.991 31.706 62.964 1.00 63.09 1039 GLN A C 1
ATOM 8250 O O . GLN A 1 1039 ? 17.178 31.978 62.816 1.00 63.09 1039 GLN A O 1
ATOM 8255 N N . GLN A 1 1040 ? 15.177 31.491 61.926 1.00 65.81 1040 GLN A N 1
ATOM 8256 C CA . GLN A 1 1040 ? 15.612 31.556 60.524 1.00 65.81 1040 GLN A CA 1
ATOM 8257 C C . GLN A 1 1040 ? 15.680 32.999 60.010 1.00 65.81 1040 GLN A C 1
ATOM 8259 O O . GLN A 1 1040 ? 16.486 33.313 59.134 1.00 65.81 1040 GLN A O 1
ATOM 8264 N N . ARG A 1 1041 ? 14.861 33.892 60.583 1.00 72.94 1041 ARG A N 1
ATOM 8265 C CA . ARG A 1 1041 ? 14.834 35.325 60.264 1.00 72.94 1041 ARG A CA 1
ATOM 8266 C C . ARG A 1 1041 ? 16.186 36.005 60.509 1.00 72.94 1041 ARG A C 1
ATOM 8268 O O . ARG A 1 1041 ? 16.573 36.857 59.714 1.00 72.94 1041 ARG A O 1
ATOM 8275 N N . ASP A 1 1042 ? 16.917 35.619 61.553 1.00 69.38 1042 ASP A N 1
ATOM 8276 C CA . ASP A 1 1042 ? 18.214 36.230 61.880 1.00 69.38 1042 ASP A CA 1
ATOM 8277 C C . ASP A 1 1042 ? 19.315 35.909 60.851 1.00 69.38 1042 ASP A C 1
ATOM 8279 O O . ASP A 1 1042 ? 20.153 36.767 60.588 1.00 69.38 1042 ASP A O 1
ATOM 8283 N N . GLU A 1 1043 ? 19.287 34.733 60.209 1.00 70.25 1043 GLU A N 1
ATOM 8284 C CA . GLU A 1 1043 ? 20.250 34.354 59.152 1.00 70.25 1043 GLU A CA 1
ATOM 8285 C C . GLU A 1 1043 ? 20.049 35.141 57.844 1.00 70.25 1043 GLU A C 1
ATOM 8287 O O . GLU A 1 1043 ? 20.964 35.247 57.031 1.00 70.25 1043 GLU A O 1
ATOM 8292 N N . LEU A 1 1044 ? 18.843 35.670 57.617 1.00 76.44 1044 LEU A N 1
ATOM 8293 C CA . LEU A 1 1044 ? 18.447 36.365 56.384 1.00 76.44 1044 LEU A CA 1
ATOM 8294 C C . LEU A 1 1044 ? 18.394 37.887 56.548 1.00 76.44 1044 LEU A C 1
ATOM 8296 O O . LEU A 1 1044 ? 17.970 38.594 55.629 1.00 76.44 1044 LEU A O 1
ATOM 8300 N N . ARG A 1 1045 ? 18.780 38.382 57.727 1.00 82.62 1045 ARG A N 1
ATOM 8301 C CA . ARG A 1 1045 ? 18.792 39.801 58.061 1.00 82.62 1045 ARG A CA 1
ATOM 8302 C C . ARG A 1 1045 ? 19.874 40.523 57.266 1.00 82.62 1045 ARG A C 1
ATOM 8304 O O . ARG A 1 1045 ? 21.007 40.061 57.194 1.00 82.62 1045 ARG A O 1
ATOM 8311 N N . LEU A 1 1046 ? 19.520 41.676 56.711 1.00 84.44 1046 LEU A N 1
ATOM 8312 C CA . LEU A 1 1046 ? 20.464 42.554 56.033 1.00 84.44 1046 LEU A CA 1
ATOM 8313 C C . LEU A 1 1046 ? 20.873 43.705 56.950 1.00 84.44 1046 LEU A C 1
ATOM 8315 O O . LEU A 1 1046 ? 20.059 44.216 57.727 1.00 84.44 1046 LEU A O 1
ATOM 8319 N N . ASP A 1 1047 ? 22.133 44.125 56.838 1.00 84.06 1047 ASP A N 1
ATOM 8320 C CA . ASP A 1 1047 ? 22.565 45.388 57.425 1.00 84.06 1047 ASP A CA 1
ATOM 8321 C C . ASP A 1 1047 ? 21.999 46.543 56.590 1.00 84.06 1047 ASP A C 1
ATOM 8323 O O . ASP A 1 1047 ? 22.374 46.741 55.434 1.00 84.06 1047 ASP A O 1
ATOM 8327 N N . THR A 1 1048 ? 21.033 47.264 57.159 1.00 80.69 1048 THR A N 1
ATOM 8328 C CA . THR A 1 1048 ? 20.240 48.264 56.433 1.00 80.69 1048 THR A CA 1
ATOM 8329 C C . THR A 1 1048 ? 21.089 49.431 55.924 1.00 80.69 1048 THR A C 1
ATOM 8331 O O . THR A 1 1048 ? 20.827 49.935 54.836 1.00 80.69 1048 THR A O 1
ATOM 8334 N N . GLU A 1 1049 ? 22.098 49.859 56.687 1.00 81.81 1049 GLU A N 1
ATOM 8335 C CA . GLU A 1 1049 ? 22.977 50.978 56.319 1.00 81.81 1049 GLU A CA 1
ATOM 8336 C C . GLU A 1 1049 ? 23.872 50.584 55.137 1.00 81.81 1049 GLU A C 1
ATOM 8338 O O . GLU A 1 1049 ? 23.816 51.219 54.084 1.00 81.81 1049 GLU A O 1
ATOM 8343 N N . THR A 1 1050 ? 24.563 49.441 55.245 1.00 84.44 1050 THR A N 1
ATOM 8344 C CA . THR A 1 1050 ? 25.386 48.890 54.155 1.00 84.44 1050 THR A CA 1
ATOM 8345 C C . THR A 1 1050 ? 24.563 48.632 52.887 1.00 84.44 1050 THR A C 1
ATOM 8347 O O . THR A 1 1050 ? 25.039 48.886 51.778 1.00 84.44 1050 THR A O 1
ATOM 8350 N N . PHE A 1 1051 ? 23.321 48.151 53.030 1.00 85.44 1051 PHE A N 1
ATOM 8351 C CA . PHE A 1 1051 ? 22.428 47.900 51.898 1.00 85.44 1051 PHE A CA 1
ATOM 8352 C C . PHE A 1 1051 ? 22.122 49.184 51.120 1.00 85.44 1051 PHE A C 1
ATOM 8354 O O . PHE A 1 1051 ? 22.294 49.206 49.905 1.00 85.44 1051 PHE A O 1
ATOM 8361 N N . PHE A 1 1052 ? 21.682 50.254 51.790 1.00 82.19 1052 PHE A N 1
ATOM 8362 C CA . PHE A 1 1052 ? 21.295 51.485 51.094 1.00 82.19 1052 PHE A CA 1
ATOM 8363 C C . PHE A 1 1052 ? 22.487 52.223 50.480 1.00 82.19 1052 PHE A C 1
ATOM 8365 O O . PHE A 1 1052 ? 22.357 52.706 49.355 1.00 82.19 1052 PHE A O 1
ATOM 8372 N N . ASP A 1 1053 ? 23.636 52.258 51.160 1.00 82.44 1053 ASP A N 1
ATOM 8373 C CA . ASP A 1 1053 ? 24.852 52.880 50.621 1.00 82.44 1053 ASP A CA 1
ATOM 8374 C C . ASP A 1 1053 ? 25.316 52.160 49.346 1.00 82.44 1053 ASP A C 1
ATOM 8376 O O . ASP A 1 1053 ? 25.543 52.787 48.309 1.00 82.44 1053 ASP A O 1
ATOM 8380 N N . THR A 1 1054 ? 25.349 50.824 49.383 1.00 82.62 1054 THR A N 1
ATOM 8381 C CA . THR A 1 1054 ? 25.717 50.012 48.214 1.00 82.62 1054 THR A CA 1
ATOM 8382 C C . THR A 1 1054 ? 24.672 50.115 47.101 1.00 82.62 1054 THR A C 1
ATOM 8384 O O . THR A 1 1054 ? 25.017 50.150 45.921 1.00 82.62 1054 THR A O 1
ATOM 8387 N N . PHE A 1 1055 ? 23.383 50.163 47.448 1.00 83.06 1055 PHE A N 1
ATOM 8388 C CA . PHE A 1 1055 ? 22.288 50.259 46.480 1.00 83.06 1055 PHE A CA 1
ATOM 8389 C C . PHE A 1 1055 ? 22.323 51.593 45.729 1.00 83.06 1055 PHE A C 1
ATOM 8391 O O . PHE A 1 1055 ? 22.074 51.633 44.523 1.00 83.06 1055 PHE A O 1
ATOM 8398 N N . ALA A 1 1056 ? 22.656 52.682 46.426 1.00 79.25 1056 ALA A N 1
ATOM 8399 C CA . ALA A 1 1056 ? 22.844 53.991 45.818 1.00 79.25 1056 ALA A CA 1
ATOM 8400 C C . ALA A 1 1056 ? 24.005 53.972 44.808 1.00 79.25 1056 ALA A C 1
ATOM 8402 O O . ALA A 1 1056 ? 23.822 54.363 43.654 1.00 79.25 1056 ALA A O 1
ATOM 8403 N N . GLU A 1 1057 ? 25.162 53.438 45.203 1.00 79.94 1057 GLU A N 1
ATOM 8404 C CA . GLU A 1 1057 ? 26.339 53.349 44.332 1.00 79.94 1057 GLU A CA 1
ATOM 8405 C C . GLU A 1 1057 ? 26.099 52.443 43.109 1.00 79.94 1057 GLU A C 1
ATOM 8407 O O . GLU A 1 1057 ? 26.373 52.833 41.972 1.00 79.94 1057 GLU A O 1
ATOM 8412 N N . ALA A 1 1058 ? 25.536 51.248 43.313 1.00 79.12 1058 ALA A N 1
ATOM 8413 C CA . ALA A 1 1058 ? 25.247 50.304 42.234 1.00 79.12 1058 ALA A CA 1
ATOM 8414 C C . ALA A 1 1058 ? 24.138 50.812 41.296 1.00 79.12 1058 ALA A C 1
ATOM 8416 O O . ALA A 1 1058 ? 24.207 50.611 40.081 1.00 79.12 1058 ALA A O 1
ATOM 8417 N N . GLY A 1 1059 ? 23.127 51.493 41.841 1.00 78.31 1059 GLY A N 1
ATOM 8418 C CA . GLY A 1 1059 ? 22.047 52.079 41.052 1.00 78.31 1059 GLY A CA 1
ATOM 8419 C C . GLY A 1 1059 ? 22.539 53.186 40.121 1.00 78.31 1059 GLY A C 1
ATOM 8420 O O . GLY A 1 1059 ? 22.142 53.207 38.957 1.00 78.31 1059 GLY A O 1
ATOM 8421 N N . GLU A 1 1060 ? 23.476 54.034 40.564 1.00 79.19 1060 GLU A N 1
ATOM 8422 C CA . GLU A 1 1060 ? 24.080 55.056 39.693 1.00 79.19 1060 GLU A CA 1
ATOM 8423 C C . GLU A 1 1060 ? 24.795 54.430 38.485 1.00 79.19 1060 GLU A C 1
ATOM 8425 O O . GLU A 1 1060 ? 24.717 54.951 37.370 1.00 79.19 1060 GLU A O 1
ATOM 8430 N N . GLN A 1 1061 ? 25.472 53.296 38.685 1.00 77.06 1061 GLN A N 1
ATOM 8431 C CA . GLN A 1 1061 ? 26.166 52.582 37.611 1.00 77.06 1061 GLN A CA 1
ATOM 8432 C C . GLN A 1 1061 ? 25.176 51.987 36.599 1.00 77.06 1061 GLN A C 1
ATOM 8434 O O . GLN A 1 1061 ? 25.365 52.142 35.392 1.00 77.06 1061 GLN A O 1
ATOM 8439 N N . TRP A 1 1062 ? 24.078 51.382 37.065 1.00 79.25 1062 TRP A N 1
ATOM 8440 C CA . TRP A 1 1062 ? 23.038 50.832 36.188 1.00 79.25 1062 TRP A CA 1
ATOM 8441 C C . TRP A 1 1062 ? 22.263 51.897 35.408 1.00 79.25 1062 TRP A C 1
ATOM 8443 O O . TRP A 1 1062 ? 21.919 51.661 34.248 1.00 79.25 1062 TRP A O 1
ATOM 8453 N N . VAL A 1 1063 ? 22.035 53.076 35.997 1.00 76.25 1063 VAL A N 1
ATOM 8454 C CA . VAL A 1 1063 ? 21.450 54.221 35.282 1.00 76.25 1063 VAL A CA 1
ATOM 8455 C C . VAL A 1 1063 ? 22.355 54.641 34.119 1.00 76.25 1063 VAL A C 1
ATOM 8457 O O . VAL A 1 1063 ? 21.870 54.773 32.996 1.00 76.25 1063 VAL A O 1
ATOM 8460 N N . ARG A 1 1064 ? 23.678 54.738 34.330 1.00 75.62 1064 ARG A N 1
ATOM 8461 C CA . ARG A 1 1064 ? 24.630 55.047 33.242 1.00 75.62 1064 ARG A CA 1
ATOM 8462 C C . ARG A 1 1064 ? 24.634 53.992 32.141 1.00 75.62 1064 ARG A C 1
ATOM 8464 O O . ARG A 1 1064 ? 24.702 54.337 30.964 1.00 75.62 1064 ARG A O 1
ATOM 8471 N N . VAL A 1 1065 ? 24.549 52.711 32.501 1.00 77.00 1065 VAL A N 1
ATOM 8472 C CA . VAL A 1 1065 ? 24.426 51.620 31.520 1.00 77.00 1065 VAL A CA 1
ATOM 8473 C C . VAL A 1 1065 ? 23.165 51.800 30.673 1.00 77.00 1065 VAL A C 1
ATOM 8475 O O . VAL A 1 1065 ? 23.235 51.698 29.451 1.00 77.00 1065 VAL A O 1
ATOM 8478 N N . GLY A 1 1066 ? 22.025 52.097 31.303 1.00 70.50 1066 GLY A N 1
ATOM 8479 C CA . GLY A 1 1066 ? 20.756 52.316 30.606 1.00 70.50 1066 GLY A CA 1
ATOM 8480 C C . GLY A 1 1066 ? 20.760 53.524 29.664 1.00 70.50 1066 GLY A C 1
ATOM 8481 O O . GLY A 1 1066 ? 20.146 53.457 28.602 1.00 70.50 1066 GLY A O 1
ATOM 8482 N N . GLU A 1 1067 ? 21.463 54.600 30.027 1.00 75.25 1067 GLU A N 1
ATOM 8483 C CA . GLU A 1 1067 ? 21.570 55.819 29.212 1.00 75.25 1067 GLU A CA 1
ATOM 8484 C C . GLU A 1 1067 ? 22.541 55.669 28.029 1.00 75.25 1067 GLU A C 1
ATOM 8486 O O . GLU A 1 1067 ? 22.257 56.165 26.937 1.00 75.25 1067 GLU A O 1
ATOM 8491 N N . ASN A 1 1068 ? 23.676 54.988 28.225 1.00 75.62 1068 ASN A N 1
ATOM 8492 C CA . ASN A 1 1068 ? 24.782 54.997 27.261 1.00 75.62 1068 ASN A CA 1
ATOM 8493 C C . ASN A 1 1068 ? 24.867 53.759 26.358 1.00 75.62 1068 ASN A C 1
ATOM 8495 O O . ASN A 1 1068 ? 25.490 53.834 25.299 1.00 75.62 1068 ASN A O 1
ATOM 8499 N N . VAL A 1 1069 ? 24.287 52.619 26.750 1.00 80.69 1069 VAL A N 1
ATOM 8500 C CA . VAL A 1 1069 ? 24.439 51.354 26.012 1.00 80.69 1069 VAL A CA 1
ATOM 8501 C C . VAL A 1 1069 ? 23.187 51.059 25.169 1.00 80.69 1069 VAL A C 1
ATOM 8503 O O . VAL A 1 1069 ? 22.124 50.770 25.725 1.00 80.69 1069 VAL A O 1
ATOM 8506 N N . PRO A 1 1070 ? 23.273 51.083 23.823 1.00 77.56 1070 PRO A N 1
ATOM 8507 C CA . PRO A 1 1070 ? 22.136 50.793 22.952 1.00 77.56 1070 PRO A CA 1
ATOM 8508 C C . PRO A 1 1070 ? 21.845 49.286 22.917 1.00 77.56 1070 PRO A C 1
ATOM 8510 O O . PRO A 1 1070 ? 22.562 48.528 22.274 1.00 77.56 1070 PRO A O 1
ATOM 8513 N N . LYS A 1 1071 ? 20.778 48.849 23.594 1.00 69.19 1071 LYS A N 1
ATOM 8514 C CA . LYS A 1 1071 ? 20.460 47.419 23.784 1.00 69.19 1071 LYS A CA 1
ATOM 8515 C C . LYS A 1 1071 ? 20.188 46.643 22.488 1.00 69.19 1071 LYS A C 1
ATOM 8517 O O . LYS A 1 1071 ? 20.535 45.473 22.415 1.00 69.19 1071 LYS A O 1
ATOM 8522 N N . ASP A 1 1072 ? 19.639 47.311 21.476 1.00 70.88 1072 ASP A N 1
ATOM 8523 C CA . ASP A 1 1072 ? 19.137 46.674 20.248 1.00 70.88 1072 ASP A CA 1
ATOM 8524 C C . ASP A 1 1072 ? 20.076 46.855 19.038 1.00 70.88 1072 ASP A C 1
ATOM 8526 O O . ASP A 1 1072 ? 19.672 46.634 17.898 1.00 70.88 1072 ASP A O 1
ATOM 8530 N N . LYS A 1 1073 ? 21.317 47.316 19.256 1.00 79.31 1073 LYS A N 1
ATOM 8531 C CA . LYS A 1 1073 ? 22.295 47.568 18.184 1.00 79.31 1073 LYS A CA 1
ATOM 8532 C C . LYS A 1 1073 ? 23.517 46.682 18.328 1.00 79.31 1073 LYS A C 1
ATOM 8534 O O . LYS A 1 1073 ? 23.943 46.391 19.441 1.00 79.31 1073 LYS A O 1
ATOM 8539 N N . VAL A 1 1074 ? 24.110 46.302 17.204 1.00 82.81 1074 VAL A N 1
ATOM 8540 C CA . VAL A 1 1074 ? 25.372 45.561 17.178 1.00 82.81 1074 VAL A CA 1
ATOM 8541 C C . VAL A 1 1074 ? 26.506 46.486 17.611 1.00 82.81 1074 VAL A C 1
ATOM 8543 O O . VAL A 1 1074 ? 26.603 47.613 17.125 1.00 82.81 1074 VAL A O 1
ATOM 8546 N N . VAL A 1 1075 ? 27.373 46.020 18.514 1.00 84.19 1075 VAL A N 1
ATOM 8547 C CA . VAL A 1 1075 ? 28.535 46.797 18.972 1.00 84.19 1075 VAL A CA 1
ATOM 8548 C C . VAL A 1 1075 ? 29.728 46.548 18.053 1.00 84.19 1075 VAL A C 1
ATOM 8550 O O . VAL A 1 1075 ? 30.222 45.422 17.955 1.00 84.19 1075 VAL A O 1
ATOM 8553 N N . VAL A 1 1076 ? 30.229 47.613 17.425 1.00 85.44 1076 VAL A N 1
ATOM 8554 C CA . VAL A 1 1076 ? 31.385 47.572 16.517 1.00 85.44 1076 VAL A CA 1
ATOM 8555 C C . VAL A 1 1076 ? 32.460 48.552 16.988 1.00 85.44 1076 VAL A C 1
ATOM 8557 O O . VAL A 1 1076 ? 32.165 49.592 17.579 1.00 85.44 1076 VAL A O 1
ATOM 8560 N N . TRP A 1 1077 ? 33.728 48.230 16.736 1.00 88.12 1077 TRP A N 1
ATOM 8561 C CA . TRP A 1 1077 ? 34.854 49.115 17.037 1.00 88.12 1077 TRP A CA 1
ATOM 8562 C C . TRP A 1 1077 ? 34.819 50.388 16.185 1.00 88.12 1077 TRP A C 1
ATOM 8564 O O . TRP A 1 1077 ? 34.659 50.327 14.969 1.00 88.12 1077 TRP A O 1
ATOM 8574 N N . ALA A 1 1078 ? 35.019 51.548 16.815 1.00 83.62 1078 ALA A N 1
ATOM 8575 C CA . ALA A 1 1078 ? 34.967 52.840 16.128 1.00 83.62 1078 ALA A CA 1
ATOM 8576 C C . ALA A 1 1078 ? 36.188 53.110 15.222 1.00 83.62 1078 ALA A C 1
ATOM 8578 O O . ALA A 1 1078 ? 36.112 53.930 14.305 1.00 83.62 1078 ALA A O 1
ATOM 8579 N N . SER A 1 1079 ? 37.326 52.455 15.479 1.00 80.06 1079 SER A N 1
ATOM 8580 C CA . SER A 1 1079 ? 38.551 52.550 14.673 1.00 80.06 1079 SER A CA 1
ATOM 8581 C C . SER A 1 1079 ? 39.440 51.310 14.844 1.00 80.06 1079 SER A C 1
ATOM 8583 O O . SER A 1 1079 ? 39.298 50.576 15.819 1.00 80.06 1079 SER A O 1
ATOM 8585 N N . GLU A 1 1080 ? 40.390 51.091 13.925 1.00 75.12 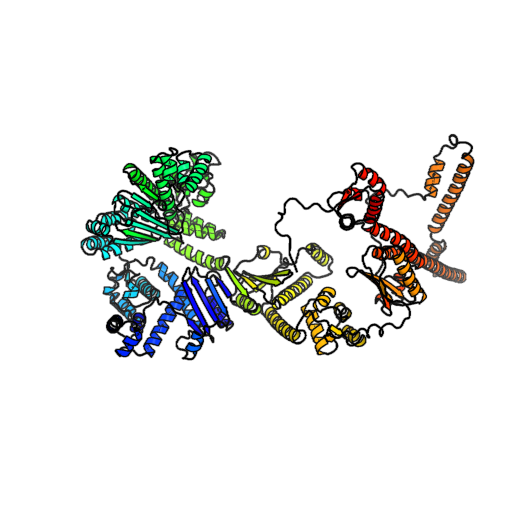1080 GLU A N 1
ATOM 8586 C CA . GLU A 1 1080 ? 41.343 49.962 13.993 1.00 75.12 1080 GLU A CA 1
ATOM 8587 C C . GLU A 1 1080 ? 42.257 50.008 15.237 1.00 75.12 1080 GLU A C 1
ATOM 8589 O O . GLU A 1 1080 ? 42.690 48.961 15.710 1.00 75.12 1080 GLU A O 1
ATOM 8594 N N . ASP A 1 1081 ? 42.492 51.196 15.811 1.00 75.75 1081 ASP A N 1
ATOM 8595 C CA . ASP A 1 1081 ? 43.317 51.391 17.018 1.00 75.75 1081 ASP A CA 1
ATOM 8596 C C . ASP A 1 1081 ? 42.502 51.291 18.334 1.00 75.75 1081 ASP A C 1
ATOM 8598 O O . ASP A 1 1081 ? 43.063 51.267 19.436 1.00 75.75 1081 ASP A O 1
ATOM 8602 N N . ALA A 1 1082 ? 41.165 51.249 18.251 1.00 79.00 1082 ALA A N 1
ATOM 8603 C CA . ALA A 1 1082 ? 40.269 51.231 19.411 1.00 79.00 1082 ALA A CA 1
ATOM 8604 C C . ALA A 1 1082 ? 40.377 49.969 20.300 1.00 79.00 1082 ALA A C 1
ATOM 8606 O O . ALA A 1 1082 ? 40.338 50.131 21.524 1.00 79.00 1082 ALA A O 1
ATOM 8607 N N . PRO A 1 1083 ? 40.566 48.743 19.762 1.00 79.75 1083 PRO A N 1
ATOM 8608 C CA . PRO A 1 1083 ? 40.675 47.534 20.583 1.00 79.75 1083 PRO A CA 1
ATOM 8609 C C . PRO A 1 1083 ? 41.882 47.558 21.530 1.00 79.75 1083 PRO A C 1
ATOM 8611 O O . PRO A 1 1083 ? 41.799 47.091 22.664 1.00 79.75 1083 PRO A O 1
ATOM 8614 N N . GLU A 1 1084 ? 43.008 48.132 21.096 1.00 77.31 1084 GLU A N 1
ATOM 8615 C CA . GLU A 1 1084 ? 44.229 48.201 21.910 1.00 77.31 1084 GLU A CA 1
ATOM 8616 C C . GLU A 1 1084 ? 44.047 49.162 23.098 1.00 77.31 1084 GLU A C 1
ATOM 8618 O O . GLU A 1 1084 ? 44.422 48.841 24.223 1.00 77.31 1084 GLU A O 1
ATOM 8623 N N . SER A 1 1085 ? 43.347 50.281 22.876 1.00 75.94 1085 SER A N 1
ATOM 8624 C CA . SER A 1 1085 ? 42.967 51.235 23.932 1.00 75.94 1085 SER A CA 1
ATOM 8625 C C . SER A 1 1085 ? 41.875 50.692 24.870 1.00 75.94 1085 SER A C 1
ATOM 8627 O O . SER A 1 1085 ? 41.816 51.064 26.042 1.00 75.94 1085 SER A O 1
ATOM 8629 N N . ALA A 1 1086 ? 41.000 49.811 24.373 1.00 74.62 1086 ALA A N 1
ATOM 8630 C CA . ALA A 1 1086 ? 39.938 49.181 25.156 1.00 74.62 1086 ALA A CA 1
ATOM 8631 C C . ALA A 1 1086 ? 40.458 48.080 26.096 1.00 74.62 1086 ALA A C 1
ATOM 8633 O O . ALA A 1 1086 ? 39.898 47.891 27.179 1.00 74.62 1086 ALA A O 1
ATOM 8634 N N . ARG A 1 1087 ? 41.561 47.405 25.740 1.00 77.00 1087 ARG A N 1
ATOM 8635 C CA . ARG A 1 1087 ? 42.200 46.383 26.591 1.00 77.00 1087 ARG A CA 1
ATOM 8636 C C . ARG A 1 1087 ? 42.741 46.943 27.904 1.00 77.00 1087 ARG A C 1
ATOM 8638 O O . ARG A 1 1087 ? 42.662 46.259 28.917 1.00 77.00 1087 ARG A O 1
ATOM 8645 N N . GLU A 1 1088 ? 43.210 48.191 27.924 1.00 69.25 1088 GLU A N 1
ATOM 8646 C CA . GLU A 1 1088 ? 43.605 48.863 29.174 1.00 69.25 1088 GLU A CA 1
ATOM 8647 C C . GLU A 1 1088 ? 42.406 49.142 30.101 1.00 69.25 1088 GLU A C 1
ATOM 8649 O O . GLU A 1 1088 ? 42.571 49.239 31.315 1.00 69.25 1088 GLU A O 1
ATOM 8654 N N . LEU A 1 1089 ? 41.192 49.251 29.545 1.00 69.12 1089 LEU A N 1
ATOM 8655 C CA . LEU A 1 1089 ? 39.951 49.502 30.289 1.00 69.12 1089 LEU A CA 1
ATOM 8656 C C . LEU A 1 1089 ? 39.249 48.225 30.758 1.00 69.12 1089 LEU A C 1
ATOM 8658 O O . LEU A 1 1089 ? 38.473 48.286 31.707 1.00 69.12 1089 LEU A O 1
ATOM 8662 N N . ALA A 1 1090 ? 39.500 47.091 30.099 1.00 62.22 1090 ALA A N 1
ATOM 8663 C CA . ALA A 1 1090 ? 38.888 45.801 30.424 1.00 62.22 1090 ALA A CA 1
ATOM 8664 C C . ALA A 1 1090 ? 39.402 45.185 31.743 1.00 62.22 1090 ALA A C 1
ATOM 8666 O O . ALA A 1 1090 ? 38.811 44.230 32.244 1.00 62.22 1090 ALA A O 1
ATOM 8667 N N . GLY A 1 1091 ? 40.471 45.742 32.327 1.00 66.88 1091 GLY A N 1
ATOM 8668 C CA . GLY A 1 1091 ? 40.968 45.360 33.650 1.00 66.88 1091 GLY A CA 1
ATOM 8669 C C . GLY A 1 1091 ? 41.281 43.864 33.757 1.00 66.88 1091 GLY A C 1
ATOM 8670 O O . GLY A 1 1091 ? 42.155 43.359 33.055 1.00 66.88 1091 GLY A O 1
ATOM 8671 N N . GLU A 1 1092 ? 40.570 43.168 34.647 1.00 57.91 1092 GLU A N 1
ATOM 8672 C CA . GLU A 1 1092 ? 40.746 41.736 34.943 1.00 57.91 1092 GLU A CA 1
ATOM 8673 C C . GLU A 1 1092 ? 40.081 40.792 33.915 1.00 57.91 1092 GLU A C 1
ATOM 8675 O O . GLU A 1 1092 ? 40.323 39.588 33.963 1.00 57.91 1092 GLU A O 1
ATOM 8680 N N . LEU A 1 1093 ? 39.296 41.314 32.958 1.00 67.62 1093 LEU A N 1
ATOM 8681 C CA . LEU A 1 1093 ? 38.569 40.531 31.943 1.00 67.62 1093 LEU A CA 1
ATOM 8682 C C . LEU A 1 1093 ? 38.909 40.978 30.501 1.00 67.62 1093 LEU A C 1
ATOM 8684 O O . LEU A 1 1093 ? 38.038 41.465 29.773 1.00 67.62 1093 LEU A O 1
ATOM 8688 N N . PRO A 1 1094 ? 40.164 40.808 30.036 1.00 67.56 1094 PRO A N 1
ATOM 8689 C CA . PRO A 1 1094 ? 40.594 41.245 28.701 1.00 67.56 1094 PRO A CA 1
ATOM 8690 C C . PRO A 1 1094 ? 39.876 40.525 27.547 1.00 67.56 1094 PRO A C 1
ATOM 8692 O O . PRO A 1 1094 ? 39.810 41.062 26.440 1.00 67.56 1094 PRO A O 1
ATOM 8695 N N . GLU A 1 1095 ? 39.303 39.349 27.814 1.00 72.88 1095 GLU A N 1
ATOM 8696 C CA . GLU A 1 1095 ? 38.537 38.529 26.863 1.00 72.88 1095 GLU A CA 1
ATOM 8697 C C . GLU A 1 1095 ? 37.274 39.241 26.350 1.00 72.88 1095 GLU A C 1
ATOM 8699 O O . GLU A 1 1095 ? 36.800 38.948 25.255 1.00 72.88 1095 GLU A O 1
ATOM 8704 N N . LEU A 1 1096 ? 36.753 40.237 27.084 1.00 77.38 1096 LEU A N 1
ATOM 8705 C CA . LEU A 1 1096 ? 35.586 41.018 26.660 1.00 77.38 1096 LEU A CA 1
ATOM 8706 C C . LEU A 1 1096 ? 35.807 41.761 25.331 1.00 77.38 1096 LEU A C 1
ATOM 8708 O O . LEU A 1 1096 ? 34.849 41.994 24.594 1.00 77.38 1096 LEU A O 1
ATOM 8712 N N . CYS A 1 1097 ? 37.059 42.096 24.999 1.00 78.44 1097 CYS A N 1
ATOM 8713 C CA . CYS A 1 1097 ? 37.405 42.722 23.721 1.00 78.44 1097 CYS A CA 1
ATOM 8714 C C . CYS A 1 1097 ? 37.156 41.797 22.525 1.00 78.44 1097 CYS A C 1
ATOM 8716 O O . CYS A 1 1097 ? 36.826 42.281 21.446 1.00 78.44 1097 CYS A O 1
ATOM 8718 N N . ASP A 1 1098 ? 37.283 40.483 22.703 1.00 77.12 1098 ASP A N 1
ATOM 8719 C CA . ASP A 1 1098 ? 37.170 39.534 21.595 1.00 77.12 1098 ASP A CA 1
ATOM 8720 C C . ASP A 1 1098 ? 35.704 39.336 21.163 1.00 77.12 1098 ASP A C 1
ATOM 8722 O O . ASP A 1 1098 ? 35.437 38.903 20.047 1.00 77.12 1098 ASP A O 1
ATOM 8726 N N . TYR A 1 1099 ? 34.742 39.717 22.011 1.00 77.56 1099 TYR A N 1
ATOM 8727 C CA . TYR A 1 1099 ? 33.308 39.608 21.721 1.00 77.56 1099 TYR A CA 1
ATOM 8728 C C . TYR A 1 1099 ? 32.715 40.824 20.990 1.00 77.56 1099 TYR A C 1
ATOM 8730 O O . TYR A 1 1099 ? 31.547 40.786 20.599 1.00 77.56 1099 TYR A O 1
ATOM 8738 N N . VAL A 1 1100 ? 33.486 41.900 20.801 1.00 76.25 1100 VAL A N 1
ATOM 8739 C CA . VAL A 1 1100 ? 33.052 43.111 20.085 1.00 76.25 1100 VAL A CA 1
ATOM 8740 C C . VAL A 1 1100 ? 33.449 43.004 18.606 1.00 76.25 1100 VAL A C 1
ATOM 8742 O O . VAL A 1 1100 ? 34.628 42.839 18.293 1.00 76.25 1100 VAL A O 1
ATOM 8745 N N . GLY A 1 1101 ? 32.479 43.146 17.693 1.00 65.38 1101 GLY A N 1
ATOM 8746 C CA . GLY A 1 1101 ? 32.686 43.083 16.236 1.00 65.38 1101 GLY A CA 1
ATOM 8747 C C . GLY A 1 1101 ? 32.138 41.837 15.516 1.00 65.38 1101 GLY A C 1
ATOM 8748 O O . GLY A 1 1101 ? 32.178 41.805 14.291 1.00 65.38 1101 GLY A O 1
ATOM 8749 N N . GLU A 1 1102 ? 31.589 40.845 16.230 1.00 63.38 1102 GLU A N 1
ATOM 8750 C CA . GLU A 1 1102 ? 30.971 39.627 15.651 1.00 63.38 1102 GLU A CA 1
ATOM 8751 C C . GLU A 1 1102 ? 29.432 39.711 15.533 1.00 63.38 1102 GLU A C 1
ATOM 8753 O O . GLU A 1 1102 ? 28.730 38.780 15.916 1.00 63.38 1102 GLU A O 1
ATOM 8758 N N . GLU A 1 1103 ? 28.872 40.836 15.080 1.00 70.12 1103 GLU A N 1
ATOM 8759 C CA . GLU A 1 1103 ? 27.404 41.001 14.945 1.00 70.12 1103 GLU A CA 1
ATOM 8760 C C . GLU A 1 1103 ? 26.600 40.830 16.258 1.00 70.12 1103 GLU A C 1
ATOM 8762 O O . GLU A 1 1103 ? 25.401 40.564 16.247 1.00 70.12 1103 GLU A O 1
ATOM 8767 N N . ARG A 1 1104 ? 27.242 41.019 17.420 1.00 79.69 1104 ARG A N 1
ATOM 8768 C CA . ARG A 1 1104 ? 26.622 40.837 18.743 1.00 79.69 1104 ARG A CA 1
ATOM 8769 C C . ARG A 1 1104 ? 26.079 42.138 19.326 1.00 79.69 1104 ARG A C 1
ATOM 8771 O O . ARG A 1 1104 ? 26.736 43.182 19.279 1.00 79.69 1104 ARG A O 1
ATOM 8778 N N . THR A 1 1105 ? 24.904 42.056 19.946 1.00 82.88 1105 THR A N 1
ATOM 8779 C CA . THR A 1 1105 ? 24.344 43.142 20.765 1.00 82.88 1105 THR A CA 1
ATOM 8780 C C . THR A 1 1105 ? 25.027 43.210 22.140 1.00 82.88 1105 THR A C 1
ATOM 8782 O O . THR A 1 1105 ? 25.654 42.235 22.570 1.00 82.88 1105 THR A O 1
ATOM 8785 N N . PRO A 1 1106 ? 24.901 44.318 22.898 1.00 80.88 1106 PRO A N 1
ATOM 8786 C CA . PRO A 1 1106 ? 25.388 44.376 24.275 1.00 80.88 1106 PRO A CA 1
ATOM 8787 C C . PRO A 1 1106 ? 24.831 43.270 25.176 1.00 80.88 1106 PRO A C 1
ATOM 8789 O O . PRO A 1 1106 ? 25.546 42.792 26.057 1.00 80.88 1106 PRO A O 1
ATOM 8792 N N . GLU A 1 1107 ? 23.579 42.844 24.966 1.00 75.94 1107 GLU A N 1
ATOM 8793 C CA . GLU A 1 1107 ? 22.991 41.742 25.736 1.00 75.94 1107 GLU A CA 1
ATOM 8794 C C . GLU A 1 1107 ? 23.619 40.392 25.371 1.00 75.94 1107 GLU A C 1
ATOM 8796 O O . GLU A 1 1107 ? 23.862 39.577 26.262 1.00 75.94 1107 GLU A O 1
ATOM 8801 N N . ASP A 1 1108 ? 23.971 40.174 24.102 1.00 77.88 1108 ASP A N 1
ATOM 8802 C CA . ASP A 1 1108 ? 24.699 38.975 23.678 1.00 77.88 1108 ASP A CA 1
ATOM 8803 C C . ASP A 1 1108 ? 26.111 38.929 24.254 1.00 77.88 1108 ASP A C 1
ATOM 8805 O O . ASP A 1 1108 ? 26.536 37.886 24.750 1.00 77.88 1108 ASP A O 1
ATOM 8809 N N . ILE A 1 1109 ? 26.822 40.060 24.256 1.00 78.75 1109 ILE A N 1
ATOM 8810 C CA . ILE A 1 1109 ? 28.158 40.156 24.860 1.00 78.75 1109 ILE A CA 1
ATOM 8811 C C . ILE A 1 1109 ? 28.076 39.867 26.363 1.00 78.75 1109 ILE A C 1
ATOM 8813 O O . ILE A 1 1109 ? 28.867 39.082 26.883 1.00 78.75 1109 ILE A O 1
ATOM 8817 N N . ALA A 1 1110 ? 27.092 40.443 27.055 1.00 75.88 1110 ALA A N 1
ATOM 8818 C CA . ALA A 1 1110 ? 26.875 40.225 28.482 1.00 75.88 1110 ALA A CA 1
ATOM 8819 C C . ALA A 1 1110 ? 26.466 38.779 28.821 1.00 75.88 1110 ALA A C 1
ATOM 8821 O O . ALA A 1 1110 ? 26.803 38.275 29.892 1.00 75.88 1110 ALA A O 1
ATOM 8822 N N . ARG A 1 1111 ? 25.739 38.108 27.917 1.00 73.50 1111 ARG A N 1
ATOM 8823 C CA . ARG A 1 1111 ? 25.344 36.702 28.057 1.00 73.50 1111 ARG A CA 1
ATOM 8824 C C . ARG A 1 1111 ? 26.524 35.763 27.832 1.00 73.50 1111 ARG A C 1
ATOM 8826 O O . ARG A 1 1111 ? 26.730 34.863 28.639 1.00 73.50 1111 ARG A O 1
ATOM 8833 N N . VAL A 1 1112 ? 27.289 35.969 26.760 1.00 74.12 1112 VAL A N 1
ATOM 8834 C CA . VAL A 1 1112 ? 28.422 35.096 26.415 1.00 74.12 1112 VAL A CA 1
ATOM 8835 C C . VAL A 1 1112 ? 29.577 35.263 27.396 1.00 74.12 1112 VAL A C 1
ATOM 8837 O O . VAL A 1 1112 ? 30.239 34.282 27.717 1.00 74.12 1112 VAL A O 1
ATOM 8840 N N . SER A 1 1113 ? 29.792 36.469 27.925 1.00 71.12 1113 SER A N 1
ATOM 8841 C CA . SER A 1 1113 ? 30.845 36.685 28.916 1.00 71.12 1113 SER A CA 1
ATOM 8842 C C . SER A 1 1113 ? 30.558 36.023 30.263 1.00 71.12 1113 SER A C 1
ATOM 8844 O O . SER A 1 1113 ? 31.482 35.848 31.044 1.00 71.12 1113 SER A O 1
ATOM 8846 N N . GLY A 1 1114 ? 29.300 35.699 30.583 1.00 66.69 1114 GLY A N 1
ATOM 8847 C CA . GLY A 1 1114 ? 28.896 35.207 31.907 1.00 66.69 1114 GLY A CA 1
ATOM 8848 C C . GLY A 1 1114 ? 28.949 36.265 33.023 1.00 66.69 1114 GLY A C 1
ATOM 8849 O O . GLY A 1 1114 ? 28.460 36.022 34.124 1.00 66.69 1114 GLY A O 1
ATOM 8850 N N . HIS A 1 1115 ? 29.467 37.460 32.730 1.00 72.19 1115 HIS A N 1
ATOM 8851 C CA . HIS A 1 1115 ? 29.715 38.550 33.671 1.00 72.19 1115 HIS A CA 1
ATOM 8852 C C . HIS A 1 1115 ? 28.860 39.771 33.303 1.00 72.19 1115 HIS A C 1
ATOM 8854 O O . HIS A 1 1115 ? 29.365 40.813 32.885 1.00 72.19 1115 HIS A O 1
ATOM 8860 N N . ARG A 1 1116 ? 27.530 39.640 33.429 1.00 73.25 1116 ARG A N 1
ATOM 8861 C CA . ARG A 1 1116 ? 26.555 40.610 32.889 1.00 73.25 1116 ARG A CA 1
ATOM 8862 C C . ARG A 1 1116 ? 26.804 42.054 33.342 1.00 73.25 1116 ARG A C 1
ATOM 8864 O O . ARG A 1 1116 ? 26.804 42.959 32.512 1.00 73.25 1116 ARG A O 1
ATOM 8871 N N . PHE A 1 1117 ? 26.990 42.273 34.643 1.00 72.12 1117 PHE A N 1
ATOM 8872 C CA . PHE A 1 1117 ? 27.158 43.619 35.202 1.00 72.12 1117 PHE A CA 1
ATOM 8873 C C . PHE A 1 1117 ? 28.479 44.267 34.773 1.00 72.12 1117 PHE A C 1
ATOM 8875 O O . PHE A 1 1117 ? 28.495 45.417 34.337 1.00 72.12 1117 PHE A O 1
ATOM 8882 N N . GLU A 1 1118 ? 29.575 43.513 34.842 1.00 74.81 1118 GLU A N 1
ATOM 8883 C CA . GLU A 1 1118 ? 30.919 43.980 34.491 1.00 74.81 1118 GLU A CA 1
ATOM 8884 C C . GLU A 1 1118 ? 31.020 44.258 32.986 1.00 74.81 1118 GLU A C 1
ATOM 8886 O O . GLU A 1 1118 ? 31.504 45.317 32.589 1.00 74.81 1118 GLU A O 1
ATOM 8891 N N . ALA A 1 1119 ? 30.460 43.379 32.148 1.00 78.12 1119 ALA A N 1
ATOM 8892 C CA . ALA A 1 1119 ? 30.446 43.541 30.697 1.00 78.12 1119 ALA A CA 1
ATOM 8893 C C . ALA A 1 1119 ? 29.645 44.773 30.249 1.00 78.12 1119 ALA A C 1
ATOM 8895 O O . ALA A 1 1119 ? 30.126 45.550 29.425 1.00 78.12 1119 ALA A O 1
ATOM 8896 N N . LEU A 1 1120 ? 28.449 44.996 30.805 1.00 79.50 1120 LEU A N 1
ATOM 8897 C CA . LEU A 1 1120 ? 27.623 46.154 30.444 1.00 79.50 1120 LEU A CA 1
ATOM 8898 C C . LEU A 1 1120 ? 28.204 47.474 30.971 1.00 79.50 1120 LEU A C 1
ATOM 8900 O O . LEU A 1 1120 ? 28.162 48.483 30.267 1.00 79.50 1120 LEU A O 1
ATOM 8904 N N . THR A 1 1121 ? 28.798 47.470 32.168 1.00 79.62 1121 THR A N 1
ATOM 8905 C CA . THR A 1 1121 ? 29.472 48.650 32.740 1.00 79.62 1121 THR A CA 1
ATOM 8906 C C . THR A 1 1121 ? 30.731 49.015 31.951 1.00 79.62 1121 THR A C 1
ATOM 8908 O O . THR A 1 1121 ? 31.000 50.197 31.710 1.00 79.62 1121 THR A O 1
ATOM 8911 N N . TRP A 1 1122 ? 31.484 48.008 31.502 1.00 83.38 1122 TRP A N 1
ATOM 8912 C CA . TRP A 1 1122 ? 32.633 48.187 30.619 1.00 83.38 1122 TRP A CA 1
ATOM 8913 C C . TRP A 1 1122 ? 32.214 48.725 29.245 1.00 83.38 1122 TRP A C 1
ATOM 8915 O O . TRP A 1 1122 ? 32.772 49.725 28.789 1.00 83.38 1122 TRP A O 1
ATOM 8925 N N . LEU A 1 1123 ? 31.172 48.154 28.626 1.00 81.62 1123 LEU A N 1
ATOM 8926 C CA . LEU A 1 1123 ? 30.618 48.658 27.364 1.00 81.62 1123 LEU A CA 1
ATOM 8927 C C . LEU A 1 1123 ? 30.153 50.115 27.488 1.00 81.62 1123 LEU A C 1
ATOM 8929 O O . LEU A 1 1123 ? 30.457 50.917 26.608 1.00 81.62 1123 LEU A O 1
ATOM 8933 N N . ALA A 1 1124 ? 29.498 50.492 28.592 1.00 82.31 1124 ALA A N 1
ATOM 8934 C CA . ALA A 1 1124 ? 29.105 51.879 28.844 1.00 82.31 1124 ALA A CA 1
ATOM 8935 C C . ALA A 1 1124 ? 30.314 52.836 28.823 1.00 82.31 1124 ALA A C 1
ATOM 8937 O O . ALA A 1 1124 ? 30.256 53.879 28.174 1.00 82.31 1124 ALA A O 1
ATOM 8938 N N . HIS A 1 1125 ? 31.439 52.452 29.440 1.00 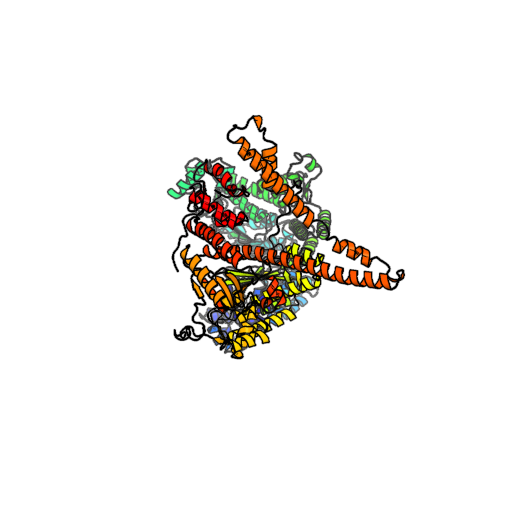83.62 1125 HIS A N 1
ATOM 8939 C CA . HIS A 1 1125 ? 32.679 53.239 29.398 1.00 83.62 1125 HIS A CA 1
ATOM 8940 C C . HIS A 1 1125 ? 33.279 53.336 27.987 1.00 83.62 1125 HIS A C 1
ATOM 8942 O O . HIS A 1 1125 ? 33.840 54.375 27.627 1.00 83.62 1125 HIS A O 1
ATOM 8948 N N . LEU A 1 1126 ? 33.179 52.276 27.178 1.00 83.75 1126 LEU A N 1
ATOM 8949 C CA . LEU A 1 1126 ? 33.653 52.299 25.793 1.00 83.75 1126 LEU A CA 1
ATOM 8950 C C . LEU A 1 1126 ? 32.800 53.214 24.906 1.00 83.75 1126 LEU A C 1
ATOM 8952 O O . LEU A 1 1126 ? 33.364 53.968 24.108 1.00 83.75 1126 LEU A O 1
ATOM 8956 N N . PHE A 1 1127 ? 31.473 53.183 25.067 1.00 83.12 1127 PHE A N 1
ATOM 8957 C CA . PHE A 1 1127 ? 30.548 54.079 24.367 1.00 83.12 1127 PHE A CA 1
ATOM 8958 C C . PHE A 1 1127 ? 30.786 55.545 24.762 1.00 83.12 1127 PHE A C 1
ATOM 8960 O O . PHE A 1 1127 ? 30.903 56.398 23.883 1.00 83.12 1127 PHE A O 1
ATOM 8967 N N . GLU A 1 1128 ? 30.971 55.843 26.054 1.00 82.75 1128 GLU A N 1
ATOM 8968 C CA . GLU A 1 1128 ? 31.293 57.199 26.533 1.00 82.75 1128 GLU A CA 1
ATOM 8969 C C . GLU A 1 1128 ? 32.611 57.741 25.957 1.00 82.75 1128 GLU A C 1
ATOM 8971 O O . GLU A 1 1128 ? 32.716 58.924 25.623 1.00 82.75 1128 GLU A O 1
ATOM 8976 N N . ARG A 1 1129 ? 33.631 56.884 25.820 1.00 82.69 1129 ARG A N 1
ATOM 8977 C CA . ARG A 1 1129 ? 34.928 57.259 25.231 1.00 82.69 1129 ARG A CA 1
ATOM 8978 C C . ARG A 1 1129 ? 34.925 57.267 23.701 1.00 82.69 1129 ARG A C 1
ATOM 8980 O O . ARG A 1 1129 ? 35.936 57.644 23.110 1.00 82.69 1129 ARG A O 1
ATOM 8987 N N . GLY A 1 1130 ? 33.820 56.869 23.067 1.00 79.81 1130 GLY A N 1
ATOM 8988 C CA . GLY A 1 1130 ? 33.689 56.778 21.613 1.00 79.81 1130 GLY A CA 1
ATOM 8989 C C . GLY A 1 1130 ? 34.586 55.713 20.978 1.00 79.81 1130 GLY A C 1
ATOM 8990 O O . GLY A 1 1130 ? 34.963 55.856 19.818 1.00 79.81 1130 GLY A O 1
ATOM 8991 N N . LEU A 1 1131 ? 34.969 54.680 21.737 1.00 83.62 1131 LEU A N 1
ATOM 8992 C CA . LEU A 1 1131 ? 35.798 53.569 21.249 1.00 83.62 1131 LEU A CA 1
ATOM 8993 C C . LEU A 1 1131 ? 34.971 52.513 20.502 1.00 83.62 1131 LEU A C 1
ATOM 8995 O O . LEU A 1 1131 ? 35.513 51.772 19.683 1.00 83.62 1131 LEU A O 1
ATOM 8999 N N . VAL A 1 1132 ? 33.663 52.470 20.755 1.00 84.50 1132 VAL A N 1
ATOM 9000 C CA . VAL A 1 1132 ? 32.696 51.596 20.079 1.00 84.50 1132 VAL A CA 1
ATOM 9001 C C . VAL A 1 1132 ? 31.482 52.395 19.613 1.00 84.50 1132 VAL A C 1
ATOM 9003 O O . VAL A 1 1132 ? 31.171 53.452 20.166 1.00 84.50 1132 VAL A O 1
ATOM 9006 N N . VAL A 1 1133 ? 30.799 51.889 18.588 1.00 84.44 1133 VAL A N 1
ATOM 9007 C CA . VAL A 1 1133 ? 29.589 52.480 18.005 1.00 84.44 1133 VAL A CA 1
ATOM 9008 C C . VAL A 1 1133 ? 28.536 51.388 17.815 1.00 84.44 1133 VAL A C 1
ATOM 9010 O O . VAL A 1 1133 ? 28.873 50.222 17.624 1.00 84.44 1133 VAL A O 1
ATOM 9013 N N . GLY A 1 1134 ? 27.258 51.763 17.900 1.00 82.56 1134 GLY A N 1
ATOM 9014 C CA . GLY A 1 1134 ? 26.137 50.860 17.653 1.00 82.56 1134 GLY A CA 1
ATOM 9015 C C . GLY A 1 1134 ? 25.679 50.946 16.199 1.00 82.56 1134 GLY A C 1
ATOM 9016 O O . GLY A 1 1134 ? 25.224 52.014 15.781 1.00 82.56 1134 GLY A O 1
ATOM 9017 N N . GLU A 1 1135 ? 25.749 49.843 15.460 1.00 78.62 1135 GLU A N 1
ATOM 9018 C CA . GLU A 1 1135 ? 25.238 49.727 14.088 1.00 78.62 1135 GLU A CA 1
ATOM 9019 C C . GLU A 1 1135 ? 23.961 48.877 14.036 1.00 78.62 1135 GLU A C 1
ATOM 9021 O O . GLU A 1 1135 ? 23.730 48.013 14.886 1.00 78.62 1135 GLU A O 1
ATOM 9026 N N . ASP A 1 1136 ? 23.096 49.164 13.061 1.00 72.62 1136 ASP A N 1
ATOM 9027 C CA . ASP A 1 1136 ? 21.924 48.325 12.806 1.00 72.62 1136 ASP A CA 1
ATOM 9028 C C . ASP A 1 1136 ? 22.398 47.031 12.116 1.00 72.62 1136 ASP A C 1
ATOM 9030 O O . ASP A 1 1136 ? 23.265 47.106 11.239 1.00 72.62 1136 ASP A O 1
ATOM 9034 N N . PRO A 1 1137 ? 21.877 45.852 12.500 1.00 63.34 1137 PRO A N 1
ATOM 9035 C CA . PRO A 1 1137 ? 22.337 44.580 11.950 1.00 63.34 1137 PRO A CA 1
ATOM 9036 C C . PRO A 1 1137 ? 22.145 44.547 10.428 1.00 63.34 1137 PRO A C 1
ATOM 9038 O O . PRO A 1 1137 ? 21.058 44.834 9.920 1.00 63.34 1137 PRO A O 1
ATOM 9041 N N . THR A 1 1138 ? 23.199 44.211 9.683 1.00 55.09 1138 THR A N 1
ATOM 9042 C CA . THR A 1 1138 ? 23.123 44.055 8.227 1.00 55.09 1138 THR A CA 1
ATOM 9043 C C . THR A 1 1138 ? 22.357 42.778 7.869 1.00 55.09 1138 THR A C 1
ATOM 9045 O O . THR A 1 1138 ? 22.727 41.710 8.353 1.00 55.09 1138 THR A O 1
ATOM 9048 N N . PRO A 1 1139 ? 21.313 42.838 7.021 1.00 47.56 1139 PRO A N 1
ATOM 9049 C CA . PRO A 1 1139 ? 20.599 41.640 6.587 1.00 47.56 1139 PRO A CA 1
ATOM 9050 C C . PRO A 1 1139 ? 21.526 40.744 5.754 1.00 47.56 1139 PRO A C 1
ATOM 9052 O O . PRO A 1 1139 ? 22.189 41.219 4.829 1.00 47.56 1139 PRO A O 1
ATOM 9055 N N . ALA A 1 1140 ? 21.582 39.452 6.085 1.00 40.84 1140 ALA A N 1
ATOM 9056 C CA . ALA A 1 1140 ? 22.402 38.477 5.375 1.00 40.84 1140 ALA A CA 1
ATOM 9057 C C . ALA A 1 1140 ? 21.964 38.354 3.900 1.00 40.84 1140 ALA A C 1
ATOM 9059 O O . ALA A 1 1140 ? 20.790 38.128 3.601 1.00 40.84 1140 ALA A O 1
ATOM 9060 N N . GLU A 1 1141 ? 22.911 38.491 2.963 1.00 36.09 1141 GLU A N 1
ATOM 9061 C CA . GLU A 1 1141 ? 22.679 38.284 1.527 1.00 36.09 1141 GLU A CA 1
ATOM 9062 C C . GLU A 1 1141 ? 22.287 36.819 1.261 1.00 36.09 1141 GLU A C 1
ATOM 9064 O O . GLU A 1 1141 ? 23.138 35.930 1.201 1.00 36.09 1141 GLU A O 1
ATOM 9069 N N . GLY A 1 1142 ? 20.990 36.557 1.092 1.00 45.84 1142 GLY A N 1
ATOM 9070 C CA . GLY A 1 1142 ? 20.489 35.215 0.784 1.00 45.84 1142 GLY A CA 1
ATOM 9071 C C . GLY A 1 1142 ? 18.979 35.026 0.885 1.00 45.84 1142 GLY A C 1
ATOM 9072 O O . GLY A 1 1142 ? 18.457 34.109 0.254 1.00 45.84 1142 GLY A O 1
ATOM 9073 N N . GLU A 1 1143 ? 18.262 35.900 1.589 1.00 33.47 1143 GLU A N 1
ATOM 9074 C CA . GLU A 1 1143 ? 16.799 35.858 1.634 1.00 33.47 1143 GLU A CA 1
ATOM 9075 C C . GLU A 1 1143 ? 16.233 36.917 0.691 1.00 33.47 1143 GLU A C 1
ATOM 9077 O O . GLU A 1 1143 ? 16.323 38.123 0.917 1.00 33.47 1143 GLU A O 1
ATOM 9082 N N . ALA A 1 1144 ? 15.747 36.439 -0.455 1.00 31.78 1144 ALA A N 1
ATOM 9083 C CA . ALA A 1 1144 ? 15.147 37.271 -1.474 1.00 31.78 1144 ALA A CA 1
ATOM 9084 C C . ALA A 1 1144 ? 13.889 37.972 -0.941 1.00 31.78 1144 ALA A C 1
ATOM 9086 O O . ALA A 1 1144 ? 13.033 37.376 -0.300 1.00 31.78 1144 ALA A O 1
ATOM 9087 N N . GLU A 1 1145 ? 13.839 39.248 -1.298 1.00 33.09 1145 GLU A N 1
ATOM 9088 C CA . GLU A 1 1145 ? 12.848 40.319 -1.173 1.00 33.09 1145 GLU A CA 1
ATOM 9089 C C . GLU A 1 1145 ? 11.396 39.995 -1.622 1.00 33.09 1145 GLU A C 1
ATOM 9091 O O . GLU A 1 1145 ? 10.721 40.840 -2.206 1.00 33.09 1145 GLU A O 1
ATOM 9096 N N . GLU A 1 1146 ? 10.879 38.796 -1.357 1.00 33.41 1146 GLU A N 1
ATOM 9097 C CA . GLU A 1 1146 ? 9.469 38.433 -1.554 1.00 33.41 1146 GLU A CA 1
ATOM 9098 C C . GLU A 1 1146 ? 8.967 37.701 -0.307 1.00 33.41 1146 GLU A C 1
ATOM 9100 O O . GLU A 1 1146 ? 9.002 36.482 -0.270 1.00 33.41 1146 GLU A O 1
ATOM 9105 N N . ASP A 1 1147 ? 8.598 38.460 0.731 1.00 30.66 1147 ASP A N 1
ATOM 9106 C CA . ASP A 1 1147 ? 7.503 38.149 1.675 1.00 30.66 1147 ASP A CA 1
ATOM 9107 C C . ASP A 1 1147 ? 7.482 39.170 2.832 1.00 30.66 1147 ASP A C 1
ATOM 9109 O O . ASP A 1 1147 ? 7.468 38.834 4.015 1.00 30.66 1147 ASP A O 1
ATOM 9113 N N . TRP A 1 1148 ? 7.463 40.466 2.489 1.00 27.38 1148 TRP A N 1
ATOM 9114 C CA . TRP A 1 1148 ? 7.099 41.510 3.451 1.00 27.38 1148 TRP A CA 1
ATOM 9115 C C . TRP A 1 1148 ? 5.626 41.904 3.293 1.00 27.38 1148 TRP A C 1
ATOM 9117 O O . TRP A 1 1148 ? 5.264 42.641 2.378 1.00 27.38 1148 TRP A O 1
ATOM 9127 N N . ASP A 1 1149 ? 4.857 41.418 4.271 1.00 31.00 1149 ASP A N 1
ATOM 9128 C CA . ASP A 1 1149 ? 3.763 42.070 5.005 1.00 31.00 1149 ASP A CA 1
ATOM 9129 C C . ASP A 1 1149 ? 2.430 42.363 4.279 1.00 31.00 1149 ASP A C 1
ATOM 9131 O O . ASP A 1 1149 ? 2.390 42.814 3.139 1.00 31.00 1149 ASP A O 1
ATOM 9135 N N . PHE A 1 1150 ? 1.305 42.105 4.962 1.00 24.58 1150 PHE A N 1
ATOM 9136 C CA . PHE A 1 1150 ? 0.418 43.166 5.467 1.00 24.58 1150 PHE A CA 1
ATOM 9137 C C . PHE A 1 1150 ? -0.810 42.603 6.217 1.00 24.58 1150 PHE A C 1
ATOM 9139 O O . PHE A 1 1150 ? -1.802 42.193 5.613 1.00 24.58 1150 PHE A O 1
ATOM 9146 N N . SER A 1 1151 ? -0.764 42.777 7.547 1.00 27.02 1151 SER A N 1
ATOM 9147 C CA . SER A 1 1151 ? -1.867 43.099 8.482 1.00 27.02 1151 SER A CA 1
ATOM 9148 C C . SER A 1 1151 ? -2.951 42.047 8.782 1.00 27.02 1151 SER A C 1
ATOM 9150 O O . SER A 1 1151 ? -3.845 41.821 7.965 1.00 27.02 1151 SER A O 1
ATOM 9152 N N . LEU A 1 1152 ? -2.995 41.534 10.021 1.00 29.25 1152 LEU A N 1
ATOM 9153 C CA . LEU A 1 1152 ? -3.538 42.199 11.224 1.00 29.25 1152 LEU A CA 1
ATOM 9154 C C . LEU A 1 1152 ? -3.047 41.510 12.504 1.00 29.25 1152 LEU A C 1
ATOM 9156 O O . LEU A 1 1152 ? -3.057 40.261 12.517 1.00 29.25 1152 LEU A O 1
#

Solvent-accessible surface area (backbone atoms only — not comparable to full-atom values): 63438 Å² total; per-residue (Å²): 126,44,46,34,34,34,28,75,48,49,38,60,64,53,52,51,48,53,38,54,75,72,64,54,36,19,33,38,36,37,38,43,87,92,48,76,46,42,35,36,33,52,96,78,22,36,33,75,62,79,90,76,78,92,65,56,67,66,37,36,28,36,50,72,68,57,39,54,72,68,58,46,53,53,22,47,51,54,34,74,77,34,92,90,59,56,61,64,59,40,30,38,76,72,66,52,43,52,72,70,54,49,51,55,25,49,43,55,48,50,51,56,57,56,49,54,61,70,73,52,70,78,30,38,39,40,30,35,67,75,45,68,58,68,72,53,60,62,54,61,74,48,72,78,79,65,57,37,53,54,69,62,54,47,55,52,39,53,54,48,56,64,48,46,62,56,33,43,75,73,51,80,46,55,50,42,32,31,25,62,33,90,51,89,64,20,65,61,50,50,48,46,54,36,57,75,67,45,42,66,59,56,60,71,71,52,29,61,53,78,42,27,56,68,53,42,18,74,50,28,46,43,53,66,66,57,40,46,49,51,52,39,53,35,40,75,72,52,33,29,40,70,66,49,70,73,58,49,59,50,51,36,60,54,21,62,76,79,36,63,70,60,23,49,51,50,48,33,25,43,56,53,33,75,93,36,56,94,48,40,72,56,53,48,49,54,52,69,64,31,69,66,50,47,59,34,21,64,72,36,74,40,70,55,57,35,54,33,50,36,38,56,46,43,49,50,52,51,50,48,62,75,65,34,57,37,23,27,41,35,37,39,52,96,94,47,74,47,37,36,14,29,39,70,54,37,40,17,41,54,57,57,94,92,59,78,62,80,69,42,62,64,49,31,49,78,76,41,88,61,52,73,68,54,54,52,53,49,50,53,49,30,74,75,66,74,52,52,73,63,56,52,37,42,70,66,66,74,40,57,69,68,55,50,47,51,12,46,44,50,49,56,51,54,54,50,45,57,51,37,53,75,44,70,30,41,34,37,38,39,29,16,73,83,50,41,72,64,52,86,92,58,29,52,73,29,68,35,46,78,67,52,40,52,49,53,56,48,51,51,49,49,50,32,50,41,30,66,78,48,51,36,54,52,35,41,32,27,57,31,78,67,31,64,74,67,53,78,57,96,82,34,53,75,66,49,32,68,52,80,36,31,48,52,54,36,50,73,67,36,83,92,61,54,76,66,59,48,53,50,53,52,42,53,32,41,77,72,56,20,32,41,71,67,51,70,66,60,51,48,55,48,41,52,50,28,57,74,71,65,40,56,70,60,33,48,49,50,26,50,24,30,44,58,59,65,42,63,41,72,62,30,52,53,52,38,50,55,50,48,52,55,40,46,64,48,42,63,39,55,47,96,17,50,42,36,34,44,39,82,80,45,47,63,64,60,53,53,49,48,42,29,76,65,39,36,38,14,33,37,34,41,38,32,80,52,101,88,54,75,54,69,50,74,41,36,30,54,66,27,44,39,36,43,65,75,79,80,64,77,96,74,76,77,55,72,61,53,55,52,47,38,44,74,68,67,78,48,53,76,66,57,53,52,51,52,53,48,51,53,53,50,55,54,58,50,54,60,74,71,52,76,79,17,36,35,41,34,33,36,24,42,72,61,75,72,77,71,53,89,58,79,88,41,63,44,78,50,61,60,68,66,48,49,54,49,42,56,51,50,51,55,51,46,56,56,30,39,75,71,46,79,56,53,76,46,24,40,26,53,89,39,72,68,55,43,55,48,50,34,72,76,69,68,49,54,60,48,57,69,65,55,72,48,74,54,27,45,57,52,46,35,63,76,35,72,48,60,61,70,63,49,49,49,54,52,34,49,34,39,74,73,62,52,32,42,80,59,63,86,91,68,80,61,91,74,69,77,78,80,78,70,96,59,105,60,86,51,59,52,71,52,50,87,53,72,67,20,52,54,51,52,54,49,54,54,51,50,39,29,74,69,38,42,38,15,36,36,39,39,34,54,87,85,55,77,49,66,38,29,33,53,72,32,42,46,27,52,78,64,83,89,72,80,80,78,74,77,83,77,69,99,63,85,83,70,79,82,64,54,73,57,50,48,53,36,52,54,56,71,72,48,67,69,90,78,48,59,78,89,52,44,68,60,52,54,49,48,47,53,49,35,53,49,51,48,52,47,50,54,51,51,52,54,65,72,70,49,79,55,71,57,57,60,49,38,56,58,57,70,72,50,70,63,87,80,51,56,77,69,60,35,54,52,52,54,52,50,48,55,54,37,50,54,51,50,52,50,54,53,51,53,49,54,49,53,54,50,53,52,51,21,41,55,54,9,40,54,52,18,45,57,59,21,51,52,64,55,43,73,79,20,30,39,39,46,43,70,82,42,74,61,77,68,61,72,41,74,78,54,34,64,79,32,38,38,35,62,67,53,18,53,58,36,23,54,57,39,28,54,51,29,36,48,27,55,75,54,45,64,65,92,21,23,38,33,66,60,46,94,68,27,64,68,63,45,45,74,70,36,65,96,48,54,68,64,62,76,52,55,57,73,80,28,26,53,60,51,43,18,57,75,65,72,41,46,69,62,44,41,50,48,49,20,54,33,38,76,70,55,38,35,43,73,42,78,81,77,81,72,94,80,75,74,98,78,83,83,84,85,88,135

Sequence (1152 aa):
MGLKGSVKAFSLDQTLKFLSASSHQGSLHIFQGETRRTLYLYKGGLYFEVSTWSFRLGDALVRAGKVSPDQVEEALEVQRSSEGRLLGDCLVELGYTTEEEILAARRLQTEEEIYRLFGLEDAFFEFEKDVLPPEFLERVGEPEEFRFEVGNVLMEAARRIDEWAKIQSLLPSPKRLYLMSRTDGARKRVERELAEAKARAQPDELFNGRTTLEDMPKALGLSSFETQALVARLLEQGDVRPLYRGELESRFRDALADDLDYAVRLYECALETPEFDARGRILDRVFFGSPKIKEAAERGEVSFGARLRGKRAFQLLLALFRQGLPCEFTATEEGRSLRLGFDATSLVWRVEEGETPPSIVKHLLARSPVSASDLVRVREMQAETGRTLQQLLVGGGYVTMDNWFRAQKDTVLAEMIHLFFLRRPHVEVRSGAGRVTARPGVDIDVPLLPWLHAEVSKEIRQWEAITGLIPSVRAFLVLTEKGRRELRGDDDPFRYFDGEHSLEEVFKLTEGLSPQEFLLEVHDRLDKGRLKALEPEEMRERLEAMLAAGQRTEAINCCLAAIESHVDVSYFEGRLQELRAAEAEVKAQGTRATLRGDLASFSLAEVMQTLSVGKRSGTLRVEAHSEQESNSRQIYFDRGDIYLLSGEMEEEIDEADLEAGLVAAGLVSMEELSAAAAQQMMDEVYEMFLWEGAEFEFTADHLPPEFYQTRANRKILLNTNSFLLGAVRRIAEWEEVRKTLPSDDLVLAFDSNATKMQAVREKGNEDLLVIVDGRHAITDLVRMSRIRRFRALTLLAELVNEGALKIVDLDQIHEEDEDALFATDLPTSGVIEEGFVGQMQFVGTVQDWASAKLTGVMRVTDGRRSKELALVDGVLYRTQRYVPASRPAAGEAATEKVLSPEAQRLAELEALDFATVPEEQRPRLEMELKMLRMAVAMEEEEEAAAATPSSTRARLEELEALDFSSLDEEERRRKETELMLLRAAVEQEEEERARAEREAASKEAAVDSARDVAECFSWRGCRFELLVGTLHPRLEDPQQRDELRLDTETFFDTFAEAGEQWVRVGENVPKDKVVVWASEDAPESARELAGELPELCDYVGEERTPEDIARVSGHRFEALTWLAHLFERGLVVGEDPTPAEGEAEEDWDFSL

pLDDT: mean 74.23, std 12.4, range [24.58, 92.31]

Radius of gyration: 48.73 Å; Cα contacts (8 Å, |Δi|>4): 1505; chains: 1; bounding box: 118×113×147 Å